Protein AF-A0ABC9YHQ5-F1 (afdb_monomer_lite)

pLDDT: mean 76.25, std 16.84, range [24.34, 94.5]

Radius of gyration: 36.73 Å; chains: 1; bounding box: 94×91×100 Å

Sequence (790 aa):
MITVNASLFPSSITNSLIAVGNDGLQERDRMVRACIAIICELALQNPEVVALRGGLSTILKNVIDCHLSRINEALITTVLHLINHPKTRQYVRADVELERILAPYTDFHYRHNPDTAEGQLKEDREARFLASKMGIVAAFRSWAGIISLCKPGNSGIQSLIGVLCIPNMEIRQGLLEVLYDIFRLPLPVVAEEFIEALLSVDPSRFQDCWRLSDGFVAAEAKTILPHRARSRPDLMDNYLALVLSAFITNGLLEGLVEVITSSDDHVSVRATILLGELLHMDTEEALVMNLRDSQVLNHKENLEWNWNLIGTILKWPNVNLRNYKDEQLHRFVRRLLYFYKPSSKLYANLDLDYAKAKQLTVVGCQFTEFLLESEEDGQGYLEELVKDIVNWLNSSSGIKLEHNLQNNGLLNTLSQHYFLFFGTLSCHPHGVKMLEKCNVFQCLLNLCSLKNQDHLLKLTVSSLDYSRDGLARVILSKILTAATDEGEEEETKQNIFNSDAGKPPCSITSLKCLYTNARSTGNKQEELEICVQSQSHELVAITETWWDSSHDWNAVMDGYVLFRKDRPARRGGGVALYVREQLECIDLRLGVDEERMESLWVRTEGQANMGDTVVGVYYRPPDQEEEVDEAFYRQLEVASQSQALVVMGDFHHPDICWKGNTARHAQSRRFLQSIDDNFLTQVVEEPTRRGVLLDLVLTNKEGLVGDVKVGGSLGCSDHEMVEFRILRGRSRAISRITTLDFRRGNFGLFKDLLGRIPWVRALEGRGCPRDLVNIQALLPPSSRSVHPEE

Structure (mmCIF, N/CA/C/O backbone):
data_AF-A0ABC9YHQ5-F1
#
_entry.id   AF-A0ABC9YHQ5-F1
#
loop_
_atom_site.group_PDB
_atom_site.id
_atom_site.type_symbol
_atom_site.label_atom_id
_atom_site.label_alt_id
_atom_site.label_comp_id
_atom_site.label_asym_id
_atom_site.label_entity_id
_atom_site.label_seq_id
_atom_site.pdbx_PDB_ins_code
_atom_site.Cartn_x
_atom_site.Cartn_y
_atom_site.Cartn_z
_atom_site.occupancy
_atom_site.B_iso_or_equiv
_atom_site.auth_seq_id
_atom_site.auth_comp_id
_atom_site.auth_asym_id
_atom_site.auth_atom_id
_atom_site.pdbx_PDB_model_num
ATOM 1 N N . MET A 1 1 ? 4.469 8.743 -41.863 1.00 79.88 1 MET A N 1
ATOM 2 C CA . MET A 1 1 ? 5.119 7.629 -42.598 1.00 79.88 1 MET A CA 1
ATOM 3 C C . MET A 1 1 ? 5.144 6.362 -41.760 1.00 79.88 1 MET A C 1
ATOM 5 O O . MET A 1 1 ? 4.558 5.388 -42.204 1.00 79.88 1 MET A O 1
ATOM 9 N N . ILE A 1 2 ? 5.718 6.398 -40.550 1.00 86.31 2 ILE A N 1
ATOM 10 C CA . ILE A 1 2 ? 5.744 5.260 -39.608 1.00 86.31 2 ILE A CA 1
ATOM 11 C C . ILE A 1 2 ? 4.335 4.681 -39.393 1.00 86.31 2 ILE A C 1
ATOM 13 O O . ILE A 1 2 ? 4.105 3.517 -39.688 1.00 86.31 2 ILE A O 1
ATOM 17 N N . THR A 1 3 ? 3.360 5.529 -39.047 1.00 88.19 3 THR A N 1
ATOM 18 C CA . THR A 1 3 ? 1.952 5.136 -38.829 1.00 88.19 3 THR A CA 1
ATOM 19 C C . THR A 1 3 ? 1.267 4.513 -40.049 1.00 88.19 3 THR A C 1
ATOM 21 O O . THR A 1 3 ? 0.317 3.760 -39.895 1.00 88.19 3 THR A O 1
ATOM 24 N N . VAL A 1 4 ? 1.713 4.847 -41.265 1.00 87.38 4 VAL A N 1
ATOM 25 C CA . VAL A 1 4 ? 1.097 4.345 -42.504 1.00 87.38 4 VAL A CA 1
ATOM 26 C C . VAL A 1 4 ? 1.686 2.985 -42.863 1.00 87.38 4 VAL A C 1
ATOM 28 O O . VAL A 1 4 ? 0.942 2.051 -43.142 1.00 87.38 4 VAL A O 1
ATOM 31 N N . ASN A 1 5 ? 3.018 2.871 -42.863 1.00 86.94 5 ASN A N 1
ATOM 32 C CA . ASN A 1 5 ? 3.718 1.603 -43.038 1.00 86.94 5 ASN A CA 1
ATOM 33 C C . ASN A 1 5 ? 5.181 1.723 -42.571 1.00 86.94 5 ASN A C 1
ATOM 35 O O . ASN A 1 5 ? 6.021 2.288 -43.276 1.00 86.94 5 ASN A O 1
ATOM 39 N N . ALA A 1 6 ? 5.500 1.161 -41.405 1.00 87.19 6 ALA A N 1
ATOM 40 C CA . ALA A 1 6 ? 6.851 1.196 -40.842 1.00 87.19 6 ALA A CA 1
ATOM 41 C C . ALA A 1 6 ? 7.850 0.246 -41.525 1.00 87.19 6 ALA A C 1
ATOM 43 O O . ALA A 1 6 ? 9.058 0.479 -41.461 1.00 87.19 6 ALA A O 1
ATOM 44 N N . SER A 1 7 ? 7.383 -0.799 -42.216 1.00 86.69 7 SER A N 1
ATOM 45 C CA . SER A 1 7 ? 8.274 -1.757 -42.896 1.00 86.69 7 SER A CA 1
ATOM 46 C C . SER A 1 7 ? 9.017 -1.135 -44.086 1.00 86.69 7 SER A C 1
ATOM 48 O O . SER A 1 7 ? 10.147 -1.511 -44.378 1.00 86.69 7 SER A O 1
ATOM 50 N N . LEU A 1 8 ? 8.416 -0.125 -44.724 1.00 89.69 8 LEU A N 1
ATOM 51 C CA . LEU A 1 8 ? 8.966 0.587 -45.883 1.00 89.69 8 LEU A CA 1
ATOM 52 C C . LEU A 1 8 ? 9.680 1.891 -45.499 1.00 89.69 8 LEU A C 1
ATOM 54 O O . LEU A 1 8 ? 9.884 2.766 -46.344 1.00 89.69 8 LEU A O 1
ATOM 58 N N . PHE A 1 9 ? 10.021 2.068 -44.221 1.00 90.38 9 PHE A N 1
ATOM 59 C CA . PHE A 1 9 ? 10.622 3.312 -43.764 1.00 90.38 9 PHE A CA 1
ATOM 60 C C . PHE A 1 9 ? 12.035 3.495 -44.356 1.00 90.38 9 PHE A C 1
ATOM 62 O O . PHE A 1 9 ? 12.873 2.594 -44.260 1.00 90.38 9 PHE A O 1
ATOM 69 N N . PRO A 1 10 ? 12.336 4.645 -44.989 1.00 91.62 10 PRO A N 1
ATOM 70 C CA . PRO A 1 10 ? 13.589 4.818 -45.711 1.00 91.62 10 PRO A CA 1
ATOM 71 C C . PRO A 1 10 ? 14.794 4.911 -44.763 1.00 91.62 10 PRO A C 1
ATOM 73 O O . PRO A 1 10 ? 14.803 5.654 -43.775 1.00 91.62 10 PRO A O 1
ATOM 76 N N . SER A 1 11 ? 15.875 4.214 -45.126 1.00 89.44 11 SER A N 1
ATOM 77 C CA . SER A 1 11 ? 17.152 4.261 -44.392 1.00 89.44 11 SER A CA 1
ATOM 78 C C . SER A 1 11 ? 17.756 5.670 -44.319 1.00 89.44 11 SER A C 1
ATOM 80 O O . SER A 1 11 ? 18.446 5.979 -43.354 1.00 89.44 11 SER A O 1
ATOM 82 N N . SER A 1 12 ? 17.505 6.534 -45.308 1.00 91.25 12 SER A N 1
ATOM 83 C CA . SER A 1 12 ? 18.022 7.910 -45.332 1.00 91.25 12 SER A CA 1
ATOM 84 C C . SER A 1 12 ? 17.463 8.761 -44.191 1.00 91.25 12 SER A C 1
ATOM 86 O O . SER A 1 12 ? 18.226 9.421 -43.490 1.00 91.25 12 SER A O 1
ATOM 88 N N . ILE A 1 13 ? 16.149 8.693 -43.954 1.00 90.75 13 ILE A N 1
ATOM 89 C CA . ILE A 1 13 ? 15.501 9.401 -42.842 1.00 90.75 13 ILE A CA 1
ATOM 90 C C . ILE A 1 13 ? 15.928 8.782 -41.510 1.00 90.75 13 ILE A C 1
ATOM 92 O O . ILE A 1 13 ? 16.203 9.511 -40.564 1.00 90.75 13 ILE A O 1
ATOM 96 N N . THR A 1 14 ? 16.067 7.454 -41.454 1.00 90.38 14 THR A N 1
ATOM 97 C CA . THR A 1 14 ? 16.569 6.757 -40.256 1.00 90.38 14 THR A CA 1
ATOM 98 C C . THR A 1 14 ? 17.960 7.264 -39.860 1.00 90.38 14 THR A C 1
ATOM 100 O O . THR A 1 14 ? 18.162 7.656 -38.715 1.00 90.38 14 THR A O 1
ATOM 103 N N . ASN A 1 15 ? 18.896 7.355 -40.811 1.00 91.44 15 ASN A N 1
ATOM 104 C CA . ASN A 1 15 ? 20.231 7.910 -40.567 1.00 91.44 15 ASN A CA 1
ATOM 105 C C . ASN A 1 15 ? 20.187 9.386 -40.157 1.00 91.44 15 ASN A C 1
ATOM 107 O O . ASN A 1 15 ? 20.924 9.783 -39.262 1.00 91.44 15 ASN A O 1
ATOM 111 N N . SER A 1 16 ? 19.322 10.190 -40.784 1.00 92.12 16 SER A N 1
ATOM 112 C CA . SER A 1 16 ? 19.172 11.605 -40.430 1.00 92.12 16 SER A CA 1
ATOM 113 C C . SER A 1 16 ? 18.687 11.781 -38.991 1.00 92.12 16 SER A C 1
ATOM 115 O O . SER A 1 16 ? 19.233 12.605 -38.267 1.00 92.12 16 SER A O 1
ATOM 117 N N . LEU A 1 17 ? 17.688 11.002 -38.564 1.00 90.88 17 LEU A N 1
ATOM 118 C CA . LEU A 1 17 ? 17.177 11.045 -37.194 1.00 90.88 17 LEU A CA 1
ATOM 119 C C . LEU A 1 17 ? 18.239 10.586 -36.189 1.00 90.88 17 LEU A C 1
ATOM 121 O O . LEU A 1 17 ? 18.398 11.214 -35.145 1.00 90.88 17 LEU A O 1
ATOM 125 N N . ILE A 1 18 ? 18.975 9.515 -36.507 1.00 91.62 18 ILE A N 1
ATOM 126 C CA . ILE A 1 18 ? 20.044 8.982 -35.650 1.00 91.62 18 ILE A CA 1
ATOM 127 C C . ILE A 1 18 ? 21.196 9.986 -35.513 1.00 91.62 18 ILE A C 1
ATOM 129 O O . ILE A 1 18 ? 21.705 10.163 -34.411 1.00 91.62 18 ILE A O 1
ATOM 133 N N . ALA A 1 19 ? 21.584 10.670 -36.593 1.00 88.56 19 ALA A N 1
ATOM 134 C CA . ALA A 1 19 ? 22.627 11.696 -36.559 1.00 88.56 19 ALA A CA 1
ATOM 135 C C . ALA A 1 19 ? 22.238 12.866 -35.638 1.00 88.56 19 ALA A C 1
ATOM 137 O O . ALA A 1 19 ? 22.985 13.197 -34.720 1.00 88.56 19 ALA A O 1
ATOM 138 N N . VAL A 1 20 ? 21.022 13.404 -35.803 1.00 89.56 20 VAL A N 1
ATOM 139 C CA . VAL A 1 20 ? 20.483 14.459 -34.922 1.00 89.56 20 VAL A CA 1
ATOM 140 C C . VAL A 1 20 ? 20.418 13.981 -33.466 1.00 89.56 20 VAL A C 1
ATOM 142 O O . VAL A 1 20 ? 20.757 14.722 -32.548 1.00 89.56 20 VAL A O 1
ATOM 145 N N . GLY A 1 21 ? 20.026 12.725 -33.237 1.00 85.94 21 GLY A N 1
ATOM 146 C CA . GLY A 1 21 ? 19.953 12.133 -31.902 1.00 85.94 21 GLY A CA 1
ATOM 147 C C . GLY A 1 21 ? 21.306 11.862 -31.227 1.00 85.94 21 GLY A C 1
ATOM 148 O O . GLY A 1 21 ? 21.363 11.825 -30.000 1.00 85.94 21 GLY A O 1
ATOM 149 N N . ASN A 1 22 ? 22.383 11.649 -31.989 1.00 85.31 22 ASN A N 1
ATOM 150 C CA . ASN A 1 22 ? 23.706 11.309 -31.447 1.00 85.31 22 ASN A CA 1
ATOM 151 C C . ASN A 1 22 ? 24.527 12.530 -31.028 1.00 85.31 22 ASN A C 1
ATOM 153 O O . ASN A 1 22 ? 25.170 12.478 -29.973 1.00 85.31 22 ASN A O 1
ATOM 157 N N . ASP A 1 23 ? 24.506 13.578 -31.856 1.00 84.31 23 ASP A N 1
ATOM 158 C CA . ASP A 1 23 ? 25.413 14.728 -31.737 1.00 84.31 23 ASP A CA 1
ATOM 159 C C . ASP A 1 23 ? 24.666 16.046 -31.475 1.00 84.31 23 ASP A C 1
ATOM 161 O O . ASP A 1 23 ? 25.257 17.022 -31.010 1.00 84.31 23 ASP A O 1
ATOM 165 N N . GLY A 1 24 ? 23.339 16.073 -31.650 1.00 79.50 24 GLY A N 1
ATOM 166 C CA . GLY A 1 24 ? 22.546 17.296 -31.506 1.00 79.50 24 GLY A CA 1
ATOM 167 C C . GLY A 1 24 ? 22.577 17.915 -30.104 1.00 79.50 24 GLY A C 1
ATOM 168 O O . GLY A 1 24 ? 22.347 19.113 -29.963 1.00 79.50 24 GLY A O 1
ATOM 169 N N . LEU A 1 25 ? 22.912 17.151 -29.053 1.00 78.12 25 LEU A N 1
ATOM 170 C CA . LEU A 1 25 ? 23.075 17.711 -27.705 1.00 78.12 25 LEU A CA 1
ATOM 171 C C . LEU A 1 25 ? 24.314 18.619 -27.611 1.00 78.12 25 LEU A C 1
ATOM 173 O O . LEU A 1 25 ? 24.255 19.660 -26.956 1.00 78.12 25 LEU A O 1
ATOM 177 N N . GLN A 1 26 ? 25.405 18.265 -28.301 1.00 79.94 26 GLN A N 1
ATOM 178 C CA . GLN A 1 26 ? 26.608 19.101 -28.387 1.00 79.94 26 GLN A CA 1
ATOM 179 C C . GLN A 1 26 ? 26.339 20.363 -29.215 1.00 79.94 26 GLN A C 1
ATOM 181 O O . GLN A 1 26 ? 26.738 21.463 -28.833 1.00 79.94 26 GLN A O 1
ATOM 186 N N . GLU A 1 27 ? 25.591 20.214 -30.311 1.00 82.69 27 GLU A N 1
ATOM 187 C CA . GLU A 1 27 ? 25.210 21.313 -31.207 1.00 82.69 27 GLU A CA 1
ATOM 188 C C . GLU A 1 27 ? 24.085 22.203 -30.645 1.00 82.69 27 GLU A C 1
ATOM 190 O O . GLU A 1 27 ? 23.704 23.199 -31.262 1.00 82.69 27 GLU A O 1
ATOM 195 N N . ARG A 1 28 ? 23.571 21.887 -29.447 1.00 81.19 28 ARG A N 1
ATOM 196 C CA . ARG A 1 28 ? 22.446 22.574 -28.786 1.00 81.19 28 ARG A CA 1
ATOM 197 C C . ARG A 1 28 ? 21.160 22.577 -29.623 1.00 81.19 28 ARG A C 1
ATOM 199 O O . ARG A 1 28 ? 20.351 23.506 -29.521 1.00 81.19 28 ARG A O 1
ATOM 206 N N . ASP A 1 29 ? 20.948 21.529 -30.413 1.00 88.44 29 ASP A N 1
ATOM 207 C CA . ASP A 1 29 ? 19.713 21.322 -31.157 1.00 88.44 29 ASP A CA 1
ATOM 208 C C . ASP A 1 29 ? 18.557 21.006 -30.191 1.00 88.44 29 ASP A C 1
ATOM 210 O O . ASP A 1 29 ? 18.647 20.183 -29.277 1.00 88.44 29 ASP A O 1
ATOM 214 N N . ARG A 1 30 ? 17.427 21.683 -30.393 1.00 88.19 30 ARG A N 1
ATOM 215 C CA . ARG A 1 30 ? 16.213 21.515 -29.585 1.00 88.19 30 ARG A CA 1
ATOM 216 C C . ARG A 1 30 ? 15.380 20.311 -30.027 1.00 88.19 30 ARG A C 1
ATOM 218 O O . ARG A 1 30 ? 14.501 19.888 -29.277 1.00 88.19 30 ARG A O 1
ATOM 225 N N . MET A 1 31 ? 15.646 19.753 -31.209 1.00 89.75 31 MET A N 1
ATOM 226 C CA . MET A 1 31 ? 14.871 18.651 -31.788 1.00 89.75 31 MET A CA 1
ATOM 227 C C . MET A 1 31 ? 15.342 17.258 -31.358 1.00 89.75 31 MET A C 1
ATOM 229 O O . MET A 1 31 ? 14.636 16.285 -31.619 1.00 89.75 31 MET A O 1
ATOM 233 N N . VAL A 1 32 ? 16.459 17.147 -30.626 1.00 88.69 32 VAL A N 1
ATOM 234 C CA . VAL A 1 32 ? 17.044 15.867 -30.178 1.00 88.69 32 VAL A CA 1
ATOM 235 C C . VAL A 1 32 ? 15.993 14.950 -29.550 1.00 88.69 32 VAL A C 1
ATOM 237 O O . VAL A 1 32 ? 15.795 13.827 -30.002 1.00 88.69 32 VAL A O 1
ATOM 240 N N . ARG A 1 33 ? 15.240 15.437 -28.556 1.00 89.00 33 ARG A N 1
ATOM 241 C CA . ARG A 1 33 ? 14.241 14.618 -27.842 1.00 89.00 33 ARG A CA 1
ATOM 242 C C . ARG A 1 33 ? 13.108 14.140 -28.749 1.00 89.00 33 ARG A C 1
ATOM 244 O O . ARG A 1 33 ? 12.657 13.009 -28.605 1.00 89.00 33 ARG A O 1
ATOM 251 N N . ALA A 1 34 ? 12.665 14.986 -29.678 1.00 89.62 34 ALA A N 1
ATOM 252 C CA . ALA A 1 34 ? 11.626 14.624 -30.636 1.00 89.62 34 ALA A CA 1
ATOM 253 C C . ALA A 1 34 ? 12.133 13.550 -31.611 1.00 89.62 34 ALA A C 1
ATOM 255 O O . ALA A 1 34 ? 11.439 12.568 -31.859 1.00 89.62 34 ALA A O 1
ATOM 256 N N . CYS A 1 35 ? 13.368 13.683 -32.101 1.00 91.75 35 CYS A N 1
ATOM 257 C CA . CYS A 1 35 ? 13.996 12.683 -32.962 1.00 91.75 35 CYS A CA 1
ATOM 258 C C . CYS A 1 35 ? 14.191 11.342 -32.243 1.00 91.75 35 CYS A C 1
ATOM 260 O O . CYS A 1 35 ? 13.863 10.306 -32.816 1.00 91.75 35 CYS A O 1
ATOM 262 N N . ILE A 1 36 ? 14.651 11.346 -30.988 1.00 91.50 36 ILE A N 1
ATOM 263 C CA . ILE A 1 36 ? 14.802 10.119 -30.192 1.00 91.50 36 ILE A CA 1
ATOM 264 C C . ILE A 1 36 ? 13.444 9.451 -29.939 1.00 91.50 36 ILE A C 1
ATOM 266 O O . ILE A 1 36 ? 13.342 8.237 -30.086 1.00 91.50 36 ILE A O 1
ATOM 270 N N . ALA A 1 37 ? 12.386 10.215 -29.643 1.00 91.69 37 ALA A N 1
ATOM 271 C CA . ALA A 1 37 ? 11.039 9.658 -29.497 1.00 91.69 37 ALA A CA 1
ATOM 272 C C . ALA A 1 37 ? 10.566 8.955 -30.785 1.00 91.69 37 ALA A C 1
ATOM 274 O O . ALA A 1 37 ? 10.078 7.828 -30.729 1.00 91.69 37 ALA A O 1
ATOM 275 N N . ILE A 1 38 ? 10.801 9.567 -31.951 1.00 92.44 38 ILE A N 1
ATOM 276 C CA . ILE A 1 38 ? 10.478 8.968 -33.256 1.00 92.44 38 ILE A CA 1
ATOM 277 C C . ILE A 1 38 ? 11.306 7.697 -33.504 1.00 92.44 38 ILE A C 1
ATOM 279 O O . ILE A 1 38 ? 10.783 6.717 -34.034 1.00 92.44 38 ILE A O 1
ATOM 283 N N . ILE A 1 39 ? 12.587 7.680 -33.116 1.00 93.31 39 ILE A N 1
ATOM 284 C CA . ILE A 1 39 ? 13.437 6.483 -33.219 1.00 93.31 39 ILE A CA 1
ATOM 285 C C . ILE A 1 39 ? 12.907 5.366 -32.311 1.00 93.31 39 ILE A C 1
ATOM 287 O O . ILE A 1 39 ? 12.850 4.219 -32.748 1.00 93.31 39 ILE A O 1
ATOM 291 N N . CYS A 1 40 ? 12.477 5.684 -31.088 1.00 93.25 40 CYS A N 1
ATOM 292 C CA . CYS A 1 40 ? 11.850 4.735 -30.168 1.00 93.25 40 CYS A CA 1
ATOM 293 C C . CYS A 1 40 ? 10.553 4.145 -30.745 1.00 93.25 40 CYS A C 1
ATOM 295 O O . CYS A 1 40 ? 10.383 2.928 -30.732 1.00 93.25 40 CYS A O 1
ATOM 297 N N . GLU A 1 41 ? 9.668 4.969 -31.312 1.00 93.19 41 GLU A N 1
ATOM 298 C CA . GLU A 1 41 ? 8.445 4.495 -31.980 1.00 93.19 41 GLU A CA 1
ATOM 299 C C . GLU A 1 41 ? 8.754 3.609 -33.195 1.00 93.19 41 GLU A C 1
ATOM 301 O O . GLU A 1 41 ? 8.131 2.560 -33.386 1.00 93.19 41 GLU A O 1
ATOM 306 N N . LEU A 1 42 ? 9.748 3.998 -34.001 1.00 92.19 42 LEU A N 1
ATOM 307 C CA . LEU A 1 42 ? 10.201 3.214 -35.147 1.00 92.19 42 LEU A CA 1
ATOM 308 C C . LEU A 1 42 ? 10.798 1.874 -34.708 1.00 92.19 42 LEU A C 1
ATOM 310 O O . LEU A 1 42 ? 10.528 0.862 -35.347 1.00 92.19 42 LEU A O 1
ATOM 314 N N . ALA A 1 43 ? 11.563 1.846 -33.614 1.00 91.69 43 ALA A N 1
ATOM 315 C CA . ALA A 1 43 ? 12.194 0.636 -33.100 1.00 91.69 43 ALA A CA 1
ATOM 316 C C . ALA A 1 43 ? 11.167 -0.427 -32.685 1.00 91.69 43 ALA A C 1
ATOM 318 O O . ALA A 1 43 ? 11.433 -1.612 -32.849 1.00 91.69 43 ALA A O 1
ATOM 319 N N . LEU A 1 44 ? 9.983 -0.024 -32.209 1.00 91.31 44 LEU A N 1
ATOM 320 C CA . LEU A 1 44 ? 8.906 -0.955 -31.856 1.00 91.31 44 LEU A CA 1
ATOM 321 C C . LEU A 1 44 ? 8.265 -1.614 -33.087 1.00 91.31 44 LEU A C 1
ATOM 323 O O . LEU A 1 44 ? 7.869 -2.776 -33.025 1.00 91.31 44 LEU A O 1
ATOM 327 N N . GLN A 1 45 ? 8.154 -0.889 -34.206 1.00 90.56 45 GLN A N 1
ATOM 328 C CA . GLN A 1 45 ? 7.460 -1.370 -35.410 1.00 90.56 45 GLN A CA 1
ATOM 329 C C . GLN A 1 45 ? 8.404 -1.982 -36.456 1.00 90.56 45 GLN A C 1
ATOM 331 O O . GLN A 1 45 ? 8.024 -2.913 -37.163 1.00 90.56 45 GLN A O 1
ATOM 336 N N . ASN A 1 46 ? 9.631 -1.470 -36.565 1.00 91.38 46 ASN A N 1
ATOM 337 C CA . ASN A 1 46 ? 10.677 -1.965 -37.456 1.00 91.38 46 ASN A CA 1
ATOM 338 C C . ASN A 1 46 ? 12.047 -1.934 -36.741 1.00 91.38 46 ASN A C 1
ATOM 340 O O . ASN A 1 46 ? 12.852 -1.026 -36.962 1.00 91.38 46 ASN A O 1
ATOM 344 N N . PRO A 1 47 ? 12.332 -2.929 -35.880 1.00 90.50 47 PRO A N 1
ATOM 345 C CA . PRO A 1 47 ? 13.599 -3.004 -35.153 1.00 90.50 47 PRO A CA 1
ATOM 346 C C . PRO A 1 47 ? 14.817 -3.182 -36.069 1.00 90.50 47 PRO A C 1
ATOM 348 O O . PRO A 1 47 ? 15.904 -2.709 -35.747 1.00 90.50 47 PRO A O 1
ATOM 351 N N . GLU A 1 48 ? 14.646 -3.845 -37.217 1.00 90.06 48 GLU A N 1
ATOM 352 C CA . GLU A 1 48 ? 15.737 -4.199 -38.131 1.00 90.06 48 GLU A CA 1
ATOM 353 C C . GLU A 1 48 ? 16.414 -2.959 -38.723 1.00 90.06 48 GLU A C 1
ATOM 355 O O . GLU A 1 48 ? 17.638 -2.827 -38.653 1.00 90.06 48 GLU A O 1
ATOM 360 N N . VAL A 1 49 ? 15.630 -2.009 -39.251 1.00 90.19 49 VAL A N 1
ATOM 361 C CA . VAL A 1 49 ? 16.186 -0.783 -39.851 1.00 90.19 49 VAL A CA 1
ATOM 362 C C . VAL A 1 49 ? 16.907 0.081 -38.814 1.00 90.19 49 VAL A C 1
ATOM 364 O O . VAL A 1 49 ? 17.922 0.703 -39.129 1.00 90.19 49 VAL A O 1
ATOM 367 N N . VAL A 1 50 ? 16.424 0.088 -37.568 1.00 90.81 50 VAL A N 1
ATOM 368 C CA . VAL A 1 50 ? 17.023 0.855 -36.468 1.00 90.81 50 VAL A CA 1
ATOM 369 C C . VAL A 1 50 ? 18.312 0.191 -35.983 1.00 90.81 50 VAL A C 1
ATOM 371 O O . VAL A 1 50 ? 19.322 0.875 -35.816 1.00 90.81 50 VAL A O 1
ATOM 374 N N . ALA A 1 51 ? 18.319 -1.133 -35.811 1.00 88.12 51 ALA A N 1
ATOM 375 C CA . ALA A 1 51 ? 19.491 -1.882 -35.363 1.00 88.12 51 ALA A CA 1
ATOM 376 C C . ALA A 1 51 ? 20.632 -1.848 -36.394 1.00 88.12 51 ALA A C 1
ATOM 378 O O . ALA A 1 51 ? 21.775 -1.568 -36.032 1.00 88.12 51 ALA A O 1
ATOM 379 N N . LEU A 1 52 ? 20.329 -2.024 -37.688 1.00 87.81 52 LEU A N 1
ATOM 380 C CA . LEU A 1 52 ? 21.323 -1.971 -38.773 1.00 87.81 52 LEU A CA 1
ATOM 381 C C . LEU A 1 52 ? 22.041 -0.619 -38.873 1.00 87.81 52 LEU A C 1
ATOM 383 O O . LEU A 1 52 ? 23.182 -0.555 -39.332 1.00 87.81 52 LEU A O 1
ATOM 387 N N . ARG A 1 53 ? 21.376 0.469 -38.471 1.00 87.44 53 ARG A N 1
ATOM 388 C CA . ARG A 1 53 ? 21.929 1.833 -38.488 1.00 87.44 53 ARG A CA 1
ATOM 389 C C . ARG A 1 53 ? 22.476 2.287 -37.133 1.00 87.44 53 ARG A C 1
ATOM 391 O O . ARG A 1 53 ? 22.884 3.435 -37.007 1.00 87.44 53 ARG A O 1
ATOM 398 N N . GLY A 1 54 ? 22.507 1.405 -36.132 1.00 86.31 54 GLY A N 1
ATOM 399 C CA . GLY A 1 54 ? 23.048 1.706 -34.805 1.00 86.31 54 GLY A CA 1
ATOM 400 C C . GLY A 1 54 ? 22.141 2.568 -33.921 1.00 86.31 54 GLY A C 1
ATOM 401 O O . GLY A 1 54 ? 22.610 3.116 -32.926 1.00 86.31 54 GLY A O 1
ATOM 402 N N . GLY A 1 55 ? 20.846 2.676 -34.232 1.00 87.44 55 GLY A N 1
ATOM 403 C CA . GLY A 1 55 ? 19.908 3.510 -33.475 1.00 87.44 55 GLY A CA 1
ATOM 404 C C . GLY A 1 55 ? 19.661 3.030 -32.040 1.00 87.44 55 GLY A C 1
ATOM 405 O O . GLY A 1 55 ? 19.413 3.852 -31.163 1.00 87.44 55 GLY A O 1
ATOM 406 N N . LEU A 1 56 ? 19.809 1.729 -31.758 1.00 87.75 56 LEU A N 1
ATOM 407 C CA . LEU A 1 56 ? 19.719 1.195 -30.388 1.00 87.75 56 LEU A CA 1
ATOM 408 C C . LEU A 1 56 ? 20.851 1.720 -29.492 1.00 87.75 56 LEU A C 1
ATOM 410 O O . LEU A 1 56 ? 20.609 2.128 -28.357 1.00 87.75 56 LEU A O 1
ATOM 414 N N . SER A 1 57 ? 22.072 1.806 -30.030 1.00 87.94 57 SER A N 1
ATOM 415 C CA . SER A 1 57 ? 23.209 2.432 -29.343 1.00 87.94 57 SER A CA 1
ATOM 416 C C . SER A 1 57 ? 22.953 3.920 -29.079 1.00 87.94 57 SER A C 1
ATOM 418 O O . SER A 1 57 ? 23.310 4.418 -28.014 1.00 87.94 57 SER A O 1
ATOM 420 N N . THR A 1 58 ? 22.294 4.624 -30.004 1.00 89.12 58 THR A N 1
ATOM 421 C CA . THR A 1 58 ? 21.895 6.031 -29.827 1.00 89.12 58 THR A CA 1
ATOM 422 C C . THR A 1 58 ? 20.863 6.211 -28.717 1.00 89.12 58 THR A C 1
ATOM 424 O O . THR A 1 58 ? 21.008 7.132 -27.913 1.00 89.12 58 THR A O 1
ATOM 427 N N . ILE A 1 59 ? 19.863 5.324 -28.621 1.00 91.25 59 ILE A N 1
ATOM 428 C CA . ILE A 1 59 ? 18.888 5.331 -27.518 1.00 91.25 59 ILE A CA 1
ATOM 429 C C . ILE A 1 59 ? 19.615 5.131 -26.183 1.00 91.25 59 ILE A C 1
ATOM 431 O O . ILE A 1 59 ? 19.451 5.940 -25.275 1.00 91.25 59 ILE A O 1
ATOM 435 N N . LEU A 1 60 ? 20.468 4.106 -26.075 1.00 88.31 60 LEU A N 1
ATOM 436 C CA . LEU A 1 60 ? 21.215 3.800 -24.848 1.00 88.31 60 LEU A CA 1
ATOM 437 C C . LEU A 1 60 ? 22.201 4.906 -24.452 1.00 88.31 60 LEU A C 1
ATOM 439 O O . LEU A 1 60 ? 22.330 5.213 -23.270 1.00 88.31 60 LEU A O 1
ATOM 443 N N . LYS A 1 61 ? 22.859 5.549 -25.426 1.00 88.69 61 LYS A N 1
ATOM 444 C CA . LYS A 1 61 ? 23.695 6.735 -25.185 1.00 88.69 61 LYS A CA 1
ATOM 445 C C . LYS A 1 61 ? 22.855 7.862 -24.568 1.00 88.69 61 LYS A C 1
ATOM 447 O O . LYS A 1 61 ? 23.237 8.401 -23.536 1.00 88.69 61 LYS A O 1
ATOM 452 N N . ASN A 1 62 ? 21.678 8.133 -25.140 1.00 89.81 62 ASN A N 1
ATOM 453 C CA . ASN A 1 62 ? 20.764 9.175 -24.665 1.00 89.81 62 ASN A CA 1
ATOM 454 C C . ASN A 1 62 ? 20.140 8.878 -23.292 1.00 89.81 62 ASN A C 1
ATOM 456 O O . ASN A 1 62 ? 19.791 9.820 -22.584 1.00 89.81 62 ASN A O 1
ATOM 460 N N . VAL A 1 63 ? 20.018 7.609 -22.881 1.00 90.38 63 VAL A N 1
ATOM 461 C CA . VAL A 1 63 ? 19.614 7.255 -21.506 1.00 90.38 63 VAL A CA 1
ATOM 462 C C . VAL A 1 63 ? 20.608 7.842 -20.498 1.00 90.38 63 VAL A C 1
ATOM 464 O O . VAL A 1 63 ? 20.187 8.465 -19.531 1.00 90.38 63 VAL A O 1
ATOM 467 N N . ILE A 1 64 ? 21.915 7.741 -20.763 1.00 88.12 64 ILE A N 1
ATOM 468 C CA . ILE A 1 64 ? 22.984 8.253 -19.883 1.00 88.12 64 ILE A CA 1
ATOM 469 C C . ILE A 1 64 ? 23.085 9.796 -19.927 1.00 88.12 64 ILE A C 1
ATOM 471 O O . ILE A 1 64 ? 23.651 10.409 -19.025 1.00 88.12 64 ILE A O 1
ATOM 475 N N . ASP A 1 65 ? 22.524 10.448 -20.953 1.00 86.31 65 ASP A N 1
ATOM 476 C CA . ASP A 1 65 ? 22.403 11.916 -21.069 1.00 86.31 65 ASP A CA 1
ATOM 477 C C . ASP A 1 65 ? 21.117 12.490 -20.437 1.00 86.31 65 ASP A C 1
ATOM 479 O O . ASP A 1 65 ? 20.972 13.711 -20.312 1.00 86.31 65 ASP A O 1
ATOM 483 N N . CYS A 1 66 ? 20.151 11.647 -20.056 1.00 86.25 66 CYS A N 1
ATOM 484 C CA . CYS A 1 66 ? 18.814 12.102 -19.684 1.00 86.25 66 CYS A CA 1
ATOM 485 C C . CYS A 1 66 ? 18.583 12.163 -18.166 1.00 86.25 66 CYS A C 1
ATOM 487 O O . CYS A 1 66 ? 18.409 11.141 -17.506 1.00 86.25 66 CYS A O 1
ATOM 489 N N . HIS A 1 67 ? 18.431 13.386 -17.650 1.00 87.00 67 HIS A N 1
ATOM 490 C CA . HIS A 1 67 ? 18.103 13.683 -16.246 1.00 87.00 67 HIS A CA 1
ATOM 491 C C . HIS A 1 67 ? 16.604 13.600 -15.908 1.00 87.00 67 HIS A C 1
ATOM 493 O O . HIS A 1 67 ? 16.210 13.738 -14.753 1.00 87.00 67 HIS A O 1
ATOM 499 N N . LEU A 1 68 ? 15.732 13.442 -16.910 1.00 89.25 68 LEU A N 1
ATOM 500 C CA . LEU A 1 68 ? 14.281 13.436 -16.715 1.00 89.25 68 LEU A CA 1
ATOM 501 C C . LEU A 1 68 ? 13.783 11.998 -16.553 1.00 89.25 68 LEU A C 1
ATOM 503 O O . LEU A 1 68 ? 13.825 11.228 -17.510 1.00 89.25 68 LEU A O 1
ATOM 507 N N . SER A 1 69 ? 13.250 11.657 -15.375 1.00 88.50 69 SER A N 1
ATOM 508 C CA . SER A 1 69 ? 12.856 10.282 -15.005 1.00 88.50 69 SER A CA 1
ATOM 509 C C . SER A 1 69 ? 11.922 9.616 -15.993 1.00 88.50 69 SER A C 1
ATOM 511 O O . SER A 1 69 ? 12.227 8.537 -16.488 1.00 88.50 69 SER A O 1
ATOM 513 N N . ARG A 1 70 ? 10.836 10.295 -16.358 1.00 90.69 70 ARG A N 1
ATOM 514 C CA . ARG A 1 70 ? 9.839 9.744 -17.282 1.00 90.69 70 ARG A CA 1
ATOM 515 C C . ARG A 1 70 ? 10.402 9.480 -18.678 1.00 90.69 70 ARG A C 1
ATOM 517 O O . ARG A 1 70 ? 10.001 8.520 -19.321 1.00 90.69 70 ARG A O 1
ATOM 524 N N . ILE A 1 71 ? 11.315 10.332 -19.153 1.00 91.75 71 ILE A N 1
ATOM 525 C CA . ILE A 1 71 ? 11.918 10.166 -20.481 1.00 91.75 71 ILE A CA 1
ATOM 526 C C . ILE A 1 71 ? 12.951 9.044 -20.429 1.00 91.75 71 ILE A C 1
ATOM 528 O O . ILE A 1 71 ? 12.891 8.147 -21.258 1.00 91.75 71 ILE A O 1
ATOM 532 N N . ASN A 1 72 ? 13.840 9.052 -19.435 1.00 93.12 72 ASN A N 1
ATOM 533 C CA . ASN A 1 72 ? 14.834 8.001 -19.221 1.00 93.12 72 ASN A CA 1
ATOM 534 C C . ASN A 1 72 ? 14.169 6.609 -19.139 1.00 93.12 72 ASN A C 1
ATOM 536 O O . ASN A 1 72 ? 14.544 5.702 -19.883 1.00 93.12 72 ASN A O 1
ATOM 540 N N . GLU A 1 73 ? 13.096 6.488 -18.349 1.00 93.06 73 GLU A N 1
ATOM 541 C CA . GLU A 1 73 ? 12.298 5.263 -18.220 1.00 93.06 73 GLU A CA 1
ATOM 542 C C . GLU A 1 73 ? 11.637 4.853 -19.549 1.00 93.06 73 GLU A C 1
ATOM 544 O O . GLU A 1 73 ? 11.671 3.680 -19.920 1.00 93.06 73 GLU A O 1
ATOM 549 N N . ALA A 1 74 ? 11.100 5.797 -20.329 1.00 92.19 74 ALA A N 1
ATOM 550 C CA . ALA A 1 74 ? 10.539 5.497 -21.649 1.00 92.19 74 ALA A CA 1
ATOM 551 C C . ALA A 1 74 ? 11.603 4.986 -22.641 1.00 92.19 74 ALA A C 1
ATOM 553 O O . ALA A 1 74 ? 11.356 4.024 -23.374 1.00 92.19 74 ALA A O 1
ATOM 554 N N . LEU A 1 75 ? 12.800 5.585 -22.639 1.00 92.25 75 LEU A N 1
ATOM 555 C CA . LEU A 1 75 ? 13.910 5.174 -23.501 1.00 92.25 75 LEU A CA 1
ATOM 556 C C . LEU A 1 75 ? 14.377 3.755 -23.168 1.00 92.25 75 LEU A C 1
ATOM 558 O O . LEU A 1 75 ? 14.423 2.906 -24.061 1.00 92.25 75 LEU A O 1
ATOM 562 N N . ILE A 1 76 ? 14.657 3.461 -21.893 1.00 92.00 76 ILE A N 1
ATOM 563 C CA . ILE A 1 76 ? 15.098 2.119 -21.485 1.00 92.00 76 ILE A CA 1
ATOM 564 C C . ILE A 1 76 ? 13.998 1.075 -21.707 1.00 92.00 76 ILE A C 1
ATOM 566 O O . ILE A 1 76 ? 14.289 -0.038 -22.143 1.00 92.00 76 ILE A O 1
ATOM 570 N N . THR A 1 77 ? 12.723 1.443 -21.532 1.00 93.12 77 THR A N 1
ATOM 571 C CA . THR A 1 77 ? 11.583 0.551 -21.795 1.00 93.12 77 THR A CA 1
ATOM 572 C C . THR A 1 77 ? 11.559 0.064 -23.242 1.00 93.12 77 THR A C 1
ATOM 574 O O . THR A 1 77 ? 11.249 -1.102 -23.478 1.00 93.12 77 THR A O 1
ATOM 577 N N . THR A 1 78 ? 11.936 0.901 -24.218 1.00 91.31 78 THR A N 1
ATOM 578 C CA . THR A 1 78 ? 12.004 0.462 -25.624 1.00 91.31 78 THR A CA 1
ATOM 579 C C . THR A 1 78 ? 13.046 -0.635 -25.836 1.00 91.31 78 THR A C 1
ATOM 581 O O . THR A 1 78 ? 12.757 -1.634 -26.489 1.00 91.31 78 THR A O 1
ATOM 584 N N . VAL A 1 79 ? 14.217 -0.518 -25.204 1.00 90.62 79 VAL A N 1
ATOM 585 C CA . VAL A 1 79 ? 15.277 -1.537 -25.263 1.00 90.62 79 VAL A CA 1
ATOM 586 C C . VAL A 1 79 ? 14.832 -2.822 -24.558 1.00 90.62 79 VAL A C 1
ATOM 588 O O . VAL A 1 79 ? 14.953 -3.912 -25.116 1.00 90.62 79 VAL A O 1
ATOM 591 N N . LEU A 1 80 ? 14.240 -2.706 -23.366 1.00 91.19 80 LEU A N 1
ATOM 592 C CA . LEU A 1 80 ? 13.733 -3.848 -22.597 1.00 91.19 80 LEU A CA 1
ATOM 593 C C . LEU A 1 80 ? 12.597 -4.581 -23.327 1.00 91.19 80 LEU A C 1
ATOM 595 O O . LEU A 1 80 ? 12.524 -5.811 -23.286 1.00 91.19 80 LEU A O 1
ATOM 599 N N . HIS A 1 81 ? 11.743 -3.848 -24.045 1.00 92.06 81 HIS A N 1
ATOM 600 C CA . HIS A 1 81 ? 10.691 -4.426 -24.876 1.00 92.06 81 HIS A CA 1
ATOM 601 C C . HIS A 1 81 ? 11.269 -5.279 -26.011 1.00 92.06 81 HIS A C 1
ATOM 603 O O . HIS A 1 81 ? 10.807 -6.400 -26.234 1.00 92.06 81 HIS A O 1
ATOM 609 N N . LEU A 1 82 ? 12.318 -4.798 -26.688 1.00 89.69 82 LEU A N 1
ATOM 610 C CA . LEU A 1 82 ? 12.986 -5.556 -27.749 1.00 89.69 82 LEU A CA 1
ATOM 611 C C . LEU A 1 82 ? 13.627 -6.847 -27.224 1.00 89.69 82 LEU A C 1
ATOM 613 O O . LEU A 1 82 ? 13.592 -7.865 -27.915 1.00 89.69 82 LEU A O 1
ATOM 617 N N . ILE A 1 83 ? 14.142 -6.846 -25.992 1.00 88.81 83 ILE A N 1
ATOM 618 C CA . ILE A 1 83 ? 14.707 -8.039 -25.339 1.00 88.81 83 ILE A CA 1
ATOM 619 C C . ILE A 1 83 ? 13.614 -9.054 -24.964 1.00 88.81 83 ILE A C 1
ATOM 621 O O . ILE A 1 83 ? 13.882 -10.257 -24.898 1.00 88.81 83 ILE A O 1
ATOM 625 N N . ASN A 1 84 ? 12.372 -8.619 -24.747 1.00 90.00 84 ASN A N 1
ATOM 626 C CA . ASN A 1 84 ? 11.304 -9.488 -24.260 1.00 90.00 84 ASN A CA 1
ATOM 627 C C . ASN A 1 84 ? 10.931 -10.596 -25.265 1.00 90.00 84 ASN A C 1
ATOM 629 O O . ASN A 1 84 ? 10.867 -11.770 -24.899 1.00 90.00 84 ASN A O 1
ATOM 633 N N . HIS A 1 85 ? 10.747 -10.257 -26.546 1.00 88.31 85 HIS A N 1
ATOM 634 C CA . HIS A 1 85 ? 10.276 -11.207 -27.559 1.00 88.31 85 HIS A CA 1
ATOM 635 C C . HIS A 1 85 ? 11.432 -11.835 -28.378 1.00 88.31 85 HIS A C 1
ATOM 637 O O . HIS A 1 85 ? 12.311 -11.111 -28.845 1.00 88.31 85 HIS A O 1
ATOM 643 N N . PRO A 1 86 ? 11.441 -13.157 -28.662 1.00 87.25 86 PRO A N 1
ATOM 644 C CA . PRO A 1 86 ? 12.554 -13.812 -29.369 1.00 87.25 86 PRO A CA 1
ATOM 645 C C . PRO A 1 86 ? 12.881 -13.221 -30.752 1.00 87.25 86 PRO A C 1
ATOM 647 O O . PRO A 1 86 ? 14.048 -13.078 -31.104 1.00 87.25 86 PRO A O 1
ATOM 650 N N . LYS A 1 87 ? 11.854 -12.827 -31.523 1.00 85.88 87 LYS A N 1
ATOM 651 C CA . LYS A 1 87 ? 12.021 -12.222 -32.864 1.00 85.88 87 LYS A CA 1
ATOM 652 C C . LYS A 1 87 ? 12.714 -10.857 -32.840 1.00 85.88 87 LYS A C 1
ATOM 654 O O . LYS A 1 87 ? 13.343 -10.486 -33.823 1.00 85.88 87 LYS A O 1
ATOM 659 N N . THR A 1 88 ? 12.565 -10.102 -31.756 1.00 86.94 88 THR A N 1
ATOM 660 C CA . THR A 1 88 ? 13.176 -8.776 -31.597 1.00 86.94 88 THR A CA 1
ATOM 661 C C . THR A 1 88 ? 14.503 -8.861 -30.844 1.00 86.94 88 THR A C 1
ATOM 663 O O . THR A 1 88 ? 15.410 -8.081 -31.116 1.00 86.94 88 THR A O 1
ATOM 666 N N . ARG A 1 89 ? 14.665 -9.870 -29.977 1.00 86.31 89 ARG A N 1
ATOM 667 C CA . ARG A 1 89 ? 15.875 -10.107 -29.178 1.00 86.31 89 ARG A CA 1
ATOM 668 C C . ARG A 1 89 ? 17.127 -10.322 -30.027 1.00 86.31 89 ARG A C 1
ATOM 670 O O . ARG A 1 89 ? 18.198 -9.910 -29.612 1.00 86.31 89 ARG A O 1
ATOM 677 N N . GLN A 1 90 ? 17.002 -10.912 -31.217 1.00 86.38 90 GLN A N 1
ATOM 678 C CA . GLN A 1 90 ? 18.134 -11.122 -32.135 1.00 86.38 90 GLN A CA 1
ATOM 679 C C . GLN A 1 90 ? 18.840 -9.823 -32.567 1.00 86.38 90 GLN A C 1
ATOM 681 O O . GLN A 1 90 ? 19.991 -9.870 -32.991 1.00 86.38 90 GLN A O 1
ATOM 686 N N . TYR A 1 91 ? 18.157 -8.678 -32.474 1.00 84.75 91 TYR A N 1
ATOM 687 C CA . TYR A 1 91 ? 18.710 -7.379 -32.855 1.00 84.75 91 TYR A CA 1
ATOM 688 C C . TYR A 1 91 ? 19.457 -6.680 -31.712 1.00 84.75 91 TYR A C 1
ATOM 690 O O . TYR A 1 91 ? 20.154 -5.705 -31.975 1.00 84.75 91 TYR A O 1
ATOM 698 N N . VAL A 1 92 ? 19.323 -7.168 -30.473 1.00 83.44 92 VAL A N 1
ATOM 699 C CA . VAL A 1 92 ? 19.987 -6.613 -29.286 1.00 83.44 92 VAL A CA 1
ATOM 700 C C . VAL A 1 92 ? 21.179 -7.489 -28.927 1.00 83.44 92 VAL A C 1
ATOM 702 O O . VAL A 1 92 ? 21.048 -8.705 -28.764 1.00 83.44 92 VAL A O 1
ATOM 705 N N . ARG A 1 93 ? 22.359 -6.886 -28.769 1.00 79.56 93 ARG A N 1
ATOM 706 C CA . ARG A 1 93 ? 23.555 -7.633 -28.349 1.00 79.56 93 ARG A CA 1
ATOM 707 C C . ARG A 1 93 ? 23.494 -7.910 -26.850 1.00 79.56 93 ARG A C 1
ATOM 709 O O . ARG A 1 93 ? 23.521 -6.983 -26.044 1.00 79.56 93 ARG A O 1
ATOM 716 N N . ALA A 1 94 ? 23.442 -9.195 -26.501 1.00 62.38 94 ALA A N 1
ATOM 717 C CA . ALA A 1 94 ? 23.066 -9.693 -25.178 1.00 62.38 94 ALA A CA 1
ATOM 718 C C . ALA A 1 94 ? 23.901 -9.165 -23.993 1.00 62.38 94 ALA A C 1
ATOM 720 O O . ALA A 1 94 ? 23.325 -9.046 -22.912 1.00 62.38 94 ALA A O 1
ATOM 721 N N . ASP A 1 95 ? 25.183 -8.837 -24.206 1.00 67.00 95 ASP A N 1
ATOM 722 C CA . ASP A 1 95 ? 26.151 -8.576 -23.122 1.00 67.00 95 ASP A CA 1
ATOM 723 C C . ASP A 1 95 ? 26.852 -7.205 -23.237 1.00 67.00 95 ASP A C 1
ATOM 725 O O . ASP A 1 95 ? 27.719 -6.880 -22.444 1.00 67.00 95 ASP A O 1
ATOM 729 N N . VAL A 1 96 ? 26.517 -6.379 -24.237 1.00 72.75 96 VAL A N 1
ATOM 730 C CA . VAL A 1 96 ? 27.206 -5.084 -24.458 1.00 72.75 96 VAL A CA 1
ATOM 731 C C . VAL A 1 96 ? 26.244 -3.904 -24.406 1.00 72.75 96 VAL A C 1
ATOM 733 O O . VAL A 1 96 ? 26.600 -2.820 -23.953 1.00 72.75 96 VAL A O 1
ATOM 736 N N . GLU A 1 97 ? 25.013 -4.084 -24.885 1.00 75.44 97 GLU A N 1
ATOM 737 C CA . GLU A 1 97 ? 24.089 -2.963 -25.058 1.00 75.44 97 GLU A CA 1
ATOM 738 C C . GLU A 1 97 ? 23.390 -2.592 -23.749 1.00 75.44 97 GLU A C 1
ATOM 740 O O . GLU A 1 97 ? 23.446 -1.434 -23.339 1.00 75.44 97 GLU A O 1
ATOM 745 N N . LEU A 1 98 ? 22.799 -3.561 -23.043 1.00 80.50 98 LEU A N 1
ATOM 746 C CA . LEU A 1 98 ? 22.146 -3.273 -21.763 1.00 80.50 98 LEU A CA 1
ATOM 747 C C . LEU A 1 98 ? 23.167 -2.920 -20.672 1.00 80.50 98 LEU A C 1
ATOM 749 O O . LEU A 1 98 ? 22.923 -2.013 -19.887 1.00 80.50 98 LEU A O 1
ATOM 753 N N . GLU A 1 99 ? 24.341 -3.557 -20.675 1.00 82.75 99 GLU A N 1
ATOM 754 C CA . GLU A 1 99 ? 25.430 -3.288 -19.723 1.00 82.75 99 GLU A CA 1
ATOM 755 C C . GLU A 1 99 ? 26.124 -1.933 -19.953 1.00 82.75 99 GLU A C 1
ATOM 757 O O . GLU A 1 99 ? 26.910 -1.460 -19.137 1.00 82.75 99 GLU A O 1
ATOM 762 N N . ARG A 1 100 ? 25.783 -1.213 -21.024 1.00 86.81 100 ARG A N 1
ATOM 763 C CA . ARG A 1 100 ? 26.265 0.158 -21.196 1.00 86.81 100 ARG A CA 1
ATOM 764 C C . ARG A 1 100 ? 25.691 1.111 -20.148 1.00 86.81 100 ARG A C 1
ATOM 766 O O . ARG A 1 100 ? 26.358 2.074 -19.785 1.00 86.81 100 ARG A O 1
ATOM 773 N N . ILE A 1 101 ? 24.483 0.852 -19.639 1.00 89.31 101 ILE A N 1
ATOM 774 C CA . ILE A 1 101 ? 23.851 1.735 -18.645 1.00 89.31 101 ILE A CA 1
ATOM 775 C C . ILE A 1 101 ? 24.569 1.698 -17.293 1.00 89.31 101 ILE A C 1
ATOM 777 O O . ILE A 1 101 ? 24.467 2.664 -16.548 1.00 89.31 101 ILE A O 1
ATOM 781 N N . LEU A 1 102 ? 25.295 0.615 -16.992 1.00 88.75 102 LEU A N 1
ATOM 782 C CA . LEU A 1 102 ? 26.087 0.433 -15.769 1.00 88.75 102 LEU A CA 1
ATOM 783 C C . LEU A 1 102 ? 27.542 0.907 -15.918 1.00 88.75 102 LEU A C 1
ATOM 785 O O . LEU A 1 102 ? 28.234 1.055 -14.913 1.00 88.75 102 LEU A O 1
ATOM 789 N N . ALA A 1 103 ? 27.971 1.250 -17.141 1.00 89.69 103 ALA A N 1
ATOM 790 C CA . ALA A 1 103 ? 29.321 1.732 -17.433 1.00 89.69 103 ALA A CA 1
ATOM 791 C C . ALA A 1 103 ? 29.775 2.927 -16.571 1.00 89.69 103 ALA A C 1
ATOM 793 O O . ALA A 1 103 ? 30.917 2.891 -16.116 1.00 89.69 103 ALA A O 1
ATOM 794 N N . PRO A 1 104 ? 28.928 3.937 -16.263 1.00 90.94 104 PRO A N 1
ATOM 795 C CA . PRO A 1 104 ? 29.329 5.034 -15.380 1.00 90.94 104 PRO A CA 1
ATOM 796 C C . PRO A 1 104 ? 29.780 4.575 -13.989 1.00 90.94 104 PRO A C 1
ATOM 798 O O . PRO A 1 104 ? 30.639 5.219 -13.399 1.00 90.94 104 PRO A O 1
ATOM 801 N N . TYR A 1 105 ? 29.233 3.466 -13.479 1.00 89.38 105 TYR A N 1
ATOM 802 C CA . TYR A 1 105 ? 29.621 2.890 -12.190 1.00 89.38 105 TYR A CA 1
ATOM 803 C C . TYR A 1 105 ? 30.774 1.893 -12.306 1.00 89.38 105 TYR A C 1
ATOM 805 O O . TYR A 1 105 ? 31.591 1.818 -11.395 1.00 89.38 105 TYR A O 1
ATOM 813 N N . THR A 1 106 ? 30.864 1.126 -13.398 1.00 89.12 106 THR A N 1
ATOM 814 C CA . THR A 1 106 ? 31.901 0.092 -13.547 1.00 89.12 106 THR A CA 1
ATOM 815 C C . THR A 1 106 ? 33.235 0.610 -14.082 1.00 89.12 106 THR A C 1
ATOM 817 O O . THR A 1 106 ? 34.263 -0.015 -13.835 1.00 89.12 106 THR A O 1
ATOM 820 N N . ASP A 1 107 ? 33.244 1.727 -14.815 1.00 88.94 107 ASP A N 1
ATOM 821 C CA . ASP A 1 107 ? 34.457 2.363 -15.338 1.00 88.94 107 ASP A CA 1
ATOM 822 C C . ASP A 1 107 ? 34.812 3.616 -14.522 1.00 88.94 107 ASP A C 1
ATOM 824 O O . ASP A 1 107 ? 34.128 4.639 -14.563 1.00 88.94 107 ASP A O 1
ATOM 828 N N . PHE A 1 108 ? 35.926 3.554 -13.788 1.00 82.44 108 PHE A N 1
ATOM 829 C CA . PHE A 1 108 ? 36.385 4.637 -12.910 1.00 82.44 108 PHE A CA 1
ATOM 830 C C . PHE A 1 108 ? 36.749 5.925 -13.648 1.00 82.44 108 PHE A C 1
ATOM 832 O O . PHE A 1 108 ? 36.701 7.005 -13.059 1.00 82.44 108 PHE A O 1
ATOM 839 N N . HIS A 1 109 ? 37.099 5.825 -14.929 1.00 82.38 109 HIS A N 1
ATOM 840 C CA . HIS A 1 109 ? 37.448 6.967 -15.766 1.00 82.38 109 HIS A CA 1
ATOM 841 C C . HIS A 1 109 ? 36.470 7.119 -16.930 1.00 82.38 109 HIS A C 1
ATOM 843 O O . HIS A 1 109 ? 36.860 7.572 -18.010 1.00 82.38 109 HIS A O 1
ATOM 849 N N . TYR A 1 110 ? 35.198 6.773 -16.696 1.00 83.31 110 TYR A N 1
ATOM 850 C CA . TYR A 1 110 ? 34.156 6.841 -17.708 1.00 83.31 110 TYR A CA 1
ATOM 851 C C . TYR A 1 110 ? 34.079 8.232 -18.348 1.00 83.31 110 TYR A C 1
ATOM 853 O O . TYR A 1 110 ? 33.799 9.236 -17.690 1.00 83.31 110 TYR A O 1
ATOM 861 N N . ARG A 1 111 ? 34.295 8.282 -19.666 1.00 78.00 111 ARG A N 1
ATOM 862 C CA . ARG A 1 111 ? 34.090 9.476 -20.491 1.00 78.00 111 ARG A CA 1
ATOM 863 C C . ARG A 1 111 ? 33.000 9.194 -21.506 1.00 78.00 111 ARG A C 1
ATOM 865 O O . ARG A 1 111 ? 33.217 8.486 -22.485 1.00 78.00 111 ARG A O 1
ATOM 872 N N . HIS A 1 112 ? 31.828 9.781 -21.276 1.00 77.94 112 HIS A N 1
ATOM 873 C CA . HIS A 1 112 ? 30.692 9.644 -22.189 1.00 77.94 112 HIS A CA 1
ATOM 874 C C . HIS A 1 112 ? 30.923 10.368 -23.516 1.00 77.94 112 HIS A C 1
ATOM 876 O O . HIS A 1 112 ? 30.516 9.889 -24.576 1.00 77.94 112 HIS A O 1
ATOM 882 N N . ASN A 1 113 ? 31.586 11.524 -23.447 1.00 78.00 113 ASN A N 1
ATOM 883 C CA . ASN A 1 113 ? 31.868 12.368 -24.592 1.00 78.00 113 ASN A CA 1
ATOM 884 C C . ASN A 1 113 ? 33.349 12.793 -24.589 1.00 78.00 113 ASN A C 1
ATOM 886 O O . ASN A 1 113 ? 33.823 13.294 -23.568 1.00 78.00 113 ASN A O 1
ATOM 890 N N . PRO A 1 114 ? 34.098 12.589 -25.687 1.00 70.94 114 PRO A N 1
ATOM 891 C CA . PRO A 1 114 ? 35.535 12.868 -25.715 1.00 70.94 114 PRO A CA 1
ATOM 892 C C . PRO A 1 114 ? 35.868 14.367 -25.653 1.00 70.94 114 PRO A C 1
ATOM 894 O O . PRO A 1 114 ? 36.947 14.712 -25.179 1.00 70.94 114 PRO A O 1
ATOM 897 N N . ASP A 1 115 ? 34.940 15.237 -26.067 1.00 70.88 115 ASP A N 1
ATOM 898 C CA . ASP A 1 115 ? 35.163 16.683 -26.230 1.00 70.88 115 ASP A CA 1
ATOM 899 C C . ASP A 1 115 ? 34.651 17.540 -25.051 1.00 70.88 115 ASP A C 1
ATOM 901 O O . ASP A 1 115 ? 34.556 18.765 -25.158 1.00 70.88 115 ASP A O 1
ATOM 905 N N . THR A 1 116 ? 34.279 16.929 -23.919 1.00 72.88 116 THR A N 1
ATOM 906 C CA . THR A 1 116 ? 33.801 17.673 -22.738 1.00 72.88 116 THR A CA 1
ATOM 907 C C . THR A 1 116 ? 34.929 18.512 -22.126 1.00 72.88 116 THR A C 1
ATOM 909 O O . THR A 1 116 ? 36.022 18.011 -21.866 1.00 72.88 116 THR A O 1
ATOM 912 N N . ALA A 1 117 ? 34.660 19.794 -21.861 1.00 72.56 117 ALA A N 1
ATOM 913 C CA . ALA A 1 117 ? 35.633 20.715 -21.278 1.00 72.56 117 ALA A CA 1
ATOM 914 C C . ALA A 1 117 ? 36.046 20.295 -19.852 1.00 72.56 117 ALA A C 1
ATOM 916 O O . ALA A 1 117 ? 35.192 19.980 -19.023 1.00 72.56 117 ALA A O 1
ATOM 917 N N . GLU A 1 118 ? 37.346 20.372 -19.534 1.00 67.81 118 GLU A N 1
ATOM 918 C CA . GLU A 1 118 ? 37.906 19.911 -18.248 1.00 67.81 118 GLU A CA 1
ATOM 919 C C . GLU A 1 118 ? 37.266 20.571 -17.011 1.00 67.81 118 GLU A C 1
ATOM 921 O O . GLU A 1 118 ? 37.158 19.945 -15.959 1.00 67.81 118 GLU A O 1
ATOM 926 N N . GLY A 1 119 ? 36.767 21.805 -17.142 1.00 68.38 119 GLY A N 1
ATOM 927 C CA . GLY A 1 119 ? 36.091 22.527 -16.058 1.00 68.38 119 GLY A CA 1
ATOM 928 C C . GLY A 1 119 ? 34.700 21.996 -15.681 1.00 68.38 119 GLY A C 1
ATOM 929 O O . GLY A 1 119 ? 34.205 22.347 -14.618 1.00 68.38 119 GLY A O 1
ATOM 930 N N . GLN A 1 120 ? 34.074 21.158 -16.515 1.00 75.12 120 GLN A N 1
ATOM 931 C CA . GLN A 1 120 ? 32.721 20.616 -16.297 1.00 75.12 120 GLN A CA 1
ATOM 932 C C . GLN A 1 120 ? 32.715 19.123 -15.942 1.00 75.12 120 GLN A C 1
ATOM 934 O O . GLN A 1 120 ? 31.651 18.534 -15.774 1.00 75.12 120 GLN A O 1
ATOM 939 N N . LEU A 1 121 ? 33.888 18.496 -15.803 1.00 76.06 121 LEU A N 1
ATOM 940 C CA . LEU A 1 121 ? 34.003 17.043 -15.636 1.00 76.06 121 LEU A CA 1
ATOM 941 C C . LEU A 1 121 ? 33.294 16.510 -14.386 1.00 76.06 121 LEU A C 1
ATOM 943 O O . LEU A 1 121 ? 32.745 15.414 -14.428 1.00 76.06 121 LEU A O 1
ATOM 947 N N . LYS A 1 122 ? 33.290 17.266 -13.281 1.00 78.25 122 LYS A N 1
ATOM 948 C CA . LYS A 1 122 ? 32.625 16.834 -12.044 1.00 78.25 122 LYS A CA 1
ATOM 949 C C . LYS A 1 122 ? 31.100 16.863 -12.178 1.00 78.25 122 LYS A C 1
ATOM 951 O O . LYS A 1 122 ? 30.446 15.875 -11.867 1.00 78.25 122 LYS A O 1
ATOM 956 N N . GLU A 1 123 ? 30.553 17.964 -12.691 1.00 81.00 123 GLU A N 1
ATOM 957 C CA . GLU A 1 123 ? 29.109 18.120 -12.911 1.00 81.00 123 GLU A CA 1
ATOM 958 C C . GLU A 1 123 ? 28.591 17.126 -13.960 1.00 81.00 123 GLU A C 1
ATOM 960 O O . GLU A 1 123 ? 27.554 16.502 -13.751 1.00 81.00 123 GLU A O 1
ATOM 965 N N . ASP A 1 124 ? 29.336 16.917 -15.055 1.00 82.81 124 ASP A N 1
ATOM 966 C CA . ASP A 1 124 ? 29.002 15.915 -16.077 1.00 82.81 124 ASP A CA 1
ATOM 967 C C . ASP A 1 124 ? 29.002 14.500 -15.481 1.00 82.81 124 ASP A C 1
ATOM 969 O O . ASP A 1 124 ? 28.112 13.706 -15.779 1.00 82.81 124 ASP A O 1
ATOM 973 N N . ARG A 1 125 ? 29.940 14.191 -14.578 1.00 83.88 125 ARG A N 1
ATOM 974 C CA . ARG A 1 125 ? 30.008 12.891 -13.900 1.00 83.88 125 ARG A CA 1
ATOM 975 C C . ARG A 1 125 ? 28.845 12.660 -12.931 1.00 83.88 125 ARG A C 1
ATOM 977 O O . ARG A 1 125 ? 28.238 11.593 -12.980 1.00 83.88 125 ARG A O 1
ATOM 984 N N . GLU A 1 126 ? 28.485 13.646 -12.110 1.00 85.31 126 GLU A N 1
ATOM 985 C CA . GLU A 1 126 ? 27.312 13.572 -11.221 1.00 85.31 126 GLU A CA 1
ATOM 986 C C . GLU A 1 126 ? 26.009 13.406 -12.022 1.00 85.31 126 GLU A C 1
ATOM 988 O O . GLU A 1 126 ? 25.170 12.556 -11.706 1.00 85.31 126 GLU A O 1
ATOM 993 N N . ALA A 1 127 ? 25.881 14.143 -13.128 1.00 86.56 127 ALA A N 1
ATOM 994 C CA . ALA A 1 127 ? 24.815 13.975 -14.109 1.00 86.56 127 ALA A CA 1
ATOM 995 C C . ALA A 1 127 ? 24.738 12.536 -14.655 1.00 86.56 127 ALA A C 1
ATOM 997 O O . ALA A 1 127 ? 23.645 11.966 -14.758 1.00 86.56 127 ALA A O 1
ATOM 998 N N . ARG A 1 128 ? 25.891 11.920 -14.961 1.00 89.75 128 ARG A N 1
ATOM 999 C CA . ARG A 1 128 ? 25.960 10.545 -15.494 1.00 89.75 128 ARG A CA 1
ATOM 1000 C C . ARG A 1 128 ? 25.540 9.526 -14.458 1.00 89.75 128 ARG A C 1
ATOM 1002 O O . ARG A 1 128 ? 24.805 8.602 -14.801 1.00 89.75 128 ARG A O 1
ATOM 1009 N N . PHE A 1 129 ? 25.964 9.702 -13.209 1.00 89.81 129 PHE A N 1
ATOM 1010 C CA . PHE A 1 129 ? 25.535 8.843 -12.111 1.00 89.81 129 PHE A CA 1
ATOM 1011 C C . PHE A 1 129 ? 24.027 8.911 -11.912 1.00 89.81 129 PHE A C 1
ATOM 1013 O O . PHE A 1 129 ? 23.380 7.870 -11.854 1.00 89.81 129 PHE A O 1
ATOM 1020 N N . LEU A 1 130 ? 23.439 10.109 -11.906 1.00 89.69 130 LEU A N 1
ATOM 1021 C CA . LEU A 1 130 ? 21.994 10.253 -11.751 1.00 89.69 130 LEU A CA 1
ATOM 1022 C C . LEU A 1 130 ? 21.223 9.572 -12.895 1.00 89.69 130 LEU A C 1
ATOM 1024 O O . LEU A 1 130 ? 20.314 8.779 -12.643 1.00 89.69 130 LEU A O 1
ATOM 1028 N N . ALA A 1 131 ? 21.607 9.830 -14.147 1.00 90.88 131 ALA A N 1
ATOM 1029 C CA . ALA A 1 131 ? 20.955 9.247 -15.319 1.00 90.88 131 ALA A CA 1
ATOM 1030 C C . ALA A 1 131 ? 21.117 7.714 -15.388 1.00 90.88 131 ALA A C 1
ATOM 1032 O O . ALA A 1 131 ? 20.170 7.000 -15.731 1.00 90.88 131 ALA A O 1
ATOM 1033 N N . SER A 1 132 ? 22.297 7.204 -15.017 1.00 93.50 132 SER A N 1
ATOM 1034 C CA . SER A 1 132 ? 22.588 5.771 -14.908 1.00 93.50 132 SER A CA 1
ATOM 1035 C C . SER A 1 132 ? 21.783 5.113 -13.788 1.00 93.50 132 SER A C 1
ATOM 1037 O O . SER A 1 132 ? 21.116 4.111 -14.042 1.00 93.50 132 SER A O 1
ATOM 1039 N N . LYS A 1 133 ? 21.736 5.716 -12.591 1.00 93.12 133 LYS A N 1
ATOM 1040 C CA . LYS A 1 133 ? 20.909 5.260 -11.464 1.00 93.12 133 LYS A CA 1
ATOM 1041 C C . LYS A 1 133 ? 19.456 5.080 -11.884 1.00 93.12 133 LYS A C 1
ATOM 1043 O O . LYS A 1 133 ? 18.867 4.028 -11.651 1.00 93.12 133 LYS A O 1
ATOM 1048 N N . MET A 1 134 ? 18.887 6.084 -12.547 1.00 90.94 134 MET A N 1
ATOM 1049 C CA . MET A 1 134 ? 17.500 6.049 -13.017 1.00 90.94 134 MET A CA 1
ATOM 1050 C C . MET A 1 134 ? 17.264 4.911 -14.018 1.00 90.94 134 MET A C 1
ATOM 1052 O O . MET A 1 134 ? 16.269 4.194 -13.896 1.00 90.94 134 MET A O 1
ATOM 1056 N N . GLY A 1 135 ? 18.195 4.707 -14.955 1.00 90.94 135 GLY A N 1
ATOM 1057 C CA . GLY A 1 135 ? 18.135 3.620 -15.933 1.00 90.94 135 GLY A CA 1
ATOM 1058 C C . GLY A 1 135 ? 18.250 2.230 -15.298 1.00 90.94 135 GLY A C 1
ATOM 1059 O O . GLY A 1 135 ? 17.485 1.334 -15.653 1.00 90.94 135 GLY A O 1
ATOM 1060 N N . ILE A 1 136 ? 19.152 2.056 -14.325 1.00 92.81 136 ILE A N 1
ATOM 1061 C CA . ILE A 1 136 ? 19.334 0.799 -13.582 1.00 92.81 136 ILE A CA 1
ATOM 1062 C C . ILE A 1 136 ? 18.068 0.470 -12.783 1.00 92.81 136 ILE A C 1
ATOM 1064 O O . ILE A 1 136 ? 17.512 -0.618 -12.930 1.00 92.81 136 ILE A O 1
ATOM 1068 N N . VAL A 1 137 ? 17.554 1.420 -11.995 1.00 91.75 137 VAL A N 1
ATOM 1069 C CA . VAL A 1 137 ? 16.330 1.230 -11.197 1.00 91.75 137 VAL A CA 1
ATOM 1070 C C . VAL A 1 137 ? 15.132 0.906 -12.098 1.00 91.75 137 VAL A C 1
ATOM 1072 O O . VAL A 1 137 ? 14.343 0.020 -11.776 1.00 91.75 137 VAL A O 1
ATOM 1075 N N . ALA A 1 138 ? 14.998 1.572 -13.250 1.00 91.62 138 ALA A N 1
ATOM 1076 C CA . ALA A 1 138 ? 13.945 1.275 -14.221 1.00 91.62 138 ALA A CA 1
ATOM 1077 C C . ALA A 1 138 ? 14.092 -0.125 -14.849 1.00 91.62 138 ALA A C 1
ATOM 1079 O O . ALA A 1 138 ? 13.091 -0.816 -15.042 1.00 91.62 138 ALA A O 1
ATOM 1080 N N . ALA A 1 139 ? 15.319 -0.584 -15.115 1.00 91.62 139 ALA A N 1
ATOM 1081 C CA . ALA A 1 139 ? 15.565 -1.935 -15.614 1.00 91.62 139 ALA A CA 1
ATOM 1082 C C . ALA A 1 139 ? 15.157 -3.012 -14.595 1.00 91.62 139 ALA A C 1
ATOM 1084 O O . ALA A 1 139 ? 14.506 -3.985 -14.978 1.00 91.62 139 ALA A O 1
ATOM 1085 N N . PHE A 1 140 ? 15.445 -2.812 -13.305 1.00 91.12 140 PHE A N 1
ATOM 1086 C CA . PHE A 1 140 ? 15.026 -3.734 -12.241 1.00 91.12 140 PHE A CA 1
ATOM 1087 C C . PHE A 1 140 ? 13.509 -3.763 -12.008 1.00 91.12 140 PHE A C 1
ATOM 1089 O O . PHE A 1 140 ? 13.005 -4.761 -11.512 1.00 91.12 140 PHE A O 1
ATOM 1096 N N . ARG A 1 141 ? 12.748 -2.749 -12.447 1.00 90.94 141 ARG A N 1
ATOM 1097 C CA . ARG A 1 141 ? 11.269 -2.773 -12.422 1.00 90.94 141 ARG A CA 1
ATOM 1098 C C . ARG A 1 141 ? 10.642 -3.626 -13.532 1.00 90.94 141 ARG A C 1
ATOM 1100 O O . ARG A 1 141 ? 9.429 -3.827 -13.530 1.00 90.94 141 ARG A O 1
ATOM 1107 N N . SER A 1 142 ? 11.432 -4.113 -14.490 1.00 91.62 142 SER A N 1
ATOM 1108 C CA . SER A 1 142 ? 10.961 -4.912 -15.625 1.00 91.62 142 SER A CA 1
ATOM 1109 C C . SER A 1 142 ? 11.516 -6.330 -15.576 1.00 91.62 142 SER A C 1
ATOM 1111 O O . SER A 1 142 ? 12.721 -6.529 -15.445 1.00 91.62 142 SER A O 1
ATOM 1113 N N . TRP A 1 143 ? 10.661 -7.331 -15.804 1.00 89.88 143 TRP A N 1
ATOM 1114 C CA . TRP A 1 143 ? 11.076 -8.738 -15.876 1.00 89.88 143 TRP A CA 1
ATOM 1115 C C . TRP A 1 143 ? 12.189 -8.982 -16.899 1.00 89.88 143 TRP A C 1
ATOM 1117 O O . TRP A 1 143 ? 13.133 -9.714 -16.618 1.00 89.88 143 TRP A O 1
ATOM 1127 N N . ALA A 1 144 ? 12.117 -8.337 -18.068 1.00 88.81 144 ALA A N 1
ATOM 1128 C CA . ALA A 1 144 ? 13.147 -8.465 -19.096 1.00 88.81 144 ALA A CA 1
ATOM 1129 C C . ALA A 1 144 ? 14.502 -7.904 -18.628 1.00 88.81 144 ALA A C 1
ATOM 1131 O O . ALA A 1 144 ? 15.543 -8.451 -18.988 1.00 88.81 144 ALA A O 1
ATOM 1132 N N . GLY A 1 145 ? 14.485 -6.848 -17.808 1.00 88.81 145 GLY A N 1
ATOM 1133 C CA . GLY A 1 145 ? 15.686 -6.252 -17.230 1.00 88.81 145 GLY A CA 1
ATOM 1134 C C . GLY A 1 145 ? 16.287 -7.132 -16.140 1.00 88.81 145 GLY A C 1
ATOM 1135 O O . GLY A 1 145 ? 17.458 -7.479 -16.247 1.00 88.81 145 GLY A O 1
ATOM 1136 N N . ILE A 1 146 ? 15.479 -7.581 -15.170 1.00 90.06 146 ILE A N 1
ATOM 1137 C CA . ILE A 1 146 ? 15.920 -8.498 -14.101 1.00 90.06 146 ILE A CA 1
ATOM 1138 C C . ILE A 1 146 ? 16.542 -9.762 -14.706 1.00 90.06 146 ILE A C 1
ATOM 1140 O O . ILE A 1 146 ? 17.669 -10.120 -14.383 1.00 90.06 146 ILE A O 1
ATOM 1144 N N . ILE A 1 147 ? 15.841 -10.421 -15.634 1.00 88.38 147 ILE A N 1
ATOM 1145 C CA . ILE A 1 147 ? 16.322 -11.665 -16.251 1.00 88.38 147 ILE A CA 1
ATOM 1146 C C . ILE A 1 147 ? 17.603 -11.419 -17.053 1.00 88.38 147 ILE A C 1
ATOM 1148 O O . ILE A 1 147 ? 18.499 -12.261 -17.047 1.00 88.38 147 ILE A O 1
ATOM 1152 N N . SER A 1 148 ? 17.706 -10.284 -17.755 1.00 86.31 148 SER A N 1
ATOM 1153 C CA . SER A 1 148 ? 18.881 -9.998 -18.578 1.00 86.31 148 SER A CA 1
ATOM 1154 C C . SER A 1 148 ? 20.106 -9.579 -17.764 1.00 86.31 148 SER A C 1
ATOM 1156 O O . SER A 1 148 ? 21.216 -9.893 -18.183 1.00 86.31 148 SER A O 1
ATOM 1158 N N . LEU A 1 149 ? 19.918 -8.878 -16.643 1.00 87.38 149 LEU A N 1
ATOM 1159 C CA . LEU A 1 149 ? 20.998 -8.412 -15.765 1.00 87.38 149 LEU A CA 1
ATOM 1160 C C . LEU A 1 149 ? 21.441 -9.469 -14.746 1.00 87.38 149 LEU A C 1
ATOM 1162 O O . LEU A 1 149 ? 22.566 -9.388 -14.267 1.00 87.38 149 LEU A O 1
ATOM 1166 N N . CYS A 1 150 ? 20.592 -10.458 -14.444 1.00 86.62 150 CYS A N 1
ATOM 1167 C CA . CYS A 1 150 ? 20.863 -11.542 -13.492 1.00 86.62 150 CYS A CA 1
ATOM 1168 C C . CYS A 1 150 ? 21.115 -12.902 -14.174 1.00 86.62 150 CYS A C 1
ATOM 1170 O O . CYS A 1 150 ? 20.849 -13.951 -13.583 1.00 86.62 150 CYS A O 1
ATOM 1172 N N . LYS A 1 151 ? 21.577 -12.922 -15.433 1.00 84.62 151 LYS A N 1
ATOM 1173 C CA . LYS A 1 151 ? 21.894 -14.179 -16.134 1.00 84.62 151 LYS A CA 1
ATOM 1174 C C . LYS A 1 151 ? 22.999 -14.958 -15.396 1.00 84.62 151 LYS A C 1
ATOM 1176 O O . LYS A 1 151 ? 23.926 -14.345 -14.874 1.00 84.62 151 LYS A O 1
ATOM 1181 N N . PRO A 1 152 ? 22.966 -16.302 -15.399 1.00 77.12 152 PRO A N 1
ATOM 1182 C CA . PRO A 1 152 ? 24.046 -17.098 -14.824 1.00 77.12 152 PRO A CA 1
ATOM 1183 C C . PRO A 1 152 ? 25.327 -16.948 -15.664 1.00 77.12 152 PRO A C 1
ATOM 1185 O O . PRO A 1 152 ? 25.344 -17.311 -16.840 1.00 77.12 152 PRO A O 1
ATOM 1188 N N . GLY A 1 153 ? 26.391 -16.412 -15.060 1.00 75.31 153 GLY A N 1
ATOM 1189 C CA . GLY A 1 153 ? 27.675 -16.114 -15.708 1.00 75.31 153 GLY A CA 1
ATOM 1190 C C . GLY A 1 153 ? 28.124 -14.674 -15.446 1.00 75.31 153 GLY A C 1
ATOM 1191 O O . GLY A 1 153 ? 27.644 -14.054 -14.499 1.00 75.31 153 GLY A O 1
ATOM 1192 N N . ASN A 1 154 ? 29.008 -14.146 -16.303 1.00 75.75 154 ASN A N 1
ATOM 1193 C CA . ASN A 1 154 ? 29.436 -12.742 -16.277 1.00 75.75 154 ASN A CA 1
ATOM 1194 C C . ASN A 1 154 ? 28.232 -11.846 -16.575 1.00 75.75 154 ASN A C 1
ATOM 1196 O O . ASN A 1 154 ? 27.884 -11.634 -17.733 1.00 75.75 154 ASN A O 1
ATOM 1200 N N . SER A 1 155 ? 27.572 -11.391 -15.521 1.00 83.38 155 SER A N 1
ATOM 1201 C CA . SER A 1 155 ? 26.348 -10.613 -15.601 1.00 83.38 155 SER A CA 1
ATOM 1202 C C . SER A 1 155 ? 26.554 -9.237 -14.992 1.00 83.38 155 SER A C 1
ATOM 1204 O O . SER A 1 155 ? 27.311 -9.080 -14.031 1.00 83.38 155 SER A O 1
ATOM 1206 N N . GLY A 1 156 ? 25.836 -8.245 -15.517 1.00 83.31 156 GLY A N 1
ATOM 1207 C CA . GLY A 1 156 ? 25.891 -6.874 -15.015 1.00 83.31 156 GLY A CA 1
ATOM 1208 C C . GLY A 1 156 ? 25.716 -6.740 -13.496 1.00 83.31 156 GLY A C 1
ATOM 1209 O O . GLY A 1 156 ? 26.358 -5.882 -12.894 1.00 83.31 156 GLY A O 1
ATOM 1210 N N . ILE A 1 157 ? 24.918 -7.599 -12.843 1.00 87.81 157 ILE A N 1
ATOM 1211 C CA . ILE A 1 157 ? 24.769 -7.577 -11.377 1.00 87.81 157 ILE A CA 1
ATOM 1212 C C . ILE A 1 157 ? 26.052 -7.996 -10.643 1.00 87.81 157 ILE A C 1
ATOM 1214 O O . ILE A 1 157 ? 26.420 -7.362 -9.656 1.00 87.81 157 ILE A O 1
ATOM 1218 N N . GLN A 1 158 ? 26.778 -9.001 -11.144 1.00 87.50 158 GLN A N 1
ATOM 1219 C CA . GLN A 1 158 ? 28.062 -9.412 -10.571 1.00 87.50 158 GLN A CA 1
ATOM 1220 C C . GLN A 1 158 ? 29.127 -8.339 -10.775 1.00 87.50 158 GLN A C 1
ATOM 1222 O O . GLN A 1 158 ? 29.936 -8.110 -9.882 1.00 87.50 158 GLN A O 1
ATOM 1227 N N . SER A 1 159 ? 29.109 -7.639 -11.913 1.00 89.31 159 SER A N 1
ATOM 1228 C CA . SER A 1 159 ? 29.993 -6.493 -12.141 1.00 89.31 159 SER A CA 1
ATOM 1229 C C . SER A 1 159 ? 29.700 -5.344 -11.174 1.00 89.31 159 SER A C 1
ATOM 1231 O O . SER A 1 159 ? 30.634 -4.772 -10.620 1.00 89.31 159 SER A O 1
ATOM 1233 N N . LEU A 1 160 ? 28.424 -5.037 -10.913 1.00 89.38 160 LEU A N 1
ATOM 1234 C CA . LEU A 1 160 ? 28.037 -4.012 -9.936 1.00 89.38 160 LEU A CA 1
ATOM 1235 C C . LEU A 1 160 ? 28.462 -4.387 -8.508 1.00 89.38 160 LEU A C 1
ATOM 1237 O O . LEU A 1 160 ? 29.052 -3.558 -7.817 1.00 89.38 160 LEU A O 1
ATOM 1241 N N . ILE A 1 161 ? 28.220 -5.631 -8.079 1.00 89.19 161 ILE A N 1
ATOM 1242 C CA . ILE A 1 161 ? 28.634 -6.117 -6.750 1.00 89.19 161 ILE A CA 1
ATOM 1243 C C . ILE A 1 161 ? 30.166 -6.181 -6.650 1.00 89.19 161 ILE A C 1
ATOM 1245 O O . ILE A 1 161 ? 30.739 -5.756 -5.653 1.00 89.19 161 ILE A O 1
ATOM 1249 N N . GLY A 1 162 ? 30.854 -6.632 -7.698 1.00 88.62 162 GLY A N 1
ATOM 1250 C CA . GLY A 1 162 ? 32.316 -6.679 -7.730 1.00 88.62 162 GLY A CA 1
ATOM 1251 C C . GLY A 1 162 ? 32.954 -5.297 -7.587 1.00 88.62 162 GLY A C 1
ATOM 1252 O O . GLY A 1 162 ? 33.952 -5.151 -6.885 1.00 88.62 162 GLY A O 1
ATOM 1253 N N . VAL A 1 163 ? 32.356 -4.269 -8.197 1.00 90.81 163 VAL A N 1
ATOM 1254 C CA . VAL A 1 163 ? 32.821 -2.881 -8.068 1.00 90.81 163 VAL A CA 1
ATOM 1255 C C . VAL A 1 163 ? 32.488 -2.291 -6.698 1.00 90.81 163 VAL A C 1
ATOM 1257 O O . VAL A 1 163 ? 33.291 -1.525 -6.168 1.00 90.81 163 VAL A O 1
ATOM 1260 N N . LEU A 1 164 ? 31.367 -2.683 -6.084 1.00 89.50 164 LEU A N 1
ATOM 1261 C CA . LEU A 1 164 ? 31.022 -2.298 -4.711 1.00 89.50 164 LEU A CA 1
ATOM 1262 C C . LEU A 1 164 ? 32.117 -2.724 -3.711 1.00 89.50 164 LEU A C 1
ATOM 1264 O O . LEU A 1 164 ? 32.454 -1.967 -2.798 1.00 89.50 164 LEU A O 1
ATOM 1268 N N . CYS A 1 165 ? 32.742 -3.885 -3.929 1.00 88.38 165 CYS A N 1
ATOM 1269 C CA . CYS A 1 165 ? 33.844 -4.376 -3.101 1.00 88.38 165 CYS A CA 1
ATOM 1270 C C . CYS A 1 165 ? 35.148 -3.573 -3.267 1.00 88.38 165 CYS A C 1
ATOM 1272 O O . CYS A 1 165 ? 36.005 -3.619 -2.388 1.00 88.38 165 CYS A O 1
ATOM 1274 N N . ILE A 1 166 ? 35.324 -2.791 -4.337 1.00 89.75 166 ILE A N 1
ATOM 1275 C CA . ILE A 1 166 ? 36.542 -1.993 -4.555 1.00 89.75 166 ILE A CA 1
ATOM 1276 C C . ILE A 1 166 ? 36.479 -0.712 -3.700 1.00 89.75 166 ILE A C 1
ATOM 1278 O O . ILE A 1 166 ? 35.443 -0.045 -3.708 1.00 89.75 166 ILE A O 1
ATOM 1282 N N . PRO A 1 167 ? 37.553 -0.324 -2.976 1.00 87.06 167 PRO A N 1
ATOM 1283 C CA . PRO A 1 167 ? 37.562 0.840 -2.083 1.00 87.06 167 PRO A CA 1
ATOM 1284 C C . PRO A 1 167 ? 37.602 2.173 -2.843 1.00 87.06 167 PRO A C 1
ATOM 1286 O O . PRO A 1 167 ? 38.586 2.908 -2.819 1.00 87.06 167 PRO A O 1
ATOM 1289 N N . ASN A 1 168 ? 36.501 2.494 -3.521 1.00 87.88 168 ASN A N 1
ATOM 1290 C CA . ASN A 1 168 ? 36.236 3.784 -4.143 1.00 87.88 168 ASN A CA 1
ATOM 1291 C C . ASN A 1 168 ? 34.962 4.385 -3.531 1.00 87.88 168 ASN A C 1
ATOM 1293 O O . ASN A 1 168 ? 33.851 3.962 -3.856 1.00 87.88 168 ASN A O 1
ATOM 1297 N N . MET A 1 169 ? 35.128 5.363 -2.636 1.00 85.56 169 MET A N 1
ATOM 1298 C CA . MET A 1 169 ? 34.031 5.900 -1.818 1.00 85.56 169 MET A CA 1
ATOM 1299 C C . MET A 1 169 ? 32.920 6.551 -2.645 1.00 85.56 169 MET A C 1
ATOM 1301 O O . MET A 1 169 ? 31.747 6.386 -2.328 1.00 85.56 169 MET A O 1
ATOM 1305 N N . GLU A 1 170 ? 33.268 7.224 -3.742 1.00 86.50 170 GLU A N 1
ATOM 1306 C CA . GLU A 1 170 ? 32.305 7.900 -4.619 1.00 86.50 170 GLU A CA 1
ATOM 1307 C C . GLU A 1 170 ? 31.354 6.897 -5.287 1.00 86.50 170 GLU A C 1
ATOM 1309 O O . GLU A 1 170 ? 30.137 7.082 -5.312 1.00 86.50 170 GLU A O 1
ATOM 1314 N N . ILE A 1 171 ? 31.910 5.788 -5.779 1.00 88.56 171 ILE A N 1
ATOM 1315 C CA . ILE A 1 171 ? 31.135 4.736 -6.441 1.00 88.56 171 ILE A CA 1
ATOM 1316 C C . ILE A 1 171 ? 30.375 3.902 -5.415 1.00 88.56 171 ILE A C 1
ATOM 1318 O O . ILE A 1 171 ? 29.205 3.610 -5.642 1.00 88.56 171 ILE A O 1
ATOM 1322 N N . ARG A 1 172 ? 30.986 3.574 -4.268 1.00 90.75 172 ARG A N 1
ATOM 1323 C CA . ARG A 1 172 ? 30.296 2.886 -3.165 1.00 90.75 172 ARG A CA 1
ATOM 1324 C C . ARG A 1 172 ? 29.077 3.678 -2.704 1.00 90.75 172 ARG A C 1
ATOM 1326 O O . ARG A 1 172 ? 27.991 3.113 -2.623 1.00 90.75 172 ARG A O 1
ATOM 1333 N N . GLN A 1 173 ? 29.222 4.985 -2.482 1.00 89.00 173 GLN A N 1
ATOM 1334 C CA . GLN A 1 173 ? 28.108 5.852 -2.107 1.00 89.00 173 GLN A CA 1
ATOM 1335 C C . GLN A 1 173 ? 27.002 5.839 -3.171 1.00 89.00 173 GLN A C 1
ATOM 1337 O O . GLN A 1 173 ? 25.839 5.613 -2.838 1.00 89.00 173 GLN A O 1
ATOM 1342 N N . GLY A 1 174 ? 27.357 6.028 -4.446 1.00 88.31 174 GLY A N 1
ATOM 1343 C CA . GLY A 1 174 ? 26.384 6.025 -5.537 1.00 88.31 174 GLY A CA 1
ATOM 1344 C C . GLY A 1 174 ? 25.677 4.676 -5.728 1.00 88.31 174 GLY A C 1
ATOM 1345 O O . GLY A 1 174 ? 24.478 4.651 -5.994 1.00 88.31 174 GLY A O 1
ATOM 1346 N N . LEU A 1 175 ? 26.385 3.556 -5.555 1.00 91.75 175 LEU A N 1
ATOM 1347 C CA . LEU A 1 175 ? 25.812 2.209 -5.635 1.00 91.75 175 LEU A CA 1
ATOM 1348 C C . LEU A 1 175 ? 24.907 1.888 -4.445 1.00 91.75 175 LEU A C 1
ATOM 1350 O O . LEU A 1 175 ? 23.870 1.258 -4.640 1.00 91.75 175 LEU A O 1
ATOM 1354 N N . LEU A 1 176 ? 25.244 2.342 -3.234 1.00 90.94 176 LEU A N 1
ATOM 1355 C CA . LEU A 1 176 ? 24.345 2.210 -2.088 1.00 90.94 176 LEU A CA 1
ATOM 1356 C C . LEU A 1 176 ? 23.018 2.920 -2.371 1.00 90.94 176 LEU A C 1
ATOM 1358 O O . LEU A 1 176 ? 21.972 2.305 -2.211 1.00 90.94 176 LEU A O 1
ATOM 1362 N N . GLU A 1 177 ? 23.033 4.155 -2.882 1.00 91.44 177 GLU A N 1
ATOM 1363 C CA . GLU A 1 177 ? 21.797 4.864 -3.254 1.00 91.44 177 GLU A CA 1
ATOM 1364 C C . GLU A 1 177 ? 20.967 4.106 -4.304 1.00 91.44 177 GLU A C 1
ATOM 1366 O O . GLU A 1 177 ? 19.742 4.051 -4.196 1.00 91.44 177 GLU A O 1
ATOM 1371 N N . VAL A 1 178 ? 21.620 3.473 -5.289 1.00 92.69 178 VAL A N 1
ATOM 1372 C CA . VAL A 1 178 ? 20.949 2.592 -6.263 1.00 92.69 178 VAL A CA 1
ATOM 1373 C C . VAL A 1 178 ? 20.278 1.408 -5.555 1.00 92.69 178 VAL A C 1
ATOM 1375 O O . VAL A 1 178 ? 19.132 1.092 -5.867 1.00 92.69 178 VAL A O 1
ATOM 1378 N N . LEU A 1 179 ? 20.953 0.762 -4.597 1.00 91.44 179 LEU A N 1
ATOM 1379 C CA . LEU A 1 179 ? 20.398 -0.366 -3.839 1.00 91.44 179 LEU A CA 1
ATOM 1380 C C . LEU A 1 179 ? 19.196 0.056 -2.978 1.00 91.44 179 LEU A C 1
ATOM 1382 O O . LEU A 1 179 ? 18.169 -0.622 -3.018 1.00 91.44 179 LEU A O 1
ATOM 1386 N N . TYR A 1 180 ? 19.279 1.191 -2.274 1.00 90.31 180 TYR A N 1
ATOM 1387 C CA . TYR A 1 180 ? 18.149 1.756 -1.519 1.00 90.31 180 TYR A CA 1
ATOM 1388 C C . TYR A 1 180 ? 16.929 1.993 -2.432 1.00 90.31 180 TYR A C 1
ATOM 1390 O O . TYR A 1 180 ? 15.817 1.564 -2.111 1.00 90.31 180 TYR A O 1
ATOM 1398 N N . ASP A 1 181 ? 17.137 2.582 -3.616 1.00 90.62 181 ASP A N 1
ATOM 1399 C CA . ASP A 1 181 ? 16.067 2.848 -4.587 1.00 90.62 181 ASP A CA 1
ATOM 1400 C C . ASP A 1 181 ? 15.475 1.558 -5.206 1.00 90.62 181 ASP A C 1
ATOM 1402 O O . ASP A 1 181 ? 14.267 1.502 -5.473 1.00 90.62 181 ASP A O 1
ATOM 1406 N N . ILE A 1 182 ? 16.292 0.517 -5.434 1.00 90.50 182 ILE A N 1
ATOM 1407 C CA . ILE A 1 182 ? 15.847 -0.798 -5.943 1.00 90.50 182 ILE A CA 1
ATOM 1408 C C . ILE A 1 182 ? 14.950 -1.501 -4.918 1.00 90.50 182 ILE A C 1
ATOM 1410 O O . ILE A 1 182 ? 13.875 -1.984 -5.287 1.00 90.50 182 ILE A O 1
ATOM 1414 N N . PHE A 1 183 ? 15.367 -1.529 -3.648 1.00 85.75 183 PHE A N 1
ATOM 1415 C CA . PHE A 1 183 ? 14.630 -2.183 -2.560 1.00 85.75 183 PHE A CA 1
ATOM 1416 C C . PHE A 1 183 ? 13.510 -1.325 -1.963 1.00 85.75 183 PHE A C 1
ATOM 1418 O O . PHE A 1 183 ? 12.775 -1.809 -1.111 1.00 85.75 183 PHE A O 1
ATOM 1425 N N . ARG A 1 184 ? 13.326 -0.087 -2.447 1.00 85.25 184 ARG A N 1
ATOM 1426 C CA . ARG A 1 184 ? 12.305 0.864 -1.963 1.00 85.25 184 ARG A CA 1
ATOM 1427 C C . ARG A 1 184 ? 12.467 1.228 -0.483 1.00 85.25 184 ARG A C 1
ATOM 1429 O O . ARG A 1 184 ? 11.476 1.476 0.197 1.00 85.25 184 ARG A O 1
ATOM 1436 N N . LEU A 1 185 ? 13.708 1.297 -0.014 1.00 83.56 185 LEU A N 1
ATOM 1437 C CA . LEU A 1 185 ? 14.033 1.664 1.361 1.00 83.56 185 LEU A CA 1
ATOM 1438 C C . LEU A 1 185 ? 14.249 3.183 1.482 1.00 83.56 185 LEU A C 1
ATOM 1440 O O . LEU A 1 185 ? 14.791 3.795 0.554 1.00 83.56 185 LEU A O 1
ATOM 1444 N N . PRO A 1 186 ? 13.845 3.814 2.599 1.00 80.31 186 PRO A N 1
ATOM 1445 C CA . PRO A 1 186 ? 14.130 5.223 2.842 1.00 80.31 186 PRO A CA 1
ATOM 1446 C C . PRO A 1 186 ? 15.640 5.441 3.001 1.00 80.31 186 PRO A C 1
ATOM 1448 O O . PRO A 1 186 ? 16.324 4.669 3.670 1.00 80.31 186 PRO A O 1
ATOM 1451 N N . LEU A 1 187 ? 16.171 6.504 2.389 1.00 82.38 187 LEU A N 1
ATOM 1452 C CA . LEU A 1 187 ? 17.584 6.845 2.539 1.00 82.38 187 LEU A CA 1
ATOM 1453 C C . LEU A 1 187 ? 17.821 7.520 3.903 1.00 82.38 187 LEU A C 1
ATOM 1455 O O . LEU A 1 187 ? 17.155 8.519 4.193 1.00 82.38 187 LEU A O 1
ATOM 1459 N N . PRO A 1 188 ? 18.791 7.048 4.708 1.00 84.75 188 PRO A N 1
ATOM 1460 C CA . PRO A 1 188 ? 19.163 7.710 5.952 1.00 84.75 188 PRO A CA 1
ATOM 1461 C C . PRO A 1 188 ? 19.882 9.044 5.704 1.00 84.75 188 PRO A C 1
ATOM 1463 O O . PRO A 1 188 ? 20.517 9.261 4.664 1.00 84.75 188 PRO A O 1
ATOM 1466 N N . VAL A 1 189 ? 19.828 9.932 6.699 1.00 84.06 189 VAL A N 1
ATOM 1467 C CA . VAL A 1 189 ? 20.592 11.190 6.707 1.00 84.06 189 VAL A CA 1
ATOM 1468 C C . VAL A 1 189 ? 22.098 10.899 6.665 1.00 84.06 189 VAL A C 1
ATOM 1470 O O . VAL A 1 189 ? 22.574 9.880 7.163 1.00 84.06 189 VAL A O 1
ATOM 1473 N N . VAL A 1 190 ? 22.868 11.791 6.032 1.00 81.56 190 VAL A N 1
ATOM 1474 C CA . VAL A 1 190 ? 24.333 11.690 5.982 1.00 81.56 190 VAL A CA 1
ATOM 1475 C C . VAL A 1 190 ? 24.894 12.019 7.368 1.00 81.56 190 VAL A C 1
ATOM 1477 O O . VAL A 1 190 ? 25.083 13.187 7.689 1.00 81.56 190 VAL A O 1
ATOM 1480 N N . ALA A 1 191 ? 25.135 10.997 8.184 1.00 79.44 191 ALA A N 1
ATOM 1481 C CA . ALA A 1 191 ? 25.709 11.128 9.521 1.00 79.44 191 ALA A CA 1
ATOM 1482 C C . ALA A 1 191 ? 26.899 10.172 9.691 1.00 79.44 191 ALA A C 1
ATOM 1484 O O . ALA A 1 191 ? 27.002 9.172 8.977 1.00 79.44 191 ALA A O 1
ATOM 1485 N N . GLU A 1 192 ? 27.823 10.509 10.591 1.00 79.62 192 GLU A N 1
ATOM 1486 C CA . GLU A 1 192 ? 28.890 9.596 11.045 1.00 79.62 192 GLU A CA 1
ATOM 1487 C C . GLU A 1 192 ? 28.380 8.676 12.164 1.00 79.62 192 GLU A C 1
ATOM 1489 O O . GLU A 1 192 ? 28.860 7.559 12.333 1.00 79.62 192 GLU A O 1
ATOM 1494 N N . GLU A 1 193 ? 27.370 9.122 12.920 1.00 75.31 193 GLU A N 1
ATOM 1495 C CA . GLU A 1 193 ? 26.793 8.357 14.018 1.00 75.31 193 GLU A CA 1
ATOM 1496 C C . GLU A 1 193 ? 25.665 7.436 13.539 1.00 75.31 193 GLU A C 1
ATOM 1498 O O . GLU A 1 193 ? 24.670 7.865 12.949 1.00 75.31 193 GLU A O 1
ATOM 1503 N N . PHE A 1 194 ? 25.780 6.150 13.880 1.00 72.06 194 PHE A N 1
ATOM 1504 C CA . PHE A 1 194 ? 24.772 5.138 13.557 1.00 72.06 194 PHE A CA 1
ATOM 1505 C C . PHE A 1 194 ? 23.384 5.469 14.128 1.00 72.06 194 PHE A C 1
ATOM 1507 O O . PHE A 1 194 ? 22.380 5.278 13.448 1.00 72.06 194 PHE A O 1
ATOM 1514 N N . ILE A 1 195 ? 23.315 5.990 15.359 1.00 73.56 195 ILE A N 1
ATOM 1515 C CA . ILE A 1 195 ? 22.044 6.278 16.041 1.00 73.56 195 ILE A CA 1
ATOM 1516 C C . ILE A 1 195 ? 21.283 7.418 15.358 1.00 73.56 195 ILE A C 1
ATOM 1518 O O . ILE A 1 195 ? 20.072 7.316 15.179 1.00 73.56 195 ILE A O 1
ATOM 1522 N N . GLU A 1 196 ? 21.974 8.481 14.940 1.00 76.88 196 GLU A N 1
ATOM 1523 C CA . GLU A 1 196 ? 21.355 9.603 14.228 1.00 76.88 196 GLU A CA 1
ATOM 1524 C C . GLU A 1 196 ? 20.770 9.151 12.882 1.00 76.88 196 GLU A C 1
ATOM 1526 O O . GLU A 1 196 ? 19.619 9.455 12.557 1.00 76.88 196 GLU A O 1
ATOM 1531 N N . ALA A 1 197 ? 21.535 8.357 12.128 1.00 73.94 197 ALA A N 1
ATOM 1532 C CA . ALA A 1 197 ? 21.088 7.798 10.860 1.00 73.94 197 ALA A CA 1
ATOM 1533 C C . ALA A 1 197 ? 19.914 6.814 11.041 1.00 73.94 197 ALA A C 1
ATOM 1535 O O . ALA A 1 197 ? 18.947 6.883 10.281 1.00 73.94 197 ALA A O 1
ATOM 1536 N N . LEU A 1 198 ? 19.939 5.963 12.073 1.00 73.00 198 LEU A N 1
ATOM 1537 C CA . LEU A 1 198 ? 18.854 5.025 12.386 1.00 73.00 198 LEU A CA 1
ATOM 1538 C C . LEU A 1 198 ? 17.552 5.750 12.766 1.00 73.00 198 LEU A C 1
ATOM 1540 O O . LEU A 1 198 ? 16.484 5.408 12.269 1.00 73.00 198 LEU A O 1
ATOM 1544 N N . LEU A 1 199 ? 17.631 6.803 13.585 1.00 70.38 199 LEU A N 1
ATOM 1545 C CA . LEU A 1 199 ? 16.462 7.618 13.947 1.00 70.38 199 LEU A CA 1
ATOM 1546 C C . LEU A 1 199 ? 15.840 8.333 12.738 1.00 70.38 199 LEU A C 1
ATOM 1548 O O . LEU A 1 199 ? 14.662 8.688 12.767 1.00 70.38 199 LEU A O 1
ATOM 1552 N N . SER A 1 200 ? 16.612 8.563 11.672 1.00 77.19 200 SER A N 1
ATOM 1553 C CA . SER A 1 200 ? 16.099 9.196 10.455 1.00 77.19 200 SER A CA 1
ATOM 1554 C C . SER A 1 200 ? 15.240 8.271 9.587 1.00 77.19 200 SER A C 1
ATOM 1556 O O . SER A 1 200 ? 14.385 8.773 8.856 1.00 77.19 200 SER A O 1
ATOM 1558 N N . VAL A 1 201 ? 15.434 6.952 9.697 1.00 73.12 201 VAL A N 1
ATOM 1559 C CA . VAL A 1 201 ? 14.693 5.926 8.941 1.00 73.12 201 VAL A CA 1
ATOM 1560 C C . VAL A 1 201 ? 13.554 5.287 9.742 1.00 73.12 201 VAL A C 1
ATOM 1562 O O . VAL A 1 201 ? 12.857 4.429 9.212 1.00 73.12 201 VAL A O 1
ATOM 1565 N N . ASP A 1 202 ? 13.327 5.725 10.987 1.00 69.69 202 ASP A N 1
ATOM 1566 C CA . ASP A 1 202 ? 12.230 5.236 11.829 1.00 69.69 202 ASP A CA 1
ATOM 1567 C C . ASP A 1 202 ? 10.868 5.439 11.124 1.00 69.69 202 ASP A C 1
ATOM 1569 O O . ASP A 1 202 ? 10.496 6.584 10.830 1.00 69.69 202 ASP A O 1
ATOM 1573 N N . PRO A 1 203 ? 10.089 4.367 10.865 1.00 67.94 203 PRO A N 1
ATOM 1574 C CA . PRO A 1 203 ? 8.772 4.473 10.234 1.00 67.94 203 PRO A CA 1
ATOM 1575 C C . PRO A 1 203 ? 7.773 5.297 11.065 1.00 67.94 203 PRO A C 1
ATOM 1577 O O . PRO A 1 203 ? 6.819 5.847 10.511 1.00 67.94 203 PRO A O 1
ATOM 1580 N N . SER A 1 204 ? 8.008 5.428 12.375 1.00 71.12 204 SER A N 1
ATOM 1581 C CA . SER A 1 204 ? 7.198 6.225 13.306 1.00 71.12 204 SER A CA 1
ATOM 1582 C C . SER A 1 204 ? 7.618 7.698 13.367 1.00 71.12 204 SER A C 1
ATOM 1584 O O . SER A 1 204 ? 7.046 8.478 14.135 1.00 71.12 204 SER A O 1
ATOM 1586 N N . ARG A 1 205 ? 8.621 8.110 12.580 1.00 74.38 205 ARG A N 1
ATOM 1587 C CA . ARG A 1 205 ? 9.081 9.498 12.537 1.00 74.38 205 ARG A CA 1
ATOM 1588 C C . ARG A 1 205 ? 7.990 10.406 11.984 1.00 74.38 205 ARG A C 1
ATOM 1590 O O . ARG A 1 205 ? 7.384 10.121 10.954 1.00 74.38 205 ARG A O 1
ATOM 1597 N N . PHE A 1 206 ? 7.815 11.549 12.642 1.00 74.44 206 PHE A N 1
ATOM 1598 C CA . PHE A 1 206 ? 6.854 12.566 12.236 1.00 74.44 206 PHE A CA 1
ATOM 1599 C C . PHE A 1 206 ? 7.019 12.962 10.762 1.00 74.44 206 PHE A C 1
ATOM 1601 O O . PHE A 1 206 ? 8.112 13.334 10.324 1.00 74.44 206 PHE A O 1
ATOM 1608 N N . GLN A 1 207 ? 5.910 12.921 10.026 1.00 79.06 207 GLN A N 1
ATOM 1609 C CA . GLN A 1 207 ? 5.817 13.374 8.642 1.00 79.06 207 GLN A CA 1
ATOM 1610 C C . GLN A 1 207 ? 4.936 14.620 8.571 1.00 79.06 207 GLN A C 1
ATOM 1612 O O . GLN A 1 207 ? 3.955 14.739 9.301 1.00 79.06 207 GLN A O 1
ATOM 1617 N N . ASP A 1 208 ? 5.238 15.540 7.653 1.00 80.44 208 ASP A N 1
ATOM 1618 C CA . ASP A 1 208 ? 4.477 16.792 7.535 1.00 80.44 208 ASP A CA 1
ATOM 1619 C C . ASP A 1 208 ? 2.990 16.565 7.222 1.00 80.44 208 ASP A C 1
ATOM 1621 O O . ASP A 1 208 ? 2.149 17.349 7.652 1.00 80.44 208 ASP A O 1
ATOM 1625 N N . CYS A 1 209 ? 2.642 15.451 6.571 1.00 79.31 209 CYS A N 1
ATOM 1626 C CA . CYS A 1 209 ? 1.254 15.074 6.305 1.00 79.31 209 CYS A CA 1
ATOM 1627 C C . CYS A 1 209 ? 0.445 14.711 7.568 1.00 79.31 209 CYS A C 1
ATOM 1629 O O . CYS A 1 209 ? -0.782 14.629 7.489 1.00 79.31 209 CYS A O 1
ATOM 1631 N N . TRP A 1 210 ? 1.094 14.512 8.724 1.00 80.75 210 TRP A N 1
ATOM 1632 C CA . TRP A 1 210 ? 0.450 14.201 10.011 1.00 80.75 210 TRP A CA 1
ATOM 1633 C C . TRP A 1 210 ? 0.018 15.456 10.785 1.00 80.75 210 TRP A C 1
ATOM 1635 O O . TRP A 1 210 ? -0.599 15.356 11.846 1.00 80.75 210 TRP A O 1
ATOM 1645 N N . ARG A 1 211 ? 0.320 16.660 10.281 1.00 78.81 211 ARG A N 1
ATOM 1646 C CA . ARG A 1 211 ? -0.129 17.918 10.895 1.00 78.81 211 ARG A CA 1
ATOM 1647 C C . ARG A 1 211 ? -1.659 18.006 10.911 1.00 78.81 211 ARG A C 1
ATOM 1649 O O . ARG A 1 211 ? -2.339 17.470 10.037 1.00 78.81 211 ARG A O 1
ATOM 1656 N N . LEU A 1 212 ? -2.202 18.740 11.888 1.00 77.12 212 LEU A N 1
ATOM 1657 C CA . LEU A 1 212 ? -3.649 18.976 12.020 1.00 77.12 212 LEU A CA 1
ATOM 1658 C C . LEU A 1 212 ? -4.247 19.693 10.793 1.00 77.12 212 LEU A C 1
ATOM 1660 O O . LEU A 1 212 ? -5.405 19.457 10.444 1.00 77.12 212 LEU A O 1
ATOM 1664 N N . SER A 1 213 ? -3.456 20.550 10.140 1.00 76.69 213 SER A N 1
ATOM 1665 C CA . SER A 1 213 ? -3.815 21.229 8.889 1.00 76.69 213 SER A CA 1
ATOM 1666 C C . SER A 1 213 ? -4.104 20.249 7.755 1.00 76.69 213 SER A C 1
ATOM 1668 O O . SER A 1 213 ? -5.038 20.460 6.987 1.00 76.69 213 SER A O 1
ATOM 1670 N N . ASP A 1 214 ? -3.350 19.154 7.700 1.00 77.06 214 ASP A N 1
ATOM 1671 C CA . ASP A 1 214 ? -3.326 18.215 6.587 1.00 77.06 214 ASP A CA 1
ATOM 1672 C C . ASP A 1 214 ? -4.145 16.956 6.928 1.00 77.06 214 ASP A C 1
ATOM 1674 O O . ASP A 1 214 ? -5.358 17.034 7.166 1.00 77.06 214 ASP A O 1
ATOM 1678 N N . GLY A 1 215 ? -3.494 15.788 6.965 1.00 68.25 215 GLY A N 1
ATOM 1679 C CA . GLY A 1 215 ? -4.127 14.480 7.139 1.00 68.25 215 GLY A CA 1
ATOM 1680 C C . GLY A 1 215 ? -4.315 14.025 8.589 1.00 68.25 215 GLY A C 1
ATOM 1681 O O . GLY A 1 215 ? -4.989 13.012 8.809 1.00 68.25 215 GLY A O 1
ATOM 1682 N N . PHE A 1 216 ? -3.756 14.757 9.562 1.00 80.44 216 PHE A N 1
ATOM 1683 C CA . PHE A 1 216 ? -3.869 14.517 11.006 1.00 80.44 216 PHE A CA 1
ATOM 1684 C C . PHE A 1 216 ? -3.767 13.019 11.376 1.00 80.44 216 PHE A C 1
ATOM 1686 O O . PHE A 1 216 ? -2.886 12.310 10.889 1.00 80.44 216 PHE A O 1
ATOM 1693 N N . VAL A 1 217 ? -4.699 12.512 12.189 1.00 75.06 217 VAL A N 1
ATOM 1694 C CA . VAL A 1 217 ? -4.715 11.124 12.679 1.00 75.06 217 VAL A CA 1
ATOM 1695 C C . VAL A 1 217 ? -4.878 10.097 11.554 1.00 75.06 217 VAL A C 1
ATOM 1697 O O . VAL A 1 217 ? -4.372 8.986 11.665 1.00 75.06 217 VAL A O 1
ATOM 1700 N N . ALA A 1 218 ? -5.554 10.424 10.448 1.00 71.12 218 ALA A N 1
ATOM 1701 C CA . ALA A 1 218 ? -5.788 9.440 9.390 1.00 71.12 218 ALA A CA 1
ATOM 1702 C C . ALA A 1 218 ? -4.522 9.141 8.574 1.00 71.12 218 ALA A C 1
ATOM 1704 O O . ALA A 1 218 ? -4.287 7.989 8.213 1.00 71.12 218 ALA A O 1
ATOM 1705 N N . ALA A 1 219 ? -3.717 10.165 8.270 1.00 71.88 219 ALA A N 1
ATOM 1706 C CA . ALA A 1 219 ? -2.442 9.983 7.577 1.00 71.88 219 ALA A CA 1
ATOM 1707 C C . ALA A 1 219 ? -1.413 9.278 8.472 1.00 71.88 219 ALA A C 1
ATOM 1709 O O . ALA A 1 219 ? -0.721 8.380 8.002 1.00 71.88 219 ALA A O 1
ATOM 1710 N N . GLU A 1 220 ? -1.375 9.625 9.761 1.00 75.00 220 GLU A N 1
ATOM 1711 C CA . GLU A 1 220 ? -0.542 8.949 10.762 1.00 75.00 220 GLU A CA 1
ATOM 1712 C C . GLU A 1 220 ? -0.921 7.465 10.898 1.00 75.00 220 GLU A C 1
ATOM 1714 O O . GLU A 1 220 ? -0.074 6.581 10.760 1.00 75.00 220 GLU A O 1
ATOM 1719 N N . ALA A 1 221 ? -2.215 7.170 11.058 1.00 68.62 221 ALA A N 1
ATOM 1720 C CA . ALA A 1 221 ? -2.715 5.805 11.191 1.00 68.62 221 ALA A CA 1
ATOM 1721 C C . ALA A 1 221 ? -2.436 4.942 9.951 1.00 68.62 221 ALA A C 1
ATOM 1723 O O . ALA A 1 221 ? -2.134 3.761 10.100 1.00 68.62 221 ALA A O 1
ATOM 1724 N N . LYS A 1 222 ? -2.504 5.506 8.735 1.00 71.50 222 LYS A N 1
ATOM 1725 C CA . LYS A 1 222 ? -2.166 4.781 7.494 1.00 71.50 222 LYS A CA 1
ATOM 1726 C C . LYS A 1 222 ? -0.702 4.330 7.451 1.00 71.50 222 LYS A C 1
ATOM 1728 O O . LYS A 1 222 ? -0.428 3.312 6.821 1.00 71.50 222 LYS A O 1
ATOM 1733 N N . THR A 1 223 ? 0.207 5.086 8.064 1.00 70.81 223 THR A N 1
ATOM 1734 C CA . THR A 1 223 ? 1.640 4.768 8.071 1.00 70.81 223 THR A CA 1
ATOM 1735 C C . THR A 1 223 ? 2.010 3.826 9.214 1.00 70.81 223 THR A C 1
ATOM 1737 O O . THR A 1 223 ? 2.758 2.881 8.993 1.00 70.81 223 THR A O 1
ATOM 1740 N N . ILE A 1 224 ? 1.493 4.071 10.423 1.00 72.81 224 ILE A N 1
ATOM 1741 C CA . ILE A 1 224 ? 1.904 3.339 11.633 1.00 72.81 224 ILE A CA 1
ATOM 1742 C C . ILE A 1 224 ? 1.134 2.023 11.796 1.00 72.81 224 ILE A C 1
ATOM 1744 O O . ILE A 1 224 ? 1.703 1.019 12.222 1.00 72.81 224 ILE A O 1
ATOM 1748 N N . LEU A 1 225 ? -0.171 2.002 11.496 1.00 65.88 225 LEU A N 1
ATOM 1749 C CA . LEU A 1 225 ? -0.971 0.796 11.700 1.00 65.88 225 LEU A CA 1
ATOM 1750 C C . LEU A 1 225 ? -0.782 -0.188 10.540 1.00 65.88 225 LEU A C 1
ATOM 1752 O O . LEU A 1 225 ? -0.863 0.201 9.372 1.00 65.88 225 LEU A O 1
ATOM 1756 N N . PRO A 1 226 ? -0.619 -1.490 10.833 1.00 68.44 226 PRO A N 1
ATOM 1757 C CA . PRO A 1 226 ? -0.450 -2.490 9.795 1.00 68.44 226 PRO A CA 1
ATOM 1758 C C . PRO A 1 226 ? -1.720 -2.636 8.954 1.00 68.44 226 PRO A C 1
ATOM 1760 O O . PRO A 1 226 ? -2.854 -2.500 9.433 1.00 68.44 226 PRO A O 1
ATOM 1763 N N . HIS A 1 227 ? -1.541 -2.993 7.683 1.00 70.31 227 HIS A N 1
ATOM 1764 C CA . HIS A 1 227 ? -2.669 -3.263 6.804 1.00 70.31 227 HIS A CA 1
ATOM 1765 C C . HIS A 1 227 ? -3.510 -4.445 7.324 1.00 70.31 227 HIS A C 1
ATOM 1767 O O . HIS A 1 227 ? -2.991 -5.457 7.793 1.00 70.31 227 HIS A O 1
ATOM 1773 N N . ARG A 1 228 ? -4.843 -4.357 7.209 1.00 64.69 228 ARG A N 1
ATOM 1774 C CA . ARG A 1 228 ? -5.760 -5.382 7.755 1.00 64.69 228 ARG A CA 1
ATOM 1775 C C . ARG A 1 228 ? -5.687 -6.735 7.037 1.00 64.69 228 ARG A C 1
ATOM 1777 O O . ARG A 1 228 ? -6.163 -7.734 7.577 1.00 64.69 228 ARG A O 1
ATOM 1784 N N . ALA A 1 229 ? -5.155 -6.781 5.818 1.00 64.69 229 ALA A N 1
ATOM 1785 C CA . ALA A 1 229 ? -5.071 -8.015 5.048 1.00 64.69 229 ALA A CA 1
ATOM 1786 C C . ALA A 1 229 ? -3.838 -8.828 5.468 1.00 64.69 229 ALA A C 1
ATOM 1788 O O . ALA A 1 229 ? -2.722 -8.484 5.109 1.00 64.69 229 ALA A O 1
ATOM 1789 N N . ARG A 1 230 ? -4.052 -9.926 6.203 1.00 62.94 230 ARG A N 1
ATOM 1790 C CA . ARG A 1 230 ? -2.970 -10.819 6.670 1.00 62.94 230 ARG A CA 1
ATOM 1791 C C . ARG A 1 230 ? -2.592 -11.928 5.685 1.00 62.94 230 ARG A C 1
ATOM 1793 O O . ARG A 1 230 ? -1.522 -12.503 5.800 1.00 62.94 230 ARG A O 1
ATOM 1800 N N . SER A 1 231 ? -3.487 -12.268 4.760 1.00 63.25 231 SER A N 1
ATOM 1801 C CA . SER A 1 231 ? -3.330 -13.401 3.834 1.00 63.25 231 SER A CA 1
ATOM 1802 C C . SER A 1 231 ? -3.419 -12.997 2.365 1.00 63.25 231 SER A C 1
ATOM 1804 O O . SER A 1 231 ? -3.435 -13.857 1.489 1.00 63.25 231 SER A O 1
ATOM 1806 N N . ARG A 1 232 ? -3.530 -11.695 2.076 1.00 66.25 232 ARG A N 1
ATOM 1807 C CA . ARG A 1 232 ? -3.556 -11.216 0.696 1.00 66.25 232 ARG A CA 1
ATOM 1808 C C . ARG A 1 232 ? -2.131 -11.292 0.149 1.00 66.25 232 ARG A C 1
ATOM 1810 O O . ARG A 1 232 ? -1.253 -10.714 0.783 1.00 66.25 232 ARG A O 1
ATOM 1817 N N . PRO A 1 233 ? -1.897 -11.938 -1.006 1.00 70.31 233 PRO A N 1
ATOM 1818 C CA . PRO A 1 233 ? -0.597 -11.876 -1.652 1.00 70.31 233 PRO A CA 1
ATOM 1819 C C . PRO A 1 233 ? -0.277 -10.417 -1.973 1.00 70.31 233 PRO A C 1
ATOM 1821 O O . PRO A 1 233 ? -0.967 -9.799 -2.791 1.00 70.31 233 PRO A O 1
ATOM 1824 N N . ASP A 1 234 ? 0.737 -9.861 -1.315 1.00 74.50 234 ASP A N 1
ATOM 1825 C CA . ASP A 1 234 ? 1.315 -8.604 -1.752 1.00 74.50 234 ASP A CA 1
ATOM 1826 C C . ASP A 1 234 ? 2.285 -8.906 -2.895 1.00 74.50 234 ASP A C 1
ATOM 1828 O O . ASP A 1 234 ? 3.317 -9.561 -2.734 1.00 74.50 234 ASP A O 1
ATOM 1832 N N . LEU A 1 235 ? 1.914 -8.495 -4.105 1.00 82.75 235 LEU A N 1
ATOM 1833 C CA . LEU A 1 235 ? 2.765 -8.674 -5.278 1.00 82.75 235 LEU A CA 1
ATOM 1834 C C . LEU A 1 235 ? 4.076 -7.889 -5.140 1.00 82.75 235 LEU A C 1
ATOM 1836 O O . LEU A 1 235 ? 5.065 -8.285 -5.755 1.00 82.75 235 LEU A O 1
ATOM 1840 N N . MET A 1 236 ? 4.098 -6.830 -4.322 1.00 79.50 236 MET A N 1
ATOM 1841 C CA . MET A 1 236 ? 5.322 -6.099 -4.007 1.00 79.50 236 MET A CA 1
ATOM 1842 C C . MET A 1 236 ? 6.286 -6.959 -3.199 1.00 79.50 236 MET A C 1
ATOM 1844 O O . MET A 1 236 ? 7.447 -7.045 -3.588 1.00 79.50 236 MET A O 1
ATOM 1848 N N . ASP A 1 237 ? 5.813 -7.673 -2.176 1.00 74.31 237 ASP A N 1
ATOM 1849 C CA . ASP A 1 237 ? 6.649 -8.596 -1.395 1.00 74.31 237 ASP A CA 1
ATOM 1850 C C . ASP A 1 237 ? 7.211 -9.716 -2.272 1.00 74.31 237 ASP A C 1
ATOM 1852 O O . ASP A 1 237 ? 8.385 -10.058 -2.175 1.00 74.31 237 ASP A O 1
ATOM 1856 N N . ASN A 1 238 ? 6.402 -10.258 -3.190 1.00 78.06 238 ASN A N 1
ATOM 1857 C CA . ASN A 1 238 ? 6.863 -11.279 -4.135 1.00 78.06 238 ASN A CA 1
ATOM 1858 C C . ASN A 1 238 ? 7.955 -10.740 -5.076 1.00 78.06 238 ASN A C 1
ATOM 1860 O O . ASN A 1 238 ? 8.952 -11.419 -5.326 1.00 78.06 238 ASN A O 1
ATOM 1864 N N . TYR A 1 239 ? 7.775 -9.522 -5.598 1.00 86.69 239 TYR A N 1
ATOM 1865 C CA . TYR A 1 239 ? 8.772 -8.842 -6.426 1.00 86.69 239 TYR A CA 1
ATOM 1866 C C . TYR A 1 239 ? 10.061 -8.566 -5.638 1.00 86.69 239 TYR A C 1
ATOM 1868 O O . TYR A 1 239 ? 11.143 -8.926 -6.103 1.00 86.69 239 TYR A O 1
ATOM 1876 N N . LEU A 1 240 ? 9.956 -7.990 -4.436 1.00 80.75 240 LEU A N 1
ATOM 1877 C CA . LEU A 1 240 ? 11.099 -7.668 -3.581 1.00 80.75 240 LEU A CA 1
ATOM 1878 C C . LEU A 1 240 ? 11.841 -8.931 -3.141 1.00 80.75 240 LEU A C 1
ATOM 1880 O O . LEU A 1 240 ? 13.064 -8.955 -3.219 1.00 80.75 240 LEU A O 1
ATOM 1884 N N . ALA A 1 241 ? 11.133 -10.002 -2.774 1.00 74.56 241 ALA A N 1
ATOM 1885 C CA . ALA A 1 241 ? 11.736 -11.284 -2.417 1.00 74.56 241 ALA A CA 1
ATOM 1886 C C . ALA A 1 241 ? 12.504 -11.909 -3.592 1.00 74.56 241 ALA A C 1
ATOM 1888 O O . ALA A 1 241 ? 13.600 -12.436 -3.406 1.00 74.56 241 ALA A O 1
ATOM 1889 N N . LEU A 1 242 ? 11.963 -11.824 -4.814 1.00 83.25 242 LEU A N 1
ATOM 1890 C CA . LEU A 1 242 ? 12.639 -12.318 -6.014 1.00 83.25 242 LEU A CA 1
ATOM 1891 C C . LEU A 1 242 ? 13.898 -11.504 -6.330 1.00 83.25 242 LEU A C 1
ATOM 1893 O O . LEU A 1 242 ? 14.948 -12.088 -6.602 1.00 83.25 242 LEU A O 1
ATOM 1897 N N . VAL A 1 243 ? 13.810 -10.172 -6.275 1.00 86.62 243 VAL A N 1
ATOM 1898 C CA . VAL A 1 243 ? 14.963 -9.285 -6.491 1.00 86.62 243 VAL A CA 1
ATOM 1899 C C . VAL A 1 243 ? 16.017 -9.525 -5.408 1.00 86.62 243 VAL A C 1
ATOM 1901 O O . VAL A 1 243 ? 17.177 -9.757 -5.736 1.00 86.62 243 VAL A O 1
ATOM 1904 N N . LEU A 1 244 ? 15.622 -9.575 -4.136 1.00 83.25 244 LEU A N 1
ATOM 1905 C CA . LEU A 1 244 ? 16.516 -9.850 -3.012 1.00 83.25 244 LEU A CA 1
ATOM 1906 C C . LEU A 1 244 ? 17.213 -11.205 -3.160 1.00 83.25 244 LEU A C 1
ATOM 1908 O O . LEU A 1 244 ? 18.432 -11.284 -3.035 1.00 83.25 244 LEU A O 1
ATOM 1912 N N . SER A 1 245 ? 16.471 -12.259 -3.507 1.00 77.81 245 SER A N 1
ATOM 1913 C CA . SER A 1 245 ? 17.043 -13.582 -3.767 1.00 77.81 245 SER A CA 1
ATOM 1914 C C . SER A 1 245 ? 18.070 -13.552 -4.906 1.00 77.81 245 SER A C 1
ATOM 1916 O O . SER A 1 245 ? 19.139 -14.158 -4.783 1.00 77.81 245 SER A O 1
ATOM 1918 N N . ALA A 1 246 ? 17.803 -12.804 -5.983 1.00 83.75 246 ALA A N 1
ATOM 1919 C CA . ALA A 1 246 ? 18.750 -12.635 -7.083 1.00 83.75 246 ALA A CA 1
ATOM 1920 C C . ALA A 1 246 ? 20.034 -11.908 -6.643 1.00 83.75 246 ALA A C 1
ATOM 1922 O O . ALA A 1 246 ? 21.127 -12.334 -7.014 1.00 83.75 246 ALA A O 1
ATOM 1923 N N . PHE A 1 247 ? 19.933 -10.859 -5.822 1.00 86.00 247 PHE A N 1
ATOM 1924 C CA . PHE A 1 247 ? 21.097 -10.143 -5.286 1.00 86.00 247 PHE A CA 1
ATOM 1925 C C . PHE A 1 247 ? 21.905 -10.986 -4.284 1.00 86.00 247 PHE A C 1
ATOM 1927 O O . PHE A 1 247 ? 23.132 -11.022 -4.374 1.00 86.00 247 PHE A O 1
ATOM 1934 N N . ILE A 1 248 ? 21.244 -11.719 -3.379 1.00 81.31 248 ILE A N 1
ATOM 1935 C CA . ILE A 1 248 ? 21.909 -12.615 -2.414 1.00 81.31 248 ILE A CA 1
ATOM 1936 C C . ILE A 1 248 ? 22.662 -13.731 -3.144 1.00 81.31 248 ILE A C 1
ATOM 1938 O O . ILE A 1 248 ? 23.809 -14.014 -2.816 1.00 81.31 248 ILE A O 1
ATOM 1942 N N . THR A 1 249 ? 22.064 -14.322 -4.183 1.00 82.00 249 THR A N 1
ATOM 1943 C CA . THR A 1 249 ? 22.711 -15.386 -4.976 1.00 82.00 249 THR A CA 1
ATOM 1944 C C . THR A 1 249 ? 23.999 -14.905 -5.659 1.00 82.00 249 THR A C 1
ATOM 1946 O O . THR A 1 249 ? 24.893 -15.707 -5.916 1.00 82.00 249 THR A O 1
ATOM 1949 N N . ASN A 1 250 ? 24.115 -13.601 -5.934 1.00 84.94 250 ASN A N 1
ATOM 1950 C CA . ASN A 1 250 ? 25.306 -12.984 -6.523 1.00 84.94 250 ASN A CA 1
ATOM 1951 C C . ASN A 1 250 ? 26.272 -12.382 -5.480 1.00 84.94 250 ASN A C 1
ATOM 1953 O O . ASN A 1 250 ? 27.206 -11.683 -5.865 1.00 84.94 250 ASN A O 1
ATOM 1957 N N . GLY A 1 251 ? 26.077 -12.660 -4.186 1.00 84.62 251 GLY A N 1
ATOM 1958 C CA . GLY A 1 251 ? 27.022 -12.297 -3.125 1.00 84.62 251 GLY A CA 1
ATOM 1959 C C . GLY A 1 251 ? 26.880 -10.872 -2.575 1.00 84.62 251 GLY A C 1
ATOM 1960 O O . GLY A 1 251 ? 27.871 -10.264 -2.168 1.00 84.62 251 GLY A O 1
ATOM 1961 N N . LEU A 1 252 ? 25.669 -10.293 -2.597 1.00 88.88 252 LEU A N 1
ATOM 1962 C CA . LEU A 1 252 ? 25.443 -8.934 -2.080 1.00 88.88 252 LEU A CA 1
ATOM 1963 C C . LEU A 1 252 ? 25.798 -8.804 -0.587 1.00 88.88 252 LEU A C 1
ATOM 1965 O O . LEU A 1 252 ? 26.330 -7.773 -0.188 1.00 88.88 252 LEU A O 1
ATOM 1969 N N . LEU A 1 253 ? 25.506 -9.817 0.237 1.00 83.31 253 LEU A N 1
ATOM 1970 C CA . LEU A 1 253 ? 25.737 -9.747 1.686 1.00 83.31 253 LEU A CA 1
ATOM 1971 C C . LEU A 1 253 ? 27.232 -9.672 2.004 1.00 83.31 253 LEU A C 1
ATOM 1973 O O . LEU A 1 253 ? 27.653 -8.839 2.801 1.00 83.31 253 LEU A O 1
ATOM 1977 N N . GLU A 1 254 ? 28.038 -10.486 1.329 1.00 87.00 254 GLU A N 1
ATOM 1978 C CA . GLU A 1 254 ? 29.494 -10.466 1.419 1.00 87.00 254 GLU A CA 1
ATOM 1979 C C . GLU A 1 254 ? 30.051 -9.114 0.959 1.00 87.00 254 GLU A C 1
ATOM 1981 O O . GLU A 1 254 ? 30.914 -8.544 1.626 1.00 87.00 254 GLU A O 1
ATOM 1986 N N . GLY A 1 255 ? 29.507 -8.562 -0.133 1.00 86.56 255 GLY A N 1
ATOM 1987 C CA . GLY A 1 255 ? 29.871 -7.231 -0.618 1.00 86.56 255 GLY A CA 1
ATOM 1988 C C . GLY A 1 255 ? 29.536 -6.112 0.372 1.00 86.56 255 GLY A C 1
ATOM 1989 O O . GLY A 1 255 ? 30.351 -5.217 0.581 1.00 86.56 255 GLY A O 1
ATOM 1990 N N . LEU A 1 256 ? 28.374 -6.166 1.031 1.00 87.31 256 LEU A N 1
ATOM 1991 C CA . LEU A 1 256 ? 27.991 -5.182 2.051 1.00 87.31 256 LEU A CA 1
ATOM 1992 C C . LEU A 1 256 ? 28.868 -5.275 3.301 1.00 87.31 256 LEU A C 1
ATOM 1994 O O . LEU A 1 256 ? 29.260 -4.240 3.834 1.00 87.31 256 LEU A O 1
ATOM 1998 N N . VAL A 1 257 ? 29.228 -6.483 3.743 1.00 86.19 257 VAL A N 1
ATOM 1999 C CA . VAL A 1 257 ? 30.159 -6.669 4.869 1.00 86.19 257 VAL A CA 1
ATOM 2000 C C . VAL A 1 257 ? 31.527 -6.066 4.548 1.00 86.19 257 VAL A C 1
ATOM 2002 O O . VAL A 1 257 ? 32.082 -5.358 5.385 1.00 86.19 257 VAL A O 1
ATOM 2005 N N . GLU A 1 258 ? 32.039 -6.267 3.332 1.00 89.81 258 GLU A N 1
ATOM 2006 C CA . GLU A 1 258 ? 33.303 -5.659 2.896 1.00 89.81 258 GLU A CA 1
ATOM 2007 C C . GLU A 1 258 ? 33.223 -4.125 2.853 1.00 89.81 258 GLU A C 1
ATOM 2009 O O . GLU A 1 258 ? 34.165 -3.433 3.241 1.00 89.81 258 GLU A O 1
ATOM 2014 N N . VAL A 1 259 ? 32.092 -3.558 2.419 1.00 89.19 259 VAL A N 1
ATOM 2015 C CA . VAL A 1 259 ? 31.877 -2.103 2.454 1.00 89.19 259 VAL A CA 1
ATOM 2016 C C . VAL A 1 259 ? 31.880 -1.583 3.891 1.00 89.19 259 VAL A C 1
ATOM 2018 O O . VAL A 1 259 ? 32.491 -0.547 4.135 1.00 89.19 259 VAL A O 1
ATOM 2021 N N . ILE A 1 260 ? 31.261 -2.290 4.839 1.00 86.50 260 ILE A N 1
ATOM 2022 C CA . ILE A 1 260 ? 31.202 -1.880 6.252 1.00 86.50 260 ILE A CA 1
ATOM 2023 C C . ILE A 1 260 ? 32.593 -1.872 6.903 1.00 86.50 260 ILE A C 1
ATOM 2025 O O . ILE A 1 260 ? 32.881 -1.009 7.726 1.00 86.50 260 ILE A O 1
ATOM 2029 N N . THR A 1 261 ? 33.466 -2.821 6.558 1.00 88.38 261 THR A N 1
ATOM 2030 C CA . THR A 1 261 ? 34.790 -2.952 7.191 1.00 88.38 261 THR A CA 1
ATOM 2031 C C . THR A 1 261 ? 35.868 -2.078 6.553 1.00 88.38 261 THR A C 1
ATOM 2033 O O . THR A 1 261 ? 36.838 -1.733 7.226 1.00 88.38 261 THR A O 1
ATOM 2036 N N . SER A 1 262 ? 35.731 -1.744 5.265 1.00 88.62 262 SER A N 1
ATOM 2037 C CA . SER A 1 262 ? 36.790 -1.106 4.468 1.00 88.62 262 SER A CA 1
ATOM 2038 C C . SER A 1 262 ? 36.477 0.320 3.990 1.00 88.62 262 SER A C 1
ATOM 2040 O O . SER A 1 262 ? 37.245 0.858 3.189 1.00 88.62 262 SER A O 1
ATOM 2042 N N . SER A 1 263 ? 35.357 0.923 4.407 1.00 87.81 263 SER A N 1
ATOM 2043 C CA . SER A 1 263 ? 34.952 2.286 4.006 1.00 87.81 263 SER A CA 1
ATOM 2044 C C . SER A 1 263 ? 35.005 3.293 5.153 1.00 87.81 263 SER A C 1
ATOM 2046 O O . SER A 1 263 ? 35.070 2.919 6.322 1.00 87.81 263 SER A O 1
ATOM 2048 N N . ASP A 1 264 ? 34.904 4.574 4.795 1.00 86.88 264 ASP A N 1
ATOM 2049 C CA . ASP A 1 264 ? 34.715 5.679 5.736 1.00 86.88 264 ASP A CA 1
ATOM 2050 C C . ASP A 1 264 ? 33.401 5.538 6.525 1.00 86.88 264 ASP A C 1
ATOM 2052 O O . ASP A 1 264 ? 32.415 4.988 6.020 1.00 86.88 264 ASP A O 1
ATOM 2056 N N . ASP A 1 265 ? 33.360 6.112 7.729 1.00 83.31 265 ASP A N 1
ATOM 2057 C CA . ASP A 1 265 ? 32.253 5.972 8.686 1.00 83.31 265 ASP A CA 1
ATOM 2058 C C . ASP A 1 265 ? 30.879 6.304 8.075 1.00 83.31 265 ASP A C 1
ATOM 2060 O O . ASP A 1 265 ? 29.918 5.557 8.255 1.00 83.31 265 ASP A O 1
ATOM 2064 N N . HIS A 1 266 ? 30.789 7.347 7.243 1.00 83.56 266 HIS A N 1
ATOM 2065 C CA . HIS A 1 266 ? 29.557 7.712 6.531 1.00 83.56 266 HIS A CA 1
ATOM 2066 C C . HIS A 1 266 ? 29.003 6.604 5.620 1.00 83.56 266 HIS A C 1
ATOM 2068 O O . HIS A 1 266 ? 27.789 6.390 5.546 1.00 83.56 266 HIS A O 1
ATOM 2074 N N . VAL A 1 267 ? 29.875 5.918 4.879 1.00 86.56 267 VAL A N 1
ATOM 2075 C CA . VAL A 1 267 ? 29.486 4.842 3.954 1.00 86.56 267 VAL A CA 1
ATOM 2076 C C . VAL A 1 267 ? 29.194 3.571 4.749 1.00 86.56 267 VAL A C 1
ATOM 2078 O O . VAL A 1 267 ? 28.213 2.881 4.466 1.00 86.56 267 VAL A O 1
ATOM 2081 N N . SER A 1 268 ? 29.989 3.308 5.786 1.00 85.75 268 SER A N 1
ATOM 2082 C CA . SER A 1 268 ? 29.844 2.159 6.679 1.00 85.75 268 SER A CA 1
ATOM 2083 C C . SER A 1 268 ? 28.529 2.197 7.464 1.00 85.75 268 SER A C 1
ATOM 2085 O O . SER A 1 268 ? 27.834 1.182 7.520 1.00 85.75 268 SER A O 1
ATOM 2087 N N . VAL A 1 269 ? 28.107 3.357 7.984 1.00 83.06 269 VAL A N 1
ATOM 2088 C CA . VAL A 1 269 ? 26.799 3.530 8.649 1.00 83.06 269 VAL A CA 1
ATOM 2089 C C . VAL A 1 269 ? 25.646 3.245 7.687 1.00 83.06 269 VAL A C 1
ATOM 2091 O O . VAL A 1 269 ? 24.749 2.465 8.011 1.00 83.06 269 VAL A O 1
ATOM 2094 N N . ARG A 1 270 ? 25.686 3.802 6.469 1.00 85.19 270 ARG A N 1
ATOM 2095 C CA . ARG A 1 270 ? 24.657 3.556 5.442 1.00 85.19 270 ARG A CA 1
ATOM 2096 C C . ARG A 1 270 ? 24.590 2.093 5.016 1.00 85.19 270 ARG A C 1
ATOM 2098 O O . ARG A 1 270 ? 23.493 1.573 4.820 1.00 85.19 270 ARG A O 1
ATOM 2105 N N . ALA A 1 271 ? 25.735 1.435 4.859 1.00 85.94 271 ALA A N 1
ATOM 2106 C CA . ALA A 1 271 ? 25.796 0.017 4.527 1.00 85.94 271 ALA A CA 1
ATOM 2107 C C . ALA A 1 271 ? 25.302 -0.860 5.689 1.00 85.94 271 ALA A C 1
ATOM 2109 O O . ALA A 1 271 ? 24.626 -1.856 5.448 1.00 85.94 271 ALA A O 1
ATOM 2110 N N . THR A 1 272 ? 25.563 -0.460 6.938 1.00 81.44 272 THR A N 1
ATOM 2111 C CA . THR A 1 272 ? 25.086 -1.157 8.143 1.00 81.44 272 THR A CA 1
ATOM 2112 C C . THR A 1 272 ? 23.568 -1.067 8.282 1.00 81.44 272 THR A C 1
ATOM 2114 O O . THR A 1 272 ? 22.939 -2.081 8.563 1.00 81.44 272 THR A O 1
ATOM 2117 N N . ILE A 1 273 ? 22.963 0.103 8.036 1.00 80.75 273 I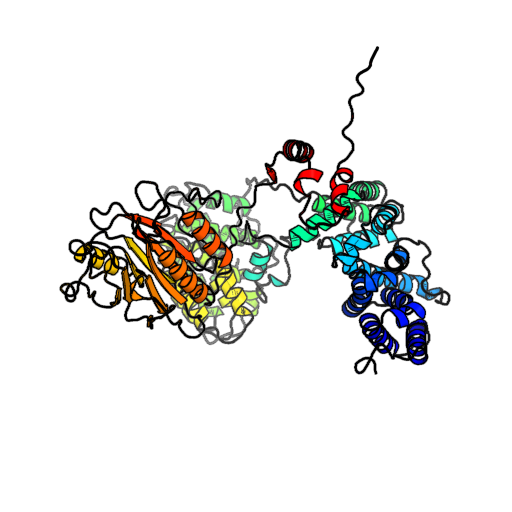LE A N 1
ATOM 2118 C CA . ILE A 1 273 ? 21.496 0.253 8.017 1.00 80.75 273 ILE A CA 1
ATOM 2119 C C . ILE A 1 273 ? 20.892 -0.583 6.889 1.00 80.75 273 ILE A C 1
ATOM 2121 O O . ILE A 1 273 ? 19.948 -1.322 7.133 1.00 80.75 273 ILE A O 1
ATOM 2125 N N . LEU A 1 274 ? 21.472 -0.545 5.684 1.00 83.56 274 LEU A N 1
ATOM 2126 C CA . LEU A 1 274 ? 20.995 -1.353 4.559 1.00 83.56 274 LEU A CA 1
ATOM 2127 C C . LEU A 1 274 ? 21.060 -2.851 4.883 1.00 83.56 274 LEU A C 1
ATOM 2129 O O . LEU A 1 274 ? 20.100 -3.572 4.643 1.00 83.56 274 LEU A O 1
ATOM 2133 N N . LEU A 1 275 ? 22.170 -3.319 5.458 1.00 81.75 275 LEU A N 1
ATOM 2134 C CA . LEU A 1 275 ? 22.306 -4.702 5.909 1.00 81.75 275 LEU A CA 1
ATOM 2135 C C . LEU A 1 275 ? 21.286 -5.028 7.011 1.00 81.75 275 LEU A C 1
ATOM 2137 O O . LEU A 1 275 ? 20.679 -6.091 6.968 1.00 81.75 275 LEU A O 1
ATOM 2141 N N . GLY A 1 276 ? 21.072 -4.108 7.954 1.00 71.00 276 GLY A N 1
ATOM 2142 C CA . GLY A 1 276 ? 20.056 -4.201 8.998 1.00 71.00 276 GLY A CA 1
ATOM 2143 C C . GLY A 1 276 ? 18.655 -4.382 8.424 1.00 71.00 276 GLY A C 1
ATOM 2144 O O . GLY A 1 276 ? 18.022 -5.373 8.745 1.00 71.00 276 GLY A O 1
ATOM 2145 N N . GLU A 1 277 ? 18.208 -3.513 7.519 1.00 75.31 277 GLU A N 1
ATOM 2146 C CA . GLU A 1 277 ? 16.899 -3.593 6.847 1.00 75.31 277 GLU A CA 1
ATOM 2147 C C . GLU A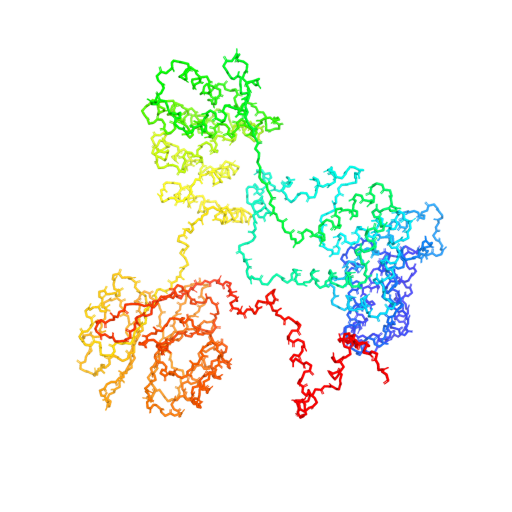 1 277 ? 16.734 -4.877 6.019 1.00 75.31 277 GLU A C 1
ATOM 2149 O O . GLU A 1 277 ? 15.677 -5.506 6.034 1.00 75.31 277 GLU A O 1
ATOM 2154 N N . LEU A 1 278 ? 17.794 -5.325 5.334 1.00 73.75 278 LEU A N 1
ATOM 2155 C CA . LEU A 1 278 ? 17.778 -6.593 4.596 1.00 73.75 278 LEU A CA 1
ATOM 2156 C C . LEU A 1 278 ? 17.689 -7.818 5.523 1.00 73.75 278 LEU A C 1
ATOM 2158 O O . LEU A 1 278 ? 17.163 -8.854 5.115 1.00 73.75 278 LEU A O 1
ATOM 2162 N N . LEU A 1 279 ? 18.201 -7.711 6.753 1.00 68.12 279 LEU A N 1
ATOM 2163 C CA . LEU A 1 279 ? 18.138 -8.754 7.780 1.00 68.12 279 LEU A CA 1
ATOM 2164 C C . LEU A 1 279 ? 16.886 -8.643 8.672 1.00 68.12 279 LEU A C 1
ATOM 2166 O O . LEU A 1 279 ? 16.442 -9.657 9.203 1.00 68.12 279 LEU A O 1
ATOM 2170 N N . HIS A 1 280 ? 16.295 -7.452 8.815 1.00 59.25 280 HIS A N 1
ATOM 2171 C CA . HIS A 1 280 ? 15.176 -7.130 9.712 1.00 59.25 280 HIS A CA 1
ATOM 2172 C C . HIS A 1 280 ? 13.805 -7.592 9.188 1.00 59.25 280 HIS A C 1
ATOM 2174 O O . HIS A 1 280 ? 12.768 -7.309 9.779 1.00 59.25 280 HIS A O 1
ATOM 2180 N N . MET A 1 281 ? 13.774 -8.440 8.158 1.00 46.91 281 MET A N 1
ATOM 2181 C CA . MET A 1 281 ? 12.592 -9.251 7.842 1.00 46.91 281 MET A CA 1
ATOM 2182 C C . MET A 1 281 ? 12.355 -10.413 8.829 1.00 46.91 281 MET A C 1
ATOM 2184 O O . MET A 1 281 ? 11.689 -11.388 8.482 1.00 46.91 281 MET A O 1
ATOM 2188 N N . ASP A 1 282 ? 12.861 -10.321 10.060 1.00 29.47 282 ASP A N 1
ATOM 2189 C CA . ASP A 1 282 ? 12.408 -11.156 11.164 1.00 29.47 282 ASP A CA 1
ATOM 2190 C C . ASP A 1 282 ? 12.650 -10.483 12.527 1.00 29.47 282 ASP A C 1
ATOM 2192 O O . ASP A 1 282 ? 13.741 -10.000 12.836 1.00 29.47 282 ASP A O 1
ATOM 2196 N N . THR A 1 283 ? 11.611 -10.565 13.361 1.00 27.64 283 THR A N 1
ATOM 2197 C CA . THR A 1 283 ? 11.546 -10.342 14.819 1.00 27.64 283 THR A CA 1
ATOM 2198 C C . THR A 1 283 ? 11.537 -8.905 15.377 1.00 27.64 283 THR A C 1
ATOM 2200 O O . THR A 1 283 ? 12.525 -8.176 15.360 1.00 27.64 283 THR A O 1
ATOM 2203 N N . GLU A 1 284 ? 10.401 -8.567 16.002 1.00 24.59 284 GLU A N 1
ATOM 2204 C CA . GLU A 1 284 ? 10.246 -7.563 17.063 1.00 24.59 284 GLU A CA 1
ATOM 2205 C C . GLU A 1 284 ? 10.174 -8.262 18.433 1.00 24.59 284 GLU A C 1
ATOM 2207 O O . GLU A 1 284 ? 9.521 -9.297 18.551 1.00 24.59 284 GLU A O 1
ATOM 2212 N N . GLU A 1 285 ? 10.776 -7.664 19.468 1.00 24.62 285 GLU A N 1
ATOM 2213 C CA . GLU A 1 285 ? 10.171 -7.437 20.798 1.00 24.62 285 GLU A CA 1
ATOM 2214 C C . GLU A 1 285 ? 11.179 -6.743 21.739 1.00 24.62 285 GLU A C 1
ATOM 2216 O O . GLU A 1 285 ? 12.328 -7.171 21.840 1.00 24.62 285 GLU A O 1
ATOM 2221 N N . ALA A 1 286 ? 10.740 -5.714 22.482 1.00 24.34 286 ALA A N 1
ATOM 2222 C CA . ALA A 1 286 ? 10.739 -5.697 23.959 1.00 24.34 286 ALA A CA 1
ATOM 2223 C C . ALA A 1 286 ? 10.520 -4.290 24.559 1.00 24.34 286 ALA A C 1
ATOM 2225 O O . ALA A 1 286 ? 11.005 -3.269 24.080 1.00 24.34 286 ALA A O 1
ATOM 2226 N N . LEU A 1 287 ? 9.781 -4.288 25.669 1.00 25.03 287 LEU A N 1
ATOM 2227 C CA . LEU A 1 287 ? 9.116 -3.174 26.343 1.00 25.03 287 LEU A CA 1
ATOM 2228 C C . LEU A 1 287 ? 9.843 -2.759 27.651 1.00 25.03 287 LEU A C 1
ATOM 2230 O O . LEU A 1 287 ? 10.271 -3.629 28.400 1.00 25.03 287 LEU A O 1
ATOM 2234 N N . VAL A 1 288 ? 9.788 -1.454 27.978 1.00 28.06 288 VAL A N 1
ATOM 2235 C CA . VAL A 1 288 ? 9.524 -0.832 29.312 1.00 28.06 288 VAL A CA 1
ATOM 2236 C C . VAL A 1 288 ? 10.513 -1.005 30.488 1.00 28.06 288 VAL A C 1
ATOM 2238 O O . VAL A 1 288 ? 10.968 -2.093 30.800 1.00 28.06 288 VAL A O 1
ATOM 2241 N N . MET A 1 289 ? 10.759 0.095 31.230 1.00 29.28 289 MET A N 1
ATOM 2242 C CA . MET A 1 289 ? 10.322 0.354 32.630 1.00 29.28 289 MET A CA 1
ATOM 2243 C C . MET A 1 289 ? 11.273 1.318 33.369 1.00 29.28 289 MET A C 1
ATOM 2245 O O . MET A 1 289 ? 12.458 1.040 33.500 1.00 29.28 289 MET A O 1
ATOM 2249 N N . ASN A 1 290 ? 10.742 2.402 33.945 1.00 28.81 290 ASN A N 1
ATOM 2250 C CA . ASN A 1 290 ? 10.646 2.626 35.400 1.00 28.81 290 ASN A CA 1
ATOM 2251 C C . ASN A 1 290 ? 10.649 4.098 35.824 1.00 28.81 290 ASN A C 1
ATOM 2253 O O . ASN A 1 290 ? 11.074 5.008 35.121 1.00 28.81 290 ASN A O 1
ATOM 2257 N N . LEU A 1 291 ? 10.084 4.282 37.014 1.00 30.97 291 LEU A N 1
ATOM 2258 C CA . LEU A 1 291 ? 9.401 5.471 37.471 1.00 30.97 291 LEU A CA 1
ATOM 2259 C C . LEU A 1 291 ? 9.583 5.567 38.998 1.00 30.97 291 LEU A C 1
ATOM 2261 O O . LEU A 1 291 ? 9.151 4.651 39.699 1.00 30.97 291 LEU A O 1
ATOM 2265 N N . ARG A 1 292 ? 10.233 6.620 39.537 1.00 36.50 292 ARG A N 1
ATOM 2266 C CA . ARG A 1 292 ? 10.379 6.768 41.008 1.00 36.50 292 ARG A CA 1
ATOM 2267 C C . ARG A 1 292 ? 10.469 8.180 41.642 1.00 36.50 292 ARG A C 1
ATOM 2269 O O . ARG A 1 292 ? 10.561 8.222 42.858 1.00 36.50 292 ARG A O 1
ATOM 2276 N N . ASP A 1 293 ? 10.359 9.325 40.947 1.00 42.62 293 ASP A N 1
ATOM 2277 C CA . ASP A 1 293 ? 10.883 10.600 41.533 1.00 42.62 293 ASP A CA 1
ATOM 2278 C C . ASP A 1 293 ? 10.003 11.893 41.546 1.00 42.62 293 ASP A C 1
ATOM 2280 O O . ASP A 1 293 ? 10.534 12.989 41.436 1.00 42.62 293 ASP A O 1
ATOM 2284 N N . SER A 1 294 ? 8.674 11.882 41.713 1.00 49.97 294 SER A N 1
ATOM 2285 C CA . SER A 1 294 ? 7.782 13.019 41.335 1.00 49.97 294 SER A CA 1
ATOM 2286 C C . SER A 1 294 ? 7.860 14.301 42.125 1.00 49.97 294 SER A C 1
ATOM 2288 O O . SER A 1 294 ? 7.455 15.317 41.582 1.00 49.97 294 SER A O 1
ATOM 2290 N N . GLN A 1 295 ? 8.343 14.324 43.360 1.00 53.09 295 GLN A N 1
ATOM 2291 C CA . GLN A 1 295 ? 8.608 15.577 44.092 1.00 53.09 295 GLN A CA 1
ATOM 2292 C C . GLN A 1 295 ? 7.483 16.658 44.106 1.00 53.09 295 GLN A C 1
ATOM 2294 O O . GLN A 1 295 ? 7.724 17.790 44.514 1.00 53.09 295 GLN A O 1
ATOM 2299 N N . VAL A 1 296 ? 6.230 16.336 43.756 1.00 46.88 296 VAL A N 1
ATOM 2300 C CA . VAL A 1 296 ? 5.144 17.329 43.551 1.00 46.88 296 VAL A CA 1
ATOM 2301 C C . VAL A 1 296 ? 4.668 17.996 44.830 1.00 46.88 296 VAL A C 1
ATOM 2303 O O . VAL A 1 296 ? 4.009 19.032 44.813 1.00 46.88 296 VAL A O 1
ATOM 2306 N N . LEU A 1 297 ? 5.034 17.432 45.971 1.00 45.53 297 LEU A N 1
ATOM 2307 C CA . LEU A 1 297 ? 4.635 17.943 47.272 1.00 45.53 297 LEU A CA 1
ATOM 2308 C C . LEU A 1 297 ? 5.559 19.067 47.788 1.00 45.53 297 LEU A C 1
ATOM 2310 O O . LEU A 1 297 ? 5.217 19.695 48.789 1.00 45.53 297 LEU A O 1
ATOM 2314 N N . ASN A 1 298 ? 6.678 19.370 47.109 1.00 47.94 298 ASN A N 1
ATOM 2315 C CA . ASN A 1 298 ? 7.751 20.204 47.670 1.00 47.94 298 ASN A CA 1
ATOM 2316 C C . ASN A 1 298 ? 7.656 21.710 47.350 1.00 47.94 298 ASN A C 1
ATOM 2318 O O . ASN A 1 298 ? 7.956 22.524 48.223 1.00 47.94 298 ASN A O 1
ATOM 2322 N N . HIS A 1 299 ? 7.223 22.122 46.152 1.00 49.03 299 HIS A N 1
ATOM 2323 C CA . HIS A 1 299 ? 7.173 23.547 45.765 1.00 49.03 299 HIS A CA 1
ATOM 2324 C C . HIS A 1 299 ? 5.974 23.873 44.848 1.00 49.03 299 HIS A C 1
ATOM 2326 O O . HIS A 1 299 ? 5.299 22.990 44.322 1.00 49.03 299 HIS A O 1
ATOM 2332 N N . LYS A 1 300 ? 5.638 25.166 44.718 1.00 49.00 300 LYS A N 1
ATOM 2333 C CA . LYS A 1 300 ? 4.457 25.673 43.978 1.00 49.00 300 LYS A CA 1
ATOM 2334 C C . LYS A 1 300 ? 4.751 26.040 42.514 1.00 49.00 300 LYS A C 1
ATOM 2336 O O . LYS A 1 300 ? 3.887 26.611 41.857 1.00 49.00 300 LYS A O 1
ATOM 2341 N N . GLU A 1 301 ? 5.952 25.756 42.018 1.00 55.91 301 GLU A N 1
ATOM 2342 C CA . GLU A 1 301 ? 6.332 26.064 40.637 1.00 55.91 301 GLU A CA 1
ATOM 2343 C C . GLU A 1 301 ? 5.884 24.936 39.703 1.00 55.91 301 GLU A C 1
ATOM 2345 O O . GLU A 1 301 ? 6.443 23.842 39.698 1.00 55.91 301 GLU A O 1
ATOM 2350 N N . ASN A 1 302 ? 4.834 25.214 38.926 1.00 57.91 302 ASN A N 1
ATOM 2351 C CA . ASN A 1 302 ? 4.074 24.215 38.167 1.00 57.91 302 ASN A CA 1
ATOM 2352 C C . ASN A 1 302 ? 4.906 23.461 37.104 1.00 57.91 302 ASN A C 1
ATOM 2354 O O . ASN A 1 302 ? 4.552 22.351 36.728 1.00 57.91 302 ASN A O 1
ATOM 2358 N N . LEU A 1 303 ? 6.008 24.033 36.607 1.00 61.16 303 LEU A N 1
ATOM 2359 C CA . LEU A 1 303 ? 6.844 23.426 35.553 1.00 61.16 303 LEU A CA 1
ATOM 2360 C C . LEU A 1 303 ? 7.988 22.548 36.098 1.00 61.16 303 LEU A C 1
ATOM 2362 O O . LEU A 1 303 ? 8.561 21.736 35.361 1.00 61.16 303 LEU A O 1
ATOM 2366 N N . GLU A 1 304 ? 8.291 22.687 37.389 1.00 57.31 304 GLU A N 1
ATOM 2367 C CA . GLU A 1 304 ? 9.363 21.971 38.089 1.00 57.31 304 GLU A CA 1
ATOM 2368 C C . GLU A 1 304 ? 8.869 20.698 38.804 1.00 57.31 304 GLU A C 1
ATOM 2370 O O . GLU A 1 304 ? 9.673 19.880 39.243 1.00 57.31 304 GLU A O 1
ATOM 2375 N N . TRP A 1 305 ? 7.550 20.479 38.879 1.00 64.44 305 TRP A N 1
ATOM 2376 C CA . TRP A 1 305 ? 6.981 19.226 39.379 1.00 64.44 305 TRP A CA 1
ATOM 2377 C C . TRP A 1 305 ? 7.509 18.038 38.569 1.00 64.44 305 TRP A C 1
ATOM 2379 O O . TRP A 1 305 ? 7.596 18.101 37.340 1.00 64.44 305 TRP A O 1
ATOM 2389 N N . ASN A 1 306 ? 7.843 16.922 39.222 1.00 63.75 306 ASN A N 1
ATOM 2390 C CA . ASN A 1 306 ? 8.221 15.725 38.483 1.00 63.75 306 ASN A CA 1
ATOM 2391 C C . ASN A 1 306 ? 6.954 14.964 38.056 1.00 63.75 306 ASN A C 1
ATOM 2393 O O . ASN A 1 306 ? 6.409 14.085 38.714 1.00 63.75 306 ASN A O 1
ATOM 2397 N N . TRP A 1 307 ? 6.479 15.343 36.879 1.00 70.12 307 TRP A N 1
ATOM 2398 C CA . TRP A 1 307 ? 5.277 14.831 36.236 1.00 70.12 307 TRP A CA 1
ATOM 2399 C C . TRP A 1 307 ? 5.244 13.308 36.054 1.00 70.12 307 TRP A C 1
ATOM 2401 O O . TRP A 1 307 ? 4.153 12.744 35.990 1.00 70.12 307 TRP A O 1
ATOM 2411 N N . ASN A 1 308 ? 6.393 12.617 36.056 1.00 66.38 308 ASN A N 1
ATOM 2412 C CA . ASN A 1 308 ? 6.419 11.160 35.931 1.00 66.38 308 ASN A CA 1
ATOM 2413 C C . ASN A 1 308 ? 5.661 10.499 37.085 1.00 66.38 308 ASN A C 1
ATOM 2415 O O . ASN A 1 308 ? 4.697 9.772 36.859 1.00 66.38 308 ASN A O 1
ATOM 2419 N N . LEU A 1 309 ? 6.062 10.745 38.331 1.00 61.34 309 LEU A N 1
ATOM 2420 C CA . LEU A 1 309 ? 5.443 10.076 39.487 1.00 61.34 309 LEU A CA 1
ATOM 2421 C C . LEU A 1 309 ? 4.104 10.741 39.889 1.00 61.34 309 LEU A C 1
ATOM 2423 O O . LEU A 1 309 ? 3.352 10.126 40.629 1.00 61.34 309 LEU A O 1
ATOM 2427 N N . ILE A 1 310 ? 3.724 11.913 39.336 1.00 69.12 310 ILE A N 1
ATOM 2428 C CA . ILE A 1 310 ? 2.304 12.341 39.337 1.00 69.12 310 ILE A CA 1
ATOM 2429 C C . ILE A 1 310 ? 1.478 11.313 38.575 1.00 69.12 310 ILE A C 1
ATOM 2431 O O . ILE A 1 310 ? 0.521 10.784 39.129 1.00 69.12 310 ILE A O 1
ATOM 2435 N N . GLY A 1 311 ? 1.873 10.998 37.336 1.00 63.81 311 GLY A N 1
ATOM 2436 C CA . GLY A 1 311 ? 1.178 9.999 36.526 1.00 63.81 311 GLY A CA 1
ATOM 2437 C C . GLY A 1 311 ? 1.117 8.634 37.215 1.00 63.81 311 GLY A C 1
ATOM 2438 O O . GLY A 1 311 ? 0.095 7.960 37.179 1.00 63.81 311 GLY A O 1
ATOM 2439 N N . THR A 1 312 ? 2.171 8.245 37.938 1.00 64.81 312 THR A N 1
ATOM 2440 C CA . THR A 1 312 ? 2.179 6.990 38.717 1.00 64.81 312 THR A CA 1
ATOM 2441 C C . THR A 1 312 ? 1.259 7.015 39.925 1.00 64.81 312 THR A C 1
ATOM 2443 O O . THR A 1 312 ? 0.636 6.000 40.208 1.00 64.81 312 THR A O 1
ATOM 2446 N N . ILE A 1 313 ? 1.177 8.138 40.646 1.00 66.38 313 ILE A N 1
ATOM 2447 C CA . ILE A 1 313 ? 0.256 8.293 41.780 1.00 66.38 313 ILE A CA 1
ATOM 2448 C C . ILE A 1 313 ? -1.192 8.251 41.282 1.00 66.38 313 ILE A C 1
ATOM 2450 O O . ILE A 1 313 ? -2.023 7.594 41.897 1.00 66.38 313 ILE A O 1
ATOM 2454 N N . LEU A 1 314 ? -1.478 8.906 40.153 1.00 69.06 314 LEU A N 1
ATOM 2455 C CA . LEU A 1 314 ? -2.814 8.932 39.552 1.00 69.06 314 LEU A CA 1
ATOM 2456 C C . LEU A 1 314 ? -3.244 7.575 38.979 1.00 69.06 314 LEU A C 1
ATOM 2458 O O . LEU A 1 314 ? -4.430 7.280 38.980 1.00 69.06 314 LEU A O 1
ATOM 2462 N N . LYS A 1 315 ? -2.302 6.740 38.524 1.00 67.81 315 LYS A N 1
ATOM 2463 C CA . LYS A 1 315 ? -2.570 5.375 38.036 1.00 67.81 315 LYS A CA 1
ATOM 2464 C C . LYS A 1 315 ? -2.465 4.280 39.107 1.00 67.81 315 LYS A C 1
ATOM 2466 O O . LYS A 1 315 ? -2.543 3.099 38.768 1.00 67.81 315 LYS A O 1
ATOM 2471 N N . TRP A 1 316 ? -2.216 4.622 40.374 1.00 65.00 316 TRP A N 1
ATOM 2472 C CA . TRP A 1 316 ? -1.913 3.616 41.394 1.00 65.00 316 TRP A CA 1
ATOM 2473 C C . TRP A 1 316 ? -3.182 2.844 41.810 1.00 65.00 316 TRP A C 1
ATOM 2475 O O . TRP A 1 316 ? -4.118 3.461 42.327 1.00 65.00 316 TRP A O 1
ATOM 2485 N N . PRO A 1 317 ? -3.235 1.504 41.654 1.00 50.47 317 PRO A N 1
ATOM 2486 C CA . PRO A 1 317 ? -4.433 0.733 41.982 1.00 50.47 317 PRO A CA 1
ATOM 2487 C C . PRO A 1 317 ? -4.772 0.851 43.477 1.00 50.47 317 PRO A C 1
ATOM 2489 O O . PRO A 1 317 ? -3.958 0.468 44.314 1.00 50.47 317 PRO A O 1
ATOM 2492 N N . ASN A 1 318 ? -5.980 1.321 43.814 1.00 54.28 318 ASN A N 1
ATOM 2493 C CA . ASN A 1 318 ? -6.527 1.552 45.173 1.00 54.28 318 ASN A CA 1
ATOM 2494 C C . ASN A 1 318 ? -6.334 2.952 45.787 1.00 54.28 318 ASN A C 1
ATOM 2496 O O . ASN A 1 318 ? -6.800 3.179 46.912 1.00 54.28 318 ASN A O 1
ATOM 2500 N N . VAL A 1 319 ? -5.713 3.903 45.084 1.00 57.22 319 VAL A N 1
ATOM 2501 C CA . VAL A 1 319 ? -5.747 5.317 45.486 1.00 57.22 319 VAL A CA 1
ATOM 2502 C C . VAL A 1 319 ? -6.997 5.945 44.877 1.00 57.22 319 VAL A C 1
ATOM 2504 O O . VAL A 1 319 ? -6.951 6.497 43.794 1.00 57.22 319 VAL A O 1
ATOM 2507 N N . ASN A 1 320 ? -8.124 5.874 45.581 1.00 57.66 320 ASN A N 1
ATOM 2508 C CA . ASN A 1 320 ? -9.335 6.615 45.216 1.00 57.66 320 ASN A CA 1
ATOM 2509 C C . ASN A 1 320 ? -9.604 7.621 46.338 1.00 57.66 320 ASN A C 1
ATOM 2511 O O . ASN A 1 320 ? -9.339 7.313 47.507 1.00 57.66 320 ASN A O 1
ATOM 2515 N N . LEU A 1 321 ? -10.178 8.792 46.024 1.00 59.22 321 LEU A N 1
ATOM 2516 C CA . LEU A 1 321 ? -10.525 9.813 47.036 1.00 59.22 321 LEU A CA 1
ATOM 2517 C C . LEU A 1 321 ? -11.401 9.253 48.181 1.00 59.22 321 LEU A C 1
ATOM 2519 O O . LEU A 1 321 ? -11.436 9.816 49.268 1.00 59.22 321 LEU A O 1
ATOM 2523 N N . ARG A 1 322 ? -12.042 8.096 47.966 1.00 52.16 322 ARG A N 1
ATOM 2524 C CA . ARG A 1 322 ? -12.866 7.365 48.935 1.00 52.16 322 ARG A CA 1
ATOM 2525 C C . ARG A 1 322 ? -12.083 6.704 50.085 1.00 52.16 322 ARG A C 1
ATOM 2527 O O . ARG A 1 322 ? -12.614 6.613 51.190 1.00 52.16 322 ARG A O 1
ATOM 2534 N N . ASN A 1 323 ? -10.851 6.236 49.852 1.00 49.19 323 ASN A N 1
ATOM 2535 C CA . ASN A 1 323 ? -10.094 5.432 50.833 1.00 49.19 323 ASN A CA 1
ATOM 2536 C C . ASN A 1 323 ? -9.154 6.272 51.713 1.00 49.19 323 ASN A C 1
ATOM 2538 O O . ASN A 1 323 ? -8.808 5.859 52.819 1.00 49.19 323 ASN A O 1
ATOM 2542 N N . TYR A 1 324 ? -8.775 7.464 51.250 1.00 51.88 324 TYR A N 1
ATOM 2543 C CA . TYR A 1 324 ? -7.843 8.354 51.937 1.00 51.88 324 TYR A CA 1
ATOM 2544 C C . TYR A 1 324 ? -8.522 9.688 52.260 1.00 51.88 324 TYR A C 1
ATOM 2546 O O . TYR A 1 324 ? -8.549 10.595 51.434 1.00 51.88 324 TYR A O 1
ATOM 2554 N N . LYS A 1 325 ? -9.008 9.844 53.500 1.00 51.53 325 LYS A N 1
ATOM 2555 C CA . LYS A 1 325 ? -9.468 11.134 54.064 1.00 51.53 325 LYS A CA 1
ATOM 2556 C C . LYS A 1 325 ? -8.301 12.080 54.386 1.00 51.53 325 LYS A C 1
ATOM 2558 O O . LYS A 1 325 ? -8.286 12.729 55.430 1.00 51.53 325 LYS A O 1
ATOM 2563 N N . ASP A 1 326 ? -7.283 12.101 53.539 1.00 58.59 326 ASP A N 1
ATOM 2564 C CA . ASP A 1 326 ? -6.080 12.885 53.772 1.00 58.59 326 ASP A CA 1
ATOM 2565 C C . ASP A 1 326 ? -6.264 14.292 53.182 1.00 58.59 326 ASP A C 1
ATOM 2567 O O . ASP A 1 326 ? -6.456 14.465 51.974 1.00 58.59 326 ASP A O 1
ATOM 2571 N N . GLU A 1 327 ? -6.211 15.325 54.031 1.00 61.75 327 GLU A N 1
ATOM 2572 C CA . GLU A 1 327 ? -6.314 16.736 53.620 1.00 61.75 327 GLU A CA 1
ATOM 2573 C C . GLU A 1 327 ? -5.239 17.088 52.571 1.00 61.75 327 GLU A C 1
ATOM 2575 O O . GLU A 1 327 ? -5.430 17.963 51.718 1.00 61.75 327 GLU A O 1
ATOM 2580 N N . GLN A 1 328 ? -4.114 16.363 52.591 1.00 59.94 328 GLN A N 1
ATOM 2581 C CA . GLN A 1 328 ? -3.019 16.524 51.642 1.00 59.94 328 GLN A CA 1
ATOM 2582 C C . GLN A 1 328 ? -3.396 16.086 50.218 1.00 59.94 328 GLN A C 1
ATOM 2584 O O . GLN A 1 328 ? -3.060 16.799 49.268 1.00 59.94 328 GLN A O 1
ATOM 2589 N N . LEU A 1 329 ? -4.150 14.991 50.054 1.00 64.88 329 LEU A N 1
ATOM 2590 C CA . LEU A 1 329 ? -4.587 14.496 48.742 1.00 64.88 329 LEU A CA 1
ATOM 2591 C C . LEU A 1 329 ? -5.620 15.440 48.108 1.00 64.88 329 LEU A C 1
ATOM 2593 O O . LEU A 1 329 ? -5.504 15.793 46.936 1.00 64.88 329 LEU A O 1
ATOM 2597 N N . HIS A 1 330 ? -6.571 15.957 48.892 1.00 70.44 330 HIS A N 1
ATOM 2598 C CA . HIS A 1 330 ? -7.509 16.976 48.405 1.00 70.44 330 HIS A CA 1
ATOM 2599 C C . HIS A 1 330 ? -6.806 18.291 48.032 1.00 70.44 330 HIS A C 1
ATOM 2601 O O . HIS A 1 330 ? -7.178 18.939 47.051 1.00 70.44 330 HIS A O 1
ATOM 2607 N N . ARG A 1 331 ? -5.765 18.699 48.773 1.00 71.31 331 ARG A N 1
ATOM 2608 C CA . ARG A 1 331 ? -4.953 19.878 48.427 1.00 71.31 331 ARG A CA 1
ATOM 2609 C C . ARG A 1 331 ? -4.145 19.658 47.143 1.00 71.31 331 ARG A C 1
ATOM 2611 O O . ARG A 1 331 ? -4.032 20.588 46.345 1.00 71.31 331 ARG A O 1
ATOM 2618 N N . PHE A 1 332 ? -3.617 18.454 46.938 1.00 72.44 332 PHE A N 1
ATOM 2619 C CA . PHE A 1 332 ? -2.933 18.037 45.713 1.00 72.44 332 PHE A CA 1
ATOM 2620 C C . PHE A 1 332 ? -3.877 18.074 44.498 1.00 72.44 332 PHE A C 1
ATOM 2622 O O . PHE A 1 332 ? -3.579 18.757 43.519 1.00 72.44 332 PHE A O 1
ATOM 2629 N N . VAL A 1 333 ? -5.066 17.468 44.606 1.00 77.38 333 VAL A N 1
ATOM 2630 C CA . VAL A 1 333 ? -6.091 17.459 43.545 1.00 77.38 333 VAL A CA 1
ATOM 2631 C C . VAL A 1 333 ? -6.556 18.875 43.193 1.00 77.38 333 VAL A C 1
ATOM 2633 O O . VAL A 1 333 ? -6.631 19.211 42.017 1.00 77.38 333 VAL A O 1
ATOM 2636 N N . ARG A 1 334 ? -6.796 19.755 44.177 1.00 81.25 334 ARG A N 1
ATOM 2637 C CA . ARG A 1 334 ? -7.196 21.155 43.913 1.00 81.25 334 ARG A CA 1
ATOM 2638 C C . ARG A 1 334 ? -6.120 21.966 43.190 1.00 81.25 334 ARG A C 1
ATOM 2640 O O . ARG A 1 334 ? -6.451 22.825 42.376 1.00 81.25 334 ARG A O 1
ATOM 2647 N N . ARG A 1 335 ? -4.839 21.717 43.481 1.00 79.12 335 ARG A N 1
ATOM 2648 C CA . ARG A 1 335 ? -3.723 22.379 42.785 1.00 79.12 335 ARG A CA 1
ATOM 2649 C C . ARG A 1 335 ? -3.607 21.908 41.337 1.00 79.12 335 ARG A C 1
ATOM 2651 O O . ARG A 1 335 ? -3.466 22.752 40.457 1.00 79.12 335 ARG A O 1
ATOM 2658 N N . LEU A 1 336 ? -3.723 20.600 41.095 1.00 81.19 336 LEU A N 1
ATOM 2659 C CA . LEU A 1 336 ? -3.751 20.043 39.738 1.00 81.19 336 LEU A CA 1
ATOM 2660 C C . LEU A 1 336 ? -4.970 20.527 38.949 1.00 81.19 336 LEU A C 1
ATOM 2662 O O . LEU A 1 336 ? -4.830 20.944 37.803 1.00 81.19 336 LEU A O 1
ATOM 2666 N N . LEU A 1 337 ? -6.145 20.566 39.580 1.00 85.12 337 LEU A N 1
ATOM 2667 C CA . LEU A 1 337 ? -7.363 21.103 38.979 1.00 85.12 337 LEU A CA 1
ATOM 2668 C C . LEU A 1 337 ? -7.167 22.559 38.538 1.00 85.12 337 LEU A C 1
ATOM 2670 O O . LEU A 1 337 ? -7.446 22.894 37.393 1.00 85.12 337 LEU A O 1
ATOM 2674 N N . TYR A 1 338 ? -6.632 23.418 39.412 1.00 85.25 338 TYR A N 1
ATOM 2675 C CA . TYR A 1 338 ? -6.361 24.815 39.064 1.00 85.25 338 TYR A CA 1
ATOM 2676 C C . TYR A 1 338 ? -5.379 24.948 37.889 1.00 85.25 338 TYR A C 1
ATOM 2678 O O . TYR A 1 338 ? -5.567 25.812 37.036 1.00 85.25 338 TYR A O 1
ATOM 2686 N N . PHE A 1 339 ? -4.363 24.084 37.811 1.00 85.56 339 PHE A N 1
ATOM 2687 C CA . PHE A 1 339 ? -3.416 24.063 36.694 1.00 85.56 339 PHE A CA 1
ATOM 2688 C C . PHE A 1 339 ? -4.085 23.704 35.356 1.00 85.56 339 PHE A C 1
ATOM 2690 O O . PHE A 1 339 ? -3.848 24.388 34.360 1.00 85.56 339 PHE A O 1
ATOM 2697 N N . TYR A 1 340 ? -4.948 22.681 35.336 1.00 87.69 340 TYR A N 1
ATOM 2698 C CA . TYR A 1 340 ? -5.599 22.209 34.109 1.00 87.69 340 TYR A CA 1
ATOM 2699 C C . TYR A 1 340 ? -6.805 23.045 33.664 1.00 87.69 340 TYR A C 1
ATOM 2701 O O . TYR A 1 340 ? -7.192 22.954 32.499 1.00 87.69 340 TYR A O 1
ATOM 2709 N N . LYS A 1 341 ? -7.396 23.877 34.530 1.00 86.50 341 LYS A N 1
ATOM 2710 C CA . LYS A 1 341 ? -8.523 24.743 34.147 1.00 86.50 341 LYS A CA 1
ATOM 2711 C C . LYS A 1 341 ? -8.125 25.762 33.065 1.00 86.50 341 LYS A C 1
ATOM 2713 O O . LYS A 1 341 ? -7.211 26.553 33.309 1.00 86.50 341 LYS A O 1
ATOM 2718 N N . PRO A 1 342 ? -8.831 25.832 31.919 1.00 84.44 342 PRO A N 1
ATOM 2719 C CA . PRO A 1 342 ? -8.582 26.859 30.906 1.00 84.44 342 PRO A CA 1
ATOM 2720 C C . PRO A 1 342 ? -8.631 28.286 31.471 1.00 84.44 342 PRO A C 1
ATOM 2722 O O . PRO A 1 342 ? -7.846 29.142 31.059 1.00 84.44 342 PRO A O 1
ATOM 2725 N N . SER A 1 343 ? -9.495 28.545 32.462 1.00 82.88 343 SER A N 1
ATOM 2726 C CA . SER A 1 343 ? -9.623 29.858 33.104 1.00 82.88 343 SER A CA 1
ATOM 2727 C C . SER A 1 343 ? -8.341 30.342 33.786 1.00 82.88 343 SER A C 1
ATOM 2729 O O . SER A 1 343 ? -8.139 31.550 33.910 1.00 82.88 343 SER A O 1
ATOM 2731 N N . SER A 1 344 ? -7.486 29.425 34.259 1.00 83.69 344 SER A N 1
ATOM 2732 C CA . SER A 1 344 ? -6.224 29.778 34.922 1.00 83.69 344 SER A CA 1
ATOM 2733 C C . SER A 1 344 ? -5.137 30.193 33.931 1.00 83.69 344 SER A C 1
ATOM 2735 O O . SER A 1 344 ? -4.154 30.811 34.338 1.00 83.69 344 SER A O 1
ATOM 2737 N N . LYS A 1 345 ? -5.320 29.876 32.638 1.00 81.94 345 LYS A N 1
ATOM 2738 C CA . LYS A 1 345 ? -4.379 30.142 31.541 1.00 81.94 345 LYS A CA 1
ATOM 2739 C C . LYS A 1 345 ? -2.975 29.558 31.757 1.00 81.94 345 LYS A C 1
ATOM 2741 O O . LYS A 1 345 ? -2.035 29.987 31.096 1.00 81.94 345 LYS A O 1
ATOM 2746 N N . LEU A 1 346 ? -2.821 28.596 32.671 1.00 81.94 346 LEU A N 1
ATOM 2747 C CA . LEU A 1 346 ? -1.533 27.966 32.971 1.00 81.94 346 LEU A CA 1
ATOM 2748 C C . LEU A 1 346 ? -1.197 26.886 31.940 1.00 81.94 346 LEU A C 1
ATOM 2750 O O . LEU A 1 346 ? -0.183 26.996 31.265 1.00 81.94 346 LEU A O 1
ATOM 2754 N N . TYR A 1 347 ? -2.063 25.882 31.779 1.00 84.50 347 TYR A N 1
ATOM 2755 C CA . TYR A 1 347 ? -1.896 24.839 30.761 1.00 84.50 347 TYR A CA 1
ATOM 2756 C C . TYR A 1 347 ? -2.268 25.333 29.352 1.00 84.50 347 TYR A C 1
ATOM 2758 O O . TYR A 1 347 ? -1.547 25.079 28.393 1.00 84.50 347 TYR A O 1
ATOM 2766 N N . ALA A 1 348 ? -3.358 26.099 29.233 1.00 83.44 348 ALA A N 1
ATOM 2767 C CA . ALA A 1 348 ? -3.915 26.519 27.944 1.00 83.44 348 ALA A CA 1
ATOM 2768 C C . ALA A 1 348 ? -3.024 27.478 27.125 1.00 83.44 348 ALA A C 1
ATOM 2770 O O . ALA A 1 348 ? -3.220 27.575 25.920 1.00 83.44 348 ALA A O 1
ATOM 2771 N N . ASN A 1 349 ? -2.071 28.180 27.752 1.00 84.06 349 ASN A N 1
ATOM 2772 C CA . ASN A 1 349 ? -1.170 29.124 27.071 1.00 84.06 349 ASN A CA 1
ATOM 2773 C C . ASN A 1 349 ? 0.196 28.525 26.711 1.00 84.06 349 ASN A C 1
ATOM 2775 O O . ASN A 1 349 ? 1.027 29.235 26.154 1.00 84.06 349 ASN A O 1
ATOM 2779 N N . LEU A 1 350 ? 0.471 27.274 27.083 1.00 83.50 350 LEU A N 1
ATOM 2780 C CA . LEU A 1 350 ? 1.737 26.637 26.737 1.00 83.50 350 LEU A CA 1
ATOM 2781 C C . LEU A 1 350 ? 1.750 26.304 25.241 1.00 83.50 350 LEU A C 1
ATOM 2783 O O . LEU A 1 350 ? 0.758 25.797 24.715 1.00 83.50 350 LEU A O 1
ATOM 2787 N N . ASP A 1 351 ? 2.875 26.559 24.581 1.00 80.75 351 ASP A N 1
ATOM 2788 C CA . ASP A 1 351 ? 3.062 26.264 23.158 1.00 80.75 351 ASP A CA 1
ATOM 2789 C C . ASP A 1 351 ? 3.180 24.751 22.898 1.00 80.75 351 ASP A C 1
ATOM 2791 O O . ASP A 1 351 ? 3.588 23.981 23.774 1.00 80.75 351 ASP A O 1
ATOM 2795 N N . LEU A 1 352 ? 2.844 24.314 21.680 1.00 79.25 352 LEU A N 1
ATOM 2796 C CA . LEU A 1 352 ? 2.887 22.895 21.293 1.00 79.25 352 LEU A CA 1
ATOM 2797 C C . LEU A 1 352 ? 4.297 22.294 21.279 1.00 79.25 352 LEU A C 1
ATOM 2799 O O . LEU A 1 352 ? 4.461 21.135 21.658 1.00 79.25 352 LEU A O 1
ATOM 2803 N N . ASP A 1 353 ? 5.308 23.090 20.927 1.00 78.06 353 ASP A N 1
ATOM 2804 C CA . ASP A 1 353 ? 6.715 22.664 20.873 1.00 78.06 353 ASP A CA 1
ATOM 2805 C C . ASP A 1 353 ? 7.372 22.578 22.262 1.00 78.06 353 ASP A C 1
ATOM 2807 O O . ASP A 1 353 ? 8.578 22.353 22.399 1.00 78.06 353 ASP A O 1
ATOM 2811 N N . TYR A 1 354 ? 6.598 22.770 23.334 1.00 82.75 354 TYR A N 1
ATOM 2812 C CA . TYR A 1 354 ? 7.122 22.685 24.685 1.00 82.75 354 TYR A CA 1
ATOM 2813 C C . TYR A 1 354 ? 7.623 21.266 24.997 1.00 82.75 354 TYR A C 1
ATOM 2815 O O . TYR A 1 354 ? 6.890 20.284 24.885 1.00 82.75 354 TYR A O 1
ATOM 2823 N N . ALA A 1 355 ? 8.860 21.153 25.491 1.00 74.31 355 ALA A N 1
ATOM 2824 C CA . ALA A 1 355 ? 9.554 19.873 25.679 1.00 74.31 355 ALA A CA 1
ATOM 2825 C C . ALA A 1 355 ? 8.785 18.827 26.519 1.00 74.31 355 ALA A C 1
ATOM 2827 O O . ALA A 1 355 ? 8.966 17.627 26.326 1.00 74.31 355 ALA A O 1
ATOM 2828 N N . LYS A 1 356 ? 7.913 19.255 27.449 1.00 76.88 356 LYS A N 1
ATOM 2829 C CA . LYS A 1 356 ? 7.078 18.360 28.280 1.00 76.88 356 LYS A CA 1
ATOM 2830 C C . LYS A 1 356 ? 5.592 18.343 27.878 1.00 76.88 356 LYS A C 1
ATOM 2832 O O . LYS A 1 356 ? 4.783 17.777 28.611 1.00 76.88 356 LYS A O 1
ATOM 2837 N N . ALA A 1 357 ? 5.202 18.921 26.738 1.00 80.19 357 ALA A N 1
ATOM 2838 C CA . ALA A 1 357 ? 3.804 19.047 26.297 1.00 80.19 357 ALA A CA 1
ATOM 2839 C C . ALA A 1 357 ? 3.047 17.704 26.294 1.00 80.19 357 ALA A C 1
ATOM 2841 O O . ALA A 1 357 ? 1.967 17.579 26.883 1.00 80.19 357 ALA A O 1
ATOM 2842 N N . LYS A 1 358 ? 3.656 16.663 25.708 1.00 80.06 358 LYS A N 1
ATOM 2843 C CA . LYS A 1 358 ? 3.100 15.299 25.671 1.00 80.06 358 LYS A CA 1
ATOM 2844 C C . LYS A 1 358 ? 2.894 14.730 27.077 1.00 80.06 358 LYS A C 1
ATOM 2846 O O . LYS A 1 358 ? 1.832 14.196 27.381 1.00 80.06 358 LYS A O 1
ATOM 2851 N N . GLN A 1 359 ? 3.888 14.889 27.950 1.00 79.31 359 GLN A N 1
ATOM 2852 C CA . GLN A 1 359 ? 3.849 14.394 29.327 1.00 79.31 359 GLN A CA 1
ATOM 2853 C C . GLN A 1 359 ? 2.722 15.054 30.136 1.00 79.31 359 GLN A C 1
ATOM 2855 O O . GLN A 1 359 ? 1.959 14.358 30.802 1.00 79.31 359 GLN A O 1
ATOM 2860 N N . LEU A 1 360 ? 2.573 16.379 30.032 1.00 84.62 360 LEU A N 1
ATOM 2861 C CA . LEU A 1 360 ? 1.511 17.135 30.707 1.00 84.62 360 LEU A CA 1
ATOM 2862 C C . LEU A 1 360 ? 0.115 16.700 30.257 1.00 84.62 360 LEU A C 1
ATOM 2864 O O . LEU A 1 360 ? -0.795 16.589 31.078 1.00 84.62 360 LEU A O 1
ATOM 2868 N N . THR A 1 361 ? -0.045 16.440 28.962 1.00 85.75 361 THR A N 1
ATOM 2869 C CA . THR A 1 361 ? -1.319 16.020 28.373 1.00 85.75 361 THR A CA 1
ATOM 2870 C C . THR A 1 361 ? -1.701 14.610 28.814 1.00 85.75 361 THR A C 1
ATOM 2872 O O . THR A 1 361 ? -2.826 14.394 29.257 1.00 85.75 361 THR A O 1
ATOM 2875 N N . VAL A 1 362 ? -0.750 13.668 28.803 1.00 83.50 362 VAL A N 1
ATOM 2876 C CA . VAL A 1 362 ? -0.967 12.294 29.289 1.00 83.50 362 VAL A CA 1
ATOM 2877 C C . VAL A 1 362 ? -1.355 12.279 30.767 1.00 83.50 362 VAL A C 1
ATOM 2879 O O . VAL A 1 362 ? -2.306 11.596 31.142 1.00 83.50 362 VAL A O 1
ATOM 2882 N N . VAL A 1 363 ? -0.657 13.050 31.608 1.00 83.56 363 VAL A N 1
ATOM 2883 C CA . VAL A 1 363 ? -1.005 13.178 33.033 1.00 83.56 363 VAL A CA 1
ATOM 2884 C C . VAL A 1 363 ? -2.388 13.819 33.207 1.00 83.56 363 VAL A C 1
ATOM 2886 O O . VAL A 1 363 ? -3.129 13.419 34.100 1.00 83.56 363 VAL A O 1
ATOM 2889 N N . GLY A 1 364 ? -2.774 14.748 32.328 1.00 86.38 364 GLY A N 1
ATOM 2890 C CA . GLY A 1 364 ? -4.101 15.366 32.324 1.00 86.38 364 GLY A CA 1
ATOM 2891 C C . GLY A 1 364 ? -5.221 14.364 32.043 1.00 86.38 364 GLY A C 1
ATOM 2892 O O . GLY A 1 364 ? -6.196 14.329 32.789 1.00 86.38 364 GLY A O 1
ATOM 2893 N N . CYS A 1 365 ? -5.053 13.491 31.045 1.00 86.00 365 CYS A N 1
ATOM 2894 C CA . CYS A 1 365 ? -6.012 12.415 30.763 1.00 86.00 365 CYS A CA 1
ATOM 2895 C C . CYS A 1 365 ? -6.115 11.412 31.925 1.00 86.00 365 CYS A C 1
ATOM 2897 O O . CYS A 1 365 ? -7.203 10.990 32.301 1.00 86.00 365 CYS A O 1
ATOM 2899 N N . GLN A 1 366 ? -4.984 11.057 32.541 1.00 83.38 366 GLN A N 1
ATOM 2900 C CA . GLN A 1 366 ? -4.971 10.174 33.716 1.00 83.38 366 GLN A CA 1
ATOM 2901 C C . GLN A 1 366 ? -5.656 10.823 34.922 1.00 83.38 366 GLN A C 1
ATOM 2903 O O . GLN A 1 366 ? -6.335 10.157 35.696 1.00 83.38 366 GLN A O 1
ATOM 2908 N N . PHE A 1 367 ? -5.495 12.136 35.082 1.00 86.81 367 PHE A N 1
ATOM 2909 C CA . PHE A 1 367 ? -6.133 12.894 36.148 1.00 86.81 367 PHE A CA 1
ATOM 2910 C C . PHE A 1 367 ? -7.657 12.948 35.988 1.00 86.81 367 PHE A C 1
ATOM 2912 O O . PHE A 1 367 ? -8.375 12.788 36.975 1.00 86.81 367 PHE A O 1
ATOM 2919 N N . THR A 1 368 ? -8.170 13.147 34.770 1.00 85.94 368 THR A N 1
ATOM 2920 C CA . THR A 1 368 ? -9.622 13.148 34.526 1.00 85.94 368 THR A CA 1
ATOM 2921 C C . THR A 1 368 ? -10.242 11.771 34.749 1.00 85.94 368 THR A C 1
ATOM 2923 O O . THR A 1 368 ? -11.336 11.690 35.307 1.00 85.94 368 THR A O 1
ATOM 2926 N N . GLU A 1 369 ? -9.534 10.700 34.386 1.00 85.12 369 GLU A N 1
ATOM 2927 C CA . GLU A 1 369 ? -9.927 9.318 34.675 1.00 85.12 369 GLU A CA 1
ATOM 2928 C C . GLU A 1 369 ? -9.943 9.030 36.187 1.00 85.12 369 GLU A C 1
ATOM 2930 O O . GLU A 1 369 ? -10.957 8.583 36.719 1.00 85.12 369 GLU A O 1
ATOM 2935 N N . PHE A 1 370 ? -8.889 9.415 36.912 1.00 83.94 370 PHE A N 1
ATOM 2936 C CA . PHE A 1 370 ? -8.811 9.303 38.375 1.00 83.94 370 PHE A CA 1
ATOM 2937 C C . PHE A 1 370 ? -9.972 10.017 39.099 1.00 83.94 370 PHE A C 1
ATOM 2939 O O . PHE A 1 370 ? -10.539 9.505 40.072 1.00 83.94 370 PHE A O 1
ATOM 2946 N N . LEU A 1 371 ? -10.353 11.213 38.630 1.00 84.25 371 LEU A N 1
ATOM 2947 C CA . LEU A 1 371 ? -11.500 11.948 39.174 1.00 84.25 371 LEU A CA 1
ATOM 2948 C C . LEU A 1 371 ? -12.830 11.239 38.901 1.00 84.25 371 LEU A C 1
ATOM 2950 O O . LEU A 1 371 ? -13.744 11.336 39.721 1.00 84.25 371 LEU A O 1
ATOM 2954 N N . LEU A 1 372 ? -12.941 10.534 37.774 1.00 83.88 372 LEU A N 1
ATOM 2955 C CA . LEU A 1 372 ? -14.139 9.789 37.402 1.00 83.88 372 LEU A CA 1
ATOM 2956 C C . LEU A 1 372 ? -14.319 8.515 38.242 1.00 83.88 372 LEU A C 1
ATOM 2958 O O . LEU A 1 372 ? -15.447 8.192 38.612 1.00 83.88 372 LEU A O 1
ATOM 2962 N N . GLU A 1 373 ? -13.230 7.823 38.585 1.00 80.00 373 GLU A N 1
ATOM 2963 C CA . GLU A 1 373 ? -13.247 6.640 39.467 1.00 80.00 373 GLU A CA 1
ATOM 2964 C C . GLU A 1 373 ? -13.633 6.976 40.919 1.00 80.00 373 GLU A C 1
ATOM 2966 O O . GLU A 1 373 ? -14.072 6.121 41.694 1.00 80.00 373 GLU A O 1
ATOM 2971 N N . SER A 1 374 ? -13.488 8.243 41.300 1.00 72.12 374 SER A N 1
ATOM 2972 C CA . SER A 1 374 ? -13.762 8.755 42.638 1.00 72.12 374 SER A CA 1
ATOM 2973 C C . SER A 1 374 ? -15.202 9.271 42.762 1.00 72.12 374 SER A C 1
ATOM 2975 O O . SER A 1 374 ? -15.415 10.465 42.933 1.00 72.12 374 SER A O 1
ATOM 2977 N N . GLU A 1 375 ? -16.181 8.363 42.674 1.00 67.62 375 GLU A N 1
ATOM 2978 C CA . GLU A 1 375 ? -17.637 8.617 42.615 1.00 67.62 375 GLU A CA 1
ATOM 2979 C C . GLU A 1 375 ? -18.130 9.923 43.291 1.00 67.62 375 GLU A C 1
ATOM 2981 O O . GLU A 1 375 ? -18.383 10.890 42.585 1.00 67.62 375 GLU A O 1
ATOM 2986 N N . GLU A 1 376 ? -18.301 10.002 44.618 1.00 67.06 376 GLU A N 1
ATOM 2987 C CA . GLU A 1 376 ? -18.992 11.155 45.242 1.00 67.06 376 GLU A CA 1
ATOM 2988 C C . GLU A 1 376 ? -18.122 12.424 45.382 1.00 67.06 376 GLU A C 1
ATOM 2990 O O . GLU A 1 376 ? -18.573 13.520 45.045 1.00 67.06 376 GLU A O 1
ATOM 2995 N N . ASP A 1 377 ? -16.865 12.301 45.827 1.00 68.38 377 ASP A N 1
ATOM 2996 C CA . ASP A 1 377 ? -15.981 13.455 46.082 1.00 68.38 377 ASP A CA 1
ATOM 2997 C C . ASP A 1 377 ? -15.288 13.993 44.814 1.00 68.38 377 ASP A C 1
ATOM 2999 O O . ASP A 1 377 ? -14.933 15.173 44.739 1.00 68.38 377 ASP A O 1
ATOM 3003 N N . GLY A 1 378 ? -15.073 13.140 43.807 1.00 73.31 378 GLY A N 1
ATOM 3004 C CA . GLY A 1 378 ? -14.424 13.481 42.537 1.00 73.31 378 GLY A CA 1
ATOM 3005 C C . GLY A 1 378 ? -15.369 14.133 41.526 1.00 73.31 378 GLY A C 1
ATOM 3006 O O . GLY A 1 378 ? -14.939 14.996 40.756 1.00 73.31 378 GLY A O 1
ATOM 3007 N N . GLN A 1 379 ? -16.669 13.812 41.580 1.00 79.44 379 GLN A N 1
ATOM 3008 C CA . GLN A 1 379 ? -17.684 14.372 40.678 1.00 79.44 379 GLN A CA 1
ATOM 3009 C C . GLN A 1 379 ? -17.774 15.901 40.745 1.00 79.44 379 GLN A C 1
ATOM 3011 O O . GLN A 1 379 ? -17.941 16.535 39.705 1.00 79.44 379 GLN A O 1
ATOM 3016 N N . GLY A 1 380 ? -17.622 16.504 41.930 1.00 83.12 380 GLY A N 1
ATOM 3017 C CA . GLY A 1 380 ? -17.655 17.963 42.083 1.00 83.12 380 GLY A CA 1
ATOM 3018 C C . GLY A 1 380 ? -16.492 18.663 41.371 1.00 83.12 380 GLY A C 1
ATOM 3019 O O . GLY A 1 380 ? -16.702 19.642 40.655 1.00 83.12 380 GLY A O 1
ATOM 3020 N N . TYR A 1 381 ? -15.274 18.129 41.513 1.00 85.19 381 TYR A N 1
ATOM 3021 C CA . TYR A 1 381 ? -14.084 18.656 40.837 1.00 85.19 381 TYR A CA 1
ATOM 3022 C C . TYR A 1 381 ? -14.138 18.428 39.322 1.00 85.19 381 TYR A C 1
ATOM 3024 O O . TYR A 1 381 ? -13.753 19.307 38.549 1.00 85.19 381 TYR A O 1
ATOM 3032 N N . LEU A 1 382 ? -14.644 17.268 38.892 1.00 86.94 382 LEU A N 1
ATOM 3033 C CA . LEU A 1 382 ? -14.788 16.939 37.478 1.00 86.94 382 LEU A CA 1
ATOM 3034 C C . LEU A 1 382 ? -15.842 17.820 36.794 1.00 86.94 382 LEU A C 1
ATOM 3036 O O . LEU A 1 382 ? -15.595 18.334 35.706 1.00 86.94 382 LEU A O 1
ATOM 3040 N N . GLU A 1 383 ? -16.988 18.050 37.439 1.00 87.69 383 GLU A N 1
ATOM 3041 C CA . GLU A 1 383 ? -18.034 18.943 36.928 1.00 87.69 383 GLU A CA 1
ATOM 3042 C C . GLU A 1 383 ? -17.528 20.390 36.801 1.00 87.69 383 GLU A C 1
ATOM 3044 O O . GLU A 1 383 ? -17.826 21.061 35.812 1.00 87.69 383 GLU A O 1
ATOM 3049 N N . GLU A 1 384 ? -16.727 20.868 37.761 1.00 88.88 384 GLU A N 1
ATOM 3050 C CA . GLU A 1 384 ? -16.088 22.187 37.685 1.00 88.88 384 GLU A CA 1
ATOM 3051 C C . GLU A 1 384 ? -15.130 22.290 36.487 1.00 88.88 384 GLU A C 1
ATOM 3053 O O . GLU A 1 384 ? -15.182 23.274 35.746 1.00 88.88 384 GLU A O 1
ATOM 3058 N N . LEU A 1 385 ? -14.289 21.272 36.270 1.00 89.25 385 LEU A N 1
ATOM 3059 C CA . LEU A 1 385 ? -13.347 21.233 35.149 1.00 89.25 385 LEU A CA 1
ATOM 3060 C C . LEU A 1 385 ? -14.072 21.206 33.799 1.00 89.25 385 LEU A C 1
ATOM 3062 O O . LEU A 1 385 ? -13.775 22.016 32.924 1.00 89.25 385 LEU A O 1
ATOM 3066 N N . VAL A 1 386 ? -15.040 20.300 33.633 1.00 89.31 386 VAL A N 1
ATOM 3067 C CA . VAL A 1 386 ? -15.766 20.119 32.367 1.00 89.31 386 VAL A CA 1
ATOM 3068 C C . VAL A 1 386 ? -16.565 21.374 32.015 1.00 89.31 386 VAL A C 1
ATOM 3070 O O . VAL A 1 386 ? -16.530 21.809 30.864 1.00 89.31 386 VAL A O 1
ATOM 3073 N N . LYS A 1 387 ? -17.228 22.018 32.987 1.00 89.06 387 LYS A N 1
ATOM 3074 C CA . LYS A 1 387 ? -17.931 23.291 32.746 1.00 89.06 387 LYS A CA 1
ATOM 3075 C C . LYS A 1 387 ? -16.981 24.410 32.326 1.00 89.06 387 LYS A C 1
ATOM 3077 O O . LYS A 1 387 ? -17.341 25.201 31.456 1.00 89.06 387 LYS A O 1
ATOM 3082 N N . ASP A 1 388 ? -15.786 24.481 32.909 1.00 89.38 388 ASP A N 1
ATOM 3083 C CA . ASP A 1 388 ? -14.783 25.480 32.527 1.00 89.38 388 ASP A CA 1
ATOM 3084 C C . ASP A 1 388 ? -14.298 25.269 31.082 1.00 89.38 388 ASP A C 1
ATOM 3086 O O . ASP A 1 388 ? -14.242 26.224 30.306 1.00 89.38 388 ASP A O 1
ATOM 3090 N N . ILE A 1 389 ? -14.062 24.012 30.683 1.00 86.81 389 ILE A N 1
ATOM 3091 C CA . ILE A 1 389 ? -13.693 23.647 29.304 1.00 86.81 389 ILE A CA 1
ATOM 3092 C C . ILE A 1 389 ? -14.820 23.987 28.321 1.00 86.81 389 ILE A C 1
ATOM 3094 O O . ILE A 1 389 ? -14.557 24.582 27.279 1.00 86.81 389 ILE A O 1
ATOM 3098 N N . VAL A 1 390 ? -16.081 23.682 28.646 1.00 86.06 390 VAL A N 1
ATOM 3099 C CA . VAL A 1 390 ? -17.234 24.028 27.790 1.00 86.06 390 VAL A CA 1
ATOM 3100 C C . VAL A 1 390 ? -17.401 25.545 27.657 1.00 86.06 390 VAL A C 1
ATOM 3102 O O . VAL A 1 390 ? -17.682 26.045 26.568 1.00 86.06 390 VAL A O 1
ATOM 3105 N N . ASN A 1 391 ? -17.205 26.306 28.737 1.00 85.69 391 ASN A N 1
ATOM 3106 C CA . ASN A 1 391 ? -17.263 27.770 28.696 1.00 85.69 391 ASN A CA 1
ATOM 3107 C C . ASN A 1 391 ? -16.156 28.363 27.820 1.00 85.69 391 ASN A C 1
ATOM 3109 O O . ASN A 1 391 ? -16.415 29.289 27.046 1.00 85.69 391 ASN A O 1
ATOM 3113 N N . TRP A 1 392 ? -14.943 27.820 27.918 1.00 85.38 392 TRP A N 1
ATOM 3114 C CA . TRP A 1 392 ? -13.835 28.179 27.042 1.00 85.38 392 TRP A CA 1
ATOM 3115 C C . TRP A 1 392 ? -14.153 27.840 25.578 1.00 85.38 392 TRP A C 1
ATOM 3117 O O . TRP A 1 392 ? -14.090 28.727 24.733 1.00 85.38 392 TRP A O 1
ATOM 3127 N N . LEU A 1 393 ? -14.628 26.624 25.289 1.00 80.06 393 LEU A N 1
ATOM 3128 C CA . LEU A 1 393 ? -14.955 26.172 23.933 1.00 80.06 393 LEU A CA 1
ATOM 3129 C C . LEU A 1 393 ? -16.064 27.014 23.281 1.00 80.06 393 LEU A C 1
ATOM 3131 O O . LEU A 1 393 ? -15.948 27.404 22.121 1.00 80.06 393 LEU A O 1
ATOM 3135 N N . ASN A 1 394 ? -17.111 27.373 24.031 1.00 79.56 394 ASN A N 1
ATOM 3136 C CA . ASN A 1 394 ? -18.162 28.288 23.566 1.00 79.56 394 ASN A CA 1
ATOM 3137 C C . ASN A 1 394 ? -17.643 29.716 23.322 1.00 79.56 394 ASN A C 1
ATOM 3139 O O . ASN A 1 394 ? -18.166 30.427 22.464 1.00 79.56 394 ASN A O 1
ATOM 3143 N N . SER A 1 395 ? -16.629 30.149 24.077 1.00 75.50 395 SER A N 1
ATOM 3144 C CA . SER A 1 395 ? -15.997 31.461 23.886 1.00 75.50 395 SER A CA 1
ATOM 3145 C C . SER A 1 395 ? -15.081 31.465 22.658 1.00 75.50 395 SER A C 1
ATOM 3147 O O . SER A 1 395 ? -15.076 32.434 21.908 1.00 75.50 395 SER A O 1
ATOM 3149 N N . SER A 1 396 ? -14.363 30.368 22.410 1.00 66.94 396 SER A N 1
ATOM 3150 C CA . SER A 1 396 ? -13.433 30.221 21.282 1.00 66.94 396 SER A CA 1
ATOM 3151 C C . SER A 1 396 ? -14.108 29.891 19.944 1.00 66.94 396 SER A C 1
ATOM 3153 O O . SER A 1 396 ? -13.550 30.180 18.891 1.00 66.94 396 SER A O 1
ATOM 3155 N N . SER A 1 397 ? -15.315 29.323 19.960 1.00 62.03 397 SER A N 1
ATOM 3156 C CA . SER A 1 397 ? -16.093 28.980 18.756 1.00 62.03 397 SER A CA 1
ATOM 3157 C C . SER A 1 397 ? -16.950 30.119 18.192 1.00 62.03 397 SER A C 1
ATOM 3159 O O . SER A 1 397 ? -17.697 29.921 17.237 1.00 62.03 397 SER A O 1
ATOM 3161 N N . GLY A 1 398 ? -16.858 31.326 18.764 1.00 56.56 398 GLY A N 1
ATOM 3162 C CA . GLY A 1 398 ? -17.548 32.509 18.241 1.00 56.56 398 GLY A CA 1
ATOM 3163 C C . GLY A 1 398 ? -19.056 32.557 18.516 1.00 56.56 398 GLY A C 1
ATOM 3164 O O . GLY A 1 398 ? -19.760 33.366 17.917 1.00 56.56 398 GLY A O 1
ATOM 3165 N N . ILE A 1 399 ? -19.578 31.748 19.450 1.00 51.72 399 ILE A N 1
ATOM 3166 C CA . ILE A 1 399 ? -20.997 31.812 19.861 1.00 51.72 399 ILE A CA 1
ATOM 3167 C C . ILE A 1 399 ? -21.317 33.152 20.565 1.00 51.72 399 ILE A C 1
ATOM 3169 O O . ILE A 1 399 ? -22.474 33.569 20.636 1.00 51.72 399 ILE A O 1
ATOM 3173 N N . LYS A 1 400 ? -20.294 33.885 21.029 1.00 44.47 400 LYS A N 1
ATOM 3174 C CA . LYS A 1 400 ? -20.393 35.293 21.444 1.00 44.47 400 LYS A CA 1
ATOM 3175 C C . LYS A 1 400 ? -19.639 36.182 20.450 1.00 44.47 400 LYS A C 1
ATOM 3177 O O . LYS A 1 400 ? -18.480 35.926 20.155 1.00 44.47 400 LYS A O 1
ATOM 3182 N N . LEU A 1 401 ? -20.299 37.246 19.982 1.00 39.34 401 LEU A N 1
ATOM 3183 C CA . LEU A 1 401 ? -19.865 38.166 18.913 1.00 39.34 401 LEU A CA 1
ATOM 3184 C C . LEU A 1 401 ? -18.546 38.942 19.152 1.00 39.34 401 LEU A C 1
ATOM 3186 O O . LEU A 1 401 ? -18.140 39.719 18.289 1.00 39.34 401 LEU A O 1
ATOM 3190 N N . GLU A 1 402 ? -17.862 38.768 20.281 1.00 36.00 402 GLU A N 1
ATOM 3191 C CA . GLU A 1 402 ? -16.682 39.560 20.644 1.00 36.00 402 GLU A CA 1
ATOM 3192 C C . GLU A 1 402 ? -15.402 38.715 20.565 1.00 36.00 402 GLU A C 1
ATOM 3194 O O . GLU A 1 402 ? -15.008 38.111 21.555 1.00 36.00 402 GLU A O 1
ATOM 3199 N N . HIS A 1 403 ? -14.749 38.741 19.391 1.00 44.12 403 HIS A N 1
ATOM 3200 C CA . HIS A 1 403 ? -13.414 38.197 19.043 1.00 44.12 403 HIS A CA 1
ATOM 3201 C C . HIS A 1 403 ? -13.375 36.957 18.123 1.00 44.12 403 HIS A C 1
ATOM 3203 O O . HIS A 1 403 ? -12.879 35.897 18.491 1.00 44.12 403 HIS A O 1
ATOM 3209 N N . ASN A 1 404 ? -13.701 37.150 16.840 1.00 37.62 404 ASN A N 1
ATOM 3210 C CA . ASN A 1 404 ? -13.422 36.213 15.731 1.00 37.62 404 ASN A CA 1
ATOM 3211 C C . ASN A 1 404 ? -11.911 36.019 15.400 1.00 37.62 404 ASN A C 1
ATOM 3213 O O . ASN A 1 404 ? -11.566 35.686 14.271 1.00 37.62 404 ASN A O 1
ATOM 3217 N N . LEU A 1 405 ? -10.985 36.253 16.342 1.00 41.97 405 LEU A N 1
ATOM 3218 C CA . LEU A 1 405 ? -9.525 36.281 16.103 1.00 41.97 405 LEU A CA 1
ATOM 3219 C C . LEU A 1 405 ? -8.708 35.329 17.002 1.00 41.97 405 LEU A C 1
ATOM 3221 O O . LEU A 1 405 ? -7.484 35.419 17.037 1.00 41.97 405 LEU A O 1
ATOM 3225 N N . GLN A 1 406 ? -9.344 34.398 17.721 1.00 51.59 406 GLN A N 1
ATOM 3226 C CA . GLN A 1 406 ? -8.642 33.451 18.609 1.00 51.59 406 GLN A CA 1
ATOM 3227 C C . GLN A 1 406 ? -8.199 32.134 17.944 1.00 51.59 406 GLN A C 1
ATOM 3229 O O . GLN A 1 406 ? -7.556 31.320 18.606 1.00 51.59 406 GLN A O 1
ATOM 3234 N N . ASN A 1 407 ? -8.440 31.940 16.640 1.00 50.12 407 ASN A N 1
ATOM 3235 C CA . ASN A 1 407 ? -8.007 30.734 15.914 1.00 50.12 407 ASN A CA 1
ATOM 3236 C C . ASN A 1 407 ? -6.480 30.499 15.989 1.00 50.12 407 ASN A C 1
ATOM 3238 O O . ASN A 1 407 ? -6.042 29.353 16.048 1.00 50.12 407 ASN A O 1
ATOM 3242 N N . ASN A 1 408 ? -5.672 31.565 16.082 1.00 52.94 408 ASN A N 1
ATOM 3243 C CA . ASN A 1 408 ? -4.210 31.455 16.204 1.00 52.94 408 ASN A CA 1
ATOM 3244 C C . ASN A 1 408 ? -3.747 30.915 17.566 1.00 52.94 408 ASN A C 1
ATOM 3246 O O . ASN A 1 408 ? -2.632 30.415 17.671 1.00 52.94 408 ASN A O 1
ATOM 3250 N N . GLY A 1 409 ? -4.575 31.036 18.609 1.00 61.91 409 GLY A N 1
ATOM 3251 C CA . GLY A 1 409 ? -4.261 30.501 19.932 1.00 61.91 409 GLY A CA 1
ATOM 3252 C C . GLY A 1 409 ? -4.471 28.992 19.991 1.00 61.91 409 GLY A C 1
ATOM 3253 O O . GLY A 1 409 ? -3.605 28.282 20.483 1.00 61.91 409 GLY A O 1
ATOM 3254 N N . LEU A 1 410 ? -5.582 28.487 19.445 1.00 70.81 410 LEU A N 1
ATOM 3255 C CA . LEU A 1 410 ? -5.923 27.060 19.507 1.00 70.81 410 LEU A CA 1
ATOM 3256 C C . LEU A 1 410 ? -4.914 26.176 18.761 1.00 70.81 410 LEU A C 1
ATOM 3258 O O . LEU A 1 410 ? -4.499 25.153 19.290 1.00 70.81 410 LEU A O 1
ATOM 3262 N N . LEU A 1 411 ? -4.516 26.579 17.550 1.00 71.19 411 LEU A N 1
ATOM 3263 C CA . LEU A 1 411 ? -3.642 25.776 16.685 1.00 71.19 411 LEU A CA 1
ATOM 3264 C C . LEU A 1 411 ? -2.183 25.725 17.154 1.00 71.19 411 LEU A C 1
ATOM 3266 O O . LEU A 1 411 ? -1.464 24.823 16.747 1.00 71.19 411 LEU A O 1
ATOM 3270 N N . ASN A 1 412 ? -1.750 26.680 17.981 1.00 76.94 412 ASN A N 1
ATOM 3271 C CA . ASN A 1 412 ? -0.349 26.820 18.393 1.00 76.94 412 ASN A CA 1
ATOM 3272 C C . ASN A 1 412 ? -0.114 26.500 19.878 1.00 76.94 412 ASN A C 1
ATOM 3274 O O . ASN A 1 412 ? 1.034 26.451 20.315 1.00 76.94 412 ASN A O 1
ATOM 3278 N N . THR A 1 413 ? -1.178 26.265 20.655 1.00 83.81 413 THR A N 1
ATOM 3279 C CA . THR A 1 413 ? -1.088 26.002 22.100 1.00 83.81 413 THR A CA 1
ATOM 3280 C C . THR A 1 413 ? -1.662 24.641 22.478 1.00 83.81 413 THR A C 1
ATOM 3282 O O . THR A 1 413 ? -2.502 24.073 21.782 1.00 83.81 413 THR A O 1
ATOM 3285 N N . LEU A 1 414 ? -1.279 24.147 23.655 1.00 82.75 414 LEU A N 1
ATOM 3286 C CA . LEU A 1 414 ? -1.793 22.920 24.274 1.00 82.75 414 LEU A CA 1
ATOM 3287 C C . LEU A 1 414 ? -3.309 22.938 24.543 1.00 82.75 414 LEU A C 1
ATOM 3289 O O . LEU A 1 414 ? -3.882 21.902 24.879 1.00 82.75 414 LEU A O 1
ATOM 3293 N N . SER A 1 415 ? -3.988 24.075 24.358 1.00 83.88 415 SER A N 1
ATOM 3294 C CA . SER A 1 415 ? -5.442 24.175 24.505 1.00 83.88 415 SER A CA 1
ATOM 3295 C C . SER A 1 415 ? -6.227 23.264 23.545 1.00 83.88 415 SER A C 1
ATOM 3297 O O . SER A 1 415 ? -7.329 22.832 23.880 1.00 83.88 415 SER A O 1
ATOM 3299 N N . GLN A 1 416 ? -5.657 22.855 22.405 1.00 84.94 416 GLN A N 1
ATOM 3300 C CA . GLN A 1 416 ? -6.288 21.846 21.541 1.00 84.94 416 GLN A CA 1
ATOM 3301 C C . GLN A 1 416 ? -6.410 20.454 22.189 1.00 84.94 416 GLN A C 1
ATOM 3303 O O . GLN A 1 416 ? -7.246 19.651 21.785 1.00 84.94 416 GLN A O 1
ATOM 3308 N N . HIS A 1 417 ? -5.628 20.145 23.225 1.00 87.00 417 HIS A N 1
ATOM 3309 C CA . HIS A 1 417 ? -5.665 18.830 23.868 1.00 87.00 417 HIS A CA 1
ATOM 3310 C C . HIS A 1 417 ? -6.814 18.654 24.866 1.00 87.00 417 HIS A C 1
ATOM 3312 O O . HIS A 1 417 ? -7.052 17.537 25.322 1.00 87.00 417 HIS A O 1
ATOM 3318 N N . TYR A 1 418 ? -7.603 19.698 25.147 1.00 88.06 418 TYR A N 1
ATOM 3319 C CA . TYR A 1 418 ? -8.838 19.544 25.926 1.00 88.06 418 TYR A CA 1
ATOM 3320 C C . TYR A 1 418 ? -9.836 18.574 25.268 1.00 88.06 418 TYR A C 1
ATOM 3322 O O . TYR A 1 418 ? -10.602 17.914 25.971 1.00 88.06 418 TYR A O 1
ATOM 3330 N N . PHE A 1 419 ? -9.782 18.409 23.942 1.00 86.50 419 PHE A N 1
ATOM 3331 C CA . PHE A 1 419 ? -10.562 17.392 23.231 1.00 86.50 419 PHE A CA 1
ATOM 3332 C C . PHE A 1 419 ? -10.184 15.959 23.641 1.00 86.50 419 PHE A C 1
ATOM 3334 O O . PHE A 1 419 ? -11.070 15.116 23.774 1.00 86.50 419 PHE A O 1
ATOM 3341 N N . LEU A 1 420 ? -8.911 15.690 23.960 1.00 87.38 420 LEU A N 1
ATOM 3342 C CA . LEU A 1 420 ? -8.462 14.381 24.457 1.00 87.38 420 LEU A CA 1
ATOM 3343 C C . LEU A 1 420 ? -9.020 14.067 25.853 1.00 87.38 420 LEU A C 1
ATOM 3345 O O . LEU A 1 420 ? -9.261 12.902 26.182 1.00 87.38 420 LEU A O 1
ATOM 3349 N N . PHE A 1 421 ? -9.278 15.093 26.671 1.00 89.31 421 PHE A N 1
ATOM 3350 C CA . PHE A 1 421 ? -9.916 14.909 27.978 1.00 89.31 421 PHE A CA 1
ATOM 3351 C C . PHE A 1 421 ? -11.376 14.479 27.811 1.00 89.31 421 PHE A C 1
ATOM 3353 O O . PHE A 1 421 ? -11.828 13.578 28.519 1.00 89.31 421 PHE A O 1
ATOM 3360 N N . PHE A 1 422 ? -12.099 15.061 26.846 1.00 88.56 422 PHE A N 1
ATOM 3361 C CA . PHE A 1 422 ? -13.435 14.584 26.477 1.00 88.56 422 PHE A CA 1
ATOM 3362 C C . PHE A 1 422 ? -13.402 13.162 25.925 1.00 88.56 422 PHE A C 1
ATOM 3364 O O . PHE A 1 422 ? -14.248 12.361 26.315 1.00 88.56 422 PHE A O 1
ATOM 3371 N N . GLY A 1 423 ? -12.407 12.836 25.098 1.00 84.75 423 GLY A N 1
ATOM 3372 C CA . GLY A 1 423 ? -12.193 11.482 24.596 1.00 84.75 423 GLY A CA 1
ATOM 3373 C C . GLY A 1 423 ? -12.059 10.455 25.712 1.00 84.75 423 GLY A C 1
ATOM 3374 O O . GLY A 1 423 ? -12.871 9.539 25.815 1.00 84.75 423 GLY A O 1
ATOM 3375 N N . THR A 1 424 ? -11.126 10.693 26.636 1.00 86.31 424 THR A N 1
ATOM 3376 C CA . THR A 1 424 ? -10.882 9.816 27.796 1.00 86.31 424 THR A CA 1
ATOM 3377 C C . THR A 1 424 ? -12.141 9.632 28.655 1.00 86.31 424 THR A C 1
ATOM 3379 O O . THR A 1 424 ? -12.450 8.524 29.087 1.00 86.31 424 THR A O 1
ATOM 3382 N N . LEU A 1 425 ? -12.915 10.702 28.876 1.00 86.56 425 LEU A N 1
ATOM 3383 C CA . LEU A 1 425 ? -14.180 10.631 29.619 1.00 86.56 425 LEU A CA 1
ATOM 3384 C C . LEU A 1 425 ? -15.281 9.888 28.848 1.00 86.56 425 LEU A C 1
ATOM 3386 O O . LEU A 1 425 ? -16.121 9.235 29.468 1.00 86.56 425 LEU A O 1
ATOM 3390 N N . SER A 1 426 ? -15.298 9.981 27.518 1.00 86.25 426 SER A N 1
ATOM 3391 C CA . SER A 1 426 ? -16.320 9.351 26.676 1.00 86.25 426 SER A CA 1
ATOM 3392 C C . SER A 1 426 ? -16.217 7.823 26.627 1.00 86.25 426 SER A C 1
ATOM 3394 O O . SER A 1 426 ? -17.247 7.166 26.487 1.00 86.25 426 SER A O 1
ATOM 3396 N N . CYS A 1 427 ? -15.028 7.254 26.861 1.00 85.06 427 CYS A N 1
ATOM 3397 C CA . CYS A 1 427 ? -14.816 5.802 26.935 1.00 85.06 427 CYS A CA 1
ATOM 3398 C C . CYS A 1 427 ? -15.576 5.139 28.104 1.00 85.06 427 CYS A C 1
ATOM 3400 O O . CYS A 1 427 ? -15.916 3.954 28.063 1.00 85.06 427 CYS A O 1
ATOM 3402 N N . HIS A 1 428 ? -15.859 5.897 29.171 1.00 84.75 428 HIS A N 1
ATOM 3403 C CA . HIS A 1 428 ? -16.451 5.382 30.405 1.00 84.75 428 HIS A CA 1
ATOM 3404 C C . HIS A 1 428 ? -17.962 5.671 30.485 1.00 84.75 428 HIS A C 1
ATOM 3406 O O . HIS A 1 428 ? -18.373 6.824 30.345 1.00 84.75 428 HIS A O 1
ATOM 3412 N N . PRO A 1 429 ? -18.831 4.692 30.828 1.00 84.62 429 PRO A N 1
ATOM 3413 C CA . PRO A 1 429 ? -20.281 4.921 30.933 1.00 84.62 429 PRO A CA 1
ATOM 3414 C C . PRO A 1 429 ? -20.683 6.033 31.911 1.00 84.62 429 PRO A C 1
ATOM 3416 O O . PRO A 1 429 ? -21.644 6.761 31.661 1.00 84.62 429 PRO A O 1
ATOM 3419 N N . HIS A 1 430 ? -19.972 6.162 33.034 1.00 83.25 430 HIS A N 1
ATOM 3420 C CA . HIS A 1 430 ? -20.206 7.237 34.003 1.00 83.25 430 HIS A CA 1
ATOM 3421 C C . HIS A 1 430 ? -19.721 8.595 33.479 1.00 83.25 430 HIS A C 1
ATOM 3423 O O . HIS A 1 430 ? -20.347 9.617 33.759 1.00 83.25 430 HIS A O 1
ATOM 3429 N N . GLY A 1 431 ? -18.657 8.604 32.671 1.00 85.69 431 GLY A N 1
ATOM 3430 C CA . GLY A 1 431 ? -18.125 9.809 32.044 1.00 85.69 431 GLY A CA 1
ATOM 3431 C C . GLY A 1 431 ? -19.082 10.372 30.997 1.00 85.69 431 GLY A C 1
ATOM 3432 O O . GLY A 1 431 ? -19.370 11.564 31.029 1.00 85.69 431 GLY A O 1
ATOM 3433 N N . VAL A 1 432 ? -19.703 9.520 30.172 1.00 86.56 432 VAL A N 1
ATOM 3434 C CA . VAL A 1 432 ? -20.752 9.939 29.219 1.00 86.56 432 VAL A CA 1
ATOM 3435 C C . VAL A 1 432 ? -21.909 10.660 29.925 1.00 86.56 432 VAL A C 1
ATOM 3437 O O . VAL A 1 432 ? -22.327 11.724 29.471 1.00 86.56 432 VAL A O 1
ATOM 3440 N N . LYS A 1 433 ? -22.374 10.154 31.079 1.00 86.88 433 LYS A N 1
ATOM 3441 C CA . LYS A 1 433 ? -23.415 10.823 31.888 1.00 86.88 433 LYS A CA 1
ATOM 3442 C C . LYS A 1 433 ? -22.961 12.192 32.409 1.00 86.88 433 LYS A C 1
ATOM 3444 O O . LYS A 1 433 ? -23.755 13.130 32.447 1.00 86.88 433 LYS A O 1
ATOM 3449 N N . MET A 1 434 ? -21.694 12.325 32.808 1.00 85.81 434 MET A N 1
ATOM 3450 C CA . MET A 1 434 ? -21.121 13.604 33.247 1.00 85.81 434 MET A CA 1
ATOM 3451 C C . MET A 1 434 ? -21.020 14.612 32.091 1.00 85.81 434 MET A C 1
ATOM 3453 O O . MET A 1 434 ? -21.368 15.784 32.259 1.00 85.81 434 MET A O 1
ATOM 3457 N N . LEU A 1 435 ? -20.592 14.158 30.909 1.00 88.00 435 LEU A N 1
ATOM 3458 C CA . LEU A 1 435 ? -20.522 14.976 29.693 1.00 88.00 435 LEU A CA 1
ATOM 3459 C C . LEU A 1 435 ? -21.915 15.457 29.258 1.00 88.00 435 LEU A C 1
ATOM 3461 O O . LEU A 1 435 ? -22.075 16.617 28.872 1.00 88.00 435 LEU A O 1
ATOM 3465 N N . GLU A 1 436 ? -22.930 14.600 29.379 1.00 87.44 436 GLU A N 1
ATOM 3466 C CA . GLU A 1 436 ? -24.331 14.944 29.119 1.00 87.44 436 GLU A CA 1
ATOM 3467 C C . GLU A 1 436 ? -24.856 15.976 30.127 1.00 87.44 436 GLU A C 1
ATOM 3469 O O . GLU A 1 436 ? -25.380 17.014 29.724 1.00 87.44 436 GLU A O 1
ATOM 3474 N N . LYS A 1 437 ? -24.611 15.773 31.431 1.00 88.31 437 LYS A N 1
ATOM 3475 C CA . LYS A 1 437 ? -24.973 16.729 32.495 1.00 88.31 437 LYS A CA 1
ATOM 3476 C C . LYS A 1 437 ? -24.370 18.122 32.267 1.00 88.31 437 LYS A C 1
ATOM 3478 O O . LYS A 1 437 ? -24.988 19.128 32.615 1.00 88.31 437 LYS A O 1
ATOM 3483 N N . CYS A 1 438 ? -23.176 18.192 31.680 1.00 87.56 438 CYS A N 1
ATOM 3484 C CA . CYS A 1 438 ? -22.479 19.446 31.391 1.00 87.56 438 CYS A CA 1
ATOM 3485 C C . CYS A 1 438 ? -22.784 20.031 29.998 1.00 87.56 438 CYS A C 1
ATOM 3487 O O . CYS A 1 438 ? -22.151 21.012 29.610 1.00 87.56 438 CYS A O 1
ATOM 3489 N N . ASN A 1 439 ? -23.742 19.469 29.249 1.00 87.38 439 ASN A N 1
ATOM 3490 C CA . ASN A 1 439 ? -24.116 19.895 27.893 1.00 87.38 439 ASN A CA 1
ATOM 3491 C C . ASN A 1 439 ? -22.956 19.878 26.874 1.00 87.38 439 ASN A C 1
ATOM 3493 O O . ASN A 1 439 ? -22.960 20.648 25.909 1.00 87.38 439 ASN A O 1
ATOM 3497 N N . VAL A 1 440 ? -21.971 18.989 27.047 1.00 87.44 440 VAL A N 1
ATOM 3498 C CA . VAL A 1 440 ? -20.810 18.889 26.144 1.00 87.44 440 VAL A CA 1
ATOM 3499 C C . VAL A 1 440 ? -21.255 18.477 24.740 1.00 87.44 440 VAL A C 1
ATOM 3501 O O . VAL A 1 440 ? -20.905 19.136 23.767 1.00 87.44 440 VAL A O 1
ATOM 3504 N N . PHE A 1 441 ? -22.097 17.445 24.620 1.00 86.12 441 PHE A N 1
ATOM 3505 C CA . PHE A 1 441 ? -22.580 16.967 23.318 1.00 86.12 441 PHE A CA 1
ATOM 3506 C C . PHE A 1 441 ? -23.383 18.029 22.554 1.00 86.12 441 PHE A C 1
ATOM 3508 O O . PHE A 1 441 ? -23.236 18.148 21.340 1.00 86.12 441 PHE A O 1
ATOM 3515 N N . GLN A 1 442 ? -24.175 18.851 23.252 1.00 85.88 442 GLN A N 1
ATOM 3516 C CA . GLN A 1 442 ? -24.901 19.956 22.622 1.00 85.88 442 GLN A CA 1
ATOM 3517 C C . GLN A 1 442 ? -23.946 21.045 22.116 1.00 85.88 442 GLN A C 1
ATOM 3519 O O . GLN A 1 442 ? -24.144 21.576 21.025 1.00 85.88 442 GLN A O 1
ATOM 3524 N N . CYS A 1 443 ? -22.897 21.359 22.884 1.00 83.56 443 CYS A N 1
ATOM 3525 C CA . CYS A 1 443 ? -21.842 22.273 22.452 1.00 83.56 443 CYS A CA 1
ATOM 3526 C C . CYS A 1 443 ? -21.176 21.756 21.165 1.00 83.56 443 CYS A C 1
ATOM 3528 O O . CYS A 1 443 ? -21.161 22.469 20.165 1.00 83.56 443 CYS A O 1
ATOM 3530 N N . LEU A 1 444 ? -20.754 20.487 21.135 1.00 82.94 444 LEU A N 1
ATOM 3531 C CA . LEU A 1 444 ? -20.143 19.861 19.954 1.00 82.94 444 LEU A CA 1
ATOM 3532 C C . LEU A 1 444 ? -21.090 19.834 18.738 1.00 82.94 444 LEU A C 1
ATOM 3534 O O . LEU A 1 444 ? -20.671 20.139 17.624 1.00 82.94 444 LEU A O 1
ATOM 3538 N N . LEU A 1 445 ? -22.385 19.552 18.929 1.00 81.88 445 LEU A N 1
ATOM 3539 C CA . LEU A 1 445 ? -23.390 19.584 17.852 1.00 81.88 445 LEU A CA 1
ATOM 3540 C C . LEU A 1 445 ? -23.584 20.979 17.239 1.00 81.88 445 LEU A C 1
ATOM 3542 O O . LEU A 1 445 ? -23.886 21.082 16.040 1.00 81.88 445 LEU A O 1
ATOM 3546 N N . ASN A 1 446 ? -23.441 22.032 18.048 1.00 80.31 446 ASN A N 1
ATOM 3547 C CA . ASN A 1 446 ? -23.476 23.415 17.581 1.00 80.31 446 ASN A CA 1
ATOM 3548 C C . ASN A 1 446 ? -22.209 23.743 16.777 1.00 80.31 446 ASN A C 1
ATOM 3550 O O . ASN A 1 446 ? -22.327 24.332 15.704 1.00 80.31 446 ASN A O 1
ATOM 3554 N N . LEU A 1 447 ? -21.031 23.280 17.225 1.00 75.19 447 LEU A N 1
ATOM 3555 C CA . LEU A 1 447 ? -19.768 23.419 16.480 1.00 75.19 447 LEU A CA 1
ATOM 3556 C C . LEU A 1 447 ? -19.834 22.762 15.101 1.00 75.19 447 LEU A C 1
ATOM 3558 O O . LEU A 1 447 ? -19.408 23.361 14.122 1.00 75.19 447 LEU A O 1
ATOM 3562 N N . CYS A 1 448 ? -20.463 21.586 15.003 1.00 70.50 448 CYS A N 1
ATOM 3563 C CA . CYS A 1 448 ? -20.666 20.868 13.737 1.00 70.50 448 CYS A CA 1
ATOM 3564 C C . CYS A 1 448 ? -21.484 21.645 12.696 1.00 70.50 448 CYS A C 1
ATOM 3566 O O . CYS A 1 448 ? -21.543 21.243 11.541 1.00 70.50 448 CYS A O 1
ATOM 3568 N N . SER A 1 449 ? -22.167 22.718 13.100 1.00 71.25 449 SER A N 1
ATOM 3569 C CA . SER A 1 449 ? -22.987 23.537 12.200 1.00 71.25 449 SER A CA 1
ATOM 3570 C C . SER A 1 449 ? -22.233 24.772 11.680 1.00 71.25 449 SER A C 1
ATOM 3572 O O . SER A 1 449 ? -22.760 25.498 10.837 1.00 71.25 449 SER A O 1
ATOM 3574 N N . LEU A 1 450 ? -21.016 25.031 12.175 1.00 68.94 450 LEU A N 1
ATOM 3575 C CA . LEU A 1 450 ? -20.177 26.153 11.762 1.00 68.94 450 LEU A CA 1
ATOM 3576 C C . LEU A 1 450 ? -19.308 25.741 10.566 1.00 68.94 450 LEU A C 1
ATOM 3578 O O . LEU A 1 450 ? -18.476 24.851 10.677 1.00 68.94 450 LEU A O 1
ATOM 3582 N N . LYS A 1 451 ? -19.468 26.427 9.428 1.00 61.25 451 LYS A N 1
ATOM 3583 C CA . LYS A 1 451 ? -18.753 26.126 8.170 1.00 61.25 451 LYS A CA 1
ATOM 3584 C C . LYS A 1 451 ? -17.297 26.616 8.104 1.00 61.25 451 LYS A C 1
ATOM 3586 O O . LYS A 1 451 ? -16.640 26.392 7.104 1.00 61.25 451 LYS A O 1
ATOM 3591 N N . ASN A 1 452 ? -16.813 27.335 9.119 1.00 62.31 452 ASN A N 1
ATOM 3592 C CA . ASN A 1 452 ? -15.541 28.073 9.050 1.00 62.31 452 ASN A CA 1
ATOM 3593 C C . ASN A 1 452 ? -14.432 27.479 9.948 1.00 62.31 452 ASN A C 1
ATOM 3595 O O . ASN A 1 452 ? -13.445 28.166 10.215 1.00 62.31 452 ASN A O 1
ATOM 3599 N N . GLN A 1 453 ? -14.610 26.271 10.502 1.00 68.62 453 GLN A N 1
ATOM 3600 C CA . GLN A 1 453 ? -13.728 25.719 11.545 1.00 68.62 453 GLN A CA 1
ATOM 3601 C C . GLN A 1 453 ? -13.470 24.203 11.404 1.00 68.62 453 GLN A C 1
ATOM 3603 O O . GLN A 1 453 ? -13.692 23.432 12.340 1.00 68.62 453 GLN A O 1
ATOM 3608 N N . ASP A 1 454 ? -12.917 23.775 10.270 1.00 71.00 454 ASP A N 1
ATOM 3609 C CA . ASP A 1 454 ? -12.691 22.348 9.964 1.00 71.00 454 ASP A CA 1
ATOM 3610 C C . ASP A 1 454 ? -11.735 21.662 10.953 1.00 71.00 454 ASP A C 1
ATOM 3612 O O . ASP A 1 454 ? -11.946 20.521 11.358 1.00 71.00 454 ASP A O 1
ATOM 3616 N N . HIS A 1 455 ? -10.737 22.389 11.464 1.00 76.00 455 HIS A N 1
ATOM 3617 C CA . HIS A 1 455 ? -9.794 21.896 12.476 1.00 76.00 455 HIS A CA 1
ATOM 3618 C C . HIS A 1 455 ? -10.488 21.449 13.778 1.00 76.00 455 HIS A C 1
ATOM 3620 O O . HIS A 1 455 ? -10.097 20.453 14.382 1.00 76.00 455 HIS A O 1
ATOM 3626 N N . LEU A 1 456 ? -11.545 22.150 14.205 1.00 75.25 456 LEU A N 1
ATOM 3627 C CA . LEU A 1 456 ? -12.320 21.786 15.398 1.00 75.25 456 LEU A CA 1
ATOM 3628 C C . LEU A 1 456 ? -13.177 20.537 15.156 1.00 75.25 456 LEU A C 1
ATOM 3630 O O . LEU A 1 456 ? -13.365 19.733 16.074 1.00 75.25 456 LEU A O 1
ATOM 3634 N N . LEU A 1 457 ? -13.652 20.343 13.922 1.00 77.44 457 LEU A N 1
ATOM 3635 C CA . LEU A 1 457 ? -14.328 19.112 13.514 1.00 77.44 457 LEU A CA 1
ATOM 3636 C C . LEU A 1 457 ? -13.346 17.939 13.500 1.00 77.44 457 LEU A C 1
ATOM 3638 O O . LEU A 1 457 ? -13.652 16.913 14.105 1.00 77.44 457 LEU A O 1
ATOM 3642 N N . LYS A 1 458 ? -12.148 18.111 12.919 1.00 78.06 458 LYS A N 1
ATOM 3643 C CA . LYS A 1 458 ? -11.072 17.102 12.935 1.00 78.06 458 LYS A CA 1
ATOM 3644 C C . LYS A 1 458 ? -10.736 16.666 14.369 1.00 78.06 458 LYS A C 1
ATOM 3646 O O . LYS A 1 458 ? -10.749 15.469 14.644 1.00 78.06 458 LYS A O 1
ATOM 3651 N N . LEU A 1 459 ? -10.540 17.617 15.293 1.00 82.38 459 LEU A N 1
ATOM 3652 C CA . LEU A 1 459 ? -10.273 17.338 16.715 1.00 82.38 459 LEU A CA 1
ATOM 3653 C C . LEU A 1 459 ? -11.438 16.629 17.420 1.00 82.38 459 LEU A C 1
ATOM 3655 O O . LEU A 1 459 ? -11.215 15.735 18.235 1.00 82.38 459 LEU A O 1
ATOM 3659 N N . THR A 1 460 ? -12.683 17.013 17.125 1.00 82.38 460 THR A N 1
ATOM 3660 C CA . THR A 1 460 ? -13.867 16.388 17.737 1.00 82.38 460 THR A CA 1
ATOM 3661 C C . THR A 1 460 ? -14.030 14.947 17.260 1.00 82.38 460 THR A C 1
ATOM 3663 O O . THR A 1 460 ? -14.235 14.050 18.077 1.00 82.38 460 THR A O 1
ATOM 3666 N N . VAL A 1 461 ? -13.902 14.716 15.949 1.00 82.81 461 VAL A N 1
ATOM 3667 C CA . VAL A 1 461 ? -14.090 13.394 15.340 1.00 82.81 461 VAL A CA 1
ATOM 3668 C C . VAL A 1 461 ? -13.027 12.410 15.805 1.00 82.81 461 VAL A C 1
ATOM 3670 O O . VAL A 1 461 ? -13.367 11.270 16.110 1.00 82.81 461 VAL A O 1
ATOM 3673 N N . SER A 1 462 ? -11.767 12.837 15.884 1.00 81.94 462 SER A N 1
ATOM 3674 C CA . SER A 1 462 ? -10.657 11.961 16.266 1.00 81.94 462 SER A CA 1
ATOM 3675 C C . SER A 1 462 ? -10.598 11.642 17.760 1.00 81.94 462 SER A C 1
ATOM 3677 O O . SER A 1 462 ? -9.882 10.723 18.139 1.00 81.94 462 SER A O 1
ATOM 3679 N N . SER A 1 463 ? -11.261 12.431 18.614 1.00 84.88 463 SER A N 1
ATOM 3680 C CA . SER A 1 463 ? -11.101 12.314 20.070 1.00 84.88 463 SER A CA 1
ATOM 3681 C C . SER A 1 463 ? -12.218 11.528 20.752 1.00 84.88 463 SER A C 1
ATOM 3683 O O . SER A 1 463 ? -11.960 10.905 21.774 1.00 84.88 463 SER A O 1
ATOM 3685 N N . LEU A 1 464 ? -13.458 11.584 20.256 1.00 85.62 464 LEU A N 1
ATOM 3686 C CA . LEU A 1 464 ? -14.592 10.909 20.900 1.00 85.62 464 LEU A CA 1
ATOM 3687 C C . LEU A 1 464 ? -14.551 9.387 20.704 1.00 85.62 464 LEU A C 1
ATOM 3689 O O . LEU A 1 464 ? -14.213 8.908 19.626 1.00 85.62 464 LEU A O 1
ATOM 3693 N N . ASP A 1 465 ? -14.994 8.641 21.718 1.00 82.12 465 ASP A N 1
ATOM 3694 C CA . ASP A 1 465 ? -15.231 7.201 21.610 1.00 82.12 465 ASP A CA 1
ATOM 3695 C C . ASP A 1 465 ? -16.590 6.896 20.952 1.00 82.12 465 ASP A C 1
ATOM 3697 O O . ASP A 1 465 ? -17.635 7.444 21.323 1.00 82.12 465 ASP A O 1
ATOM 3701 N N . TYR A 1 466 ? -16.578 5.969 19.992 1.00 83.19 466 TYR A N 1
ATOM 3702 C CA . TYR A 1 466 ? -17.762 5.506 19.256 1.00 83.19 466 TYR A CA 1
ATOM 3703 C C . TYR A 1 466 ? -18.112 4.041 19.541 1.00 83.19 466 TYR A C 1
ATOM 3705 O O . TYR A 1 466 ? -19.012 3.485 18.897 1.00 83.19 466 TYR A O 1
ATOM 3713 N N . SER A 1 467 ? -17.441 3.406 20.506 1.00 76.38 467 SER A N 1
ATOM 3714 C CA . SER A 1 467 ? -17.639 1.995 20.854 1.00 76.38 467 SER A CA 1
ATOM 3715 C C . SER A 1 467 ? -19.080 1.682 21.274 1.00 76.38 467 SER A C 1
ATOM 3717 O O . SER A 1 467 ? -19.582 0.587 21.018 1.00 76.38 467 SER A O 1
ATOM 3719 N N . ARG A 1 468 ? -19.788 2.653 21.868 1.00 79.06 468 ARG A N 1
ATOM 3720 C CA . ARG A 1 468 ? -21.167 2.507 22.368 1.00 79.06 468 ARG A CA 1
ATOM 3721 C C . ARG A 1 468 ? -22.167 3.318 21.546 1.00 79.06 468 ARG A C 1
ATOM 3723 O O . ARG A 1 468 ? -21.853 4.399 21.053 1.00 79.06 468 ARG A O 1
ATOM 3730 N N . ASP A 1 469 ? -23.400 2.823 21.455 1.00 77.00 469 ASP A N 1
ATOM 3731 C CA . ASP A 1 469 ? -24.517 3.603 20.915 1.00 77.00 469 ASP A CA 1
ATOM 3732 C C . ASP A 1 469 ? -24.877 4.770 21.845 1.00 77.00 469 ASP A C 1
ATOM 3734 O O . ASP A 1 469 ? -25.045 4.590 23.053 1.00 77.00 469 ASP A O 1
ATOM 3738 N N . GLY A 1 470 ? -24.982 5.978 21.281 1.00 82.44 470 GLY A N 1
ATOM 3739 C CA . GLY A 1 470 ? -25.272 7.200 22.031 1.00 82.44 470 GLY A CA 1
ATOM 3740 C C . GLY A 1 470 ? -25.074 8.485 21.220 1.00 82.44 470 GLY A C 1
ATOM 3741 O O . GLY A 1 470 ? -24.879 8.455 20.004 1.00 82.44 470 GLY A O 1
ATOM 3742 N N . LEU A 1 471 ? -25.093 9.631 21.912 1.00 82.38 471 LEU A N 1
ATOM 3743 C CA . LEU A 1 471 ? -24.978 10.970 21.310 1.00 82.38 471 LEU A CA 1
ATOM 3744 C C . LEU A 1 471 ? -23.667 11.188 20.528 1.00 82.38 471 LEU A C 1
ATOM 3746 O O . LEU A 1 471 ? -23.656 11.965 19.575 1.00 82.38 471 LEU A O 1
ATOM 3750 N N . ALA A 1 472 ? -22.589 10.470 20.863 1.00 82.94 472 ALA A N 1
ATOM 3751 C CA . ALA A 1 472 ? -21.328 10.507 20.117 1.00 82.94 472 ALA A CA 1
ATOM 3752 C C . ALA A 1 472 ? -21.491 10.026 18.659 1.00 82.94 472 ALA A C 1
ATOM 3754 O O . ALA A 1 472 ? -21.028 10.696 17.736 1.00 82.94 472 ALA A O 1
ATOM 3755 N N . ARG A 1 473 ? -22.233 8.930 18.419 1.00 83.62 473 ARG A N 1
ATOM 3756 C CA . ARG A 1 473 ? -22.533 8.441 17.056 1.00 83.62 473 ARG A CA 1
ATOM 3757 C C . ARG A 1 473 ? -23.464 9.382 16.290 1.00 83.62 473 ARG A C 1
ATOM 3759 O O . ARG A 1 473 ? -23.339 9.504 15.075 1.00 83.62 473 ARG A O 1
ATOM 3766 N N . VAL A 1 474 ? -24.362 10.083 16.989 1.00 85.06 474 VAL A N 1
ATOM 3767 C CA . VAL A 1 474 ? -25.232 11.108 16.382 1.00 85.06 474 VAL A CA 1
ATOM 3768 C C . VAL A 1 474 ? -24.407 12.293 15.881 1.00 85.06 474 VAL A C 1
ATOM 3770 O O . VAL A 1 474 ? -24.624 12.755 14.763 1.00 85.06 474 VAL A O 1
ATOM 3773 N N . ILE A 1 475 ? -23.431 12.755 16.670 1.00 83.44 475 ILE A N 1
ATOM 3774 C CA . ILE A 1 475 ? -22.483 13.798 16.251 1.00 83.44 475 ILE A CA 1
ATOM 3775 C C . ILE A 1 475 ? -21.703 13.336 15.020 1.00 83.44 475 ILE A C 1
ATOM 3777 O O . ILE A 1 475 ? -21.684 14.050 14.021 1.00 83.44 475 ILE A O 1
ATOM 3781 N N . LEU A 1 476 ? -21.141 12.124 15.049 1.00 81.50 476 LEU A N 1
ATOM 3782 C CA . LEU A 1 476 ? -20.407 11.563 13.914 1.00 81.50 476 LEU A CA 1
ATOM 3783 C C . LEU A 1 476 ? -21.272 11.494 12.647 1.00 81.50 476 LEU A C 1
ATOM 3785 O O . LEU A 1 476 ? -20.868 11.986 11.597 1.00 81.50 476 LEU A O 1
ATOM 3789 N N . SER A 1 477 ? -22.490 10.956 12.749 1.00 80.12 477 SER A N 1
ATOM 3790 C CA . SER A 1 477 ? -23.430 10.883 11.627 1.00 80.12 477 SER A CA 1
ATOM 3791 C C . SER A 1 477 ? -23.797 12.265 11.095 1.00 80.12 477 SER A C 1
ATOM 3793 O O . SER A 1 477 ? -23.943 12.427 9.885 1.00 80.12 477 SER A O 1
ATOM 3795 N N . LYS A 1 478 ? -23.943 13.270 11.966 1.00 81.50 478 LYS A N 1
ATOM 3796 C CA . LYS A 1 478 ? -24.205 14.651 11.553 1.00 81.50 478 LYS A CA 1
ATOM 3797 C C . LYS A 1 478 ? -23.016 15.237 10.791 1.00 81.50 478 LYS A C 1
ATOM 3799 O O . LYS A 1 478 ? -23.228 15.865 9.767 1.00 81.50 478 LYS A O 1
ATOM 3804 N N . ILE A 1 479 ? -21.782 15.006 11.237 1.00 77.12 479 ILE A N 1
ATOM 3805 C CA . ILE A 1 479 ? -20.573 15.472 10.536 1.00 77.12 479 ILE A CA 1
ATOM 3806 C C . ILE A 1 479 ? -20.444 14.790 9.165 1.00 77.12 479 ILE A C 1
ATOM 3808 O O . ILE A 1 479 ? -20.190 15.471 8.175 1.00 77.12 479 ILE A O 1
ATOM 3812 N N . LEU A 1 480 ? -20.680 13.475 9.091 1.00 72.75 480 LEU A N 1
ATOM 3813 C CA . LEU A 1 480 ? -20.627 12.709 7.838 1.00 72.75 480 LEU A CA 1
ATOM 3814 C C . LEU A 1 480 ? -21.692 13.147 6.821 1.00 72.75 480 LEU A C 1
ATOM 3816 O O . LEU A 1 480 ? -21.450 13.088 5.624 1.00 72.75 480 LEU A O 1
ATOM 3820 N N . THR A 1 481 ? -22.864 13.585 7.287 1.00 72.44 481 THR A N 1
ATOM 3821 C CA . THR A 1 481 ? -23.980 13.997 6.417 1.00 72.44 481 THR A CA 1
ATOM 3822 C C . THR A 1 481 ? -24.002 15.495 6.100 1.00 72.44 481 THR A C 1
ATOM 3824 O O . THR A 1 481 ? -24.578 15.885 5.088 1.00 72.44 481 THR A O 1
ATOM 3827 N N . ALA A 1 482 ? -23.413 16.345 6.950 1.00 61.62 482 ALA A N 1
ATOM 3828 C CA . ALA A 1 482 ? -23.487 17.805 6.829 1.00 61.62 482 ALA A CA 1
ATOM 3829 C C . ALA A 1 482 ? -22.255 18.458 6.179 1.00 61.62 482 ALA A C 1
ATOM 3831 O O . ALA A 1 482 ? -22.359 19.601 5.729 1.00 61.62 482 ALA A O 1
ATOM 3832 N N . ALA A 1 483 ? -21.102 17.784 6.137 1.00 54.00 483 ALA A N 1
ATOM 3833 C CA . ALA A 1 483 ? -19.896 18.326 5.516 1.00 54.00 483 ALA A CA 1
ATOM 3834 C C . ALA A 1 483 ? -19.945 18.146 3.987 1.00 54.00 483 ALA A C 1
ATOM 3836 O O . ALA A 1 483 ? -19.662 17.073 3.465 1.00 54.00 483 ALA A O 1
ATOM 3837 N N . THR A 1 484 ? -20.342 19.204 3.282 1.00 43.97 484 THR A N 1
ATOM 3838 C CA . THR A 1 484 ? -20.361 19.311 1.815 1.00 43.97 484 THR A CA 1
ATOM 3839 C C . THR A 1 484 ? -18.978 19.651 1.232 1.00 43.97 484 THR A C 1
ATOM 3841 O O . THR A 1 484 ? -18.343 20.578 1.725 1.00 43.97 484 THR A O 1
ATOM 3844 N N . ASP A 1 485 ? -18.615 18.990 0.125 1.00 48.03 485 ASP A N 1
ATOM 3845 C CA . ASP A 1 485 ? -17.778 19.467 -1.001 1.00 48.03 485 ASP A CA 1
ATOM 3846 C C . ASP A 1 485 ? -16.242 19.644 -0.891 1.00 48.03 485 ASP A C 1
ATOM 3848 O O . ASP A 1 485 ? -15.653 20.207 -1.813 1.00 48.03 485 ASP A O 1
ATOM 3852 N N . GLU A 1 486 ? -15.537 19.077 0.095 1.00 43.25 486 GLU A N 1
ATOM 3853 C CA . GLU A 1 486 ? -14.077 18.862 -0.038 1.00 43.25 486 GLU A CA 1
ATOM 3854 C C . GLU A 1 486 ? -13.746 17.369 -0.162 1.00 43.25 486 GLU A C 1
ATOM 3856 O O . GLU A 1 486 ? -13.672 16.628 0.817 1.00 43.25 486 GLU A O 1
ATOM 3861 N N . GLY A 1 487 ? -13.556 16.918 -1.407 1.00 38.97 487 GLY A N 1
ATOM 3862 C CA . GLY A 1 487 ? -13.346 15.513 -1.790 1.00 38.97 487 GLY A CA 1
ATOM 3863 C C . GLY A 1 487 ? -12.091 14.826 -1.229 1.00 38.97 487 GLY A C 1
ATOM 3864 O O . GLY A 1 487 ? -11.893 13.644 -1.490 1.00 38.97 487 GLY A O 1
ATOM 3865 N N . GLU A 1 488 ? -11.258 15.519 -0.448 1.00 40.56 488 GLU A N 1
ATOM 3866 C CA . GLU A 1 488 ? -10.116 14.932 0.274 1.00 40.56 488 GLU A CA 1
ATOM 3867 C C . GLU A 1 488 ? -10.434 14.634 1.755 1.00 40.56 488 GLU A C 1
ATOM 3869 O O . GLU A 1 488 ? -9.780 13.795 2.382 1.00 40.56 488 GLU A O 1
ATOM 3874 N N . GLU A 1 489 ? -11.491 15.234 2.318 1.00 42.31 489 GLU A N 1
ATOM 3875 C CA . GLU A 1 489 ? -11.912 14.978 3.701 1.00 42.31 489 GLU A CA 1
ATOM 3876 C C . GLU A 1 489 ? -12.653 13.642 3.879 1.00 42.31 489 GLU A C 1
ATOM 3878 O O . GLU A 1 489 ? -12.782 13.133 4.994 1.00 42.31 489 GLU A O 1
ATOM 3883 N N . GLU A 1 490 ? -13.148 13.039 2.800 1.00 40.38 490 GLU A N 1
ATOM 3884 C CA . GLU A 1 490 ? -13.881 11.769 2.853 1.00 40.38 490 GLU A CA 1
ATOM 3885 C C . GLU A 1 490 ? -12.942 10.586 3.164 1.00 40.38 490 GLU A C 1
ATOM 3887 O O . GLU A 1 490 ? -13.300 9.678 3.916 1.00 40.38 490 GLU A O 1
ATOM 3892 N N . GLU A 1 491 ? -11.684 10.637 2.706 1.00 39.06 491 GLU A N 1
ATOM 3893 C CA . GLU A 1 491 ? -10.667 9.642 3.064 1.00 39.06 491 GLU A CA 1
ATOM 3894 C C . GLU A 1 491 ? -10.220 9.760 4.527 1.00 39.06 491 GLU A C 1
ATOM 3896 O O . GLU A 1 491 ? -10.028 8.743 5.194 1.00 39.06 491 GLU A O 1
ATOM 3901 N N . THR A 1 492 ? -10.055 10.969 5.063 1.00 40.78 492 THR A N 1
ATOM 3902 C CA . THR A 1 492 ? -9.714 11.175 6.484 1.00 40.78 492 THR A CA 1
ATOM 3903 C C . THR A 1 492 ? -10.868 10.728 7.390 1.00 40.78 492 THR A C 1
ATOM 3905 O O . THR A 1 492 ? -10.632 10.024 8.374 1.00 40.78 492 THR A O 1
ATOM 3908 N N . LYS A 1 493 ? -12.120 11.027 7.012 1.00 43.81 493 LYS A N 1
ATOM 3909 C CA . LYS A 1 493 ? -13.342 10.631 7.741 1.00 43.81 493 LYS A CA 1
ATOM 3910 C C . LYS A 1 493 ? -13.597 9.115 7.720 1.00 43.81 493 LYS A C 1
ATOM 3912 O O . LYS A 1 493 ? -13.997 8.557 8.740 1.00 43.81 493 LYS A O 1
ATOM 3917 N N . GLN A 1 494 ? -13.299 8.428 6.613 1.00 40.22 494 GLN A N 1
ATOM 3918 C CA . GLN A 1 494 ? -13.479 6.974 6.492 1.00 40.22 494 GLN A CA 1
ATOM 3919 C C . GLN A 1 494 ? -12.344 6.159 7.144 1.00 40.22 494 GLN A C 1
ATOM 3921 O O . GLN A 1 494 ? -12.558 5.016 7.553 1.00 40.22 494 GLN A O 1
ATOM 3926 N N . ASN A 1 495 ? -11.132 6.715 7.255 1.00 39.62 495 ASN A N 1
ATOM 3927 C CA . ASN A 1 495 ? -9.983 5.996 7.821 1.00 39.62 495 ASN A CA 1
ATOM 3928 C C . ASN A 1 495 ? -9.924 6.038 9.357 1.00 39.62 495 ASN A C 1
ATOM 3930 O O . ASN A 1 495 ? -9.537 5.030 9.945 1.00 39.62 495 ASN A O 1
ATOM 3934 N N . ILE A 1 496 ? -10.411 7.107 10.009 1.00 41.34 496 ILE A N 1
ATOM 3935 C CA . ILE A 1 496 ? -10.591 7.154 11.480 1.00 41.34 496 ILE A CA 1
ATOM 3936 C C . ILE A 1 496 ? -11.553 6.043 11.956 1.00 41.34 496 ILE A C 1
ATOM 3938 O O . ILE A 1 496 ? -11.384 5.464 13.024 1.00 41.34 496 ILE A O 1
ATOM 3942 N N . PHE A 1 497 ? -12.526 5.664 11.124 1.00 39.84 497 PHE A N 1
ATOM 3943 C CA . PHE A 1 497 ? -13.486 4.595 11.414 1.00 39.84 497 PHE A CA 1
ATOM 3944 C C . PHE A 1 497 ? -12.869 3.183 11.434 1.00 39.84 497 PHE A C 1
ATOM 3946 O O . PHE A 1 497 ? -13.448 2.259 12.004 1.00 39.84 497 PHE A O 1
ATOM 3953 N N . ASN A 1 498 ? -11.702 2.987 10.808 1.00 40.69 498 ASN A N 1
ATOM 3954 C CA . ASN A 1 498 ? -11.110 1.660 10.623 1.00 40.69 498 ASN A CA 1
ATOM 3955 C C . ASN A 1 498 ? -10.043 1.287 11.663 1.00 40.69 498 ASN A C 1
ATOM 3957 O O . ASN A 1 498 ? -9.666 0.112 11.696 1.00 40.69 498 ASN A O 1
ATOM 3961 N N . SER A 1 499 ? -9.569 2.232 12.484 1.00 38.41 499 SER A N 1
ATOM 3962 C CA . SER A 1 499 ? -8.507 1.989 13.471 1.00 38.41 499 SER A CA 1
ATOM 3963 C C . SER A 1 499 ? -9.008 1.613 14.868 1.00 38.41 499 SER A C 1
ATOM 3965 O O . SER A 1 499 ? -8.302 0.873 15.540 1.00 38.41 499 SER A O 1
ATOM 3967 N N . ASP A 1 500 ? -10.210 2.037 15.284 1.00 31.42 500 ASP A N 1
ATOM 3968 C CA . ASP A 1 500 ? -10.674 1.833 16.677 1.00 31.42 500 ASP A CA 1
ATOM 3969 C C . ASP A 1 500 ? -12.078 1.215 16.832 1.00 31.42 500 ASP A C 1
ATOM 3971 O O . ASP A 1 500 ? -12.550 0.955 17.936 1.00 31.42 500 ASP A O 1
ATOM 3975 N N . ALA A 1 501 ? -12.769 0.896 15.735 1.00 30.48 501 ALA A N 1
ATOM 3976 C CA . ALA A 1 501 ? -14.084 0.268 15.816 1.00 30.48 501 ALA A CA 1
ATOM 3977 C C . ALA A 1 501 ? -13.985 -1.261 15.697 1.00 30.48 501 ALA A C 1
ATOM 3979 O O . ALA A 1 501 ? -13.971 -1.842 14.605 1.00 30.48 501 ALA A O 1
ATOM 3980 N N . GLY A 1 502 ? -14.033 -1.940 16.845 1.00 34.66 502 GLY A N 1
ATOM 3981 C CA . GLY A 1 502 ? -14.701 -3.233 16.917 1.00 34.66 502 GLY A CA 1
ATOM 3982 C C . GLY A 1 502 ? -16.104 -3.077 16.330 1.00 34.66 502 GLY A C 1
ATOM 3983 O O . GLY A 1 502 ? -16.967 -2.489 16.965 1.00 34.66 502 GLY A O 1
ATOM 3984 N N . LYS A 1 503 ? -16.271 -3.538 15.082 1.00 27.55 503 LYS A N 1
ATOM 3985 C CA . LYS A 1 503 ? -17.512 -3.609 14.289 1.00 27.55 503 LYS A CA 1
ATOM 3986 C C . LYS A 1 503 ? -18.587 -2.563 14.653 1.00 27.55 503 LYS A C 1
ATOM 3988 O O . LYS A 1 503 ? -19.419 -2.817 15.523 1.00 27.55 503 LYS A O 1
ATOM 3993 N N . PRO A 1 504 ? -18.741 -1.493 13.868 1.00 24.78 504 PRO A N 1
ATOM 3994 C CA . PRO A 1 504 ? -20.078 -0.980 13.625 1.00 24.78 504 PRO A CA 1
ATOM 3995 C C . PRO A 1 504 ? -20.814 -1.986 12.720 1.00 24.78 504 PRO A C 1
ATOM 3997 O O . PRO A 1 504 ? -20.175 -2.638 11.881 1.00 24.78 504 PRO A O 1
ATOM 4000 N N . PRO A 1 505 ? -22.141 -2.153 12.850 1.00 28.14 505 PRO A N 1
ATOM 4001 C CA . PRO A 1 505 ? -22.915 -2.838 11.835 1.00 28.14 505 PRO A CA 1
ATOM 4002 C C . PRO A 1 505 ? -22.865 -1.949 10.595 1.00 28.14 505 PRO A C 1
ATOM 4004 O O . PRO A 1 505 ? -23.660 -1.033 10.420 1.00 28.14 505 PRO A O 1
ATOM 4007 N N . CYS A 1 506 ? -21.864 -2.185 9.752 1.00 27.42 506 CYS A N 1
ATOM 4008 C CA . CYS A 1 506 ? -21.875 -1.708 8.390 1.00 27.42 506 CYS A CA 1
ATOM 4009 C C . CYS A 1 506 ? -23.157 -2.294 7.801 1.00 27.42 506 CYS A C 1
ATOM 4011 O O . CYS A 1 506 ? -23.259 -3.514 7.648 1.00 27.42 506 CYS A O 1
ATOM 4013 N N . SER A 1 507 ? -24.161 -1.456 7.551 1.00 34.66 507 SER A N 1
ATOM 4014 C CA . SER A 1 507 ? -25.306 -1.827 6.735 1.00 34.66 507 SER A CA 1
ATOM 4015 C C . SER A 1 507 ? -24.803 -1.987 5.302 1.00 34.66 507 SER A C 1
ATOM 4017 O O . SER A 1 507 ? -25.068 -1.173 4.423 1.00 34.66 507 SER A O 1
ATOM 4019 N N . ILE A 1 508 ? -24.024 -3.047 5.078 1.00 41.31 508 ILE A N 1
ATOM 4020 C CA . ILE A 1 508 ? -23.984 -3.712 3.793 1.00 41.31 508 ILE A CA 1
ATOM 4021 C C . ILE A 1 508 ? -25.440 -4.097 3.586 1.00 41.31 508 ILE A C 1
ATOM 4023 O O . ILE A 1 508 ? -25.981 -4.879 4.375 1.00 41.31 508 ILE A O 1
ATOM 4027 N N . THR A 1 509 ? -26.083 -3.492 2.593 1.00 62.28 509 THR A N 1
ATOM 4028 C CA . THR A 1 509 ? -27.327 -3.997 2.016 1.00 62.28 509 THR A CA 1
ATOM 4029 C C . THR A 1 509 ? -27.069 -5.463 1.692 1.00 62.28 509 THR A C 1
ATOM 4031 O O . THR A 1 509 ? -26.397 -5.803 0.723 1.00 62.28 509 THR A O 1
ATOM 4034 N N . SER A 1 510 ? -27.439 -6.340 2.612 1.00 77.38 510 SER A N 1
ATOM 4035 C CA . SER A 1 510 ? -27.141 -7.761 2.569 1.00 77.38 510 SER A CA 1
ATOM 4036 C C . SER A 1 510 ? -28.463 -8.460 2.738 1.00 77.38 510 SER A C 1
ATOM 4038 O O . SER A 1 510 ? -29.186 -8.147 3.678 1.00 77.38 510 SER A O 1
ATOM 4040 N N . LEU A 1 511 ? -28.776 -9.359 1.810 1.00 85.31 511 LEU A N 1
ATOM 4041 C CA . LEU A 1 511 ? -30.013 -10.111 1.891 1.00 85.31 511 LEU A CA 1
ATOM 4042 C C . LEU A 1 511 ? -29.838 -11.249 2.876 1.00 85.31 511 LEU A C 1
ATOM 4044 O O . LEU A 1 511 ? -28.974 -12.108 2.670 1.00 85.31 511 LEU A O 1
ATOM 4048 N N . LYS A 1 512 ? -30.652 -11.270 3.928 1.00 89.75 512 LYS A N 1
ATOM 4049 C CA . LYS A 1 512 ? -30.663 -12.394 4.865 1.00 89.75 512 LYS A CA 1
ATOM 4050 C C . LYS A 1 512 ? -31.431 -13.564 4.248 1.00 89.75 512 LYS A C 1
ATOM 4052 O O . LYS A 1 512 ? -32.612 -13.437 3.930 1.00 89.75 512 LYS A O 1
ATOM 4057 N N . CYS A 1 513 ? -30.757 -14.696 4.083 1.00 92.25 513 CYS A N 1
ATOM 4058 C CA . CYS A 1 513 ? -31.270 -15.869 3.385 1.00 92.25 513 CYS A CA 1
ATOM 4059 C C . CYS A 1 513 ? -31.374 -17.068 4.332 1.00 92.25 513 CYS A C 1
ATOM 4061 O O . CYS A 1 513 ? -30.504 -17.260 5.184 1.00 92.25 513 CYS A O 1
ATOM 4063 N N . LEU A 1 514 ? -32.418 -17.875 4.151 1.00 93.25 514 LEU A N 1
ATOM 4064 C CA . LEU A 1 514 ? -32.636 -19.143 4.847 1.00 93.25 514 LEU A CA 1
ATOM 4065 C C . LEU A 1 514 ? -32.860 -20.252 3.817 1.00 93.25 514 LEU A C 1
ATOM 4067 O O . LEU A 1 514 ? -33.674 -20.095 2.911 1.00 93.25 514 LEU A O 1
ATOM 4071 N N . TYR A 1 515 ? -32.172 -21.377 3.974 1.00 93.81 515 TYR A N 1
ATOM 4072 C CA . TYR A 1 515 ? -32.394 -22.589 3.194 1.00 93.81 515 TYR A CA 1
ATOM 4073 C C . TYR A 1 515 ? -32.685 -23.778 4.118 1.00 93.81 515 TYR A C 1
ATOM 4075 O O . TYR A 1 515 ? -32.020 -23.952 5.140 1.00 93.81 515 TYR A O 1
ATOM 4083 N N . THR A 1 516 ? -33.658 -24.618 3.756 1.00 91.50 516 THR A N 1
ATOM 4084 C CA . THR A 1 516 ? -33.934 -25.871 4.473 1.00 91.50 516 THR A CA 1
ATOM 4085 C C . THR A 1 516 ? -34.559 -26.938 3.576 1.00 91.50 516 THR A C 1
ATOM 4087 O O . THR A 1 516 ? -35.424 -26.645 2.749 1.00 91.50 516 THR A O 1
ATOM 4090 N N . ASN A 1 517 ? -34.167 -28.197 3.777 1.00 89.56 517 ASN A N 1
ATOM 4091 C CA . ASN A 1 517 ? -34.921 -29.343 3.275 1.00 89.56 517 ASN A CA 1
ATOM 4092 C C . ASN A 1 517 ? -35.987 -29.723 4.319 1.00 89.56 517 ASN A C 1
ATOM 4094 O O . ASN A 1 517 ? -35.690 -30.219 5.416 1.00 89.56 517 ASN A O 1
ATOM 4098 N N . ALA A 1 518 ? -37.251 -29.454 3.988 1.00 84.69 518 ALA A N 1
ATOM 4099 C CA . ALA A 1 518 ? -38.352 -29.552 4.939 1.00 84.69 518 ALA A CA 1
ATOM 4100 C C . ALA A 1 518 ? -38.864 -30.984 5.137 1.00 84.69 518 ALA A C 1
ATOM 4102 O O . ALA A 1 518 ? -39.419 -31.272 6.202 1.00 84.69 518 ALA A O 1
ATOM 4103 N N . ARG A 1 519 ? -38.692 -31.878 4.151 1.00 82.00 519 ARG A N 1
ATOM 4104 C CA . ARG A 1 519 ? -39.312 -33.216 4.122 1.00 82.00 519 ARG A CA 1
ATOM 4105 C C . ARG A 1 519 ? -40.786 -33.205 4.533 1.00 82.00 519 ARG A C 1
ATOM 4107 O O . ARG A 1 519 ? -41.150 -33.842 5.525 1.00 82.00 519 ARG A O 1
ATOM 4114 N N . SER A 1 520 ? -41.613 -32.491 3.771 1.00 82.69 520 SER A N 1
ATOM 4115 C CA . SER A 1 520 ? -42.990 -32.081 4.094 1.00 82.69 520 SER A CA 1
ATOM 4116 C C . SER A 1 520 ? -43.061 -30.797 4.918 1.00 82.69 520 SER A C 1
ATOM 4118 O O . SER A 1 520 ? -42.715 -30.773 6.099 1.00 82.69 520 SER A O 1
ATOM 4120 N N . THR A 1 521 ? -43.620 -29.746 4.318 1.00 78.94 521 THR A N 1
ATOM 4121 C CA . THR A 1 521 ? -43.902 -28.462 4.986 1.00 78.94 521 THR A CA 1
ATOM 4122 C C . THR A 1 521 ? -45.255 -28.432 5.701 1.00 78.94 521 THR A C 1
ATOM 4124 O O . THR A 1 521 ? -45.448 -27.614 6.594 1.00 78.94 521 THR A O 1
ATOM 4127 N N . GLY A 1 522 ? -46.186 -29.343 5.383 1.00 74.12 522 GLY A N 1
ATOM 4128 C CA . GLY A 1 522 ? -47.587 -29.248 5.827 1.00 74.12 522 GLY A CA 1
ATOM 4129 C C . GLY A 1 522 ? -47.815 -29.131 7.343 1.00 74.12 522 GLY A C 1
ATOM 4130 O O . GLY A 1 522 ? -48.690 -28.390 7.768 1.00 74.12 522 GLY A O 1
ATOM 4131 N N . ASN A 1 523 ? -47.025 -29.817 8.175 1.00 74.94 523 ASN A N 1
ATOM 4132 C CA . ASN A 1 523 ? -47.112 -29.737 9.642 1.00 74.94 523 ASN A CA 1
ATOM 4133 C C . ASN A 1 523 ? -46.081 -28.785 10.275 1.00 74.94 523 ASN A C 1
ATOM 4135 O O . ASN A 1 523 ? -45.956 -28.760 11.496 1.00 74.94 523 ASN A O 1
ATOM 4139 N N . LYS A 1 524 ? -45.314 -28.063 9.453 1.00 81.50 524 LYS A N 1
ATOM 4140 C CA . LYS A 1 524 ? -44.201 -27.191 9.862 1.00 81.50 524 LYS A CA 1
ATOM 4141 C C . LYS A 1 524 ? -44.390 -25.744 9.404 1.00 81.50 524 LYS A C 1
ATOM 4143 O O . LYS A 1 524 ? -43.519 -24.919 9.647 1.00 81.50 524 LYS A O 1
ATOM 4148 N N . GLN A 1 525 ? -45.503 -25.446 8.737 1.00 81.19 525 GLN A N 1
ATOM 4149 C CA . GLN A 1 525 ? -45.769 -24.141 8.142 1.00 81.19 525 GLN A CA 1
ATOM 4150 C C . GLN A 1 525 ? -45.811 -23.025 9.198 1.00 81.19 525 GLN A C 1
ATOM 4152 O O . GLN A 1 525 ? -45.113 -22.031 9.050 1.00 81.19 525 GLN A O 1
ATOM 4157 N N . GLU A 1 526 ? -46.528 -23.225 10.308 1.00 80.81 526 GLU A N 1
ATOM 4158 C CA . GLU A 1 526 ? -46.581 -22.247 11.409 1.00 80.81 526 GLU A CA 1
ATOM 4159 C C . GLU A 1 526 ? -45.194 -22.011 12.036 1.00 80.81 526 GLU A C 1
ATOM 4161 O O . GLU A 1 526 ? -44.807 -20.880 12.324 1.00 80.81 526 GLU A O 1
ATOM 4166 N N . GLU A 1 527 ? -44.407 -23.077 12.215 1.00 84.31 527 GLU A N 1
ATOM 4167 C CA . GLU A 1 527 ? -43.039 -22.993 12.744 1.00 84.31 527 GLU A CA 1
ATOM 4168 C C . GLU A 1 527 ? -42.113 -22.229 11.786 1.00 84.31 527 GLU A C 1
ATOM 4170 O O . GLU A 1 527 ? -41.322 -21.388 12.219 1.00 84.31 527 GLU A O 1
ATOM 4175 N N . LEU A 1 528 ? -42.245 -22.489 10.483 1.00 84.94 528 LEU A N 1
ATOM 4176 C CA . LEU A 1 528 ? -41.516 -21.798 9.428 1.00 84.94 528 LEU A CA 1
ATOM 4177 C C . LEU A 1 528 ? -41.865 -20.306 9.410 1.00 84.94 528 LEU A C 1
ATOM 4179 O O . LEU A 1 528 ? -40.959 -19.480 9.372 1.00 84.94 528 LEU A O 1
ATOM 4183 N N . GLU A 1 529 ? -43.146 -19.950 9.489 1.00 84.56 529 GLU A N 1
ATOM 4184 C CA . GLU A 1 529 ? -43.607 -18.557 9.520 1.00 84.56 529 GLU A CA 1
ATOM 4185 C C . GLU A 1 529 ? -43.058 -17.803 10.732 1.00 84.56 529 GLU A C 1
ATOM 4187 O O . GLU A 1 529 ? -42.495 -16.715 10.585 1.00 84.56 529 GLU A O 1
ATOM 4192 N N . ILE A 1 530 ? -43.118 -18.411 11.921 1.00 82.25 530 ILE A N 1
ATOM 4193 C CA . ILE A 1 530 ? -42.542 -17.835 13.144 1.00 82.25 530 ILE A CA 1
ATOM 4194 C C . ILE A 1 530 ? -41.024 -17.664 12.995 1.00 82.25 530 ILE A C 1
ATOM 4196 O O . ILE A 1 530 ? -40.477 -16.619 13.365 1.00 82.25 530 ILE A O 1
ATOM 4200 N N . CYS A 1 531 ? -40.326 -18.657 12.437 1.00 84.56 531 CYS A N 1
ATOM 4201 C CA . CYS A 1 531 ? -38.884 -18.591 12.203 1.00 84.56 531 CYS A CA 1
ATOM 4202 C C . CYS A 1 531 ? -38.527 -17.448 11.240 1.00 84.56 531 CYS A C 1
ATOM 4204 O O . CYS A 1 531 ? -37.672 -16.615 11.540 1.00 84.56 531 CYS A O 1
ATOM 4206 N N . VAL A 1 532 ? -39.230 -17.356 10.113 1.00 84.88 532 VAL A N 1
ATOM 4207 C CA . VAL A 1 532 ? -38.994 -16.359 9.067 1.00 84.88 532 VAL A CA 1
ATOM 4208 C C . VAL A 1 532 ? -39.288 -14.940 9.562 1.00 84.88 532 VAL A C 1
ATOM 4210 O O . VAL A 1 532 ? -38.467 -14.044 9.345 1.00 84.88 532 VAL A O 1
ATOM 4213 N N . GLN A 1 533 ? -40.395 -14.737 10.284 1.00 80.19 533 GLN A N 1
ATOM 4214 C CA . GLN A 1 533 ? -40.796 -13.430 10.816 1.00 80.19 533 GLN A CA 1
ATOM 4215 C C . GLN A 1 533 ? -39.921 -12.966 11.987 1.00 80.19 533 GLN A C 1
ATOM 4217 O O . GLN A 1 533 ? -39.482 -11.816 11.998 1.00 80.19 533 GLN A O 1
ATOM 4222 N N . SER A 1 534 ? -39.624 -13.843 12.953 1.00 81.25 534 SER A N 1
ATOM 4223 C CA . SER A 1 534 ? -38.805 -13.491 14.129 1.00 81.25 534 SER A CA 1
ATOM 4224 C C . SER A 1 534 ? -37.385 -13.072 13.754 1.00 81.25 534 SER A C 1
ATOM 4226 O O . SER A 1 534 ? -36.790 -12.203 14.390 1.00 81.25 534 SER A O 1
ATOM 4228 N N . GLN A 1 535 ? -36.851 -13.681 12.700 1.00 77.75 535 GLN A N 1
ATOM 4229 C CA . GLN A 1 535 ? -35.492 -13.469 12.234 1.00 77.75 535 GLN A CA 1
ATOM 4230 C C . GLN A 1 535 ? -35.381 -12.519 11.033 1.00 77.75 535 GLN A C 1
ATOM 4232 O O . GLN A 1 535 ? -34.257 -12.281 10.574 1.00 77.75 535 GLN A O 1
ATOM 4237 N N . SER A 1 536 ? -36.515 -12.008 10.538 1.00 82.31 536 SER A N 1
ATOM 4238 C CA . SER A 1 536 ? -36.639 -11.104 9.389 1.00 82.31 536 SER A CA 1
ATOM 4239 C C . SER A 1 536 ? -35.801 -11.531 8.177 1.00 82.31 536 SER A C 1
ATOM 4241 O O . SER A 1 536 ? -34.953 -10.771 7.701 1.00 82.31 536 SER A O 1
ATOM 4243 N N . HIS A 1 537 ? -35.987 -12.768 7.721 1.00 87.50 537 HIS A N 1
ATOM 4244 C CA . HIS A 1 537 ? -35.376 -13.239 6.476 1.00 87.50 537 HIS A CA 1
ATOM 4245 C C . HIS A 1 537 ? -35.957 -12.484 5.269 1.00 87.50 537 HIS A C 1
ATOM 4247 O O . HIS A 1 537 ? -37.029 -11.901 5.344 1.00 87.50 537 HIS A O 1
ATOM 4253 N N . GLU A 1 538 ? -35.234 -12.423 4.159 1.00 87.88 538 GLU A N 1
ATOM 4254 C CA . GLU A 1 538 ? -35.686 -11.739 2.938 1.00 87.88 538 GLU A CA 1
ATOM 4255 C C . GLU A 1 538 ? -35.863 -12.712 1.772 1.00 87.88 538 GLU A C 1
ATOM 4257 O O . GLU A 1 538 ? -36.730 -12.509 0.922 1.00 87.88 538 GLU A O 1
ATOM 4262 N N . LEU A 1 539 ? -35.065 -13.783 1.764 1.00 90.94 539 LEU A N 1
ATOM 4263 C CA . LEU A 1 539 ? -35.162 -14.903 0.836 1.00 90.94 539 LEU A CA 1
ATOM 4264 C C . LEU A 1 539 ? -35.230 -16.210 1.631 1.00 90.94 539 LEU A C 1
ATOM 4266 O O . LEU A 1 539 ? -34.383 -16.450 2.494 1.00 90.94 539 LEU A O 1
ATOM 4270 N N . VAL A 1 540 ? -36.210 -17.061 1.335 1.00 92.31 540 VAL A N 1
ATOM 4271 C CA . VAL A 1 540 ? -36.365 -18.371 1.985 1.00 92.31 540 VAL A CA 1
ATOM 4272 C C . VAL A 1 540 ? -36.532 -19.449 0.924 1.00 92.31 540 VAL A C 1
ATOM 4274 O O . VAL A 1 540 ? -37.528 -19.467 0.207 1.00 92.31 540 VAL A O 1
ATOM 4277 N N . ALA A 1 541 ? -35.555 -20.342 0.817 1.00 93.56 541 ALA A N 1
ATOM 4278 C CA . ALA A 1 541 ? -35.543 -21.452 -0.125 1.00 93.56 541 ALA A CA 1
ATOM 4279 C C . ALA A 1 541 ? -35.863 -22.770 0.584 1.00 93.56 541 ALA A C 1
ATOM 4281 O O . ALA A 1 541 ? -35.307 -23.072 1.641 1.00 93.56 541 ALA A O 1
ATOM 4282 N N . ILE A 1 542 ? -36.748 -23.568 -0.009 1.00 91.94 542 ILE A N 1
ATOM 4283 C CA . ILE A 1 542 ? -37.208 -24.829 0.568 1.00 91.94 542 ILE A CA 1
ATOM 4284 C C . ILE A 1 542 ? -37.183 -25.923 -0.489 1.00 91.94 542 ILE A C 1
ATOM 4286 O O . ILE A 1 542 ? -37.710 -25.755 -1.589 1.00 91.94 542 ILE A O 1
ATOM 4290 N N . THR A 1 543 ? -36.605 -27.063 -0.128 1.00 90.88 543 THR A N 1
ATOM 4291 C CA . THR A 1 543 ? -36.675 -28.310 -0.898 1.00 90.88 543 THR A CA 1
ATOM 4292 C C . THR A 1 543 ? -37.544 -29.330 -0.162 1.00 90.88 543 THR A C 1
ATOM 4294 O O . THR A 1 543 ? -37.740 -29.248 1.055 1.00 90.88 543 THR A O 1
ATOM 4297 N N . GLU A 1 544 ? -38.111 -30.280 -0.908 1.00 88.44 544 GLU A N 1
ATOM 4298 C CA . GLU A 1 544 ? -39.060 -31.277 -0.400 1.00 88.44 544 GLU A CA 1
ATOM 4299 C C . GLU A 1 544 ? -40.303 -30.669 0.277 1.00 88.44 544 GLU A C 1
ATOM 4301 O O . GLU A 1 544 ? -40.693 -31.059 1.384 1.00 88.44 544 GLU A O 1
ATOM 4306 N N . THR A 1 545 ? -40.962 -29.729 -0.408 1.00 85.62 545 THR A N 1
ATOM 4307 C CA . THR A 1 545 ? -42.209 -29.107 0.075 1.00 85.62 545 THR A CA 1
ATOM 4308 C C . THR A 1 545 ? -43.365 -30.106 0.177 1.00 85.62 545 THR A C 1
ATOM 4310 O O . THR A 1 545 ? -44.126 -30.070 1.144 1.00 85.62 545 THR A O 1
ATOM 4313 N N . TRP A 1 546 ? -43.452 -31.046 -0.773 1.00 83.62 546 TRP A N 1
ATOM 4314 C CA . TRP A 1 546 ? -44.513 -32.057 -0.895 1.00 83.62 546 TRP A CA 1
ATOM 4315 C C . TRP A 1 546 ? -45.919 -31.465 -1.083 1.00 83.62 546 TRP A C 1
ATOM 4317 O O . TRP A 1 546 ? -46.913 -32.100 -0.725 1.00 83.62 546 TRP A O 1
ATOM 4327 N N . TRP A 1 547 ? -46.013 -30.258 -1.642 1.00 80.00 547 TRP A N 1
ATOM 4328 C CA . TRP A 1 547 ? -47.298 -29.655 -1.980 1.00 80.00 547 TRP A CA 1
ATOM 4329 C C . TRP A 1 547 ? -47.911 -30.248 -3.252 1.00 80.00 547 TRP A C 1
ATOM 4331 O O . TRP A 1 547 ? -47.219 -30.757 -4.134 1.00 80.00 547 TRP A O 1
ATOM 4341 N N . ASP A 1 548 ? -49.234 -30.133 -3.342 1.00 73.44 548 ASP A N 1
ATOM 4342 C CA . ASP A 1 548 ? -50.030 -30.376 -4.545 1.00 73.44 548 ASP A CA 1
ATOM 4343 C C . ASP A 1 548 ? -51.036 -29.222 -4.751 1.00 73.44 548 ASP A C 1
ATOM 4345 O O . ASP A 1 548 ? -51.075 -28.264 -3.969 1.00 73.44 548 ASP A O 1
ATOM 4349 N N . SER A 1 549 ? -51.876 -29.313 -5.785 1.00 65.12 549 SER A N 1
ATOM 4350 C CA . SER A 1 549 ? -52.890 -28.302 -6.132 1.00 65.12 549 SER A CA 1
ATOM 4351 C C . SER A 1 549 ? -53.998 -28.094 -5.081 1.00 65.12 549 SER A C 1
ATOM 4353 O O . SER A 1 549 ? -54.894 -27.286 -5.294 1.00 65.12 549 SER A O 1
ATOM 4355 N N . SER A 1 550 ? -53.999 -28.837 -3.968 1.00 63.28 550 SER A N 1
ATOM 4356 C CA . SER A 1 550 ? -54.940 -28.670 -2.849 1.00 63.28 550 SER A CA 1
ATOM 4357 C C . SER A 1 550 ? -54.376 -27.851 -1.676 1.00 63.28 550 SER A C 1
ATOM 4359 O O . SER A 1 550 ? -55.120 -27.510 -0.753 1.00 63.28 550 SER A O 1
ATOM 4361 N N . HIS A 1 551 ? -53.088 -27.484 -1.725 1.00 60.50 551 HIS A N 1
ATOM 4362 C CA . HIS A 1 551 ? -52.365 -26.812 -0.634 1.00 60.50 551 HIS A CA 1
ATOM 4363 C C . HIS A 1 551 ? -52.229 -25.281 -0.796 1.00 60.50 551 HIS A C 1
ATOM 4365 O O . HIS A 1 551 ? -51.530 -24.644 -0.010 1.00 60.50 551 HIS A O 1
ATOM 4371 N N . ASP A 1 552 ? -52.909 -24.664 -1.768 1.00 59.53 552 ASP A N 1
ATOM 4372 C CA . ASP A 1 552 ? -52.691 -23.256 -2.156 1.00 59.53 552 ASP A CA 1
ATOM 4373 C C . ASP A 1 552 ? -52.975 -22.217 -1.059 1.00 59.53 552 ASP A C 1
ATOM 4375 O O . ASP A 1 552 ? -52.331 -21.173 -1.030 1.00 59.53 552 ASP A O 1
ATOM 4379 N N . TRP A 1 553 ? -53.893 -22.491 -0.129 1.00 53.66 553 TRP A N 1
ATOM 4380 C CA . TRP A 1 553 ? -54.253 -21.558 0.950 1.00 53.66 553 TRP A CA 1
ATOM 4381 C C . TRP A 1 553 ? -53.286 -21.589 2.144 1.00 53.66 553 TRP A C 1
ATOM 4383 O O . TRP A 1 553 ? -53.210 -20.608 2.872 1.00 53.66 553 TRP A O 1
ATOM 4393 N N . ASN A 1 554 ? -52.543 -22.685 2.329 1.00 61.75 554 ASN A N 1
ATOM 4394 C CA . ASN A 1 554 ? -51.586 -22.860 3.430 1.00 61.75 554 ASN A CA 1
ATOM 4395 C C . ASN A 1 554 ? -50.142 -22.528 3.038 1.00 61.75 554 ASN A C 1
ATOM 4397 O O . ASN A 1 554 ? -49.271 -22.502 3.896 1.00 61.75 554 ASN A O 1
ATOM 4401 N N . ALA A 1 555 ? -49.861 -22.341 1.749 1.00 66.25 555 ALA A N 1
ATOM 4402 C CA . ALA A 1 555 ? -48.505 -22.092 1.271 1.00 66.25 555 ALA A CA 1
ATOM 4403 C C . ALA A 1 555 ? -48.146 -20.597 1.239 1.00 66.25 555 ALA A C 1
ATOM 4405 O O . ALA A 1 555 ? -46.969 -20.263 1.138 1.00 66.25 555 ALA A O 1
ATOM 4406 N N . VAL A 1 556 ? -49.124 -19.689 1.296 1.00 74.38 556 VAL A N 1
ATOM 4407 C CA . VAL A 1 556 ? -48.884 -18.241 1.209 1.00 74.38 556 VAL A CA 1
ATOM 4408 C C . VAL A 1 556 ? -48.471 -17.700 2.575 1.00 74.38 556 VAL A C 1
ATOM 4410 O O . VAL A 1 556 ? -49.184 -17.888 3.552 1.00 74.38 556 VAL A O 1
ATOM 4413 N N . MET A 1 557 ? -47.333 -17.007 2.621 1.00 81.12 557 MET A N 1
ATOM 4414 C CA . MET A 1 557 ? -46.829 -16.328 3.813 1.00 81.12 557 MET A CA 1
ATOM 4415 C C . MET A 1 557 ? -47.000 -14.815 3.647 1.00 81.12 557 MET A C 1
ATOM 4417 O O . MET A 1 557 ? -46.557 -14.257 2.642 1.00 81.12 557 MET A O 1
ATOM 4421 N N . ASP A 1 558 ? -47.607 -14.148 4.630 1.00 79.75 558 ASP A N 1
ATOM 4422 C CA . ASP A 1 558 ? -47.857 -12.702 4.576 1.00 79.75 558 ASP A CA 1
ATOM 4423 C C . ASP A 1 558 ? -46.556 -11.898 4.384 1.00 79.75 558 ASP A C 1
ATOM 4425 O O . ASP A 1 558 ? -45.590 -12.044 5.140 1.00 79.75 558 ASP A O 1
ATOM 4429 N N . GLY A 1 559 ? -46.540 -11.017 3.377 1.00 81.38 559 GLY A N 1
ATOM 4430 C CA . GLY A 1 559 ? -45.395 -10.164 3.040 1.00 81.38 559 GLY A CA 1
ATOM 4431 C C . GLY A 1 559 ? -44.327 -10.821 2.155 1.00 81.38 559 GLY A C 1
ATOM 4432 O O . GLY A 1 559 ? -43.252 -10.232 1.978 1.00 81.38 559 GLY A O 1
ATOM 4433 N N . TYR A 1 560 ? -44.600 -12.006 1.591 1.00 87.12 560 TYR A N 1
ATOM 4434 C CA . TYR A 1 560 ? -43.718 -12.708 0.653 1.00 87.12 560 TYR A CA 1
ATOM 4435 C C . TYR A 1 560 ? -44.431 -13.117 -0.640 1.00 87.12 560 TYR A C 1
ATOM 4437 O O . TYR A 1 560 ? -45.545 -13.632 -0.640 1.00 87.12 560 TYR A O 1
ATOM 4445 N N . VAL A 1 561 ? -43.711 -12.985 -1.749 1.00 87.44 561 VAL A N 1
ATOM 4446 C CA . VAL A 1 561 ? -44.028 -13.561 -3.054 1.00 87.44 561 VAL A CA 1
ATOM 4447 C C . VAL A 1 561 ? -43.504 -14.996 -3.099 1.00 87.44 561 VAL A C 1
ATOM 4449 O O . VAL A 1 561 ? -42.322 -15.241 -2.849 1.00 87.44 561 VAL A O 1
ATOM 4452 N N . LEU A 1 562 ? -44.379 -15.948 -3.422 1.00 89.00 562 LEU A N 1
ATOM 4453 C CA . LEU A 1 562 ? -44.049 -17.370 -3.512 1.00 89.00 562 LEU A CA 1
ATOM 4454 C C . LEU A 1 562 ? -43.814 -17.796 -4.966 1.00 89.00 562 LEU A C 1
ATOM 4456 O O . LEU A 1 562 ? -44.727 -17.749 -5.788 1.00 89.00 562 LEU A O 1
ATOM 4460 N N . PHE A 1 563 ? -42.620 -18.317 -5.243 1.00 88.94 563 PHE A N 1
ATOM 4461 C CA . PHE A 1 563 ? -42.312 -19.094 -6.443 1.00 88.94 563 PHE A CA 1
ATOM 4462 C C . PHE A 1 563 ? -42.248 -20.570 -6.055 1.00 88.94 563 PHE A C 1
ATOM 4464 O O . PHE A 1 563 ? -41.509 -20.933 -5.142 1.00 88.94 563 PHE A O 1
ATOM 4471 N N . ARG A 1 564 ? -43.016 -21.440 -6.715 1.00 87.06 564 ARG A N 1
ATOM 4472 C CA . ARG A 1 564 ? -43.045 -22.877 -6.396 1.00 87.06 564 ARG A CA 1
ATOM 4473 C C . ARG A 1 564 ? -43.079 -23.737 -7.645 1.00 87.06 564 ARG A C 1
ATOM 4475 O O . ARG A 1 564 ? -43.628 -23.341 -8.671 1.00 87.06 564 ARG A O 1
ATOM 4482 N N . LYS A 1 565 ? -42.524 -24.935 -7.519 1.00 86.88 565 LYS A N 1
ATOM 4483 C CA . LYS A 1 565 ? -42.591 -25.994 -8.516 1.00 86.88 565 LYS A CA 1
ATOM 4484 C C . LYS A 1 565 ? -42.875 -27.302 -7.808 1.00 86.88 565 LYS A C 1
ATOM 4486 O O . LYS A 1 565 ? -42.020 -27.840 -7.103 1.00 86.88 565 LYS A O 1
ATOM 4491 N N . ASP A 1 566 ? -44.094 -27.781 -7.992 1.00 82.69 566 ASP A N 1
ATOM 4492 C CA . ASP A 1 566 ? -44.584 -28.984 -7.333 1.00 82.69 566 ASP A CA 1
ATOM 4493 C C . ASP A 1 566 ? -44.356 -30.220 -8.195 1.00 82.69 566 ASP A C 1
ATOM 4495 O O . ASP A 1 566 ? -44.258 -30.141 -9.422 1.00 82.69 566 ASP A O 1
ATOM 4499 N N . ARG A 1 567 ? -44.342 -31.389 -7.551 1.00 77.69 567 ARG A N 1
ATOM 4500 C CA . ARG A 1 567 ? -44.238 -32.682 -8.228 1.00 77.69 567 ARG A CA 1
ATOM 4501 C C . ARG A 1 567 ? -45.594 -33.408 -8.191 1.00 77.69 567 ARG A C 1
ATOM 4503 O O . ARG A 1 567 ? -45.885 -34.096 -7.217 1.00 77.69 567 ARG A O 1
ATOM 4510 N N . PRO A 1 568 ? -46.427 -33.334 -9.246 1.00 67.12 568 PRO A N 1
ATOM 4511 C CA . PRO A 1 568 ? -47.810 -33.827 -9.193 1.00 67.12 568 PRO A CA 1
ATOM 4512 C C . PRO A 1 568 ? -47.945 -35.361 -9.183 1.00 67.12 568 PRO A C 1
ATOM 4514 O O . PRO A 1 568 ? -48.981 -35.889 -8.790 1.00 67.12 568 PRO A O 1
ATOM 4517 N N . ALA A 1 569 ? -46.925 -36.100 -9.634 1.00 66.25 569 ALA A N 1
ATOM 4518 C CA . ALA A 1 569 ? -47.040 -37.535 -9.921 1.00 66.25 569 ALA A CA 1
ATOM 4519 C C . ALA A 1 569 ? -46.653 -38.476 -8.760 1.00 66.25 569 ALA A C 1
ATOM 4521 O O . ALA A 1 569 ? -46.901 -39.680 -8.845 1.00 66.25 569 ALA A O 1
ATOM 4522 N N . ARG A 1 570 ? -46.015 -37.981 -7.688 1.00 70.62 570 ARG A N 1
ATOM 4523 C CA . ARG A 1 570 ? -45.506 -38.814 -6.582 1.00 70.62 570 ARG A CA 1
ATOM 4524 C C . ARG A 1 570 ? -45.510 -38.034 -5.268 1.00 70.62 570 ARG A C 1
ATOM 4526 O O . ARG A 1 570 ? -45.254 -36.840 -5.256 1.00 70.62 570 ARG A O 1
ATOM 4533 N N . ARG A 1 571 ? -45.735 -38.734 -4.150 1.00 69.06 571 ARG A N 1
ATOM 4534 C CA . ARG A 1 571 ? -45.509 -38.183 -2.807 1.00 69.06 571 ARG A CA 1
ATOM 4535 C C . ARG A 1 571 ? -44.005 -38.004 -2.582 1.00 69.06 571 ARG A C 1
ATOM 4537 O O . ARG A 1 571 ? -43.279 -39.000 -2.571 1.00 69.06 571 ARG A O 1
ATOM 4544 N N . GLY A 1 572 ? -43.572 -36.763 -2.389 1.00 74.31 572 GLY A N 1
ATOM 4545 C CA . GLY A 1 572 ? -42.166 -36.405 -2.201 1.00 74.31 572 GLY A CA 1
ATOM 4546 C C . GLY A 1 572 ? -41.607 -35.546 -3.336 1.00 74.31 572 GLY A C 1
ATOM 4547 O O . GLY A 1 572 ? -41.987 -35.737 -4.488 1.00 74.31 572 GLY A O 1
ATOM 4548 N N . GLY A 1 573 ? -40.695 -34.631 -3.002 1.00 81.62 573 GLY A N 1
ATOM 4549 C CA . GLY A 1 573 ? -40.117 -33.650 -3.929 1.00 81.62 573 GLY A CA 1
ATOM 4550 C C . GLY A 1 573 ? -40.811 -32.285 -3.882 1.00 81.62 573 GLY A C 1
ATOM 4551 O O . GLY A 1 573 ? -41.629 -32.014 -2.997 1.00 81.62 573 GLY A O 1
ATOM 4552 N N . GLY A 1 574 ? -40.461 -31.432 -4.835 1.00 86.50 574 GLY A N 1
ATOM 4553 C CA . GLY A 1 574 ? -40.926 -30.056 -4.957 1.00 86.50 574 GLY A CA 1
ATOM 4554 C C . GLY A 1 574 ? -39.953 -29.045 -4.355 1.00 86.50 574 GLY A C 1
ATOM 4555 O O . GLY A 1 574 ? -39.268 -29.316 -3.364 1.00 86.50 574 GLY A O 1
ATOM 4556 N N . VAL A 1 575 ? -39.915 -27.863 -4.965 1.00 90.12 575 VAL A N 1
ATOM 4557 C CA . VAL A 1 575 ? -39.071 -26.738 -4.550 1.00 90.12 575 VAL A CA 1
ATOM 4558 C C . VAL A 1 575 ? -39.899 -25.464 -4.436 1.00 90.12 575 VAL A C 1
ATOM 4560 O O . VAL A 1 575 ? -40.845 -25.252 -5.198 1.00 90.12 575 VAL A O 1
A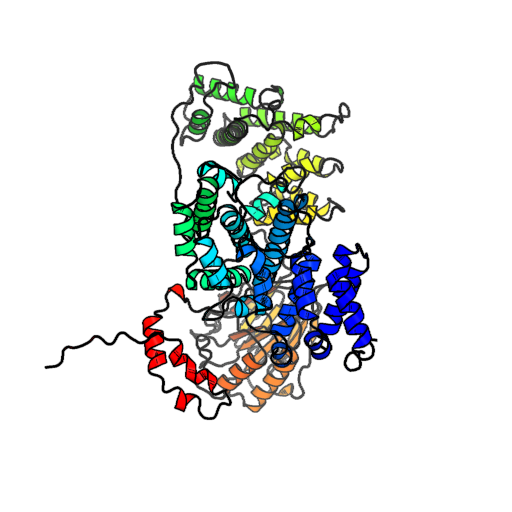TOM 4563 N N . ALA A 1 576 ? -39.539 -24.610 -3.484 1.00 90.88 576 ALA A N 1
ATOM 4564 C CA . ALA A 1 576 ? -40.153 -23.306 -3.297 1.00 90.88 576 ALA A CA 1
ATOM 4565 C C . ALA A 1 576 ? -39.121 -22.245 -2.918 1.00 90.88 576 ALA A C 1
ATOM 4567 O O . ALA A 1 576 ? -38.120 -22.528 -2.258 1.00 90.88 576 ALA A O 1
ATOM 4568 N N . LEU A 1 577 ? -39.394 -21.013 -3.327 1.00 92.38 577 LEU A N 1
ATOM 4569 C CA . LEU A 1 577 ? -38.626 -19.827 -2.997 1.00 92.38 577 LEU A CA 1
ATOM 4570 C C . LEU A 1 577 ? -39.598 -18.711 -2.608 1.00 92.38 577 LEU A C 1
ATOM 4572 O O . LEU A 1 577 ? -40.389 -18.251 -3.429 1.00 92.38 577 LEU A O 1
ATOM 4576 N N . TYR A 1 578 ? -39.522 -18.273 -1.357 1.00 90.75 578 TYR A N 1
ATOM 4577 C CA . TYR A 1 578 ? -40.215 -17.089 -0.868 1.00 90.75 578 TYR A CA 1
ATOM 4578 C C . TYR A 1 578 ? -39.294 -15.878 -0.970 1.00 90.75 578 TYR A C 1
ATOM 4580 O O . TYR A 1 578 ? -38.157 -15.908 -0.491 1.00 90.75 578 TYR A O 1
ATOM 4588 N N . VAL A 1 579 ? -39.803 -14.800 -1.558 1.00 88.00 579 VAL A N 1
ATOM 4589 C CA . VAL A 1 579 ? -39.102 -13.524 -1.720 1.00 88.00 579 VAL A CA 1
ATOM 4590 C C . VAL A 1 579 ? -39.926 -12.427 -1.071 1.00 88.00 579 VAL A C 1
ATOM 4592 O O . VAL A 1 579 ? -41.104 -12.288 -1.370 1.00 88.00 579 VAL A O 1
ATOM 4595 N N . ARG A 1 580 ? -39.337 -11.638 -0.173 1.00 87.44 580 ARG A N 1
ATOM 4596 C CA . ARG A 1 580 ? -40.057 -10.548 0.499 1.00 87.44 580 ARG A CA 1
ATOM 4597 C C . ARG A 1 580 ? -40.618 -9.553 -0.525 1.00 87.44 580 ARG A C 1
ATOM 4599 O O . ARG A 1 580 ? -39.879 -9.116 -1.398 1.00 87.44 580 ARG A O 1
ATOM 4606 N N . GLU A 1 581 ? -41.879 -9.133 -0.383 1.00 82.38 581 GLU A N 1
ATOM 4607 C CA . GLU A 1 581 ? -42.590 -8.265 -1.354 1.00 82.38 581 GLU A CA 1
ATOM 4608 C C . GLU A 1 581 ? -41.885 -6.933 -1.663 1.00 82.38 581 GLU A C 1
ATOM 4610 O O . GLU A 1 581 ? -42.118 -6.317 -2.698 1.00 82.38 581 GLU A O 1
ATOM 4615 N N . GLN A 1 582 ? -41.011 -6.478 -0.765 1.00 77.69 582 GLN A N 1
ATOM 4616 C CA . GLN A 1 582 ? -40.216 -5.258 -0.927 1.00 77.69 582 GLN A CA 1
ATOM 4617 C C . GLN A 1 582 ? -39.067 -5.411 -1.941 1.00 77.69 582 GLN A C 1
ATOM 4619 O O . GLN A 1 582 ? -38.451 -4.412 -2.308 1.00 77.69 582 GLN A O 1
ATOM 4624 N N . LEU A 1 583 ? -38.747 -6.640 -2.360 1.00 79.69 583 LEU A N 1
ATOM 4625 C CA . LEU A 1 583 ? -37.718 -6.941 -3.349 1.00 79.69 583 LEU A CA 1
ATOM 4626 C C . LEU A 1 583 ? -38.350 -7.140 -4.727 1.00 79.69 583 LEU A C 1
ATOM 4628 O O . LEU A 1 583 ? -39.155 -8.049 -4.930 1.00 79.69 583 LEU A O 1
ATOM 4632 N N . GLU A 1 584 ? -37.919 -6.337 -5.698 1.00 80.69 584 GLU A N 1
ATOM 4633 C CA . GLU A 1 584 ? -38.270 -6.566 -7.097 1.00 80.69 584 GLU A CA 1
ATOM 4634 C C . GLU A 1 584 ? -37.593 -7.849 -7.596 1.00 80.69 584 GLU A C 1
ATOM 4636 O O . GLU A 1 584 ? -36.367 -8.016 -7.530 1.00 80.69 584 GLU A O 1
ATOM 4641 N N . CYS A 1 585 ? -38.417 -8.790 -8.053 1.00 84.00 585 CYS A N 1
ATOM 4642 C CA . CYS A 1 585 ? -37.981 -10.105 -8.488 1.00 84.00 585 CYS A CA 1
ATOM 4643 C C . CYS A 1 585 ? -38.728 -10.569 -9.745 1.00 84.00 585 CYS A C 1
ATOM 4645 O O . CYS A 1 585 ? -39.918 -10.309 -9.917 1.00 84.00 585 CYS A O 1
ATOM 4647 N N . ILE A 1 586 ? -38.006 -11.249 -10.636 1.00 85.56 586 ILE A N 1
ATOM 4648 C CA . ILE A 1 586 ? -38.486 -11.720 -11.938 1.00 85.56 586 ILE A CA 1
ATOM 4649 C C . ILE A 1 586 ? -38.194 -13.215 -12.053 1.00 85.56 586 ILE A C 1
ATOM 4651 O O . ILE A 1 586 ? -37.050 -13.638 -11.887 1.00 85.56 586 ILE A O 1
ATOM 4655 N N . ASP A 1 587 ? -39.214 -14.008 -12.369 1.00 86.50 587 ASP A N 1
ATOM 4656 C CA . ASP A 1 587 ? -39.069 -15.438 -12.664 1.00 86.50 587 ASP A CA 1
ATOM 4657 C C . ASP A 1 587 ? -38.216 -15.656 -13.930 1.00 86.50 587 ASP A C 1
ATOM 4659 O O . ASP A 1 587 ? -38.453 -15.025 -14.966 1.00 86.50 587 ASP A O 1
ATOM 4663 N N . LEU A 1 588 ? -37.204 -16.526 -13.854 1.00 84.88 588 LEU A N 1
ATOM 4664 C CA . LEU A 1 588 ? -36.267 -16.805 -14.945 1.00 84.88 588 LEU A CA 1
ATOM 4665 C C . LEU A 1 588 ? -36.456 -18.215 -15.506 1.00 84.88 588 LEU A C 1
ATOM 4667 O O . LEU A 1 588 ? -36.295 -19.215 -14.812 1.00 84.88 588 LEU A O 1
ATOM 4671 N N . ARG A 1 589 ? -36.653 -18.290 -16.825 1.00 81.00 589 ARG A N 1
ATOM 4672 C CA . ARG A 1 589 ? -36.712 -19.549 -17.578 1.00 81.00 589 ARG A CA 1
ATOM 4673 C C . ARG A 1 589 ? -35.390 -19.815 -18.285 1.00 81.00 589 ARG A C 1
ATOM 4675 O O . ARG A 1 589 ? -35.090 -19.183 -19.297 1.00 81.00 589 ARG A O 1
ATOM 4682 N N . LEU A 1 590 ? -34.571 -20.702 -17.715 1.00 74.50 590 LEU A N 1
ATOM 4683 C CA . LEU A 1 590 ? -33.178 -20.934 -18.132 1.00 74.50 590 LEU A CA 1
ATOM 4684 C C . LEU A 1 590 ? -32.973 -22.203 -18.987 1.00 74.50 590 LEU A C 1
ATOM 4686 O O . LEU A 1 590 ? -31.832 -22.552 -19.279 1.00 74.50 590 LEU A O 1
ATOM 4690 N N . GLY A 1 591 ? -34.033 -22.910 -19.409 1.00 65.12 591 GLY A N 1
ATOM 4691 C CA . GLY A 1 591 ? -33.891 -24.131 -20.218 1.00 65.12 591 GLY A CA 1
ATOM 4692 C C . GLY A 1 591 ? -35.141 -24.564 -20.992 1.00 65.12 591 GLY A C 1
ATOM 4693 O O . GLY A 1 591 ? -36.211 -23.989 -20.839 1.00 65.12 591 GLY A O 1
ATOM 4694 N N . VAL A 1 592 ? -34.982 -25.585 -21.847 1.00 56.34 592 VAL A N 1
ATOM 4695 C CA . VAL A 1 592 ? -36.025 -26.081 -22.777 1.00 56.34 592 VAL A CA 1
ATOM 4696 C C . VAL A 1 592 ? -36.865 -27.229 -22.179 1.00 56.34 592 VAL A C 1
ATOM 4698 O O . VAL A 1 592 ? -38.010 -27.402 -22.577 1.00 56.34 592 VAL A O 1
ATOM 4701 N N . ASP A 1 593 ? -36.344 -27.951 -21.176 1.00 59.25 593 ASP A N 1
ATOM 4702 C CA . ASP A 1 593 ? -37.002 -29.092 -20.506 1.00 59.25 593 ASP A CA 1
ATOM 4703 C C . ASP A 1 593 ? -37.290 -28.800 -19.020 1.00 59.25 593 ASP A C 1
ATOM 4705 O O . ASP A 1 593 ? -36.768 -29.450 -18.112 1.00 59.25 593 ASP A O 1
ATOM 4709 N N . GLU A 1 594 ? -38.107 -27.783 -18.741 1.00 61.06 594 GLU A N 1
ATOM 4710 C CA . GLU A 1 594 ? -38.405 -27.386 -17.359 1.00 61.06 594 GLU A CA 1
ATOM 4711 C C . GLU A 1 594 ? -39.234 -28.433 -16.600 1.00 61.06 594 GLU A C 1
ATOM 4713 O O . GLU A 1 594 ? -39.088 -28.543 -15.391 1.00 61.06 594 GLU A O 1
ATOM 4718 N N . GLU A 1 595 ? -40.065 -29.244 -17.252 1.00 64.81 595 GLU A N 1
ATOM 4719 C CA . GLU A 1 595 ? -41.026 -30.107 -16.542 1.00 64.81 595 GLU A CA 1
ATOM 4720 C C . GLU A 1 595 ? -40.395 -31.284 -15.775 1.00 64.81 595 GLU A C 1
ATOM 4722 O O . GLU A 1 595 ? -40.989 -31.781 -14.820 1.00 64.81 595 GLU A O 1
ATOM 4727 N N . ARG A 1 596 ? -39.196 -31.737 -16.167 1.00 71.44 596 ARG A N 1
ATOM 4728 C CA . ARG A 1 596 ? -38.541 -32.923 -15.577 1.00 71.44 596 ARG A CA 1
ATOM 4729 C C . ARG A 1 596 ? -37.632 -32.620 -14.382 1.00 71.44 596 ARG A C 1
ATOM 4731 O O . ARG A 1 596 ? -37.335 -33.535 -13.620 1.00 71.44 596 ARG A O 1
ATOM 4738 N N . MET A 1 597 ? -37.189 -31.373 -14.225 1.00 78.44 597 MET A N 1
ATOM 4739 C CA . MET A 1 597 ? -36.221 -30.962 -13.200 1.00 78.44 597 MET A CA 1
ATOM 4740 C C . MET A 1 597 ? -36.885 -30.194 -12.066 1.00 78.44 597 MET A C 1
ATOM 4742 O O . MET A 1 597 ? -37.650 -29.263 -12.308 1.00 78.44 597 MET A O 1
ATOM 4746 N N . GLU A 1 598 ? -36.511 -30.478 -10.825 1.00 86.75 598 GLU A N 1
ATOM 4747 C CA . GLU A 1 598 ? -36.989 -29.735 -9.656 1.00 86.75 598 GLU A CA 1
ATOM 4748 C C . GLU A 1 598 ? -36.072 -28.526 -9.376 1.00 86.75 598 GLU A C 1
ATOM 4750 O O . GLU A 1 598 ? -35.387 -28.454 -8.359 1.00 86.75 598 GLU A O 1
ATOM 4755 N N . SER A 1 599 ? -36.030 -27.583 -10.329 1.00 89.44 599 SER A N 1
ATOM 4756 C CA . SER A 1 599 ? -35.300 -26.308 -10.240 1.00 89.44 599 SER A CA 1
ATOM 4757 C C . SER A 1 599 ? -36.213 -25.085 -10.402 1.00 89.44 599 SER A C 1
ATOM 4759 O O . SER A 1 599 ? -37.181 -25.115 -11.170 1.00 89.44 599 SER A O 1
ATOM 4761 N N . LEU A 1 600 ? -35.878 -24.007 -9.688 1.00 91.00 600 LEU A N 1
ATOM 4762 C CA . LEU A 1 600 ? -36.491 -22.676 -9.764 1.00 91.00 600 LEU A CA 1
ATOM 4763 C C . LEU A 1 600 ? -35.404 -21.607 -9.827 1.00 91.00 600 LEU A C 1
ATOM 4765 O O . LEU A 1 600 ? -34.406 -21.711 -9.115 1.00 91.00 600 LEU A O 1
ATOM 4769 N N . TRP A 1 601 ? -35.619 -20.564 -10.627 1.00 91.44 601 TRP A N 1
ATOM 4770 C CA . TRP A 1 601 ? -34.659 -19.480 -10.818 1.00 91.44 601 TRP A CA 1
ATOM 4771 C C . TRP A 1 601 ? -35.364 -18.131 -10.794 1.00 91.44 601 TRP A C 1
ATOM 4773 O O . TRP A 1 601 ? -36.338 -17.920 -11.504 1.00 91.44 601 TRP A O 1
ATOM 4783 N N . VAL A 1 602 ? -34.844 -17.193 -10.012 1.00 90.94 602 VAL A N 1
ATOM 4784 C CA . VAL A 1 602 ? -35.385 -15.837 -9.905 1.00 90.94 602 VAL A CA 1
ATOM 4785 C C . VAL A 1 602 ? -34.249 -14.832 -10.045 1.00 90.94 602 VAL A C 1
ATOM 4787 O O . VAL A 1 602 ? -33.180 -14.984 -9.450 1.00 90.94 602 VAL A O 1
ATOM 4790 N N . ARG A 1 603 ? -34.467 -13.778 -10.832 1.00 88.69 603 ARG A N 1
ATOM 4791 C CA . ARG A 1 603 ? -33.609 -12.593 -10.854 1.00 88.69 603 ARG A CA 1
ATOM 4792 C C . ARG A 1 603 ? -34.133 -11.601 -9.843 1.00 88.69 603 ARG A C 1
ATOM 4794 O O . ARG A 1 603 ? -35.300 -11.242 -9.882 1.00 88.69 603 ARG A O 1
ATOM 4801 N N . THR A 1 604 ? -33.260 -11.135 -8.972 1.00 84.56 604 THR A N 1
ATOM 4802 C CA . THR A 1 604 ? -33.571 -10.067 -8.029 1.00 84.56 604 THR A CA 1
ATOM 4803 C C . THR A 1 604 ? -32.839 -8.806 -8.476 1.00 84.56 604 THR A C 1
ATOM 4805 O O . THR A 1 604 ? -31.611 -8.832 -8.617 1.00 84.56 604 THR A O 1
ATOM 4808 N N . GLU A 1 605 ? -33.581 -7.730 -8.737 1.00 74.25 605 GLU A N 1
ATOM 4809 C CA . GLU A 1 605 ? -32.987 -6.460 -9.166 1.00 74.25 605 GLU A CA 1
ATOM 4810 C C . GLU A 1 605 ? -32.271 -5.791 -7.981 1.00 74.25 605 GLU A C 1
ATOM 4812 O O . GLU A 1 605 ? -32.644 -5.934 -6.803 1.00 74.25 605 GLU A O 1
ATOM 4817 N N . GLY A 1 606 ? -31.161 -5.119 -8.278 1.00 63.69 606 GLY A N 1
ATOM 4818 C CA . GLY A 1 606 ? -30.456 -4.297 -7.303 1.00 63.69 606 GLY A CA 1
ATOM 4819 C C . GLY A 1 606 ? -30.932 -2.846 -7.360 1.00 63.69 606 GLY A C 1
ATOM 4820 O O . GLY A 1 606 ? -31.252 -2.321 -8.421 1.00 63.69 606 GLY A O 1
ATOM 4821 N N . GLN A 1 607 ? -30.963 -2.162 -6.211 1.00 54.62 607 GLN A N 1
ATOM 4822 C CA . GLN A 1 607 ? -31.206 -0.715 -6.193 1.00 54.62 607 GLN A CA 1
ATOM 4823 C C . GLN A 1 607 ? -30.090 0.019 -6.957 1.00 54.62 607 GLN A C 1
ATOM 4825 O O . GLN A 1 607 ? -28.953 -0.454 -6.989 1.00 54.62 607 GLN A O 1
ATOM 4830 N N . ALA A 1 608 ? -30.419 1.167 -7.564 1.00 41.94 608 ALA A N 1
ATOM 4831 C CA . ALA A 1 608 ? -29.547 1.942 -8.455 1.00 41.94 608 ALA A CA 1
ATOM 4832 C C . ALA A 1 608 ? -28.053 1.895 -8.046 1.00 41.94 608 ALA A C 1
ATOM 4834 O O . ALA A 1 608 ? -27.690 2.344 -6.961 1.00 41.94 608 ALA A O 1
ATOM 4835 N N . ASN A 1 609 ? -27.205 1.359 -8.941 1.00 45.62 609 ASN A N 1
ATOM 4836 C CA . ASN A 1 609 ? -25.764 1.041 -8.806 1.00 45.62 609 ASN A CA 1
ATOM 4837 C C . ASN A 1 609 ? -25.360 -0.323 -8.199 1.00 45.62 609 ASN A C 1
ATOM 4839 O O . ASN A 1 609 ? -24.162 -0.625 -8.174 1.00 45.62 609 ASN A O 1
ATOM 4843 N N . MET A 1 610 ? -26.286 -1.180 -7.766 1.00 57.03 610 MET A N 1
ATOM 4844 C CA . MET A 1 610 ? -25.995 -2.554 -7.327 1.00 57.03 610 MET A CA 1
ATOM 4845 C C . MET A 1 610 ? -26.469 -3.534 -8.407 1.00 57.03 610 MET A C 1
ATOM 4847 O O . MET A 1 610 ? -27.634 -3.515 -8.766 1.00 57.03 610 MET A O 1
ATOM 4851 N N . GLY A 1 611 ? -25.573 -4.337 -8.986 1.00 64.94 611 GLY A N 1
ATOM 4852 C CA . GLY A 1 611 ? -25.929 -5.242 -10.091 1.00 64.94 611 GLY A CA 1
ATOM 4853 C C . GLY A 1 611 ? -26.920 -6.345 -9.695 1.00 64.94 611 GLY A C 1
ATOM 4854 O O . GLY A 1 611 ? -27.002 -6.721 -8.522 1.00 64.94 611 GLY A O 1
ATOM 4855 N N . ASP A 1 612 ? -27.636 -6.877 -10.684 1.00 81.00 612 ASP A N 1
ATOM 4856 C CA . ASP A 1 612 ? -28.634 -7.937 -10.511 1.00 81.00 612 ASP A CA 1
ATOM 4857 C C . ASP A 1 612 ? -28.027 -9.218 -9.925 1.00 81.00 612 ASP A C 1
ATOM 4859 O O . ASP A 1 612 ? -26.895 -9.598 -10.241 1.00 81.00 612 ASP A O 1
ATOM 4863 N N . THR A 1 613 ? -28.800 -9.916 -9.088 1.00 88.25 613 THR A N 1
ATOM 4864 C CA . THR A 1 613 ? -28.414 -11.224 -8.535 1.00 88.25 613 THR A CA 1
ATOM 4865 C C . THR A 1 613 ? -29.401 -12.298 -8.968 1.00 88.25 613 THR A C 1
ATOM 4867 O O . THR A 1 613 ? -30.607 -12.174 -8.736 1.00 88.25 613 THR A O 1
ATOM 4870 N N . VAL A 1 614 ? -28.884 -13.369 -9.567 1.00 92.00 614 VAL A N 1
ATOM 4871 C CA . VAL A 1 614 ? -29.656 -14.569 -9.904 1.00 92.00 614 VAL A CA 1
ATOM 4872 C C . VAL A 1 614 ? -29.606 -15.542 -8.734 1.00 92.00 614 VAL A C 1
ATOM 4874 O O . VAL A 1 614 ? -28.528 -15.892 -8.253 1.00 92.00 614 VAL A O 1
ATOM 4877 N N . VAL A 1 615 ? -30.784 -15.966 -8.284 1.00 92.62 615 VAL A N 1
ATOM 4878 C CA . VAL A 1 615 ? -30.980 -16.885 -7.164 1.00 92.62 615 VAL A CA 1
ATOM 4879 C C . VAL A 1 615 ? -31.676 -18.142 -7.674 1.00 92.62 615 VAL A C 1
ATOM 4881 O O . VAL A 1 615 ? -32.736 -18.052 -8.291 1.00 92.62 615 VAL A O 1
ATOM 4884 N N . GLY A 1 616 ? -31.078 -19.306 -7.431 1.00 93.00 616 GLY A N 1
ATOM 4885 C CA . GLY A 1 616 ? -31.616 -20.602 -7.838 1.00 93.00 616 GLY A CA 1
ATOM 4886 C C . GLY A 1 616 ? -31.867 -21.541 -6.668 1.00 93.00 616 GLY A C 1
ATOM 4887 O O . GLY A 1 616 ? -31.084 -21.566 -5.717 1.00 93.00 616 GLY A O 1
ATOM 4888 N N . VAL A 1 617 ? -32.922 -22.348 -6.767 1.00 93.31 617 VAL A N 1
ATOM 4889 C CA . VAL A 1 617 ? -33.199 -23.468 -5.859 1.00 93.31 617 VAL A CA 1
ATOM 4890 C C . VAL A 1 617 ? -33.253 -24.756 -6.664 1.00 93.31 617 VAL A C 1
ATOM 4892 O O . VAL A 1 617 ? -33.915 -24.797 -7.699 1.00 93.31 617 VAL A O 1
ATOM 4895 N N . TYR A 1 618 ? -32.570 -25.799 -6.199 1.00 93.00 618 TYR A N 1
ATOM 4896 C CA . TYR A 1 618 ? -32.530 -27.093 -6.876 1.00 93.00 618 TYR A CA 1
ATOM 4897 C C . TYR A 1 618 ? -32.706 -28.260 -5.904 1.00 93.00 618 TYR A C 1
ATOM 4899 O O . TYR A 1 618 ? -32.152 -28.264 -4.807 1.00 93.00 618 TYR A O 1
ATOM 4907 N N . TYR A 1 619 ? -33.463 -29.270 -6.317 1.00 91.38 619 TYR A N 1
ATOM 4908 C CA . TYR A 1 619 ? -33.549 -30.548 -5.627 1.00 91.38 619 TYR A CA 1
ATOM 4909 C C . TYR A 1 619 ? -33.225 -31.683 -6.594 1.00 91.38 619 TYR A C 1
ATOM 4911 O O . TYR A 1 619 ? -33.863 -31.820 -7.638 1.00 91.38 619 TYR A O 1
ATOM 4919 N N . ARG A 1 620 ? -32.251 -32.519 -6.223 1.00 89.69 620 ARG A N 1
ATOM 4920 C CA . ARG A 1 620 ? -31.893 -33.740 -6.947 1.00 89.69 620 ARG A CA 1
ATOM 4921 C C . ARG A 1 620 ? -32.373 -34.973 -6.173 1.00 89.69 620 ARG A C 1
ATOM 4923 O O . ARG A 1 620 ? -31.776 -35.316 -5.152 1.00 89.69 620 ARG A O 1
ATOM 4930 N N . PRO A 1 621 ? -33.390 -35.703 -6.661 1.00 84.19 621 PRO A N 1
ATOM 4931 C CA . PRO A 1 621 ? -33.744 -37.008 -6.121 1.00 84.19 621 PRO A CA 1
ATOM 4932 C C . PRO A 1 621 ? -32.568 -38.004 -6.200 1.00 84.19 621 PRO A C 1
ATOM 4934 O O . PRO A 1 621 ? -31.794 -37.973 -7.161 1.00 84.19 621 PRO A O 1
ATOM 4937 N N . PRO A 1 622 ? -32.446 -38.946 -5.246 1.00 80.81 622 PRO A N 1
ATOM 4938 C CA . PRO A 1 622 ? -31.373 -39.949 -5.235 1.00 80.81 622 PRO A CA 1
ATOM 4939 C C . PRO A 1 622 ? -31.351 -40.853 -6.475 1.00 80.81 622 PRO A C 1
ATOM 4941 O O . PRO A 1 622 ? -30.299 -41.371 -6.842 1.00 80.81 622 PRO A O 1
ATOM 4944 N N . ASP A 1 623 ? -32.513 -41.070 -7.090 1.00 81.75 623 ASP A N 1
ATOM 4945 C CA . ASP A 1 623 ? -32.758 -41.932 -8.246 1.00 81.75 623 ASP A CA 1
ATOM 4946 C C . ASP A 1 623 ? -32.839 -41.155 -9.574 1.00 81.75 623 ASP A C 1
ATOM 4948 O O . ASP A 1 623 ? -33.378 -41.671 -10.552 1.00 81.75 623 ASP A O 1
ATOM 4952 N N . GLN A 1 624 ? -32.319 -39.921 -9.625 1.00 85.31 624 GLN A N 1
ATOM 4953 C CA . GLN A 1 624 ? -32.374 -39.087 -10.826 1.00 85.31 624 GLN A CA 1
ATOM 4954 C C . GLN A 1 624 ? -31.507 -39.631 -11.980 1.00 85.31 624 GLN A C 1
ATOM 4956 O O . GLN A 1 624 ? -30.372 -40.077 -11.793 1.00 85.31 624 GLN A O 1
ATOM 4961 N N . GLU A 1 625 ? -32.062 -39.575 -13.194 1.00 85.88 625 GLU A N 1
ATOM 4962 C CA . GLU A 1 625 ? -31.401 -39.981 -14.439 1.00 85.88 625 GLU A CA 1
ATOM 4963 C C . GLU A 1 625 ? -30.335 -38.960 -14.882 1.00 85.88 625 GLU A C 1
ATOM 4965 O O . GLU A 1 625 ? -30.508 -37.751 -14.732 1.00 85.88 625 GLU A O 1
ATOM 4970 N N . GLU A 1 626 ? -29.251 -39.439 -15.500 1.00 85.00 626 GLU A N 1
ATOM 4971 C CA . GLU A 1 626 ? -28.117 -38.604 -15.942 1.00 85.00 626 GLU A CA 1
ATOM 4972 C C . GLU A 1 626 ? -28.515 -37.551 -16.996 1.00 85.00 626 GLU A C 1
ATOM 4974 O O . GLU A 1 626 ? -27.958 -36.458 -17.026 1.00 85.00 626 GLU A O 1
ATOM 4979 N N . GLU A 1 627 ? -29.534 -37.827 -17.817 1.00 85.81 627 GLU A N 1
ATOM 4980 C CA . GLU A 1 627 ? -30.075 -36.859 -18.784 1.00 85.81 627 GLU A CA 1
ATOM 4981 C C . GLU A 1 627 ? -30.665 -35.614 -18.101 1.00 85.81 627 GLU A C 1
ATOM 4983 O O . GLU A 1 627 ? -30.562 -34.501 -18.624 1.00 85.81 627 GLU A O 1
ATOM 4988 N N . VAL A 1 628 ? -31.268 -35.798 -16.921 1.00 86.06 628 VAL A N 1
ATOM 4989 C CA . VAL A 1 628 ? -31.852 -34.719 -16.113 1.00 86.06 628 VAL A CA 1
ATOM 4990 C C . VAL A 1 628 ? -30.742 -33.923 -15.418 1.00 86.06 628 VAL A C 1
ATOM 4992 O O . VAL A 1 628 ? -30.821 -32.696 -15.362 1.00 86.06 628 VAL A O 1
ATOM 4995 N N . ASP A 1 629 ? -29.668 -34.593 -14.984 1.00 87.50 629 ASP A N 1
ATOM 4996 C CA . ASP A 1 629 ? -28.462 -33.937 -14.456 1.00 87.50 629 ASP A CA 1
ATOM 4997 C C . ASP A 1 629 ? -27.802 -33.032 -15.518 1.00 87.50 629 ASP A C 1
ATOM 4999 O O . ASP A 1 629 ? -27.517 -31.865 -15.252 1.00 87.50 629 ASP A O 1
ATOM 5003 N N . GLU A 1 630 ? -27.626 -33.518 -16.752 1.00 88.44 630 GLU A N 1
ATOM 5004 C CA . GLU A 1 630 ? -27.059 -32.721 -17.856 1.00 88.44 630 GLU A CA 1
ATOM 5005 C C . GLU A 1 630 ? -27.968 -31.551 -18.268 1.00 88.44 630 GLU A C 1
ATOM 5007 O O . GLU A 1 630 ? -27.495 -30.479 -18.657 1.00 88.44 630 GLU A O 1
ATOM 5012 N N . ALA A 1 631 ? -29.289 -31.714 -18.162 1.00 87.38 631 ALA A N 1
ATOM 5013 C CA . ALA A 1 631 ? -30.215 -30.608 -18.369 1.00 87.38 631 ALA A CA 1
ATOM 5014 C C . ALA A 1 631 ? -30.030 -29.502 -17.314 1.00 87.38 631 ALA A C 1
ATOM 5016 O O . ALA A 1 631 ? -30.055 -28.322 -17.677 1.00 87.38 631 ALA A O 1
ATOM 5017 N N . PHE A 1 632 ? -29.764 -29.865 -16.055 1.00 89.75 632 PHE A N 1
ATOM 5018 C CA . PHE A 1 632 ? -29.465 -28.904 -14.996 1.00 89.75 632 PHE A CA 1
ATOM 5019 C C . PHE A 1 632 ? -28.115 -28.212 -15.223 1.00 89.75 632 PHE A C 1
ATOM 5021 O O . PHE A 1 632 ? -28.030 -26.994 -15.080 1.00 89.75 632 PHE A O 1
ATOM 5028 N N . TYR A 1 633 ? -27.079 -28.935 -15.659 1.00 90.62 633 TYR A N 1
ATOM 5029 C CA . TYR A 1 633 ? -25.769 -28.335 -15.957 1.00 90.62 633 TYR A CA 1
ATOM 5030 C C . TYR A 1 633 ? -25.842 -27.277 -17.061 1.00 90.62 633 TYR A C 1
ATOM 5032 O O . TYR A 1 633 ? -25.206 -26.232 -16.945 1.00 90.62 633 TYR A O 1
ATOM 5040 N N . ARG A 1 634 ? -26.696 -27.472 -18.075 1.00 88.38 634 ARG A N 1
ATOM 5041 C CA . ARG A 1 634 ? -26.967 -26.438 -19.090 1.00 88.38 634 ARG A CA 1
ATOM 5042 C C . ARG A 1 634 ? -27.652 -25.199 -18.506 1.00 88.38 634 ARG A C 1
ATOM 5044 O O . ARG A 1 634 ? -27.309 -24.086 -18.892 1.00 88.38 634 ARG A O 1
ATOM 5051 N N . GLN A 1 635 ? -28.592 -25.361 -17.567 1.00 88.62 635 GLN A N 1
ATOM 5052 C CA . GLN A 1 635 ? -29.190 -24.212 -16.865 1.00 88.62 635 GLN A CA 1
ATOM 5053 C C . GLN A 1 635 ? -28.143 -23.473 -16.027 1.00 88.62 635 GLN A C 1
ATOM 5055 O O . GLN A 1 635 ? -28.108 -22.243 -16.023 1.00 88.62 635 GLN A O 1
ATOM 5060 N N . LEU A 1 636 ? -27.280 -24.226 -15.344 1.00 90.06 636 LEU A N 1
ATOM 5061 C CA . LEU A 1 636 ? -26.206 -23.693 -14.515 1.00 90.06 636 LEU A CA 1
ATOM 5062 C C . LEU A 1 636 ? -25.183 -22.906 -15.345 1.00 90.06 636 LEU A C 1
ATOM 5064 O O . LEU A 1 636 ? -24.751 -21.845 -14.906 1.00 90.06 636 LEU A O 1
ATOM 5068 N N . GLU A 1 637 ? -24.861 -23.376 -16.553 1.00 88.69 637 GLU A N 1
ATOM 5069 C CA . GLU A 1 637 ? -23.985 -22.687 -17.510 1.00 88.69 637 GLU A CA 1
ATOM 5070 C C . GLU A 1 637 ? -24.561 -21.346 -17.979 1.00 88.69 637 GLU A C 1
ATOM 5072 O O . GLU A 1 637 ? -23.844 -20.353 -18.082 1.00 88.69 637 GLU A O 1
ATOM 5077 N N . VAL A 1 638 ? -25.872 -21.272 -18.221 1.00 88.75 638 VAL A N 1
ATOM 5078 C CA . VAL A 1 638 ? -26.526 -19.999 -18.560 1.00 88.75 638 VAL A CA 1
ATOM 5079 C C . VAL A 1 638 ? -26.578 -19.076 -17.338 1.00 88.75 638 VAL A C 1
ATOM 5081 O O . VAL A 1 638 ? -26.330 -17.875 -17.449 1.00 88.75 638 VAL A O 1
ATOM 5084 N N . ALA A 1 639 ? -26.873 -19.623 -16.156 1.00 88.38 639 ALA A N 1
ATOM 5085 C CA . ALA A 1 639 ? -26.957 -18.853 -14.920 1.00 88.38 639 ALA A CA 1
ATOM 5086 C C . ALA A 1 639 ? -25.594 -18.266 -14.504 1.00 88.38 639 ALA A C 1
ATOM 5088 O O . ALA A 1 639 ? -25.542 -17.121 -14.045 1.00 88.38 639 ALA A O 1
ATOM 5089 N N . SER A 1 640 ? -24.498 -19.016 -14.688 1.00 88.62 640 SER A N 1
ATOM 5090 C CA . SER A 1 640 ? -23.135 -18.645 -14.271 1.00 88.62 640 SER A CA 1
ATOM 5091 C C . SER A 1 640 ? -22.581 -17.427 -15.013 1.00 88.62 640 SER A C 1
ATOM 5093 O O . SER A 1 640 ? -21.747 -16.709 -14.460 1.00 88.62 640 SER A O 1
ATOM 5095 N N . GLN A 1 641 ? -23.112 -17.130 -16.205 1.00 86.19 641 GLN A N 1
ATOM 5096 C CA . GLN A 1 641 ? -22.793 -15.931 -16.990 1.00 86.19 641 GLN A CA 1
ATOM 5097 C C . GLN A 1 641 ? -23.331 -14.630 -16.365 1.00 86.19 641 GLN A C 1
ATOM 5099 O O . GLN A 1 641 ? -22.958 -13.535 -16.791 1.00 86.19 641 GLN A O 1
ATOM 5104 N N . SER A 1 642 ? -24.203 -14.723 -15.357 1.00 84.81 642 SER A N 1
ATOM 5105 C CA . SER A 1 642 ? -24.748 -13.561 -14.647 1.00 84.81 642 SER A CA 1
ATOM 5106 C C . SER A 1 642 ? -23.696 -12.903 -13.749 1.00 84.81 642 SER A C 1
ATOM 5108 O O . SER A 1 642 ? -22.821 -13.566 -13.200 1.00 84.81 642 SER A O 1
ATOM 5110 N N . GLN A 1 643 ? -23.809 -11.589 -13.522 1.00 82.75 643 GLN A N 1
ATOM 5111 C CA . GLN A 1 643 ? -22.848 -10.835 -12.701 1.00 82.75 643 GLN A CA 1
ATOM 5112 C C . GLN A 1 643 ? -22.712 -11.371 -11.261 1.00 82.75 643 GLN A C 1
ATOM 5114 O O . GLN A 1 643 ? -21.636 -11.282 -10.663 1.00 82.75 643 GLN A O 1
ATOM 5119 N N . ALA A 1 644 ? -23.802 -11.894 -10.703 1.00 88.31 644 ALA A N 1
ATOM 5120 C CA . ALA A 1 644 ? -23.847 -12.541 -9.402 1.00 88.31 644 ALA A CA 1
ATOM 5121 C C . ALA A 1 644 ? -24.834 -13.715 -9.451 1.00 88.31 644 ALA A C 1
ATOM 5123 O O . ALA A 1 644 ? -26.003 -13.529 -9.798 1.00 88.31 644 ALA A O 1
ATOM 5124 N N . LEU A 1 645 ? -24.357 -14.907 -9.095 1.00 92.06 645 LEU A N 1
ATOM 5125 C CA . LEU A 1 645 ? -25.135 -16.141 -9.028 1.00 92.06 645 LEU A CA 1
ATOM 5126 C C . LEU A 1 645 ? -25.041 -16.740 -7.626 1.00 92.06 645 LEU A C 1
ATOM 5128 O O . LEU A 1 645 ? -23.939 -16.914 -7.108 1.00 92.06 645 LEU A O 1
ATOM 5132 N N . VAL A 1 646 ? -26.185 -17.124 -7.062 1.00 93.62 646 VAL A N 1
ATOM 5133 C CA . VAL A 1 646 ? -26.275 -17.993 -5.884 1.00 93.62 646 VAL A CA 1
ATOM 5134 C C . VAL A 1 646 ? -27.268 -19.109 -6.185 1.00 93.62 646 VAL A C 1
ATOM 5136 O O . VAL A 1 646 ? -28.432 -18.834 -6.457 1.00 93.62 646 VAL A O 1
ATOM 5139 N N . VAL A 1 647 ? -26.836 -20.367 -6.126 1.00 94.38 647 VAL A N 1
ATOM 5140 C CA . VAL A 1 647 ? -27.739 -21.526 -6.215 1.00 94.38 647 VAL A CA 1
ATOM 5141 C C . VAL A 1 647 ? -27.629 -22.360 -4.946 1.00 94.38 647 VAL A C 1
ATOM 5143 O O . VAL A 1 647 ? -26.530 -22.593 -4.446 1.00 94.38 647 VAL A O 1
ATOM 5146 N N . MET A 1 648 ? -28.767 -22.778 -4.404 1.00 94.50 648 MET A N 1
ATOM 5147 C CA . MET A 1 648 ? -28.860 -23.532 -3.154 1.00 94.50 648 MET A CA 1
ATOM 5148 C C . MET A 1 648 ? -29.814 -24.711 -3.295 1.00 94.50 648 MET A C 1
ATOM 5150 O O . MET A 1 648 ? -30.753 -24.661 -4.088 1.00 94.50 648 MET A O 1
ATOM 5154 N N . GLY A 1 649 ? -29.576 -25.793 -2.563 1.00 93.06 649 GLY A N 1
ATOM 5155 C CA . GLY A 1 649 ? -30.352 -27.004 -2.793 1.00 93.06 649 GLY A CA 1
ATOM 5156 C C . GLY A 1 649 ? -29.787 -28.265 -2.171 1.00 93.06 649 GLY A C 1
ATOM 5157 O O . GLY A 1 649 ? -28.647 -28.271 -1.709 1.00 93.06 649 GLY A O 1
ATOM 5158 N N . ASP A 1 650 ? -30.569 -29.342 -2.234 1.00 91.75 650 ASP A N 1
ATOM 5159 C CA . ASP A 1 650 ? -30.118 -30.699 -1.918 1.00 91.75 650 ASP A CA 1
ATOM 5160 C C . ASP A 1 650 ? -29.681 -31.356 -3.228 1.00 91.75 650 ASP A C 1
ATOM 5162 O O . ASP A 1 650 ? -30.504 -31.715 -4.075 1.00 91.75 650 ASP A O 1
ATOM 5166 N N . PHE A 1 651 ? -28.366 -31.463 -3.414 1.00 89.00 651 PHE A N 1
ATOM 5167 C CA . PHE A 1 651 ? -27.764 -32.022 -4.626 1.00 89.00 651 PHE A CA 1
ATOM 5168 C C . PHE A 1 651 ? -27.539 -33.534 -4.511 1.00 89.00 651 PHE A C 1
ATOM 5170 O O . PHE A 1 651 ? -27.173 -34.171 -5.491 1.00 89.00 651 PHE A O 1
ATOM 5177 N N . HIS A 1 652 ? -27.733 -34.125 -3.330 1.00 86.81 652 HIS A N 1
ATOM 5178 C CA . HIS A 1 652 ? -27.664 -35.567 -3.105 1.00 86.81 652 HIS A CA 1
ATOM 5179 C C . HIS A 1 652 ? -26.406 -36.286 -3.655 1.00 86.81 652 HIS A C 1
ATOM 5181 O O . HIS A 1 652 ? -26.501 -37.357 -4.261 1.00 86.81 652 HIS A O 1
ATOM 5187 N N . HIS A 1 653 ? -25.207 -35.737 -3.415 1.00 85.69 653 HIS A N 1
ATOM 5188 C CA . HIS A 1 653 ? -23.922 -36.364 -3.778 1.00 85.69 653 HIS A CA 1
ATOM 5189 C C . HIS A 1 653 ? -23.074 -36.740 -2.539 1.00 85.69 653 HIS A C 1
ATOM 5191 O O . HIS A 1 653 ? -22.108 -36.050 -2.209 1.00 85.69 653 HIS A O 1
ATOM 5197 N N . PRO A 1 654 ? -23.395 -37.846 -1.835 1.00 83.94 654 PRO A N 1
ATOM 5198 C CA . PRO A 1 654 ? -22.755 -38.209 -0.562 1.00 83.94 654 PRO A CA 1
ATOM 5199 C C . PRO A 1 654 ? -21.288 -38.652 -0.676 1.00 83.94 654 PRO A C 1
ATOM 5201 O O . PRO A 1 654 ? -20.590 -38.722 0.333 1.00 83.94 654 PRO A O 1
ATOM 5204 N N . ASP A 1 655 ? -20.817 -39.016 -1.871 1.00 85.81 655 ASP A N 1
ATOM 5205 C CA . ASP A 1 655 ? -19.482 -39.580 -2.099 1.00 85.81 655 ASP A CA 1
ATOM 5206 C C . ASP A 1 655 ? -18.416 -38.540 -2.480 1.00 85.81 655 ASP A C 1
ATOM 5208 O O . ASP A 1 655 ? -17.262 -38.912 -2.721 1.00 85.81 655 ASP A O 1
ATOM 5212 N N . ILE A 1 656 ? -18.787 -37.257 -2.542 1.00 86.44 656 ILE A N 1
ATOM 5213 C CA . ILE A 1 656 ? -17.868 -36.158 -2.841 1.00 86.44 656 ILE A CA 1
ATOM 5214 C C . ILE A 1 656 ? -16.989 -35.860 -1.624 1.00 86.44 656 ILE A C 1
ATOM 5216 O O . ILE A 1 656 ? -17.461 -35.560 -0.529 1.00 86.44 656 ILE A O 1
ATOM 5220 N N . CYS A 1 657 ? -15.676 -35.888 -1.837 1.00 84.88 657 CYS A N 1
ATOM 5221 C CA . CYS A 1 657 ? -14.685 -35.392 -0.896 1.00 84.88 657 CYS A CA 1
ATOM 5222 C C . CYS A 1 657 ? -14.305 -33.952 -1.260 1.00 84.88 657 CYS A C 1
ATOM 5224 O O . CYS A 1 657 ? -13.394 -33.730 -2.060 1.00 84.88 657 CYS A O 1
ATOM 5226 N N . TRP A 1 658 ? -14.961 -32.976 -0.626 1.00 83.25 658 TRP A N 1
ATOM 5227 C CA . TRP A 1 658 ? -14.716 -31.546 -0.859 1.00 83.25 658 TRP A CA 1
ATOM 5228 C C . TRP A 1 658 ? -13.271 -31.114 -0.550 1.00 83.25 658 TRP A C 1
ATOM 5230 O O . TRP A 1 658 ? -12.703 -30.307 -1.274 1.00 83.25 658 TRP A O 1
ATOM 5240 N N . LYS A 1 659 ? -12.613 -31.720 0.454 1.00 79.75 659 LYS A N 1
ATOM 5241 C CA . LYS A 1 659 ? -11.201 -31.422 0.790 1.00 79.75 659 LYS A CA 1
ATOM 5242 C C . LYS A 1 659 ? -10.206 -31.840 -0.294 1.00 79.75 659 LYS A C 1
ATOM 5244 O O . LYS A 1 659 ? -9.126 -31.268 -0.383 1.00 79.75 659 LYS A O 1
ATOM 5249 N N . GLY A 1 660 ? -10.532 -32.887 -1.050 1.00 77.69 660 GLY A N 1
ATOM 5250 C CA . GLY A 1 660 ? -9.662 -33.450 -2.081 1.00 77.69 660 GLY A CA 1
ATOM 5251 C C . GLY A 1 660 ? -10.182 -33.242 -3.499 1.00 77.69 660 GLY A C 1
ATOM 5252 O O . GLY A 1 660 ? -9.630 -33.868 -4.396 1.00 77.69 660 GLY A O 1
ATOM 5253 N N . ASN A 1 661 ? -11.260 -32.468 -3.679 1.00 83.31 661 ASN A N 1
ATOM 5254 C CA . ASN A 1 661 ? -12.011 -32.289 -4.927 1.00 83.31 661 ASN A CA 1
ATOM 5255 C C . ASN A 1 661 ? -12.166 -33.587 -5.753 1.00 83.31 661 ASN A C 1
ATOM 5257 O O . ASN A 1 661 ? -11.847 -33.644 -6.938 1.00 83.31 661 ASN A O 1
ATOM 5261 N N . THR A 1 662 ? -12.568 -34.687 -5.106 1.00 84.19 662 THR A N 1
ATOM 5262 C CA . THR A 1 662 ? -12.658 -36.020 -5.734 1.00 84.19 662 THR A CA 1
ATOM 5263 C C . THR A 1 662 ? -13.974 -36.707 -5.400 1.00 84.19 662 THR A C 1
ATOM 5265 O O . THR A 1 662 ? -14.507 -36.543 -4.306 1.00 84.19 662 THR A O 1
ATOM 5268 N N . ALA A 1 663 ? -14.479 -37.526 -6.324 1.00 87.56 663 ALA A N 1
ATOM 5269 C CA . ALA A 1 663 ? -15.682 -38.331 -6.126 1.00 87.56 663 ALA A CA 1
ATOM 5270 C C . ALA A 1 663 ? -15.505 -39.755 -6.674 1.00 87.56 663 ALA A C 1
ATOM 5272 O O . ALA A 1 663 ? -14.720 -39.994 -7.603 1.00 87.56 663 ALA A O 1
ATOM 5273 N N . ARG A 1 664 ? -16.225 -40.722 -6.093 1.00 84.94 664 ARG A N 1
ATOM 5274 C CA . ARG A 1 664 ? -16.118 -42.144 -6.464 1.00 84.94 664 ARG A CA 1
ATOM 5275 C C . ARG A 1 664 ? -16.989 -42.467 -7.674 1.00 84.94 664 ARG A C 1
ATOM 5277 O O . ARG A 1 664 ? -16.526 -43.147 -8.595 1.00 84.94 664 ARG A O 1
ATOM 5284 N N . HIS A 1 665 ? -18.225 -41.979 -7.675 1.00 86.19 665 HIS A N 1
ATOM 5285 C CA . HIS A 1 665 ? -19.215 -42.223 -8.715 1.00 86.19 665 HIS A CA 1
ATOM 5286 C C . HIS A 1 665 ? -19.025 -41.296 -9.921 1.00 86.19 665 HIS A C 1
ATOM 5288 O O . HIS A 1 665 ? -18.554 -40.166 -9.800 1.00 86.19 665 HIS A O 1
ATOM 5294 N N . ALA A 1 666 ? -19.387 -41.788 -11.112 1.00 85.56 666 ALA A N 1
ATOM 5295 C CA . ALA A 1 666 ? -19.248 -41.036 -12.359 1.00 85.56 666 ALA A CA 1
ATOM 5296 C C . ALA A 1 666 ? -20.115 -39.766 -12.372 1.00 85.56 666 ALA A C 1
ATOM 5298 O O . ALA A 1 666 ? -19.602 -38.709 -12.721 1.00 85.56 666 ALA A O 1
ATOM 5299 N N . GLN A 1 667 ? -21.363 -39.854 -11.898 1.00 85.50 667 GLN A N 1
ATOM 5300 C CA . GLN A 1 667 ? -22.279 -38.711 -11.794 1.00 85.50 667 GLN A CA 1
ATOM 5301 C C . GLN A 1 667 ? -21.722 -37.609 -10.881 1.00 85.50 667 GLN A C 1
ATOM 5303 O O . GLN A 1 667 ? -21.657 -36.452 -11.279 1.00 85.50 667 GLN A O 1
ATOM 5308 N N . SER A 1 668 ? -21.217 -37.967 -9.698 1.00 88.75 668 SER A N 1
ATOM 5309 C CA . SER A 1 668 ? -20.605 -37.012 -8.765 1.00 88.75 668 SER A CA 1
ATOM 5310 C C . SER A 1 668 ? -19.322 -36.379 -9.323 1.00 88.75 668 SER A C 1
ATOM 5312 O O . SER A 1 668 ? -19.068 -35.200 -9.099 1.00 88.75 668 SER A O 1
ATOM 5314 N N . ARG A 1 669 ? -18.518 -37.124 -10.102 1.00 89.62 669 ARG A N 1
ATOM 5315 C CA . ARG A 1 669 ? -17.369 -36.549 -10.831 1.00 89.62 669 ARG A CA 1
ATOM 5316 C C . ARG A 1 669 ? -17.808 -35.585 -11.928 1.00 89.62 669 ARG A C 1
ATOM 5318 O O . ARG A 1 669 ? -17.156 -34.565 -12.119 1.00 89.62 669 ARG A O 1
ATOM 5325 N N . ARG A 1 670 ? -18.890 -35.907 -12.641 1.00 89.94 670 ARG A N 1
ATOM 5326 C CA . ARG A 1 670 ? -19.453 -35.040 -13.678 1.00 89.94 670 ARG A CA 1
ATOM 5327 C C . ARG A 1 670 ? -19.991 -33.740 -13.078 1.00 89.94 670 ARG A C 1
ATOM 5329 O O . ARG A 1 670 ? -19.736 -32.680 -13.635 1.00 89.94 670 ARG A O 1
ATOM 5336 N N . PHE A 1 671 ? -20.628 -33.815 -11.910 1.00 90.69 671 PHE A N 1
ATOM 5337 C CA . PHE A 1 671 ? -21.050 -32.645 -11.141 1.00 90.69 671 PHE A CA 1
ATOM 5338 C C . PHE A 1 671 ? -19.870 -31.751 -10.735 1.00 90.69 671 PHE A C 1
ATOM 5340 O O . PHE A 1 671 ? -19.906 -30.552 -10.991 1.00 90.69 671 PHE A O 1
ATOM 5347 N N . LEU A 1 672 ? -18.797 -32.328 -10.173 1.00 90.69 672 LEU A N 1
ATOM 5348 C CA . LEU A 1 672 ? -17.578 -31.574 -9.840 1.00 90.69 672 LEU A CA 1
ATOM 5349 C C . LEU A 1 672 ? -16.964 -30.906 -11.074 1.00 90.69 672 LEU A C 1
ATOM 5351 O O . LEU A 1 672 ? -16.628 -29.728 -11.027 1.00 90.69 672 LEU A O 1
ATOM 5355 N N . GLN A 1 673 ? -16.895 -31.627 -12.196 1.00 89.38 673 GLN A N 1
ATOM 5356 C CA . GLN A 1 673 ? -16.432 -31.055 -13.456 1.00 89.38 673 GLN A CA 1
ATOM 5357 C C . GLN A 1 673 ? -17.311 -29.872 -13.890 1.00 89.38 673 GLN A C 1
ATOM 5359 O O . GLN A 1 673 ? -16.782 -28.844 -14.286 1.00 89.38 673 GLN A O 1
ATOM 5364 N N . SER A 1 674 ? -18.637 -29.977 -13.758 1.00 88.44 674 SER A N 1
ATOM 5365 C CA . SER A 1 674 ? -19.552 -28.877 -14.079 1.00 88.44 674 SER A CA 1
ATOM 5366 C C . SER A 1 674 ? -19.389 -27.671 -13.147 1.00 88.44 674 SER A C 1
ATOM 5368 O O . SER A 1 674 ? -19.609 -26.546 -13.590 1.00 88.44 674 SER A O 1
ATOM 5370 N N . ILE A 1 675 ? -19.044 -27.871 -11.872 1.00 91.00 675 ILE A N 1
ATOM 5371 C CA . ILE A 1 675 ? -18.726 -26.782 -10.932 1.00 91.00 675 ILE A CA 1
ATOM 5372 C C . ILE A 1 675 ? -17.440 -26.073 -11.370 1.00 91.00 675 ILE A C 1
ATOM 5374 O O . ILE A 1 675 ? -17.426 -24.845 -11.465 1.00 91.00 675 ILE A O 1
ATOM 5378 N N . ASP A 1 676 ? -16.397 -26.849 -11.675 1.00 88.38 676 ASP A N 1
ATOM 5379 C CA . ASP A 1 676 ? -15.084 -26.345 -12.083 1.00 88.38 676 ASP A CA 1
ATOM 5380 C C . ASP A 1 676 ? -15.155 -25.611 -13.438 1.00 88.38 676 ASP A C 1
ATOM 5382 O O . ASP A 1 676 ? -14.640 -24.499 -13.561 1.00 88.38 676 ASP A O 1
ATOM 5386 N N . ASP A 1 677 ? -15.862 -26.177 -14.425 1.00 88.25 677 ASP A N 1
ATOM 5387 C CA . ASP A 1 677 ? -16.061 -25.590 -15.761 1.00 88.25 677 ASP A CA 1
ATOM 5388 C C . ASP A 1 677 ? -16.808 -24.237 -15.688 1.00 88.25 677 ASP A C 1
ATOM 5390 O O . ASP A 1 677 ? -16.581 -23.351 -16.513 1.00 88.25 677 ASP A O 1
ATOM 5394 N N . ASN A 1 678 ? -17.669 -24.056 -14.677 1.00 88.19 678 ASN A N 1
ATOM 5395 C CA . ASN A 1 678 ? -18.443 -22.832 -14.439 1.00 88.19 678 ASN A CA 1
ATOM 5396 C C . ASN A 1 678 ? -17.835 -21.898 -13.379 1.00 88.19 678 ASN A C 1
ATOM 5398 O O . ASN A 1 678 ? -18.468 -20.904 -13.013 1.00 88.19 678 ASN A O 1
ATOM 5402 N N . PHE A 1 679 ? -16.630 -22.197 -12.878 1.00 87.81 679 PHE A N 1
ATOM 5403 C CA . PHE A 1 679 ? -15.937 -21.422 -11.841 1.00 87.81 679 PHE A CA 1
ATOM 5404 C C . PHE A 1 679 ? -16.784 -21.178 -10.578 1.00 87.81 679 PHE A C 1
ATOM 5406 O O . PHE A 1 679 ? -16.737 -20.101 -9.977 1.00 87.81 679 PHE A O 1
ATOM 5413 N N . LEU A 1 680 ? -17.580 -22.169 -10.171 1.00 89.25 680 LEU A N 1
ATOM 5414 C CA . LEU A 1 680 ? -18.436 -22.064 -8.992 1.00 89.25 680 LEU A CA 1
ATOM 5415 C C . LEU A 1 680 ? -17.690 -22.499 -7.732 1.00 89.25 680 LEU A C 1
ATOM 5417 O O . LEU A 1 680 ? -16.933 -23.464 -7.726 1.00 89.25 680 LEU A O 1
ATOM 5421 N N . THR A 1 681 ? -17.935 -21.803 -6.630 1.00 89.88 681 THR A N 1
ATOM 5422 C CA . THR A 1 681 ? -17.387 -22.139 -5.314 1.00 89.88 681 THR A CA 1
ATOM 5423 C C . THR A 1 681 ? -18.502 -22.578 -4.379 1.00 89.88 681 THR A C 1
ATOM 5425 O O . THR A 1 681 ? -19.528 -21.909 -4.263 1.00 89.88 681 THR A O 1
ATOM 5428 N N . GLN A 1 682 ? -18.279 -23.694 -3.693 1.00 90.25 682 GLN A N 1
ATOM 5429 C CA . GLN A 1 682 ? -19.145 -24.205 -2.639 1.00 90.25 682 GLN A CA 1
ATOM 5430 C C . GLN A 1 682 ? -18.783 -23.540 -1.299 1.00 90.25 682 GLN A C 1
ATOM 5432 O O . GLN A 1 682 ? -17.602 -23.421 -0.981 1.00 90.25 682 GLN A O 1
ATOM 5437 N N . VAL A 1 683 ? -19.782 -23.052 -0.546 1.00 90.75 683 VAL A N 1
ATOM 5438 C CA . VAL A 1 683 ? -19.548 -22.217 0.660 1.00 90.75 683 VAL A CA 1
ATOM 5439 C C . VAL A 1 683 ? -19.973 -22.844 1.993 1.00 90.75 683 VAL A C 1
ATOM 5441 O O . VAL A 1 683 ? -19.747 -22.245 3.042 1.00 90.75 683 VAL A O 1
ATOM 5444 N N . VAL A 1 684 ? -20.606 -24.018 1.987 1.00 87.38 684 VAL A N 1
ATOM 5445 C CA . VAL A 1 684 ? -21.074 -24.683 3.216 1.00 87.38 684 VAL A CA 1
ATOM 5446 C C . VAL A 1 684 ? -19.957 -25.584 3.748 1.00 87.38 684 VAL A C 1
ATOM 5448 O O . VAL A 1 684 ? -19.539 -26.512 3.071 1.00 87.38 684 VAL A O 1
ATOM 5451 N N . GLU A 1 685 ? -19.445 -25.348 4.952 1.00 85.00 685 GLU A N 1
ATOM 5452 C CA . GLU A 1 685 ? -18.342 -26.166 5.498 1.00 85.00 685 GLU A CA 1
ATOM 5453 C C . GLU A 1 685 ? -18.829 -27.275 6.451 1.00 85.00 685 GLU A C 1
ATOM 5455 O O . GLU A 1 685 ? -18.133 -28.272 6.662 1.00 85.00 685 GLU A O 1
ATOM 5460 N N . GLU A 1 686 ? -20.031 -27.121 7.012 1.00 85.19 686 GLU A N 1
ATOM 5461 C CA . GLU A 1 686 ? -20.587 -28.007 8.037 1.00 85.19 686 GLU A CA 1
ATOM 5462 C C . GLU A 1 686 ? -21.544 -29.056 7.435 1.00 85.19 686 GLU A C 1
ATOM 5464 O O . GLU A 1 686 ? -22.228 -28.778 6.447 1.00 85.19 686 GLU A O 1
ATOM 5469 N N . PRO A 1 687 ? -21.606 -30.286 7.983 1.00 83.69 687 PRO A N 1
ATOM 5470 C CA . PRO A 1 687 ? -22.493 -31.317 7.460 1.00 83.69 687 PRO A CA 1
ATOM 5471 C C . PRO A 1 687 ? -23.964 -30.996 7.730 1.00 83.69 687 PRO A C 1
ATOM 5473 O O . PRO A 1 687 ? -24.350 -30.768 8.867 1.00 83.69 687 PRO A O 1
ATOM 5476 N N . THR A 1 688 ? -24.797 -31.083 6.700 1.00 84.75 688 THR A N 1
ATOM 5477 C CA . THR A 1 688 ? -26.204 -30.655 6.740 1.00 84.75 688 THR A CA 1
ATOM 5478 C C . THR A 1 688 ? -27.190 -31.789 7.026 1.00 84.75 688 THR A C 1
ATOM 5480 O O . THR A 1 688 ? -28.339 -31.535 7.381 1.00 84.75 688 THR A O 1
ATOM 5483 N N . ARG A 1 689 ? -26.753 -33.056 6.943 1.00 82.19 689 ARG A N 1
ATOM 5484 C CA . ARG A 1 689 ? -27.574 -34.229 7.288 1.00 82.19 689 ARG A CA 1
ATOM 5485 C C . ARG A 1 689 ? -26.727 -35.381 7.825 1.00 82.19 689 ARG A C 1
ATOM 5487 O O . ARG A 1 689 ? -25.949 -35.988 7.091 1.00 82.19 689 ARG A O 1
ATOM 5494 N N . ARG A 1 690 ? -26.931 -35.767 9.092 1.00 78.88 690 ARG A N 1
ATOM 5495 C CA . ARG A 1 690 ? -26.308 -36.959 9.727 1.00 78.88 690 ARG A CA 1
ATOM 5496 C C . ARG A 1 690 ? -24.783 -37.070 9.513 1.00 78.88 690 ARG A C 1
ATOM 5498 O O . ARG A 1 690 ? -24.262 -38.170 9.336 1.00 78.88 690 ARG A O 1
ATOM 5505 N N . GLY A 1 691 ? -24.070 -35.942 9.514 1.00 76.19 691 GLY A N 1
ATOM 5506 C CA . GLY A 1 691 ? -22.616 -35.905 9.313 1.00 76.19 691 GLY A CA 1
ATOM 5507 C C . GLY A 1 691 ? -22.151 -35.938 7.850 1.00 76.19 691 GLY A C 1
ATOM 5508 O O . GLY A 1 691 ? -20.946 -35.987 7.612 1.00 76.19 691 GLY A O 1
ATOM 5509 N N . VAL A 1 692 ? -23.070 -35.880 6.879 1.00 82.12 692 VAL A N 1
ATOM 5510 C CA . VAL A 1 692 ? -22.781 -35.771 5.440 1.00 82.12 692 VAL A CA 1
ATOM 5511 C C . VAL A 1 692 ? -23.268 -34.420 4.915 1.00 82.12 692 VAL A C 1
ATOM 5513 O O . VAL A 1 692 ? -24.306 -33.913 5.336 1.00 82.12 692 VAL A O 1
ATOM 5516 N N . LEU A 1 693 ? -22.501 -33.836 3.997 1.00 86.88 693 LEU A N 1
ATOM 5517 C CA . LEU A 1 693 ? -22.789 -32.551 3.374 1.00 86.88 693 LEU A CA 1
ATOM 5518 C C . LEU A 1 693 ? -23.515 -32.790 2.042 1.00 86.88 693 LEU A C 1
ATOM 5520 O O . LEU A 1 693 ? -22.882 -33.159 1.053 1.00 86.88 693 LEU A O 1
ATOM 5524 N N . LEU A 1 694 ? -24.844 -32.656 2.051 1.00 86.69 694 LEU A N 1
ATOM 5525 C CA . LEU A 1 694 ? -25.713 -32.883 0.881 1.00 86.69 694 LEU A CA 1
ATOM 5526 C C . LEU A 1 694 ? -26.332 -31.587 0.367 1.00 86.69 694 LEU A C 1
ATOM 5528 O O . LEU A 1 694 ? -26.417 -31.368 -0.842 1.00 86.69 694 LEU A O 1
ATOM 5532 N N . ASP A 1 695 ? -26.727 -30.731 1.303 1.00 90.50 695 ASP A N 1
ATOM 5533 C CA . ASP A 1 695 ? -27.236 -29.404 1.013 1.00 90.50 695 ASP A CA 1
ATOM 5534 C C . ASP A 1 695 ? -26.078 -28.442 0.723 1.00 90.50 695 ASP A C 1
ATOM 5536 O O . ASP A 1 695 ? -25.201 -28.234 1.567 1.00 90.50 695 ASP A O 1
ATOM 5540 N N . LEU A 1 696 ? -26.057 -27.880 -0.487 1.00 92.94 696 LEU A N 1
ATOM 5541 C CA . LEU A 1 696 ? -24.989 -27.009 -0.972 1.00 92.94 696 LEU A CA 1
ATOM 5542 C C . LEU A 1 696 ? -25.511 -25.601 -1.221 1.00 92.94 696 LEU A C 1
ATOM 5544 O O . LEU A 1 696 ? -26.655 -25.405 -1.625 1.00 92.94 696 LEU A O 1
ATOM 5548 N N . VAL A 1 697 ? -24.609 -24.634 -1.074 1.00 94.06 697 VAL A N 1
ATOM 5549 C CA . VAL A 1 697 ? -24.758 -23.280 -1.606 1.00 94.06 697 VAL A CA 1
ATOM 5550 C C . VAL A 1 697 ? -23.549 -23.026 -2.504 1.00 94.06 697 VAL A C 1
ATOM 5552 O O . VAL A 1 697 ? -22.408 -23.148 -2.049 1.00 94.06 697 VAL A O 1
ATOM 5555 N N . LEU A 1 698 ? -23.794 -22.730 -3.780 1.00 93.50 698 LEU A N 1
ATOM 5556 C CA . LEU A 1 698 ? -22.776 -22.459 -4.795 1.00 93.50 698 LEU A CA 1
ATOM 5557 C C . LEU A 1 698 ? -22.872 -21.000 -5.261 1.00 93.50 698 LEU A C 1
ATOM 5559 O O . LEU A 1 698 ? -23.970 -20.469 -5.431 1.00 93.50 698 LEU A O 1
ATOM 5563 N N . THR A 1 699 ? -21.726 -20.364 -5.506 1.00 93.31 699 THR A N 1
ATOM 5564 C CA . THR A 1 699 ? -21.627 -18.983 -6.012 1.00 93.31 699 THR A CA 1
ATOM 5565 C C . THR A 1 699 ? -20.565 -18.862 -7.100 1.00 93.31 699 THR A C 1
ATOM 5567 O O . THR A 1 699 ? -19.523 -19.504 -7.008 1.00 93.31 699 THR A O 1
ATOM 5570 N N . ASN A 1 700 ? -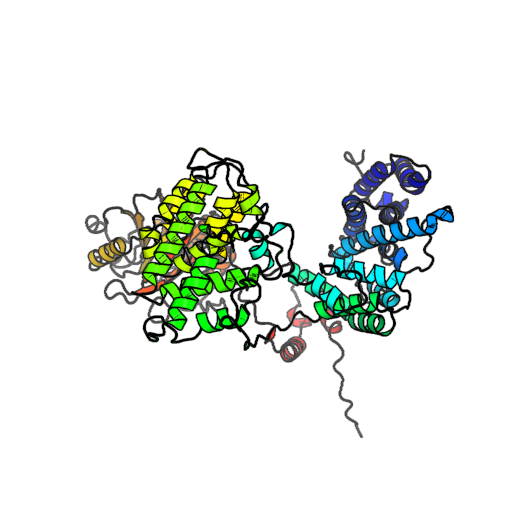20.790 -18.012 -8.107 1.00 90.75 700 ASN A N 1
ATOM 5571 C CA . ASN A 1 700 ? -19.781 -17.691 -9.133 1.00 90.75 700 ASN A CA 1
ATOM 5572 C C . ASN A 1 700 ? -18.815 -16.570 -8.710 1.00 90.75 700 ASN A C 1
ATOM 5574 O O . ASN A 1 700 ? -17.888 -16.220 -9.439 1.00 90.75 700 ASN A O 1
ATOM 5578 N N . LYS A 1 701 ? -19.044 -15.970 -7.538 1.00 84.88 701 LYS A N 1
ATOM 5579 C CA . LYS A 1 701 ? -18.252 -14.858 -7.020 1.00 84.88 701 LYS A CA 1
ATOM 5580 C C . LYS A 1 701 ? -17.880 -15.097 -5.564 1.00 84.88 701 LYS A C 1
ATOM 5582 O O . LYS A 1 701 ? -18.739 -15.172 -4.681 1.00 84.88 701 LYS A O 1
ATOM 5587 N N . GLU A 1 702 ? -16.580 -15.159 -5.308 1.00 78.88 702 GLU A N 1
ATOM 5588 C CA . GLU A 1 702 ? -16.036 -15.304 -3.962 1.00 78.88 702 GLU A CA 1
ATOM 5589 C C . GLU A 1 702 ? -16.336 -14.053 -3.118 1.00 78.88 702 GLU A C 1
ATOM 5591 O O . GLU A 1 702 ? -16.180 -12.913 -3.567 1.00 78.88 702 GLU A O 1
ATOM 5596 N N . GLY A 1 703 ? -16.818 -14.262 -1.891 1.00 78.38 703 GLY A N 1
ATOM 5597 C CA . GLY A 1 703 ? -17.254 -13.182 -1.004 1.00 78.38 703 GLY A CA 1
ATOM 5598 C C . GLY A 1 703 ? -18.612 -12.558 -1.355 1.00 78.38 703 GLY A C 1
ATOM 5599 O O . GLY A 1 703 ? -18.950 -11.532 -0.765 1.00 78.38 703 GLY A O 1
ATOM 5600 N N . LEU A 1 704 ? -19.382 -13.136 -2.293 1.00 84.19 704 LEU A N 1
ATOM 5601 C CA . LEU A 1 704 ? -20.798 -12.790 -2.510 1.00 84.19 704 LEU A CA 1
ATOM 5602 C C . LEU A 1 704 ? -21.688 -13.338 -1.389 1.00 84.19 704 LEU A C 1
ATOM 5604 O O . LEU A 1 704 ? -22.613 -12.659 -0.956 1.00 84.19 704 LEU A O 1
ATOM 5608 N N . VAL A 1 705 ? -21.394 -14.547 -0.909 1.00 87.25 705 VAL A N 1
ATOM 5609 C CA . VAL A 1 705 ? -22.082 -15.174 0.223 1.00 87.25 705 VAL A CA 1
ATOM 5610 C C . VAL A 1 705 ? -21.196 -15.070 1.463 1.00 87.25 705 VAL A C 1
ATOM 5612 O O . VAL A 1 705 ? -20.012 -15.403 1.410 1.00 87.25 705 VAL A O 1
ATOM 5615 N N . GLY A 1 706 ? -21.757 -14.581 2.568 1.00 85.62 706 GLY A N 1
ATOM 5616 C CA . GLY A 1 706 ? -21.083 -14.435 3.859 1.00 85.62 706 GLY A CA 1
ATOM 5617 C C . GLY A 1 706 ? -21.976 -14.856 5.026 1.00 85.62 706 GLY A C 1
ATOM 5618 O O . GLY A 1 706 ? -23.160 -15.124 4.841 1.00 85.62 706 GLY A O 1
ATOM 5619 N N . ASP A 1 707 ? -21.404 -14.904 6.232 1.00 85.44 707 ASP A N 1
ATOM 5620 C CA . ASP A 1 707 ? -22.098 -15.264 7.481 1.00 85.44 707 ASP A CA 1
ATOM 5621 C C . ASP A 1 707 ? -22.897 -16.586 7.410 1.00 85.44 707 ASP A C 1
ATOM 5623 O O . ASP A 1 707 ? -23.996 -16.670 7.955 1.00 85.44 707 ASP A O 1
ATOM 5627 N N . VAL A 1 708 ? -22.351 -17.610 6.739 1.00 88.50 708 VAL A N 1
ATOM 5628 C CA . VAL A 1 708 ? -22.972 -18.943 6.641 1.00 88.50 708 VAL A CA 1
ATOM 5629 C C . VAL A 1 708 ? -22.987 -19.611 8.017 1.00 88.50 708 VAL A C 1
ATOM 5631 O O . VAL A 1 708 ? -21.949 -19.713 8.672 1.00 88.50 708 VAL A O 1
ATOM 5634 N N . LYS A 1 709 ? -24.159 -20.067 8.450 1.00 89.69 709 LYS A N 1
ATOM 5635 C CA . LYS A 1 709 ? -24.389 -20.818 9.684 1.00 89.69 709 LYS A CA 1
ATOM 5636 C C . LYS A 1 709 ? -25.243 -22.032 9.368 1.00 89.69 709 LYS A C 1
ATOM 5638 O O . LYS A 1 709 ? -26.305 -21.884 8.766 1.00 89.69 709 LYS A O 1
ATOM 5643 N N . VAL A 1 710 ? -24.794 -23.205 9.796 1.00 86.94 710 VAL A N 1
ATOM 5644 C CA . VAL A 1 710 ? -25.597 -24.423 9.748 1.00 86.94 710 VAL A CA 1
ATOM 5645 C C . VAL A 1 710 ? -26.050 -24.735 11.169 1.00 86.94 710 VAL A C 1
ATOM 5647 O O . VAL A 1 710 ? -25.274 -24.636 12.120 1.00 86.94 710 VAL A O 1
ATOM 5650 N N . GLY A 1 711 ? -27.337 -25.013 11.345 1.00 81.06 711 GLY A N 1
ATOM 5651 C CA . GLY A 1 711 ? -27.850 -25.439 12.638 1.00 81.06 711 GLY A CA 1
ATOM 5652 C C . GLY A 1 711 ? -29.335 -25.182 12.841 1.00 81.06 711 GLY A C 1
ATOM 5653 O O . GLY A 1 711 ? -29.957 -24.342 12.195 1.00 81.06 711 GLY A O 1
ATOM 5654 N N . GLY A 1 712 ? -29.900 -25.924 13.793 1.00 80.06 712 GLY A N 1
ATOM 5655 C CA . GLY A 1 712 ? -31.344 -25.986 14.001 1.00 80.06 712 GLY A CA 1
ATOM 5656 C C . GLY A 1 712 ? -32.032 -26.846 12.940 1.00 80.06 712 GLY A C 1
ATOM 5657 O O . GLY A 1 712 ? -31.551 -26.994 11.822 1.00 80.06 712 GLY A O 1
ATOM 5658 N N . SER A 1 713 ? -33.170 -27.434 13.291 1.00 81.25 713 SER A N 1
ATOM 5659 C CA . SER A 1 713 ? -33.997 -28.219 12.375 1.00 81.25 713 SER A CA 1
ATOM 5660 C C . SER A 1 713 ? -35.401 -27.639 12.344 1.00 81.25 713 SER A C 1
ATOM 5662 O O . SER A 1 713 ? -35.926 -27.259 13.387 1.00 81.25 713 SER A O 1
ATOM 5664 N N . LEU A 1 714 ? -36.022 -27.614 11.164 1.00 78.88 714 LEU A N 1
ATOM 5665 C CA . LEU A 1 714 ? -37.440 -27.282 11.053 1.00 78.88 714 LEU A CA 1
ATOM 5666 C C . LEU A 1 714 ? -38.271 -28.504 11.485 1.00 78.88 714 LEU A C 1
ATOM 5668 O O . LEU A 1 714 ? -38.298 -29.540 10.795 1.00 78.88 714 LEU A O 1
ATOM 5672 N N . GLY A 1 715 ? -38.910 -28.410 12.649 1.00 74.94 715 GLY A N 1
ATOM 5673 C CA . GLY A 1 715 ? -39.589 -29.512 13.323 1.00 74.94 715 GLY A CA 1
ATOM 5674 C C . GLY A 1 715 ? -38.652 -30.699 13.577 1.00 74.94 715 GLY A C 1
ATOM 5675 O O . GLY A 1 715 ? -37.497 -30.544 13.965 1.00 74.94 715 GLY A O 1
ATOM 5676 N N . CYS A 1 716 ? -39.128 -31.918 13.300 1.00 67.19 716 CYS A N 1
ATOM 5677 C CA . CYS A 1 716 ? -38.327 -33.150 13.382 1.00 67.19 716 CYS A CA 1
ATOM 5678 C C . CYS A 1 716 ? -37.597 -33.503 12.067 1.00 67.19 716 CYS A C 1
ATOM 5680 O O . CYS A 1 716 ? -37.451 -34.689 11.760 1.00 67.19 716 CYS A O 1
ATOM 5682 N N . SER A 1 717 ? -37.210 -32.515 11.244 1.00 75.62 717 SER A N 1
ATOM 5683 C CA . SER A 1 717 ? -36.364 -32.798 10.070 1.00 75.62 717 SER A CA 1
ATOM 5684 C C . SER A 1 717 ? -34.997 -33.316 10.522 1.00 75.62 717 SER A C 1
ATOM 5686 O O . SER A 1 717 ? -34.456 -32.867 11.525 1.00 75.62 717 SER A O 1
ATOM 5688 N N . ASP A 1 718 ? -34.429 -34.264 9.785 1.00 79.81 718 ASP A N 1
ATOM 5689 C CA . ASP A 1 718 ? -33.046 -34.727 9.957 1.00 79.81 718 ASP A CA 1
ATOM 5690 C C . ASP A 1 718 ? -32.050 -33.945 9.082 1.00 79.81 718 ASP A C 1
ATOM 5692 O O . ASP A 1 718 ? -30.883 -34.339 9.013 1.00 79.81 718 ASP A O 1
ATOM 5696 N N . HIS A 1 719 ? -32.517 -32.884 8.415 1.00 86.50 719 HIS A N 1
ATOM 5697 C CA . HIS A 1 719 ? -31.685 -31.855 7.795 1.00 86.50 719 HIS A CA 1
ATOM 5698 C C . HIS A 1 719 ? -31.598 -30.626 8.697 1.00 86.50 719 HIS A C 1
ATOM 5700 O O . HIS A 1 719 ? -32.587 -30.219 9.317 1.00 86.50 719 HIS A O 1
ATOM 5706 N N . GLU A 1 720 ? -30.411 -30.036 8.731 1.00 87.75 720 GLU A N 1
ATOM 5707 C CA . GLU A 1 720 ? -30.146 -28.777 9.412 1.00 87.75 720 GLU A CA 1
ATOM 5708 C C . GLU A 1 720 ? -30.440 -27.590 8.486 1.00 87.75 720 GLU A C 1
ATOM 5710 O O . GLU A 1 720 ? -30.264 -27.665 7.268 1.00 87.75 720 GLU A O 1
ATOM 5715 N N . MET A 1 721 ? -30.914 -26.488 9.064 1.00 88.31 721 MET A N 1
ATOM 5716 C CA . MET A 1 721 ? -31.147 -25.246 8.330 1.00 88.31 721 MET A CA 1
ATOM 5717 C C . MET A 1 721 ? -29.819 -24.549 8.028 1.00 88.31 721 MET A C 1
ATOM 5719 O O . MET A 1 721 ? -28.893 -24.579 8.840 1.00 88.31 721 MET A O 1
ATOM 5723 N N . VAL A 1 722 ? -29.742 -23.894 6.870 1.00 91.38 722 VAL A N 1
ATOM 5724 C CA . VAL A 1 722 ? -28.583 -23.102 6.448 1.00 91.38 722 VAL A CA 1
ATOM 5725 C C . VAL A 1 722 ? -29.000 -21.639 6.353 1.00 91.38 722 VAL A C 1
ATOM 5727 O O . VAL A 1 722 ? -29.755 -21.249 5.462 1.00 91.38 722 VAL A O 1
ATOM 5730 N N . GLU A 1 723 ? -28.500 -20.818 7.268 1.00 91.50 723 GLU A N 1
ATOM 5731 C CA . GLU A 1 723 ? -28.673 -19.365 7.254 1.00 91.50 723 GLU A CA 1
ATOM 5732 C C . GLU A 1 723 ? -27.427 -18.706 6.665 1.00 91.50 723 GLU A C 1
ATOM 5734 O O . GLU A 1 723 ? -26.305 -19.050 7.027 1.00 91.50 723 GLU A O 1
ATOM 5739 N N . PHE A 1 724 ? -27.593 -17.734 5.772 1.00 92.62 724 PHE A N 1
ATOM 5740 C CA . PHE A 1 724 ? -26.465 -16.990 5.207 1.00 92.62 724 PHE A CA 1
ATOM 5741 C C . PHE A 1 724 ? -26.888 -15.599 4.732 1.00 92.62 724 PHE A C 1
ATOM 5743 O O . PHE A 1 724 ? -28.068 -15.242 4.733 1.00 92.62 724 PHE A O 1
ATOM 5750 N N . ARG A 1 725 ? -25.918 -14.779 4.325 1.00 90.62 725 ARG A N 1
ATOM 5751 C CA . ARG A 1 725 ? -26.155 -13.443 3.770 1.00 90.62 725 ARG A CA 1
ATOM 5752 C C . ARG A 1 725 ? -25.601 -13.320 2.361 1.00 90.62 725 ARG A C 1
ATOM 5754 O O . ARG A 1 725 ? -24.434 -13.627 2.132 1.00 90.62 725 ARG A O 1
ATOM 5761 N N . ILE A 1 726 ? -26.404 -12.794 1.440 1.00 88.06 726 ILE A N 1
ATOM 5762 C CA . ILE A 1 726 ? -25.934 -12.375 0.113 1.00 88.06 726 ILE A CA 1
ATOM 5763 C C . ILE A 1 726 ? -25.524 -10.906 0.203 1.00 88.06 726 ILE A C 1
ATOM 5765 O O . ILE A 1 726 ? -26.357 -10.026 0.419 1.00 88.06 726 ILE A O 1
ATOM 5769 N N . LEU A 1 727 ? -24.233 -10.630 0.061 1.00 84.62 727 LEU A N 1
ATOM 5770 C CA . LEU A 1 727 ? -23.647 -9.301 0.197 1.00 84.62 727 LEU A CA 1
ATOM 5771 C C . LEU A 1 727 ? -23.822 -8.511 -1.109 1.00 84.62 727 LEU A C 1
ATOM 5773 O O . LEU A 1 727 ? -23.097 -8.727 -2.082 1.00 84.62 727 LEU A O 1
ATOM 5777 N N . ARG A 1 728 ? -24.759 -7.554 -1.133 1.00 68.62 728 ARG A N 1
ATOM 5778 C CA . ARG A 1 728 ? -24.963 -6.649 -2.273 1.00 68.62 728 ARG A CA 1
ATOM 5779 C C . ARG A 1 728 ? -24.117 -5.392 -2.076 1.00 68.62 728 ARG A C 1
ATOM 5781 O O . ARG A 1 728 ? -24.536 -4.414 -1.469 1.00 68.62 728 ARG A O 1
ATOM 5788 N N . GLY A 1 729 ? -22.876 -5.455 -2.547 1.00 54.47 729 GLY A N 1
ATOM 5789 C CA . GLY A 1 729 ? -21.905 -4.362 -2.510 1.00 54.47 729 GLY A CA 1
ATOM 5790 C C . GLY A 1 729 ? -20.590 -4.773 -3.173 1.00 54.47 729 GLY A C 1
ATOM 5791 O O . GLY A 1 729 ? -20.374 -5.953 -3.465 1.00 54.47 729 GLY A O 1
ATOM 5792 N N . ARG A 1 730 ? -19.683 -3.822 -3.436 1.00 40.44 730 ARG A N 1
ATOM 5793 C CA . ARG A 1 730 ? -18.311 -4.131 -3.884 1.00 40.44 730 ARG A CA 1
ATOM 5794 C C . ARG A 1 730 ? -17.540 -4.828 -2.752 1.00 40.44 730 ARG A C 1
ATOM 5796 O O . ARG A 1 730 ? -16.738 -4.211 -2.064 1.00 40.44 730 ARG A O 1
ATOM 5803 N N . SER A 1 731 ? -17.782 -6.122 -2.570 1.00 39.25 731 SER A N 1
ATOM 5804 C CA . SER A 1 731 ? -16.923 -6.993 -1.774 1.00 39.25 731 SER A CA 1
ATOM 5805 C C . SER A 1 731 ? -15.680 -7.325 -2.602 1.00 39.25 731 SER A C 1
ATOM 5807 O O . SER A 1 731 ? -15.784 -7.834 -3.723 1.00 39.25 731 SER A O 1
ATOM 5809 N N . ARG A 1 732 ? -14.502 -6.965 -2.079 1.00 34.41 732 ARG A N 1
ATOM 5810 C CA . ARG A 1 732 ? -13.214 -7.469 -2.566 1.00 34.41 732 ARG A CA 1
ATOM 5811 C C . ARG A 1 732 ? -13.204 -8.970 -2.290 1.00 34.41 732 ARG A C 1
ATOM 5813 O O . ARG A 1 732 ? -13.291 -9.353 -1.129 1.00 34.41 732 ARG A O 1
ATOM 5820 N N . ALA A 1 733 ? -13.087 -9.783 -3.339 1.00 29.58 733 ALA A N 1
ATOM 5821 C CA . ALA A 1 733 ? -12.862 -11.217 -3.213 1.00 29.58 733 ALA A CA 1
ATOM 5822 C C . ALA A 1 733 ? -11.668 -11.451 -2.273 1.00 29.58 733 ALA A C 1
ATOM 5824 O O . ALA A 1 733 ? -10.534 -11.067 -2.575 1.00 29.58 733 ALA A O 1
ATOM 5825 N N . ILE A 1 734 ? -11.939 -12.001 -1.092 1.00 36.72 734 ILE A N 1
ATOM 5826 C CA . ILE A 1 734 ? -10.902 -12.523 -0.211 1.00 36.72 734 ILE A CA 1
ATOM 5827 C C . ILE A 1 734 ? -10.660 -13.934 -0.710 1.00 36.72 734 ILE A C 1
ATOM 5829 O O . ILE A 1 734 ? -11.391 -14.840 -0.335 1.00 36.72 734 ILE A O 1
ATOM 5833 N N . SER A 1 735 ? -9.651 -14.073 -1.564 1.00 30.28 735 SER A N 1
ATOM 5834 C CA . SER A 1 735 ? -9.148 -15.363 -2.013 1.00 30.28 735 SER A CA 1
ATOM 5835 C C . SER A 1 735 ? -8.741 -16.214 -0.810 1.00 30.28 735 SER A C 1
ATOM 5837 O O . SER A 1 735 ? -7.713 -15.961 -0.180 1.00 30.28 735 SER A O 1
ATOM 5839 N N . ARG A 1 736 ? -9.550 -17.224 -0.480 1.00 36.16 736 ARG A N 1
ATOM 5840 C CA . ARG A 1 736 ? -9.179 -18.335 0.406 1.00 36.16 736 ARG A CA 1
ATOM 5841 C C . ARG A 1 736 ? -8.617 -19.483 -0.429 1.00 36.16 736 ARG A C 1
ATOM 5843 O O . ARG A 1 736 ? -9.013 -20.635 -0.269 1.00 36.16 736 ARG A O 1
ATOM 5850 N N . ILE A 1 737 ? -7.645 -19.193 -1.298 1.00 33.09 737 ILE A N 1
ATOM 5851 C CA . ILE A 1 737 ? -6.768 -20.263 -1.779 1.00 33.09 737 ILE A CA 1
ATOM 5852 C C . ILE A 1 737 ? -6.132 -20.857 -0.523 1.00 33.09 737 ILE A C 1
ATOM 5854 O O . ILE A 1 737 ? -5.396 -20.173 0.189 1.00 33.09 737 ILE A O 1
ATOM 5858 N N . THR A 1 738 ? -6.433 -22.120 -0.224 1.00 40.03 738 THR A N 1
ATOM 5859 C CA . THR A 1 738 ? -5.646 -22.904 0.724 1.00 40.03 738 THR A CA 1
ATOM 5860 C C . THR A 1 738 ? -4.242 -23.017 0.150 1.00 40.03 738 THR A C 1
ATOM 5862 O O . THR A 1 738 ? -3.930 -23.921 -0.623 1.00 40.03 738 THR A O 1
ATOM 5865 N N . THR A 1 739 ? -3.395 -22.049 0.471 1.00 35.62 739 THR A N 1
ATOM 5866 C CA . THR A 1 739 ? -1.970 -22.104 0.196 1.00 35.62 739 THR A CA 1
ATOM 5867 C C . THR A 1 739 ? -1.370 -23.142 1.127 1.00 35.62 739 THR A C 1
ATOM 5869 O O . THR A 1 739 ? -1.513 -23.044 2.347 1.00 35.62 739 THR A O 1
ATOM 5872 N N . LEU A 1 740 ? -0.716 -24.150 0.554 1.00 45.97 740 LEU A N 1
ATOM 5873 C CA . LEU A 1 740 ? 0.101 -25.083 1.319 1.00 45.97 740 LEU A CA 1
ATOM 5874 C C . LEU A 1 740 ? 1.135 -24.275 2.115 1.00 45.97 740 LEU A C 1
ATOM 5876 O O . LEU A 1 740 ? 1.795 -23.398 1.562 1.00 45.97 740 LEU A O 1
ATOM 5880 N N . ASP A 1 741 ? 1.247 -24.543 3.416 1.00 43.34 741 ASP A N 1
ATOM 5881 C CA . ASP A 1 741 ? 2.211 -23.875 4.291 1.00 43.34 741 ASP A CA 1
ATOM 5882 C C . ASP A 1 741 ? 3.632 -24.337 3.943 1.00 43.34 741 ASP A C 1
ATOM 5884 O O . ASP A 1 741 ? 4.170 -25.305 4.489 1.00 43.34 741 ASP A O 1
ATOM 5888 N N . PHE A 1 742 ? 4.234 -23.636 2.986 1.00 46.81 742 PHE A N 1
ATOM 5889 C CA . PHE A 1 742 ? 5.594 -23.873 2.528 1.00 46.81 742 PHE A CA 1
ATOM 5890 C C . PHE A 1 742 ? 6.621 -23.668 3.653 1.00 46.81 742 PHE A C 1
ATOM 5892 O O . PHE A 1 742 ? 7.666 -24.301 3.613 1.00 46.81 742 PHE A O 1
ATOM 5899 N N . ARG A 1 743 ? 6.340 -22.895 4.714 1.00 48.75 743 ARG A N 1
ATOM 5900 C CA . ARG A 1 743 ? 7.301 -22.719 5.823 1.00 48.75 743 ARG A CA 1
ATOM 5901 C C . ARG A 1 743 ? 7.482 -23.995 6.652 1.00 48.75 743 ARG A C 1
ATOM 5903 O O . ARG A 1 743 ? 8.536 -24.186 7.250 1.00 48.75 743 ARG A O 1
ATOM 5910 N N . ARG A 1 744 ? 6.485 -24.889 6.665 1.00 48.53 744 ARG A N 1
ATOM 5911 C CA . ARG A 1 744 ? 6.534 -26.195 7.357 1.00 48.53 744 ARG A CA 1
ATOM 5912 C C . ARG A 1 744 ? 6.769 -27.382 6.416 1.00 48.53 744 ARG A C 1
ATOM 5914 O O . ARG A 1 744 ? 6.781 -28.528 6.868 1.00 48.53 744 ARG A O 1
ATOM 5921 N N . GLY A 1 745 ? 6.946 -27.132 5.118 1.00 51.53 745 GLY A N 1
ATOM 5922 C CA . GLY A 1 745 ? 7.194 -28.166 4.118 1.00 51.53 745 GLY A CA 1
ATOM 5923 C C . GLY A 1 745 ? 8.576 -28.799 4.281 1.00 51.53 745 GLY A C 1
ATOM 5924 O O . GLY A 1 745 ? 9.593 -28.111 4.290 1.00 51.53 745 GLY A O 1
ATOM 5925 N N . ASN A 1 746 ? 8.647 -30.130 4.368 1.00 60.84 746 ASN A N 1
ATOM 5926 C CA . ASN A 1 746 ? 9.926 -30.841 4.315 1.00 60.84 746 ASN A CA 1
ATOM 5927 C C . ASN A 1 746 ? 10.421 -30.902 2.860 1.00 60.84 746 ASN A C 1
ATOM 5929 O O . ASN A 1 746 ? 10.209 -31.885 2.146 1.00 60.84 746 ASN A O 1
ATOM 5933 N N . PHE A 1 747 ? 11.064 -29.823 2.414 1.00 62.06 747 PHE A N 1
ATOM 5934 C CA . PHE A 1 747 ? 11.564 -29.684 1.045 1.00 62.06 747 PHE A CA 1
ATOM 5935 C C . PHE A 1 747 ? 12.647 -30.703 0.680 1.00 62.06 747 PHE A C 1
ATOM 5937 O O . PHE A 1 747 ? 12.781 -31.043 -0.494 1.00 62.06 747 PHE A O 1
ATOM 5944 N N . GLY A 1 748 ? 13.380 -31.234 1.666 1.00 71.62 748 GLY A N 1
ATOM 5945 C CA . GLY A 1 748 ? 14.337 -32.322 1.452 1.00 71.62 748 GLY A CA 1
ATOM 5946 C C . GLY A 1 748 ? 13.637 -33.606 1.006 1.00 71.62 748 GLY A C 1
ATOM 5947 O O . GLY A 1 748 ? 13.962 -34.168 -0.036 1.00 71.62 748 GLY A O 1
ATOM 5948 N N . LEU A 1 749 ? 12.598 -34.015 1.738 1.00 69.56 749 LEU A N 1
ATOM 5949 C CA . LEU A 1 749 ? 11.813 -35.212 1.426 1.00 69.56 749 LEU A CA 1
ATOM 5950 C C . LEU A 1 749 ? 11.002 -35.038 0.129 1.00 69.56 749 LEU A C 1
ATOM 5952 O O . LEU A 1 749 ? 10.885 -35.965 -0.670 1.00 69.56 749 LEU A O 1
ATOM 5956 N N . PHE A 1 750 ? 10.498 -33.827 -0.121 1.00 53.47 750 PHE A N 1
ATOM 5957 C CA . PHE A 1 750 ? 9.829 -33.474 -1.374 1.00 53.47 750 PHE A CA 1
ATOM 5958 C C . PHE A 1 750 ? 10.765 -33.609 -2.586 1.00 53.47 750 PHE A C 1
ATOM 5960 O O . PHE A 1 750 ? 10.386 -34.184 -3.606 1.00 53.47 750 PHE A O 1
ATOM 5967 N N . LYS A 1 751 ? 12.017 -33.156 -2.455 1.00 60.28 751 LYS A N 1
ATOM 5968 C CA . LYS A 1 751 ? 13.055 -33.280 -3.486 1.00 60.28 751 LYS A CA 1
ATOM 5969 C C . LYS A 1 751 ? 13.446 -34.741 -3.743 1.00 60.28 751 LYS A C 1
ATOM 5971 O O . LYS A 1 751 ? 13.577 -35.127 -4.904 1.00 60.28 751 LYS A O 1
ATOM 5976 N N . ASP A 1 752 ? 13.539 -35.565 -2.699 1.00 70.25 752 ASP A N 1
ATOM 5977 C CA . ASP A 1 752 ? 13.789 -37.009 -2.827 1.00 70.25 752 ASP A CA 1
ATOM 5978 C C . ASP A 1 752 ? 12.644 -37.743 -3.537 1.00 70.25 752 ASP A C 1
ATOM 5980 O O . ASP A 1 752 ? 12.882 -38.605 -4.385 1.00 70.25 752 ASP A O 1
ATOM 5984 N N . LEU A 1 753 ? 11.392 -37.400 -3.220 1.00 67.25 753 LEU A N 1
ATOM 5985 C CA . LEU A 1 753 ? 10.218 -37.974 -3.879 1.00 67.25 753 LEU A CA 1
ATOM 5986 C C . LEU A 1 753 ? 10.153 -37.577 -5.357 1.00 67.25 753 LEU A C 1
ATOM 5988 O O . LEU A 1 753 ? 9.930 -38.443 -6.201 1.00 67.25 753 LEU A O 1
ATOM 5992 N N . LEU A 1 754 ? 10.412 -36.307 -5.683 1.00 64.31 754 LEU A N 1
ATOM 5993 C CA . LEU A 1 754 ? 10.470 -35.830 -7.068 1.00 64.31 754 LEU A CA 1
ATOM 5994 C C . LEU A 1 754 ? 11.611 -36.485 -7.858 1.00 64.31 754 LEU A C 1
ATOM 5996 O O . LEU A 1 754 ? 11.431 -36.812 -9.030 1.00 64.31 754 LEU A O 1
ATOM 6000 N N . GLY A 1 755 ? 12.762 -36.733 -7.226 1.00 66.75 755 GLY A N 1
ATOM 6001 C CA . GLY A 1 755 ? 13.895 -37.426 -7.848 1.00 66.75 755 GLY A CA 1
ATOM 6002 C C . GLY A 1 755 ? 13.633 -38.904 -8.164 1.00 66.75 755 GLY A C 1
ATOM 6003 O O . GLY A 1 755 ? 14.272 -39.459 -9.056 1.00 66.75 755 GLY A O 1
ATOM 6004 N N . ARG A 1 756 ? 12.679 -39.546 -7.473 1.00 71.44 756 ARG A N 1
ATOM 6005 C CA . ARG A 1 756 ? 12.301 -40.958 -7.684 1.00 71.44 756 ARG A CA 1
ATOM 6006 C C . ARG A 1 756 ? 11.285 -41.169 -8.809 1.00 71.44 756 ARG A C 1
ATOM 6008 O O . ARG A 1 756 ? 11.049 -42.314 -9.196 1.00 71.44 756 ARG A O 1
ATOM 6015 N N . ILE A 1 757 ? 10.671 -40.107 -9.328 1.00 67.88 757 ILE A N 1
ATOM 6016 C CA . ILE A 1 757 ? 9.662 -40.209 -10.388 1.00 67.88 757 ILE A CA 1
ATOM 6017 C C . ILE A 1 757 ? 10.367 -40.366 -11.750 1.00 67.88 757 ILE A C 1
ATOM 6019 O O . ILE A 1 757 ? 11.203 -39.536 -12.108 1.00 67.88 757 ILE A O 1
ATOM 6023 N N . PRO A 1 758 ? 10.038 -41.395 -12.557 1.00 64.94 758 PRO A N 1
ATOM 6024 C CA . PRO A 1 758 ? 10.586 -41.558 -13.901 1.00 64.94 758 PRO A CA 1
ATOM 6025 C C . PRO A 1 758 ? 9.897 -40.589 -14.880 1.00 64.94 758 PRO A C 1
ATOM 6027 O O . PRO A 1 758 ? 9.028 -40.978 -15.663 1.00 64.94 758 PRO A O 1
ATOM 6030 N N . TRP A 1 759 ? 10.297 -39.315 -14.832 1.00 60.69 759 TRP A N 1
ATOM 6031 C CA . TRP A 1 759 ? 9.696 -38.203 -15.586 1.00 60.69 759 TRP A CA 1
ATOM 6032 C C . TRP A 1 759 ? 9.613 -38.439 -17.095 1.00 60.69 759 TRP A C 1
ATOM 6034 O O . TRP A 1 759 ? 8.638 -38.042 -17.723 1.00 60.69 759 TRP A O 1
ATOM 6044 N N . VAL A 1 760 ? 10.584 -39.158 -17.664 1.00 59.75 760 VAL A N 1
ATOM 6045 C CA . VAL A 1 760 ? 10.613 -39.497 -19.096 1.00 59.75 760 VAL A CA 1
ATOM 6046 C C . VAL A 1 760 ? 9.390 -40.326 -19.505 1.00 59.75 760 VAL A C 1
ATOM 6048 O O . VAL A 1 760 ? 8.786 -40.044 -20.531 1.00 59.75 760 VAL A O 1
ATOM 6051 N N . ARG A 1 761 ? 8.961 -41.287 -18.674 1.00 57.69 761 ARG A N 1
ATOM 6052 C CA . ARG A 1 761 ? 7.743 -42.078 -18.930 1.00 57.69 761 ARG A CA 1
ATOM 6053 C C . ARG A 1 761 ? 6.462 -41.321 -18.593 1.00 57.69 761 ARG A C 1
ATOM 6055 O O . ARG A 1 761 ? 5.438 -41.553 -19.220 1.00 57.69 761 ARG A O 1
ATOM 6062 N N . ALA A 1 762 ? 6.500 -40.441 -17.593 1.00 55.56 762 ALA A N 1
ATOM 6063 C CA . ALA A 1 762 ? 5.328 -39.671 -17.173 1.00 55.56 762 ALA A CA 1
ATOM 6064 C C . ALA A 1 762 ? 4.937 -38.572 -18.182 1.00 55.56 762 ALA A C 1
ATOM 6066 O O . ALA A 1 762 ? 3.779 -38.155 -18.216 1.00 55.56 762 ALA A O 1
ATOM 6067 N N . LEU A 1 763 ? 5.896 -38.107 -18.991 1.00 55.91 763 LEU A N 1
ATOM 6068 C CA . LEU A 1 763 ? 5.734 -36.996 -19.935 1.00 55.91 763 LEU A CA 1
ATOM 6069 C C . LEU A 1 763 ? 5.685 -37.435 -21.411 1.00 55.91 763 LEU A C 1
ATOM 6071 O O . LEU A 1 763 ? 5.447 -36.601 -22.286 1.00 55.91 763 LEU A O 1
ATOM 6075 N N . GLU A 1 764 ? 5.852 -38.726 -21.711 1.00 44.72 764 GLU A N 1
ATOM 6076 C CA . GLU A 1 764 ? 5.658 -39.257 -23.065 1.00 44.72 764 GLU A CA 1
ATOM 6077 C C . GLU A 1 764 ? 4.205 -39.035 -23.535 1.00 44.72 764 GLU A C 1
ATOM 6079 O O . GLU A 1 764 ? 3.246 -39.480 -22.909 1.00 44.72 764 GLU A O 1
ATOM 6084 N N . GLY A 1 765 ? 4.038 -38.316 -24.652 1.00 51.16 765 GLY A N 1
ATOM 6085 C CA . GLY A 1 765 ? 2.740 -38.077 -25.299 1.00 51.16 765 GLY A CA 1
ATOM 6086 C C . GLY A 1 765 ? 2.009 -36.784 -24.908 1.00 51.16 765 GLY A C 1
ATOM 6087 O O . GLY A 1 765 ? 0.997 -36.466 -25.529 1.00 51.16 765 GLY A O 1
ATOM 6088 N N . ARG A 1 766 ? 2.513 -35.993 -23.948 1.00 49.06 766 ARG A N 1
ATOM 6089 C CA . ARG A 1 766 ? 1.973 -34.654 -23.632 1.00 49.06 766 ARG A CA 1
ATOM 6090 C C . ARG A 1 766 ? 2.934 -33.597 -24.174 1.00 49.06 766 ARG A C 1
ATOM 6092 O O . ARG A 1 766 ? 4.011 -33.419 -23.623 1.00 49.06 766 ARG A O 1
ATOM 6099 N N . GLY A 1 767 ? 2.584 -32.964 -25.296 1.00 48.84 767 GLY A N 1
ATOM 6100 C CA . GLY A 1 767 ? 3.464 -32.103 -26.100 1.00 48.84 767 GLY A CA 1
ATOM 6101 C C . GLY A 1 767 ? 4.157 -30.974 -25.329 1.00 48.84 767 GLY A C 1
ATOM 6102 O O . GLY A 1 767 ? 3.656 -29.855 -25.282 1.00 48.84 767 GLY A O 1
ATOM 6103 N N . CYS A 1 768 ? 5.334 -31.260 -24.773 1.00 41.12 768 CYS A N 1
ATOM 6104 C CA . CYS A 1 768 ? 6.171 -30.309 -24.055 1.00 41.12 768 CYS A CA 1
ATOM 6105 C C . CYS A 1 768 ? 7.593 -30.282 -24.659 1.00 41.12 768 CYS A C 1
ATOM 6107 O O . CYS A 1 768 ? 8.087 -31.338 -25.072 1.00 41.12 768 CYS A O 1
ATOM 6109 N N . PRO A 1 769 ? 8.259 -29.110 -24.752 1.00 43.84 769 PRO A N 1
ATOM 6110 C CA . PRO A 1 769 ? 9.599 -28.987 -25.328 1.00 43.84 769 PRO A CA 1
ATOM 6111 C C . PRO A 1 769 ? 10.643 -29.782 -24.537 1.00 43.84 769 PRO A C 1
ATOM 6113 O O . PRO A 1 769 ? 10.568 -29.895 -23.314 1.00 43.84 769 PRO A O 1
ATOM 6116 N N . ARG A 1 770 ? 11.666 -30.281 -25.240 1.00 45.44 770 ARG A N 1
ATOM 6117 C CA . ARG A 1 770 ? 12.774 -31.080 -24.681 1.00 45.44 770 ARG A CA 1
ATOM 6118 C C . ARG A 1 770 ? 13.576 -30.371 -23.570 1.00 45.44 770 ARG A C 1
ATOM 6120 O O . ARG A 1 770 ? 14.331 -31.039 -22.873 1.00 45.44 770 ARG A O 1
ATOM 6127 N N . ASP A 1 771 ? 13.374 -29.073 -23.352 1.00 45.50 771 ASP A N 1
ATOM 6128 C CA . ASP A 1 771 ?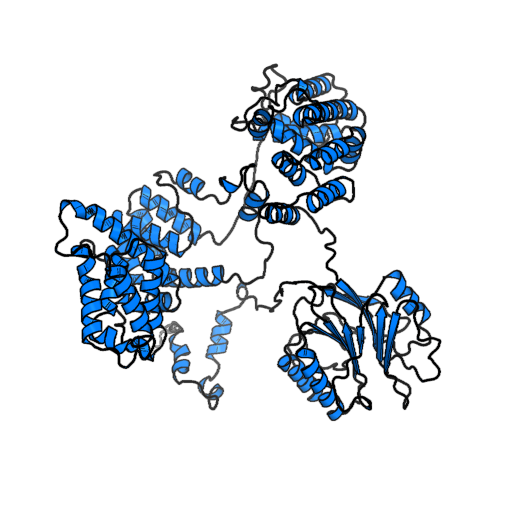 14.115 -28.260 -22.378 1.00 45.50 771 ASP A CA 1
ATOM 6129 C C . ASP A 1 771 ? 13.728 -28.519 -20.910 1.00 45.50 771 ASP A C 1
ATOM 6131 O O . ASP A 1 771 ? 14.522 -28.252 -20.010 1.00 45.50 771 ASP A O 1
ATOM 6135 N N . LEU A 1 772 ? 12.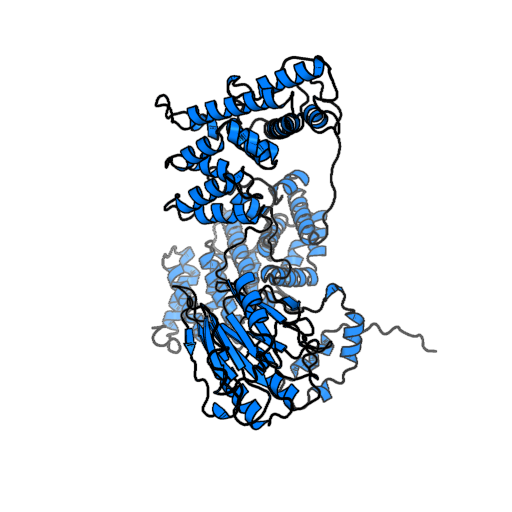559 -29.113 -20.636 1.00 41.75 772 LEU A N 1
ATOM 6136 C CA . LEU A 1 772 ? 12.160 -29.490 -19.267 1.00 41.75 772 LEU A CA 1
ATOM 6137 C C . LEU A 1 772 ? 12.890 -30.731 -18.728 1.00 41.75 772 LEU A C 1
ATOM 6139 O O . LEU A 1 772 ? 12.920 -30.949 -17.517 1.00 41.75 772 LEU A O 1
ATOM 6143 N N . VAL A 1 773 ? 13.555 -31.502 -19.597 1.00 45.91 773 VAL A N 1
ATOM 6144 C CA . VAL A 1 773 ? 14.434 -32.613 -19.184 1.00 45.91 773 VAL A CA 1
ATOM 6145 C C . VAL A 1 773 ? 15.661 -32.094 -18.405 1.00 45.91 773 VAL A C 1
ATOM 6147 O O . VAL A 1 773 ? 16.270 -32.840 -17.643 1.00 45.91 773 VAL A O 1
ATOM 6150 N N . ASN A 1 774 ? 15.966 -30.792 -18.483 1.00 46.88 774 ASN A N 1
ATOM 6151 C CA . ASN A 1 774 ? 17.082 -30.159 -17.776 1.00 46.88 774 ASN A CA 1
ATOM 6152 C C . ASN A 1 774 ? 16.771 -29.697 -16.340 1.00 46.88 774 ASN A C 1
ATOM 6154 O O . ASN A 1 774 ? 17.666 -29.169 -15.683 1.00 46.88 774 ASN A O 1
ATOM 6158 N N . ILE A 1 775 ? 15.569 -29.933 -15.790 1.00 44.53 775 ILE A N 1
ATOM 6159 C CA . ILE A 1 775 ? 15.308 -29.670 -14.355 1.00 44.53 775 ILE A CA 1
ATOM 6160 C C . ILE A 1 775 ? 16.265 -30.479 -13.459 1.00 44.53 775 ILE A C 1
ATOM 6162 O O . ILE A 1 775 ? 16.640 -30.030 -12.378 1.00 44.53 775 ILE A O 1
ATOM 6166 N N . GLN A 1 776 ? 16.746 -31.629 -13.935 1.00 42.53 776 GLN A N 1
ATOM 6167 C CA . GLN A 1 776 ? 17.738 -32.436 -13.223 1.00 42.53 776 GLN A CA 1
ATOM 6168 C C . GLN A 1 776 ? 19.103 -31.733 -13.076 1.00 42.53 776 GLN A C 1
ATOM 6170 O O . GLN A 1 776 ? 19.839 -32.050 -12.147 1.00 42.53 776 GLN A O 1
ATOM 6175 N N . ALA A 1 777 ? 19.420 -30.757 -13.937 1.00 45.84 777 ALA A N 1
ATOM 6176 C CA . ALA A 1 777 ? 20.660 -29.977 -13.893 1.00 45.84 777 ALA A CA 1
ATOM 6177 C C . ALA A 1 777 ? 20.584 -28.741 -12.972 1.00 45.84 777 ALA A C 1
ATOM 6179 O O . ALA A 1 777 ? 21.617 -28.168 -12.638 1.00 45.84 777 ALA A O 1
ATOM 6180 N N . LEU A 1 778 ? 19.381 -28.343 -12.534 1.00 38.94 778 LEU A N 1
ATOM 6181 C CA . LEU A 1 778 ? 19.159 -27.260 -11.561 1.00 38.94 778 LEU A CA 1
ATOM 6182 C C . LEU A 1 778 ? 19.260 -27.735 -10.099 1.00 38.94 778 LEU A C 1
ATOM 6184 O O . LEU A 1 778 ? 19.138 -26.934 -9.173 1.00 38.94 778 LEU A O 1
ATOM 6188 N N . LEU A 1 779 ? 19.480 -29.032 -9.869 1.00 38.94 779 LEU A N 1
ATOM 6189 C CA . LEU A 1 779 ? 19.755 -29.584 -8.546 1.00 38.94 779 LEU A CA 1
ATOM 6190 C C . LEU A 1 779 ? 21.273 -29.795 -8.395 1.00 38.94 779 LEU A C 1
ATOM 6192 O O . LEU A 1 779 ? 21.881 -30.389 -9.284 1.00 38.94 779 LEU A O 1
ATOM 6196 N N . PRO A 1 780 ? 21.905 -29.349 -7.291 1.00 37.81 780 PRO A N 1
ATOM 6197 C CA . PRO A 1 780 ? 23.330 -29.581 -7.074 1.00 37.81 780 PRO A CA 1
ATOM 6198 C C . PRO A 1 780 ? 23.628 -31.089 -7.041 1.00 37.81 780 PRO A C 1
ATOM 6200 O O . PRO A 1 780 ? 22.776 -31.858 -6.575 1.00 37.81 780 PRO A O 1
ATOM 6203 N N . PRO A 1 781 ? 24.818 -31.535 -7.489 1.00 36.03 781 PRO A N 1
ATOM 6204 C CA . PRO A 1 781 ? 25.216 -32.926 -7.349 1.00 36.03 781 PRO A CA 1
ATOM 6205 C C . PRO A 1 781 ? 25.194 -33.296 -5.865 1.00 36.03 781 PRO A C 1
ATOM 6207 O O . PRO A 1 781 ? 25.837 -32.648 -5.040 1.00 36.03 781 PRO A O 1
ATOM 6210 N N . SER A 1 782 ? 24.435 -34.337 -5.517 1.00 35.72 782 SER A N 1
ATOM 6211 C CA . SER A 1 782 ? 24.501 -34.953 -4.194 1.00 35.72 782 SER A CA 1
ATOM 6212 C C . SER A 1 782 ? 25.953 -35.334 -3.929 1.00 35.72 782 SER A C 1
ATOM 6214 O O . SER A 1 782 ? 26.530 -36.101 -4.708 1.00 35.72 782 SER A O 1
ATOM 6216 N N . SER A 1 783 ? 26.533 -34.807 -2.854 1.00 34.53 783 SER A N 1
ATOM 6217 C CA . SER A 1 783 ? 27.804 -35.265 -2.310 1.00 34.53 783 SER A CA 1
ATOM 6218 C C . SER A 1 783 ? 27.717 -36.775 -2.106 1.00 34.53 783 SER A C 1
ATOM 6220 O O . SER A 1 783 ? 27.133 -37.269 -1.143 1.00 34.53 783 SER A O 1
ATOM 6222 N N . ARG A 1 784 ? 28.275 -37.537 -3.052 1.00 32.06 784 ARG A N 1
ATOM 6223 C CA . ARG A 1 784 ? 28.588 -38.939 -2.814 1.00 32.06 784 ARG A CA 1
ATOM 6224 C C . ARG A 1 784 ? 29.610 -38.934 -1.691 1.00 32.06 784 ARG A C 1
ATOM 6226 O O . ARG A 1 784 ? 30.750 -38.521 -1.887 1.00 32.06 784 ARG A O 1
ATOM 6233 N N . SER A 1 785 ? 29.170 -39.359 -0.514 1.00 30.38 785 SER A N 1
ATOM 6234 C CA . SER A 1 785 ? 30.048 -39.877 0.519 1.00 30.38 785 SER A CA 1
ATOM 6235 C C . SER A 1 785 ? 30.974 -40.888 -0.144 1.00 30.38 785 SER A C 1
ATOM 6237 O O . SER A 1 785 ? 30.533 -41.943 -0.605 1.00 30.38 785 SER A O 1
ATOM 6239 N N . VAL A 1 786 ? 32.245 -40.517 -0.252 1.00 31.06 786 VAL A N 1
ATOM 6240 C CA . VAL A 1 786 ? 33.328 -41.434 -0.576 1.00 31.06 786 VAL A CA 1
ATOM 6241 C C . VAL A 1 786 ? 33.338 -42.468 0.545 1.00 31.06 786 VAL A C 1
ATOM 6243 O O . VAL A 1 786 ? 33.797 -42.195 1.651 1.00 31.06 786 VAL A O 1
ATOM 6246 N N . HIS A 1 787 ? 32.757 -43.634 0.279 1.00 31.89 787 HIS A N 1
ATOM 6247 C CA . HIS A 1 787 ? 33.144 -44.837 0.993 1.00 31.89 787 HIS A CA 1
ATOM 6248 C C . HIS A 1 787 ? 34.560 -45.190 0.522 1.00 31.89 787 HIS A C 1
ATOM 6250 O O . HIS A 1 787 ? 34.791 -45.211 -0.689 1.00 31.89 787 HIS A O 1
ATOM 6256 N N . PRO A 1 788 ? 35.515 -45.427 1.432 1.00 33.66 788 PRO A N 1
ATOM 6257 C CA . PRO A 1 788 ? 36.773 -46.039 1.053 1.00 33.66 788 PRO A CA 1
ATOM 6258 C C . PRO A 1 788 ? 36.483 -47.513 0.745 1.00 33.66 788 PRO A C 1
ATOM 6260 O O . PRO A 1 788 ? 36.022 -48.244 1.621 1.00 33.66 788 PRO A O 1
ATOM 6263 N N . GLU A 1 789 ? 36.683 -47.925 -0.504 1.00 36.75 789 GLU A N 1
ATOM 6264 C CA . GLU A 1 789 ? 36.801 -49.342 -0.853 1.00 36.75 789 GLU A CA 1
ATOM 6265 C C . GLU A 1 789 ? 38.244 -49.791 -0.586 1.00 36.75 789 GLU A C 1
ATOM 6267 O O . GLU A 1 789 ? 39.196 -49.083 -0.932 1.00 36.75 789 GLU A O 1
ATOM 6272 N N . GLU A 1 790 ? 38.376 -50.950 0.063 1.00 31.02 790 GLU A N 1
ATOM 6273 C CA . GLU A 1 790 ? 39.489 -51.874 -0.189 1.00 31.02 790 GLU A CA 1
ATOM 6274 C C . GLU A 1 790 ? 39.375 -52.472 -1.594 1.00 31.02 790 GLU A C 1
ATOM 6276 O O . GLU A 1 790 ? 38.227 -52.755 -2.017 1.00 31.02 790 GLU A O 1
#

Organism: Grus japonensis (NCBI:txid30415)

Foldseek 3Di:
DCVVPLVPDDLVVLLVLLVCLQCVVVVVNPCNLVSLVVLLSSCVRPVPSCLVNCVLVSLLLVLLVDLDLVSNLSSLVSVLVLLPDPVSVVSDDLAPRLLSLCCLLLPPPDDSDPPDDPVCVVVSSVSSLNSSLSSLLSLLVDPSSLCSQLPPDPHSLLSLLVSLLDADAVSVVSSLVSVCSNLVADQFDQDLDLVNRVLRRPLQDDDPCCALVHLNPLVNCVRPPDDPDPPDDDVSCVSSVVSLVSNVVSPNLVSLVSQLVRYHSRSNSSSVVVNCVSVVPDDDDDDDDDADDQCQLPDLDPVPGRLRVLLVCLPPPPPACVPDPDPSVVVSLVSLLCCLQVVNVNQLQAFPPPPCLVSNLSSLLSSLVSLLVRPPPSLVSNLVRLLSLLVVLCVQLCVDVPDPPCPVSCSTGSNLSVLLSLLSLQVDPSSVVSCVVSCVLVSLLVSLVDPPCVSSVLSNLLRHDPADDDSSVVSLVSNVPVDDDDPVVVSSSVSSCVPPDPDDPPPLVKAKEKEDAALACPVLLVVVLCVCVVVVGFKYKYWWNQDDPVCVVSPDHPQWDKDWDHDHPDRTIIIIMTGGPVWDKDWDDQADPVNQFRKTKIWTCDDPPFHIEIEMEGEDDLPDDVVRVVRVLSSLLSQLPGPKYKYKYQQPQQQQDPVVLDGDDPSSVVVSVSCVVSCKDWDDPADFAPRTNRITIIMNAAPQKAPWDWADHSPPDRGTMIIIIGRRDPDDRPDPPVDDPPVPDPVVVVVVVVVPDPVVVVCPPPDDDPCVVCVVVVDPPDPDPDDDDD

InterPro domains:
  IPR005135 Endonuclease/exonuclease/phosphatase [PF03372] (538-719)
  IPR016024 Armadillo-type fold [SSF48371] (22-448)
  IPR028267 Rapamycin-insensitive companion of mTOR, N-terminal domain [PF14664] (6-282)
  IPR028267 Rapamycin-insensitive companion of mTOR, N-terminal domain [SM01308] (1-293)
  IPR028268 Pianissimo family [PTHR13298] (1-281)
  IPR029451 Rapamycin-insensitive companion of mTOR, middle domain [PF14666] (403-486)
  IPR029451 Rapamycin-insensitive companion of mTOR, middle domain [SM01307] (282-501)
  IPR036691 Endonuclease/exonuclease/phosphatase superfamily [G3DSA:3.60.10.10] (510-727)
  IPR036691 Endonuclease/exonuclease/phosphatase superfamily [SSF56219] (510-726)

Secondary structure (DSSP, 8-state):
-TTT-STT--HHHHHHHHHHHHHTTTTT-TTHHHHHHHHHHHHHH-HHHHHHTTHHHHHHHHHHH---HHHHHHHHHHHHHHHHSHHHHTTS-TTTTGGGGGHHHH-TT--S-TT--GGGHHHHHHHHHHHHHHHHHHHHTSHHHHHHHS-SSS-HHHHHHHHHTSS-HHHHHHHHHHHHHHHTPPPPPS-SSHHHHHHHS-TTS--GGGSTTTTHHHHHHHHHSPPS-SSS--HHHHHHHHHHHHHHHTTHHHHHHHHHHHS-HHHHHHHHHHHHHHH-SS-------------TTS-S-TTTS-HHHHHHHHT-TT--TTT---HHHHHHHHHHHHHH-GGG-SSTTSBTT-TTHHHHHHHHHHHHHHHHHSHHHHHHHHHHHHHHHHHHHHHHTTSSSS-TT-HHHHTTBGGGGHHHHHHHHHTSHHHHHHHHHTTHHHHHHHHTT-TT-HHHHHHHHHHS--SSSSHHHHHHHHHHHH--S-TTHHHHHHHHHHHS-S-------EEEEEEEE-S-STTTHHHHHHHHHHTT-SEEEEE-----TT-TTTS--TTEEEEEE--TTSSS--EEEEEETTS-EEE----S-GGGSEEEEEEEPPSTTS--EEEEEEE--TT--HHHHHHHHHHHHHHHTSSSEEEEEE---TTEEGGGTEESSHHHHHHHHHHHHTT-EE---S-SBTTB--EEEEESSTTSEEEEEE---STT-SBPPEEEEEE-S------------GGG--HHHHHHHHHTS-HHHHSTTS---GGGGGGGGGSPPP--------